Protein AF-A0A660W5G9-F1 (afdb_monomer_lite)

Structure (mmCIF, N/CA/C/O backbone):
data_AF-A0A660W5G9-F1
#
_entry.id   AF-A0A660W5G9-F1
#
loop_
_atom_site.group_PDB
_atom_site.id
_atom_site.type_symbol
_atom_site.label_atom_id
_atom_site.label_alt_id
_atom_site.label_comp_id
_atom_site.label_asym_id
_atom_site.label_entity_id
_atom_site.label_seq_id
_atom_site.pdbx_PDB_ins_code
_atom_site.Cartn_x
_atom_site.Cartn_y
_atom_site.Cartn_z
_atom_site.occupancy
_atom_site.B_iso_or_equiv
_atom_site.auth_seq_id
_atom_site.auth_comp_id
_atom_site.auth_asym_id
_atom_site.auth_atom_id
_atom_site.pdbx_PDB_model_num
ATOM 1 N N . MET A 1 1 ? -31.209 -40.428 5.672 1.00 37.53 1 MET A N 1
ATOM 2 C CA . MET A 1 1 ? -31.332 -41.463 4.620 1.00 37.53 1 MET A CA 1
ATOM 3 C C . MET A 1 1 ? -29.932 -41.821 4.151 1.00 37.53 1 MET A C 1
ATOM 5 O O . MET A 1 1 ? -29.143 -40.931 3.890 1.00 37.53 1 MET A O 1
ATOM 9 N N . SER A 1 2 ? -29.611 -43.111 4.179 1.00 29.41 2 SER A N 1
ATOM 10 C CA . SER A 1 2 ? -28.271 -43.709 4.124 1.00 29.41 2 SER A CA 1
ATOM 11 C C . SER A 1 2 ? -27.991 -44.434 2.802 1.00 29.41 2 SER A C 1
ATOM 13 O O . SER A 1 2 ? -28.905 -45.099 2.314 1.00 29.41 2 SER A O 1
ATOM 15 N N . ARG A 1 3 ? -26.730 -44.416 2.332 1.00 29.91 3 ARG A N 1
ATOM 16 C CA . ARG A 1 3 ? -25.960 -45.470 1.599 1.00 29.91 3 ARG A CA 1
ATOM 17 C C . ARG A 1 3 ? -24.636 -44.810 1.143 1.00 29.91 3 ARG A C 1
ATOM 19 O O . ARG A 1 3 ? -24.733 -43.819 0.441 1.00 29.91 3 ARG A O 1
ATOM 26 N N . TRP A 1 4 ? -23.403 -45.103 1.584 1.00 32.12 4 TRP A N 1
ATOM 27 C CA . TRP A 1 4 ? -22.592 -46.319 1.848 1.00 32.12 4 TRP A CA 1
ATOM 28 C C . TRP A 1 4 ? -22.312 -47.228 0.637 1.00 32.12 4 TRP A C 1
ATOM 30 O O . TRP A 1 4 ? -23.231 -47.914 0.211 1.00 32.12 4 TRP A O 1
ATOM 40 N N . TYR A 1 5 ? -21.037 -47.279 0.193 1.00 31.41 5 TYR A N 1
ATOM 41 C CA . TYR A 1 5 ? -20.180 -48.448 -0.166 1.00 31.41 5 TYR A CA 1
ATOM 42 C C . TYR A 1 5 ? -18.735 -47.916 -0.411 1.00 31.41 5 TYR A C 1
ATOM 44 O O . TYR A 1 5 ? -18.576 -47.036 -1.244 1.00 31.41 5 TYR A O 1
ATOM 52 N N . ARG A 1 6 ? -17.713 -48.131 0.442 1.00 28.05 6 ARG A N 1
ATOM 53 C CA . ARG A 1 6 ? -16.848 -49.297 0.798 1.00 28.05 6 ARG A CA 1
ATOM 54 C C . ARG A 1 6 ? -15.621 -49.554 -0.115 1.00 28.05 6 ARG A C 1
ATOM 56 O O . ARG A 1 6 ? -15.766 -49.929 -1.270 1.00 28.05 6 ARG A O 1
ATOM 63 N N . LEU A 1 7 ? -14.441 -49.433 0.518 1.00 28.72 7 LEU A N 1
ATOM 64 C CA . LEU A 1 7 ? -13.089 -49.922 0.171 1.00 28.72 7 LEU A CA 1
ATOM 65 C C . LEU A 1 7 ? -12.987 -51.456 -0.007 1.00 28.72 7 LEU A C 1
ATOM 67 O O . LEU A 1 7 ? -13.728 -52.157 0.676 1.00 28.72 7 LEU A O 1
ATOM 71 N N . THR A 1 8 ? -11.945 -51.931 -0.732 1.00 27.97 8 THR A N 1
ATOM 72 C CA . THR A 1 8 ? -10.888 -52.875 -0.237 1.00 27.97 8 THR A CA 1
ATOM 73 C C . THR A 1 8 ? -9.715 -53.122 -1.234 1.00 27.97 8 THR A C 1
ATOM 75 O O . THR A 1 8 ? -9.930 -53.713 -2.283 1.00 27.97 8 THR A O 1
ATOM 78 N N . TRP A 1 9 ? -8.497 -52.669 -0.871 1.00 24.50 9 TRP A N 1
ATOM 79 C CA . TRP A 1 9 ? -7.182 -53.357 -0.670 1.00 24.50 9 TRP A CA 1
ATOM 80 C C . TRP A 1 9 ? -6.542 -54.422 -1.638 1.00 24.50 9 TRP A C 1
ATOM 82 O O . TRP A 1 9 ? -7.056 -55.531 -1.713 1.00 24.50 9 TRP A O 1
ATOM 92 N N . VAL A 1 10 ? -5.364 -54.059 -2.237 1.00 26.41 10 VAL A N 1
ATOM 93 C CA . VAL A 1 10 ? -3.943 -54.627 -2.339 1.00 26.41 10 VAL A CA 1
ATOM 94 C C . VAL A 1 10 ? -3.654 -56.174 -2.408 1.00 26.41 10 VAL A C 1
ATOM 96 O O . VAL A 1 10 ? -4.575 -56.916 -2.084 1.00 26.41 10 VAL A O 1
ATOM 99 N N . PRO A 1 11 ? -2.416 -56.750 -2.655 1.00 48.12 11 PRO A N 1
ATOM 100 C CA . PRO A 1 11 ? -1.074 -56.271 -3.138 1.00 48.12 11 PRO A CA 1
ATOM 101 C C . PRO A 1 11 ? -0.172 -57.266 -4.000 1.00 48.12 11 PRO A C 1
ATOM 103 O O . PRO A 1 11 ? -0.551 -58.397 -4.276 1.00 48.12 11 PRO A O 1
ATOM 106 N N . VAL A 1 12 ? 1.086 -56.841 -4.294 1.00 28.66 12 VAL A N 1
ATOM 107 C CA . VAL A 1 12 ? 2.385 -57.577 -4.531 1.00 28.66 12 VAL A CA 1
ATOM 108 C C . VAL A 1 12 ? 2.702 -58.280 -5.877 1.00 28.66 12 VAL A C 1
ATOM 110 O O . VAL A 1 12 ? 2.124 -59.312 -6.192 1.00 28.66 12 VAL A O 1
ATOM 113 N N . LEU A 1 13 ? 3.808 -57.868 -6.538 1.00 25.45 13 LEU A N 1
ATOM 114 C CA . LEU A 1 13 ? 4.913 -58.784 -6.911 1.00 25.45 13 LEU A CA 1
ATOM 115 C C . LEU A 1 13 ? 6.269 -58.054 -7.066 1.00 25.45 13 LEU A C 1
ATOM 117 O O . LEU A 1 13 ? 6.422 -57.161 -7.893 1.00 25.45 13 LEU A O 1
ATOM 121 N N . VAL A 1 14 ? 7.251 -58.484 -6.267 1.00 32.25 14 VAL A N 1
ATOM 122 C CA . VAL A 1 14 ? 8.689 -58.161 -6.315 1.00 32.25 14 VAL A CA 1
ATOM 123 C C . VAL A 1 14 ? 9.442 -59.470 -6.574 1.00 32.25 14 VAL A C 1
ATOM 125 O O . VAL A 1 14 ? 9.153 -60.450 -5.896 1.00 32.25 14 VAL A O 1
ATOM 128 N N . CYS A 1 15 ? 10.411 -59.472 -7.496 1.00 25.66 15 CYS A N 1
ATOM 129 C CA . CYS A 1 15 ? 11.565 -60.390 -7.618 1.00 25.66 15 CYS A CA 1
ATOM 130 C C . CYS A 1 15 ? 12.466 -59.835 -8.749 1.00 25.66 15 CYS A C 1
ATOM 132 O O . CYS A 1 15 ? 11.934 -59.462 -9.784 1.00 25.66 15 CYS A O 1
ATOM 134 N N . GLY A 1 16 ? 13.797 -59.747 -8.693 1.00 25.17 16 GLY A N 1
ATOM 135 C CA . GLY A 1 16 ? 14.786 -60.158 -7.704 1.00 25.17 16 GLY A CA 1
ATOM 136 C C . GLY A 1 16 ? 16.217 -59.801 -8.171 1.00 25.17 16 GLY A C 1
ATOM 137 O O . GLY A 1 16 ? 16.478 -59.617 -9.356 1.00 25.17 16 GLY A O 1
ATOM 138 N N . LEU A 1 17 ? 17.092 -59.695 -7.170 1.00 27.14 17 LEU A N 1
ATOM 139 C CA . LEU A 1 17 ? 18.540 -59.425 -7.106 1.00 27.14 17 LEU A CA 1
ATOM 140 C C . LEU A 1 17 ? 19.481 -60.332 -7.943 1.00 27.14 17 LEU A C 1
ATOM 142 O O . LEU A 1 17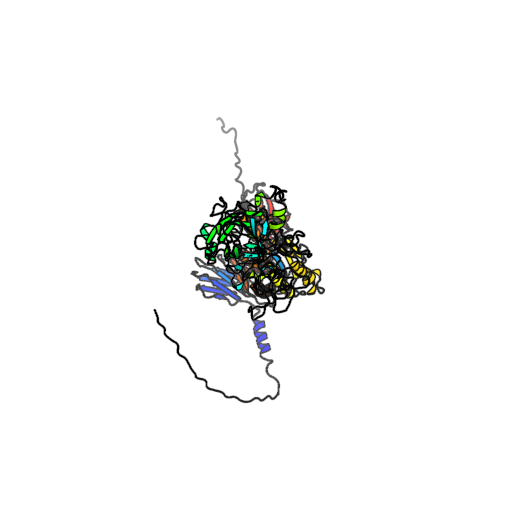 ? 19.213 -61.523 -8.055 1.00 27.14 17 LEU A O 1
ATOM 146 N N . MET A 1 18 ? 20.670 -59.811 -8.315 1.00 23.89 18 MET A N 1
ATOM 147 C CA . MET A 1 18 ? 22.042 -60.232 -7.879 1.00 23.89 18 MET A CA 1
ATOM 148 C C . MET A 1 18 ? 23.109 -59.637 -8.840 1.00 23.89 18 MET A C 1
ATOM 150 O O . MET A 1 18 ? 23.048 -59.898 -10.032 1.00 23.89 18 MET A O 1
ATOM 154 N N . LEU A 1 19 ? 23.974 -58.676 -8.475 1.00 28.77 19 LEU A N 1
ATOM 155 C CA . LEU A 1 19 ? 25.164 -58.659 -7.589 1.00 28.77 19 LEU A CA 1
ATOM 156 C C . LEU A 1 19 ? 26.421 -59.383 -8.160 1.00 28.77 19 LEU A C 1
ATOM 158 O O . LEU A 1 19 ? 26.407 -60.601 -8.298 1.00 28.77 19 LEU A O 1
ATOM 162 N N . ILE A 1 20 ? 27.523 -58.623 -8.353 1.00 28.98 20 ILE A N 1
ATOM 163 C CA . ILE A 1 20 ? 28.903 -58.830 -7.818 1.00 28.98 20 ILE A CA 1
ATOM 164 C C . ILE A 1 20 ? 30.085 -58.537 -8.805 1.00 28.98 20 ILE A C 1
ATOM 166 O O . ILE A 1 20 ? 30.214 -59.157 -9.854 1.00 28.98 20 ILE A O 1
ATOM 170 N N . LEU A 1 21 ? 31.024 -57.719 -8.283 1.00 26.44 21 LEU A N 1
ATOM 171 C CA . LEU A 1 21 ? 32.506 -57.657 -8.420 1.00 26.44 21 LEU A CA 1
ATOM 172 C C . LEU A 1 21 ? 33.208 -56.613 -9.319 1.00 26.44 21 LEU A C 1
ATOM 174 O O . LEU A 1 21 ? 33.219 -56.655 -10.542 1.00 26.44 21 LEU A O 1
ATOM 178 N N . SER A 1 22 ? 33.922 -55.755 -8.586 1.00 35.38 22 SER A N 1
ATOM 179 C CA . SER A 1 22 ? 35.030 -54.849 -8.887 1.00 35.38 22 SER A CA 1
ATOM 180 C C . SER A 1 22 ? 36.307 -55.518 -9.412 1.00 35.38 22 SER A C 1
ATOM 182 O O . SER A 1 22 ? 36.653 -56.593 -8.926 1.00 35.38 22 SER A O 1
ATOM 184 N N . LEU A 1 23 ? 37.096 -54.795 -10.221 1.00 25.86 23 LEU A N 1
ATOM 185 C CA . LEU A 1 23 ? 38.567 -54.730 -10.117 1.00 25.86 23 LEU A CA 1
ATOM 186 C C . LEU A 1 23 ? 39.150 -53.636 -11.029 1.00 25.86 23 LEU A C 1
ATOM 188 O O . LEU A 1 23 ? 38.828 -53.544 -12.208 1.00 25.86 23 LEU A O 1
ATOM 192 N N . SER A 1 24 ? 40.031 -52.827 -10.451 1.00 34.00 24 SER A N 1
ATOM 193 C CA . SER A 1 24 ? 40.870 -51.805 -11.073 1.00 34.00 24 SER A CA 1
ATOM 194 C C . SER A 1 24 ? 42.257 -52.372 -11.395 1.00 34.00 24 SER A C 1
ATOM 196 O O . SER A 1 24 ? 42.871 -52.949 -10.504 1.00 34.00 24 SER A O 1
ATOM 198 N N . VAL A 1 25 ? 42.784 -52.157 -12.612 1.00 26.98 25 VAL A N 1
ATOM 199 C CA . VAL A 1 25 ? 44.232 -52.154 -12.933 1.00 26.98 25 VAL A CA 1
ATOM 200 C C . VAL A 1 25 ? 44.510 -51.214 -14.121 1.00 26.98 25 VAL A C 1
ATOM 202 O O . VAL A 1 25 ? 43.757 -51.155 -15.086 1.00 26.98 25 VAL A O 1
ATOM 205 N N . VAL A 1 26 ? 45.616 -50.484 -13.976 1.00 32.16 26 VAL A N 1
ATOM 206 C CA . VAL A 1 26 ? 46.261 -49.466 -14.821 1.00 32.16 26 VAL A CA 1
ATOM 207 C C . VAL A 1 26 ? 47.039 -50.068 -16.009 1.00 32.16 26 VAL A C 1
ATOM 209 O O . VAL A 1 26 ? 47.625 -51.134 -15.840 1.00 32.16 26 VAL A O 1
ATOM 212 N N . ALA A 1 27 ? 47.126 -49.305 -17.118 1.00 27.03 27 ALA A N 1
ATOM 213 C CA . ALA A 1 27 ? 48.074 -49.327 -18.267 1.00 27.03 27 ALA A CA 1
ATOM 214 C C . ALA A 1 27 ? 47.311 -49.425 -19.607 1.00 27.03 27 ALA A C 1
ATOM 216 O O . ALA A 1 27 ? 46.370 -50.197 -19.702 1.00 27.03 27 ALA A O 1
ATOM 217 N N . SER A 1 28 ? 47.624 -48.743 -20.711 1.00 27.95 28 SER A N 1
ATOM 218 C CA . SER A 1 28 ? 48.655 -47.772 -21.097 1.00 27.95 28 SER A CA 1
ATOM 219 C C . SER A 1 28 ? 48.376 -47.364 -22.557 1.00 27.95 28 SER A C 1
ATOM 221 O O . SER A 1 28 ? 47.928 -48.212 -23.317 1.00 27.95 28 SER A O 1
ATOM 223 N N . HIS A 1 29 ? 48.748 -46.135 -22.930 1.00 28.41 29 HIS A N 1
ATOM 224 C CA . HIS A 1 29 ? 49.131 -45.668 -24.276 1.00 28.41 29 HIS A CA 1
ATOM 225 C C . HIS A 1 29 ? 48.188 -45.823 -25.494 1.00 28.41 29 HIS A C 1
ATOM 227 O O . HIS A 1 29 ? 47.836 -46.911 -25.927 1.00 28.41 29 HIS A O 1
ATOM 233 N N . GLU A 1 30 ? 47.987 -44.660 -26.129 1.00 33.81 30 GLU A N 1
ATOM 234 C CA . GLU A 1 30 ? 47.894 -44.436 -27.581 1.00 33.81 30 GLU A CA 1
ATOM 235 C C . GLU A 1 30 ? 46.726 -45.060 -28.343 1.00 33.81 30 GLU A C 1
ATOM 237 O O . GLU A 1 30 ? 46.832 -46.159 -28.874 1.00 33.81 30 GLU A O 1
ATOM 242 N N . SER A 1 31 ? 45.639 -44.289 -28.495 1.00 31.86 31 SER A N 1
ATOM 243 C CA . SER A 1 31 ? 44.824 -44.222 -29.731 1.00 31.86 31 SER A CA 1
ATOM 244 C C . SER A 1 31 ? 43.536 -43.407 -29.534 1.00 31.86 31 SER A C 1
ATOM 246 O O . SER A 1 31 ? 42.447 -43.944 -29.635 1.00 31.86 31 SER A O 1
ATOM 248 N N . PHE A 1 32 ? 43.625 -42.100 -29.255 1.00 29.38 32 PHE A N 1
ATOM 249 C CA . PHE A 1 32 ? 42.432 -41.224 -29.326 1.00 29.38 32 PHE A CA 1
ATOM 250 C C . PHE A 1 32 ? 42.708 -39.807 -29.870 1.00 29.38 32 PHE A C 1
ATOM 252 O O . PHE A 1 32 ? 41.883 -38.912 -29.733 1.00 29.38 32 PHE A O 1
ATOM 259 N N . CYS A 1 33 ? 43.843 -39.602 -30.554 1.00 31.55 33 CYS A N 1
ATOM 260 C CA . CYS A 1 33 ? 44.212 -38.315 -31.171 1.00 31.55 33 CYS A CA 1
ATOM 261 C C . CYS A 1 33 ? 44.088 -38.277 -32.709 1.00 31.55 33 CYS A C 1
ATOM 263 O O . CYS A 1 33 ? 44.735 -37.451 -33.345 1.00 31.55 33 CYS A O 1
ATOM 265 N N . SER A 1 34 ? 43.263 -39.127 -33.332 1.00 30.94 34 SER A N 1
ATOM 266 C CA . SER A 1 34 ? 43.032 -39.066 -34.791 1.00 30.94 34 SER A CA 1
ATOM 267 C C . SER A 1 34 ? 41.590 -38.776 -35.219 1.00 30.94 34 SER A C 1
ATOM 269 O O . SER A 1 34 ? 41.370 -38.548 -36.402 1.00 30.94 34 SER A O 1
ATOM 271 N N . GLU A 1 35 ? 40.623 -38.699 -34.297 1.00 33.00 35 GLU A N 1
ATOM 272 C CA . GLU A 1 35 ? 39.233 -38.316 -34.627 1.00 33.00 35 GLU A CA 1
ATOM 273 C C . GLU A 1 35 ? 38.907 -36.847 -34.295 1.00 33.00 35 GLU A C 1
ATOM 275 O O . GLU A 1 35 ? 38.008 -36.259 -34.895 1.00 33.00 35 GLU A O 1
ATOM 280 N N . ALA A 1 36 ? 39.703 -36.191 -33.442 1.00 35.22 36 ALA A N 1
ATOM 281 C CA . ALA A 1 36 ? 39.530 -34.767 -33.134 1.00 35.22 36 ALA A CA 1
ATOM 282 C C . ALA A 1 36 ? 40.034 -33.832 -34.255 1.00 35.22 36 ALA A C 1
ATOM 284 O O . ALA A 1 36 ? 39.463 -32.768 -34.469 1.00 35.22 36 ALA A O 1
ATOM 285 N N . LEU A 1 37 ? 41.054 -34.240 -35.022 1.00 33.47 37 LEU A N 1
ATOM 286 C CA . LEU A 1 37 ? 41.591 -33.445 -36.140 1.00 33.47 37 LEU A CA 1
ATOM 287 C C . LEU A 1 37 ? 40.809 -33.642 -37.452 1.00 33.47 37 LEU A C 1
ATOM 289 O O . LEU A 1 37 ? 40.685 -32.700 -38.226 1.00 33.47 37 LEU A O 1
ATOM 293 N N . ALA A 1 38 ? 40.192 -34.810 -37.669 1.00 31.44 38 ALA A N 1
ATOM 294 C CA . ALA A 1 38 ? 39.333 -35.044 -38.837 1.00 31.44 38 ALA A CA 1
ATOM 295 C C . ALA A 1 38 ? 37.961 -34.350 -38.720 1.00 31.44 38 ALA A C 1
ATOM 297 O O . ALA A 1 38 ? 37.363 -33.982 -39.729 1.00 31.44 38 ALA A O 1
ATOM 298 N N . THR A 1 39 ? 37.487 -34.109 -37.493 1.00 34.31 39 THR A N 1
ATOM 299 C CA . THR A 1 39 ? 36.255 -33.342 -37.244 1.00 34.31 39 THR A CA 1
ATOM 300 C C . THR A 1 39 ? 36.495 -31.829 -37.375 1.00 34.31 39 THR A C 1
ATOM 302 O O . THR A 1 39 ? 35.591 -31.094 -37.762 1.00 34.31 39 THR A O 1
ATOM 305 N N . PHE A 1 40 ? 37.732 -31.361 -37.160 1.00 32.19 40 PHE A N 1
ATOM 306 C CA . PHE A 1 40 ? 38.105 -29.949 -37.320 1.00 32.19 40 PHE A CA 1
ATOM 307 C C . PHE A 1 40 ? 38.270 -29.535 -38.798 1.00 32.19 40 PHE A C 1
ATOM 309 O O . PHE A 1 40 ? 37.799 -28.467 -39.192 1.00 32.19 40 PHE A O 1
ATOM 316 N N . ASP A 1 41 ? 38.814 -30.411 -39.654 1.00 31.73 41 ASP A N 1
ATOM 317 C CA . ASP A 1 41 ? 38.897 -30.164 -41.108 1.00 31.73 41 ASP A CA 1
ATOM 318 C C . ASP A 1 41 ? 37.537 -30.314 -41.830 1.00 31.73 41 ASP A C 1
ATOM 320 O O . ASP A 1 41 ? 37.304 -29.704 -42.881 1.00 31.73 41 ASP A O 1
ATOM 324 N N . PHE A 1 42 ? 36.588 -31.061 -41.250 1.00 33.25 42 PHE A N 1
ATOM 325 C CA . PHE A 1 42 ? 35.217 -31.171 -41.771 1.00 33.25 42 PHE A CA 1
ATOM 326 C C . PHE A 1 42 ? 34.357 -29.927 -41.472 1.00 33.25 42 PHE A C 1
ATOM 328 O O . PHE A 1 42 ? 33.440 -29.619 -42.232 1.00 33.25 42 PHE A O 1
ATOM 335 N N . ILE A 1 43 ? 34.676 -29.176 -40.411 1.00 32.34 43 ILE A N 1
ATOM 336 C CA . ILE A 1 43 ? 33.964 -27.940 -40.041 1.00 32.34 43 ILE A CA 1
ATOM 337 C C . ILE A 1 43 ? 34.617 -26.708 -40.691 1.00 32.34 43 ILE A C 1
ATOM 339 O O . ILE A 1 43 ? 33.908 -25.830 -41.180 1.00 32.34 43 ILE A O 1
ATOM 343 N N . SER A 1 44 ? 35.949 -26.670 -40.828 1.00 30.00 44 SER A N 1
ATOM 344 C CA . SER A 1 44 ? 36.644 -25.559 -41.504 1.00 30.00 44 SER A CA 1
ATOM 345 C C . SER A 1 44 ? 36.339 -25.473 -43.012 1.00 30.00 44 SER A C 1
ATOM 347 O O . SER A 1 44 ? 36.329 -24.381 -43.578 1.00 30.00 44 SER A O 1
ATOM 349 N N . SER A 1 45 ? 36.002 -26.592 -43.667 1.00 29.30 45 SER A N 1
ATOM 350 C CA . SER A 1 45 ? 35.712 -26.630 -45.111 1.00 29.30 45 SER A CA 1
ATOM 351 C C . SER A 1 45 ? 34.266 -26.281 -45.508 1.00 29.30 45 SER A C 1
ATOM 353 O O . SER A 1 45 ? 33.981 -26.188 -46.703 1.00 29.30 45 SER A O 1
ATOM 355 N N . ARG A 1 46 ? 33.357 -26.012 -44.552 1.00 29.95 46 ARG A N 1
ATOM 356 C CA . ARG A 1 46 ? 31.996 -25.495 -44.832 1.00 29.95 46 ARG A CA 1
ATOM 357 C C . ARG A 1 46 ? 31.841 -23.975 -44.700 1.00 29.95 46 ARG A C 1
ATOM 359 O O . ARG A 1 46 ? 30.759 -23.459 -44.955 1.00 29.95 46 ARG A O 1
ATOM 366 N N . LEU A 1 47 ? 32.915 -23.239 -44.412 1.00 34.41 47 LEU A N 1
ATOM 367 C CA . LEU A 1 47 ? 32.924 -21.766 -44.373 1.00 34.41 47 LEU A CA 1
ATOM 368 C C . LEU A 1 47 ? 33.150 -21.100 -45.745 1.00 34.41 47 LEU A C 1
ATOM 370 O O . LEU A 1 47 ? 33.715 -20.014 -45.846 1.00 34.41 47 LEU A O 1
ATOM 374 N N . SER A 1 48 ? 32.671 -21.714 -46.827 1.00 38.88 48 SER A N 1
ATOM 375 C CA . SER A 1 48 ? 32.579 -21.023 -48.115 1.00 38.88 48 SER A CA 1
ATOM 376 C C . SER A 1 48 ? 31.298 -21.423 -48.843 1.00 38.88 48 SER A C 1
ATOM 378 O O . SER A 1 48 ? 31.175 -22.553 -49.306 1.00 38.88 48 SER A O 1
ATOM 380 N N . ALA A 1 49 ? 30.385 -20.448 -48.923 1.00 35.72 49 ALA A N 1
ATOM 381 C CA . ALA A 1 49 ? 29.041 -20.460 -49.507 1.00 35.72 49 ALA A CA 1
ATOM 382 C C . ALA A 1 49 ? 27.946 -21.172 -48.683 1.00 35.72 49 ALA A C 1
ATOM 384 O O . ALA A 1 49 ? 27.702 -22.369 -48.832 1.00 35.72 49 ALA A O 1
ATOM 385 N N . ILE A 1 50 ? 27.210 -20.391 -47.881 1.00 38.59 50 ILE A N 1
ATOM 386 C CA . ILE A 1 50 ? 25.839 -20.740 -47.480 1.00 38.59 50 ILE A CA 1
ATOM 387 C C . ILE A 1 50 ? 24.998 -20.713 -48.770 1.00 38.59 50 ILE A C 1
ATOM 389 O O . ILE A 1 50 ? 25.022 -19.701 -49.477 1.00 38.59 50 ILE A O 1
ATOM 393 N N . PRO A 1 51 ? 24.304 -21.797 -49.155 1.00 37.09 51 PRO A N 1
ATOM 394 C CA . PRO A 1 51 ? 23.509 -21.784 -50.372 1.00 37.09 51 PRO A CA 1
ATOM 395 C C . PRO A 1 51 ? 22.321 -20.833 -50.197 1.00 37.09 51 PRO A C 1
ATOM 397 O O . PRO A 1 51 ? 21.560 -20.930 -49.236 1.00 37.09 51 PRO A O 1
ATOM 400 N N . THR A 1 52 ? 22.144 -19.932 -51.161 1.00 44.91 52 THR A N 1
ATOM 401 C CA . THR A 1 52 ? 20.874 -19.242 -51.389 1.00 44.91 52 THR A CA 1
ATOM 402 C C . THR A 1 52 ? 19.800 -20.305 -51.616 1.00 44.91 52 THR A C 1
ATOM 404 O O . THR A 1 52 ? 19.856 -21.065 -52.582 1.00 44.91 52 THR A O 1
ATOM 407 N N . GLY A 1 53 ? 18.861 -20.417 -50.679 1.00 49.03 53 GLY A N 1
ATOM 408 C CA . GLY A 1 53 ? 17.826 -21.445 -50.677 1.00 49.03 53 GLY A CA 1
ATOM 409 C C . GLY A 1 53 ? 16.445 -20.811 -50.732 1.00 49.03 53 GLY A C 1
ATOM 410 O O . GLY A 1 53 ? 16.096 -20.000 -49.876 1.00 49.03 53 GLY A O 1
ATOM 411 N N . THR A 1 54 ? 15.648 -21.189 -51.728 1.00 50.56 54 THR A N 1
ATOM 412 C CA . THR A 1 54 ? 14.205 -20.929 -51.739 1.00 50.56 54 THR A CA 1
ATOM 413 C C . THR A 1 54 ? 13.505 -22.198 -51.278 1.00 50.56 54 THR A C 1
ATOM 415 O O . THR A 1 54 ? 13.650 -23.246 -51.908 1.00 50.56 54 THR A O 1
ATOM 418 N N . ALA A 1 55 ? 12.747 -22.111 -50.189 1.00 54.31 55 ALA A N 1
ATOM 419 C CA . ALA A 1 55 ? 11.937 -23.211 -49.687 1.00 54.31 55 ALA A CA 1
ATOM 420 C C . ALA A 1 55 ? 10.460 -22.804 -49.719 1.00 54.31 55 ALA A C 1
ATOM 422 O O . ALA A 1 55 ? 10.054 -21.816 -49.108 1.00 54.31 55 ALA A O 1
ATOM 423 N N . THR A 1 56 ? 9.661 -23.574 -50.458 1.00 51.41 56 THR A N 1
ATOM 424 C CA . THR A 1 56 ? 8.206 -23.411 -50.551 1.00 51.41 56 THR A CA 1
ATOM 425 C C . THR A 1 56 ? 7.540 -24.583 -49.841 1.00 51.41 56 THR A C 1
ATOM 427 O O . THR A 1 56 ? 7.819 -25.739 -50.166 1.00 51.41 56 THR A O 1
ATOM 430 N N . ARG A 1 57 ? 6.659 -24.301 -48.878 1.00 61.09 57 ARG A N 1
ATOM 431 C CA . ARG A 1 57 ? 5.860 -25.312 -48.168 1.00 61.09 57 ARG A CA 1
ATOM 432 C C . ARG A 1 57 ? 4.406 -24.860 -48.027 1.00 61.09 57 ARG A C 1
ATOM 434 O O . ARG A 1 57 ? 4.109 -23.666 -47.986 1.00 61.09 57 ARG A O 1
ATOM 441 N N . GLU A 1 58 ? 3.508 -25.838 -47.980 1.00 60.94 58 GLU A N 1
ATOM 442 C CA . GLU A 1 58 ? 2.088 -25.632 -47.685 1.00 60.94 58 GLU A CA 1
ATOM 443 C C . GLU A 1 58 ? 1.916 -25.335 -46.189 1.00 60.94 58 GLU A C 1
ATOM 445 O O . GLU A 1 58 ? 2.528 -26.007 -45.352 1.00 60.94 58 GLU A O 1
ATOM 450 N N . ILE A 1 59 ? 1.122 -24.316 -45.844 1.00 61.91 59 ILE A N 1
ATOM 451 C CA . ILE A 1 59 ? 0.855 -23.958 -44.446 1.00 61.91 59 ILE A CA 1
ATOM 452 C C . ILE A 1 59 ? 0.085 -25.105 -43.788 1.00 61.91 59 ILE A C 1
ATOM 454 O O . ILE A 1 59 ? -1.026 -25.429 -44.193 1.00 61.91 59 ILE A O 1
ATOM 458 N N . THR A 1 60 ? 0.669 -25.704 -42.750 1.00 61.72 60 THR A N 1
ATOM 459 C CA . THR A 1 60 ? -0.028 -26.647 -41.867 1.00 61.72 60 THR A CA 1
ATOM 460 C C . THR A 1 60 ? -0.103 -26.020 -40.482 1.00 61.72 60 THR A C 1
ATOM 462 O O . THR A 1 60 ? 0.909 -25.900 -39.794 1.00 61.72 60 THR A O 1
ATOM 465 N N . THR A 1 61 ? -1.293 -25.580 -40.075 1.00 54.66 61 THR A N 1
ATOM 466 C CA . THR A 1 61 ? -1.515 -24.960 -38.760 1.00 54.66 61 THR A CA 1
ATOM 467 C C . THR A 1 61 ? -1.049 -25.889 -37.636 1.00 54.66 61 THR A C 1
ATOM 469 O O . THR A 1 61 ? -1.457 -27.050 -37.595 1.00 54.66 61 THR A O 1
ATOM 472 N N . GLY A 1 62 ? -0.217 -25.379 -36.723 1.00 52.34 62 GLY A N 1
ATOM 473 C CA . GLY A 1 62 ? 0.310 -26.136 -35.580 1.00 52.34 62 GLY A CA 1
ATOM 474 C C . GLY A 1 62 ? 1.576 -26.963 -35.848 1.00 52.34 62 GLY A C 1
ATOM 475 O O . GLY A 1 62 ? 2.010 -27.682 -34.952 1.00 52.34 62 GLY A O 1
ATOM 476 N N . VAL A 1 63 ? 2.179 -26.872 -37.041 1.00 59.94 63 VAL A N 1
ATOM 477 C CA . VAL A 1 63 ? 3.478 -27.497 -37.349 1.00 59.94 63 VAL A CA 1
ATOM 478 C C . VAL A 1 63 ? 4.502 -26.405 -37.695 1.00 59.94 63 VAL A C 1
ATOM 480 O O . VAL A 1 63 ? 4.296 -25.707 -38.691 1.00 59.94 63 VAL A O 1
ATOM 483 N N . PRO A 1 64 ? 5.593 -26.250 -36.919 1.00 61.41 64 PRO A N 1
ATOM 484 C CA . PRO A 1 64 ? 6.655 -25.294 -37.228 1.00 61.41 64 PRO A CA 1
ATOM 485 C C . PRO A 1 64 ? 7.319 -25.596 -38.576 1.00 61.41 64 PRO A C 1
ATOM 487 O O . PRO A 1 64 ? 7.512 -26.760 -38.946 1.00 61.41 64 PRO A O 1
ATOM 490 N N . MET A 1 65 ? 7.674 -24.551 -39.325 1.00 65.00 65 MET A N 1
ATOM 491 C CA . MET A 1 65 ? 8.543 -24.676 -40.496 1.00 65.00 65 MET A CA 1
ATOM 492 C 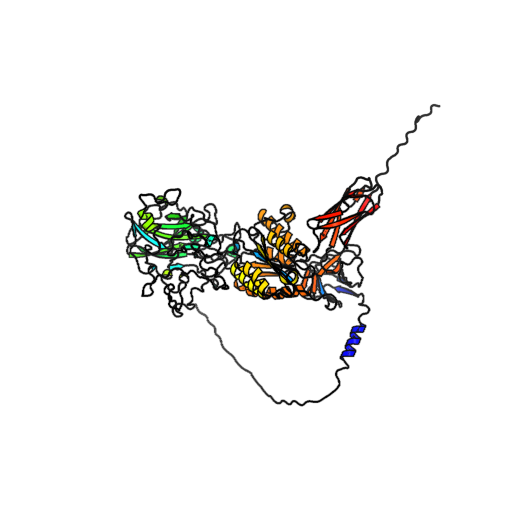C . MET A 1 65 ? 9.972 -24.285 -40.126 1.00 65.00 65 MET A C 1
ATOM 494 O O . MET A 1 65 ? 10.269 -23.094 -40.029 1.00 65.00 65 MET A O 1
ATOM 498 N N . ASP A 1 66 ? 10.836 -25.288 -39.982 1.00 61.66 66 ASP A N 1
ATOM 499 C CA . ASP A 1 66 ? 12.264 -25.097 -39.713 1.00 61.66 66 ASP A CA 1
ATOM 500 C C . ASP A 1 66 ? 13.054 -24.944 -41.019 1.00 61.66 66 ASP A C 1
ATOM 502 O O . ASP A 1 66 ? 12.858 -25.697 -41.984 1.00 61.66 66 ASP A O 1
ATOM 506 N N . PHE A 1 67 ? 13.981 -23.989 -41.039 1.00 64.88 67 PHE A N 1
ATOM 507 C CA . PHE A 1 67 ? 14.925 -23.775 -42.135 1.00 64.88 67 PHE A CA 1
ATOM 508 C C . PHE A 1 67 ? 16.357 -24.055 -41.658 1.00 64.88 67 PHE A C 1
ATOM 510 O O . PHE A 1 67 ? 16.716 -23.704 -40.537 1.00 64.88 67 PHE A O 1
ATOM 517 N N . ASP A 1 68 ? 17.206 -24.610 -42.535 1.00 53.19 68 ASP A N 1
ATOM 518 C CA . ASP A 1 68 ? 18.596 -25.033 -42.237 1.00 53.19 68 ASP A CA 1
ATOM 519 C C . ASP A 1 68 ? 19.526 -23.914 -41.698 1.00 53.19 68 ASP A C 1
ATOM 521 O O . ASP A 1 68 ? 20.665 -24.181 -41.320 1.00 53.19 68 ASP A O 1
ATOM 525 N N . ASN A 1 69 ? 19.048 -22.667 -41.643 1.00 57.66 69 ASN A N 1
ATOM 526 C CA . ASN A 1 69 ? 19.784 -21.480 -41.209 1.00 57.66 69 ASN A CA 1
ATOM 527 C C . ASN A 1 69 ? 19.281 -20.909 -39.865 1.00 57.66 69 ASN A C 1
ATOM 529 O O . ASN A 1 69 ? 19.522 -19.734 -39.594 1.00 57.66 69 ASN A O 1
ATOM 533 N N . GLY A 1 70 ? 18.564 -21.700 -39.057 1.00 61.03 70 GLY A N 1
ATOM 534 C CA . GLY A 1 70 ? 18.118 -21.284 -37.720 1.00 61.03 70 GLY A CA 1
ATOM 535 C C . GLY A 1 70 ? 16.918 -20.336 -37.728 1.00 61.03 70 GLY A C 1
ATOM 536 O O . GLY A 1 70 ? 16.790 -19.498 -36.851 1.00 61.03 70 GLY A O 1
ATOM 537 N N . VAL A 1 71 ? 16.051 -20.408 -38.741 1.00 61.62 71 VAL A N 1
ATOM 538 C CA . VAL A 1 71 ? 14.780 -19.668 -38.736 1.00 61.62 71 VAL A CA 1
ATOM 539 C C . VAL A 1 71 ? 13.648 -20.662 -38.568 1.00 61.62 71 VAL A C 1
ATOM 541 O O . VAL A 1 71 ? 13.624 -21.673 -39.270 1.00 61.62 71 VAL A O 1
ATOM 544 N N . THR A 1 72 ? 12.704 -20.351 -37.685 1.00 67.81 72 THR A N 1
ATOM 545 C CA . THR A 1 72 ? 11.481 -21.131 -37.483 1.00 67.81 72 THR A CA 1
ATOM 546 C C . THR A 1 72 ? 10.266 -20.241 -37.709 1.00 67.81 72 THR A C 1
ATOM 548 O O . THR A 1 72 ? 10.179 -19.156 -37.137 1.00 67.81 72 THR A O 1
ATOM 551 N N . LEU A 1 73 ? 9.320 -20.679 -38.544 1.00 66.06 73 LEU A N 1
ATOM 552 C CA . LEU A 1 73 ? 8.060 -19.963 -38.769 1.00 66.06 73 LEU A CA 1
ATOM 553 C C . LEU A 1 73 ? 6.871 -20.727 -38.193 1.00 66.06 73 LEU A C 1
ATOM 555 O O . LEU A 1 73 ? 6.673 -21.903 -38.504 1.00 66.06 73 LEU A O 1
ATOM 559 N N . ASN A 1 74 ? 6.039 -20.019 -37.432 1.00 66.06 74 ASN A N 1
ATOM 560 C CA . ASN A 1 74 ? 4.777 -20.511 -36.889 1.00 66.06 74 ASN A CA 1
ATOM 561 C C . ASN A 1 74 ? 3.603 -19.687 -37.436 1.00 66.06 74 ASN A C 1
ATOM 563 O O . ASN A 1 74 ? 3.705 -18.470 -37.593 1.00 66.06 74 ASN A O 1
ATOM 567 N N . PHE A 1 75 ? 2.480 -20.351 -37.718 1.00 63.47 75 PHE A N 1
ATOM 568 C CA . PHE A 1 75 ? 1.288 -19.735 -38.310 1.00 63.47 75 PHE A CA 1
ATOM 569 C C . PHE A 1 75 ? 0.099 -19.807 -37.357 1.00 63.47 75 PHE A C 1
ATOM 571 O O . PHE A 1 75 ? -0.134 -20.846 -36.732 1.00 63.47 75 PHE A O 1
ATOM 578 N N . ALA A 1 76 ? -0.678 -18.723 -37.293 1.00 63.56 76 ALA A N 1
ATOM 579 C CA . ALA A 1 76 ? -1.898 -18.670 -36.495 1.00 63.56 76 ALA A CA 1
ATOM 580 C C . ALA A 1 76 ? -2.938 -19.735 -36.928 1.00 63.56 76 ALA A C 1
ATOM 582 O O . ALA A 1 76 ? -3.002 -20.100 -38.111 1.00 63.56 76 ALA A O 1
ATOM 583 N N . PRO A 1 77 ? -3.784 -20.230 -36.002 1.00 60.97 77 PRO A N 1
ATOM 584 C CA . PRO A 1 77 ? -4.884 -21.135 -36.333 1.00 60.97 77 PRO A CA 1
ATOM 585 C C . PRO A 1 77 ? -5.802 -20.551 -37.422 1.00 60.97 77 PRO A C 1
ATOM 587 O O . PRO A 1 77 ? -6.252 -19.415 -37.314 1.00 60.97 77 PRO A O 1
ATOM 590 N N . GLY A 1 78 ? -6.091 -21.335 -38.468 1.00 56.66 78 GLY A N 1
ATOM 591 C CA . GLY A 1 78 ? -6.927 -20.918 -39.606 1.00 56.66 78 GLY A CA 1
ATOM 592 C C . GLY A 1 78 ? -6.179 -20.299 -40.796 1.00 56.66 78 GLY A C 1
ATOM 593 O O . GLY A 1 78 ? -6.821 -19.904 -41.766 1.00 56.66 78 GLY A O 1
ATOM 594 N N . ALA A 1 79 ? -4.844 -20.221 -40.763 1.00 55.25 79 ALA A N 1
ATOM 595 C CA . ALA A 1 79 ? -4.054 -19.819 -41.926 1.00 55.25 79 ALA A CA 1
ATOM 596 C C . ALA A 1 79 ? -4.073 -20.905 -43.025 1.00 55.25 79 ALA A C 1
ATOM 598 O O . ALA A 1 79 ? -3.718 -22.055 -42.771 1.00 55.25 79 ALA A O 1
ATOM 599 N N . GLU A 1 80 ? -4.436 -20.531 -44.257 1.00 54.16 80 GLU A N 1
ATOM 600 C CA . GLU A 1 80 ? -4.463 -21.419 -45.431 1.00 54.16 80 GLU A CA 1
ATOM 601 C C . GLU A 1 80 ? -3.675 -20.793 -46.598 1.00 54.16 80 GLU A C 1
ATOM 603 O O . GLU A 1 80 ? -3.833 -19.609 -46.910 1.00 54.16 80 GLU A O 1
ATOM 608 N N . GLY A 1 81 ? -2.816 -21.577 -47.262 1.00 63.59 81 GLY A N 1
ATOM 609 C CA . GLY A 1 81 ? -2.063 -21.133 -48.440 1.00 63.59 81 GLY A CA 1
ATOM 610 C C . GLY A 1 81 ? -0.636 -21.679 -48.535 1.00 63.59 81 GLY A C 1
ATOM 611 O O . GLY A 1 81 ? -0.262 -22.630 -47.850 1.00 63.59 81 GLY A O 1
ATOM 612 N N . TRP A 1 82 ? 0.169 -21.061 -49.405 1.00 54.38 82 TRP A N 1
ATOM 613 C CA . TRP A 1 82 ? 1.581 -21.402 -49.613 1.00 54.38 82 TRP A CA 1
ATOM 614 C C . TRP A 1 82 ? 2.489 -20.263 -49.158 1.00 54.38 82 TRP A C 1
ATOM 616 O O . TRP A 1 82 ? 2.293 -19.108 -49.559 1.00 54.38 82 TRP A O 1
ATOM 626 N N . VAL A 1 83 ? 3.522 -20.606 -48.388 1.00 56.94 83 VAL A N 1
ATOM 627 C CA . VAL A 1 83 ? 4.584 -19.679 -47.975 1.00 56.94 83 VAL A CA 1
ATOM 628 C C . VAL A 1 83 ? 5.872 -20.064 -48.686 1.00 56.94 83 VAL A C 1
ATOM 630 O O . VAL A 1 83 ? 6.228 -21.240 -48.782 1.00 56.94 83 VAL A O 1
ATOM 633 N N . THR A 1 84 ? 6.558 -19.059 -49.223 1.00 56.66 84 THR A N 1
ATOM 634 C CA . THR A 1 84 ? 7.871 -19.198 -49.847 1.00 56.66 84 THR A CA 1
ATOM 635 C C . THR A 1 84 ? 8.862 -18.324 -49.095 1.00 56.66 84 THR A C 1
ATOM 637 O O . THR A 1 84 ? 8.837 -17.098 -49.189 1.00 56.66 84 THR A O 1
ATOM 640 N N . VAL A 1 85 ? 9.769 -18.945 -48.354 1.00 53.50 85 VAL A N 1
ATOM 641 C CA . VAL A 1 85 ? 10.867 -18.218 -47.713 1.00 53.50 85 VAL A CA 1
ATOM 642 C C . VAL A 1 85 ? 12.045 -18.233 -48.666 1.00 53.50 85 VAL A C 1
ATOM 644 O O . VAL A 1 85 ? 12.477 -19.299 -49.115 1.00 53.50 85 VAL A O 1
ATOM 647 N N . THR A 1 86 ? 12.544 -17.047 -49.006 1.00 55.28 86 THR A N 1
ATOM 648 C CA . THR A 1 86 ? 13.767 -16.919 -49.799 1.00 55.28 86 THR A CA 1
ATOM 649 C C . THR A 1 86 ? 14.874 -16.418 -48.890 1.00 55.28 86 THR A C 1
ATOM 651 O O . THR A 1 86 ? 14.826 -15.302 -48.375 1.00 55.28 86 THR A O 1
ATOM 654 N N . LEU A 1 87 ? 15.871 -17.271 -48.677 1.00 48.56 87 LEU A N 1
ATOM 655 C CA . LEU A 1 87 ? 17.064 -16.940 -47.915 1.00 48.56 87 LEU A CA 1
ATOM 656 C C . LEU A 1 87 ? 18.095 -16.381 -48.889 1.00 48.56 87 LEU A C 1
ATOM 658 O O . LEU A 1 87 ? 18.715 -17.126 -49.653 1.00 48.56 87 LEU A O 1
ATOM 662 N N . THR A 1 88 ? 18.245 -15.060 -48.888 1.00 50.94 88 THR A N 1
ATOM 663 C CA . THR A 1 88 ? 19.231 -14.362 -49.709 1.00 50.94 88 THR A CA 1
ATOM 664 C C . THR A 1 88 ? 20.368 -13.857 -48.830 1.00 50.94 88 THR A C 1
ATOM 666 O O . THR A 1 88 ? 20.187 -12.920 -48.056 1.00 50.94 88 THR A O 1
ATOM 669 N N . ASP A 1 89 ? 21.558 -14.448 -48.986 1.00 43.12 89 ASP A N 1
ATOM 670 C CA . ASP A 1 89 ? 22.816 -13.853 -48.517 1.00 43.12 89 ASP A CA 1
ATOM 671 C C . ASP A 1 89 ? 23.134 -12.648 -49.410 1.00 43.12 89 ASP A C 1
ATOM 673 O O . ASP A 1 89 ? 23.892 -12.705 -50.378 1.00 43.12 89 ASP A O 1
ATOM 677 N N . THR A 1 90 ? 22.402 -11.566 -49.188 1.00 46.72 90 THR A N 1
ATOM 678 C CA . THR A 1 90 ? 22.708 -10.270 -49.772 1.00 46.72 90 THR A CA 1
ATOM 679 C C . THR A 1 90 ? 23.342 -9.460 -48.673 1.00 46.72 90 THR A C 1
ATOM 681 O O . THR A 1 90 ? 22.673 -9.269 -47.666 1.00 46.72 90 THR A O 1
ATOM 684 N N . GLN A 1 91 ? 24.550 -8.928 -48.884 1.00 49.03 91 GLN A N 1
ATOM 685 C CA . GLN A 1 91 ? 24.991 -7.741 -48.153 1.00 49.03 91 GLN A CA 1
ATOM 686 C C . GLN A 1 91 ? 23.948 -6.647 -48.409 1.00 49.03 91 GLN A C 1
ATOM 688 O O . GLN A 1 91 ? 23.889 -6.127 -49.530 1.00 49.03 91 GLN A O 1
ATOM 693 N N . PRO A 1 92 ? 23.054 -6.340 -47.455 1.00 51.47 92 PRO A N 1
ATOM 694 C CA . PRO A 1 92 ? 21.981 -5.402 -47.713 1.00 51.47 92 PRO A CA 1
ATOM 695 C C . PRO A 1 92 ? 22.593 -4.013 -47.879 1.00 51.47 92 PRO A C 1
ATOM 697 O O . PRO A 1 92 ? 23.398 -3.571 -47.060 1.00 51.47 92 PRO A O 1
ATOM 700 N N . LEU A 1 93 ? 22.219 -3.309 -48.947 1.00 49.56 93 LEU A N 1
ATOM 701 C CA . LEU A 1 93 ? 22.545 -1.892 -49.074 1.00 49.56 93 LEU A CA 1
ATOM 702 C C . LEU A 1 93 ? 21.882 -1.141 -47.908 1.00 49.56 93 LEU A C 1
ATOM 704 O O . LEU A 1 93 ? 20.665 -1.239 -47.734 1.00 49.56 93 LEU A O 1
ATOM 708 N N . GLY A 1 94 ? 22.694 -0.427 -47.121 1.00 51.62 94 GLY A N 1
ATOM 709 C CA . GLY A 1 94 ? 22.230 0.414 -46.015 1.00 51.62 94 GLY A CA 1
ATOM 710 C C . GLY A 1 94 ? 21.828 -0.335 -44.741 1.00 51.62 94 GLY A C 1
ATOM 711 O O . GLY A 1 94 ? 20.836 0.042 -44.130 1.00 51.62 94 GLY A O 1
ATOM 712 N N . LEU A 1 95 ? 22.544 -1.398 -44.351 1.00 54.66 95 LEU A N 1
ATOM 713 C CA . LEU A 1 95 ? 22.365 -2.019 -43.029 1.00 54.66 95 LEU A CA 1
ATOM 714 C C . LEU A 1 95 ? 22.439 -0.975 -41.896 1.00 54.66 95 LEU A C 1
ATOM 716 O O . LEU A 1 95 ? 23.288 -0.079 -41.972 1.00 54.66 95 LEU A O 1
ATOM 720 N N . PRO A 1 96 ? 21.636 -1.124 -40.824 1.00 51.12 96 PRO A N 1
ATOM 721 C CA . PRO A 1 96 ? 21.902 -0.426 -39.574 1.00 51.12 96 PRO A CA 1
ATOM 722 C C . PRO A 1 96 ? 23.343 -0.699 -39.125 1.00 51.12 96 PRO A C 1
ATOM 724 O O . PRO A 1 96 ? 23.857 -1.811 -39.285 1.00 51.12 96 PRO A O 1
ATOM 727 N N . THR A 1 97 ? 24.021 0.313 -38.590 1.00 49.88 97 THR A N 1
ATOM 728 C CA . THR A 1 97 ? 25.409 0.177 -38.135 1.00 49.88 97 THR A CA 1
ATOM 729 C C . THR A 1 97 ? 25.500 -0.927 -37.078 1.00 49.88 97 THR A C 1
ATOM 731 O O . THR A 1 97 ? 24.883 -0.826 -36.027 1.00 49.88 97 THR A O 1
ATOM 734 N N . GLY A 1 98 ? 26.266 -1.987 -37.360 1.00 52.31 98 GLY A N 1
ATOM 735 C CA . GLY A 1 98 ? 26.414 -3.149 -36.473 1.00 52.31 98 GLY A CA 1
ATOM 736 C C . GLY A 1 98 ? 25.411 -4.286 -36.704 1.00 52.31 98 GLY A C 1
ATOM 737 O O . GLY A 1 98 ? 25.497 -5.297 -36.012 1.00 52.31 98 GLY A O 1
ATOM 738 N N . ALA A 1 99 ? 24.487 -4.164 -37.664 1.00 55.06 99 ALA A N 1
ATOM 739 C CA . ALA A 1 99 ? 23.567 -5.245 -38.016 1.00 55.06 99 ALA A CA 1
ATOM 740 C C . ALA A 1 99 ? 24.275 -6.448 -38.653 1.00 55.06 99 ALA A C 1
ATOM 742 O O . ALA A 1 99 ? 25.332 -6.315 -39.278 1.00 55.06 99 ALA A O 1
ATOM 743 N N . LEU A 1 100 ? 23.679 -7.633 -38.502 1.00 57.66 100 LEU A N 1
ATOM 744 C CA . LEU A 1 100 ? 24.187 -8.852 -39.117 1.00 57.66 100 LEU A CA 1
ATOM 745 C C . LEU A 1 100 ? 24.172 -8.708 -40.643 1.00 57.66 100 LEU A C 1
ATOM 747 O O . LEU A 1 100 ? 23.213 -8.226 -41.240 1.00 57.66 100 LEU A O 1
ATOM 751 N N . SER A 1 101 ? 25.213 -9.225 -41.298 1.00 56.28 101 SER A N 1
ATOM 752 C CA . SER A 1 101 ? 25.307 -9.315 -42.766 1.00 56.28 101 SER A CA 1
ATOM 753 C C . SER A 1 101 ? 24.227 -10.202 -43.403 1.00 56.28 101 SER A C 1
ATOM 755 O O . SER A 1 101 ? 24.223 -10.378 -44.617 1.00 56.28 101 SER A O 1
ATOM 757 N N . VAL A 1 102 ? 23.352 -10.796 -42.587 1.00 57.41 102 VAL A N 1
ATOM 758 C CA . VAL A 1 102 ? 22.324 -11.755 -42.976 1.00 57.41 102 VAL A CA 1
ATOM 759 C C . VAL A 1 102 ? 20.962 -11.071 -42.925 1.00 57.41 102 VAL A C 1
ATOM 761 O O . VAL A 1 102 ? 20.630 -10.358 -41.977 1.00 57.41 102 VAL A O 1
ATOM 764 N N . SER A 1 103 ? 20.156 -11.297 -43.960 1.00 57.34 103 SER A N 1
ATOM 765 C CA . SER A 1 103 ? 18.778 -10.819 -44.018 1.00 57.34 103 SER A CA 1
ATOM 766 C C . SER A 1 103 ? 17.863 -11.896 -44.588 1.00 57.34 103 SER A C 1
ATOM 768 O O . SER A 1 103 ? 18.297 -12.728 -45.385 1.00 57.34 103 SER A O 1
ATOM 770 N N . TRP A 1 104 ? 16.594 -11.869 -44.201 1.00 67.44 104 TRP A N 1
ATOM 771 C CA . TRP A 1 104 ? 15.607 -12.885 -44.557 1.00 67.44 104 TRP A CA 1
ATOM 772 C C . TRP A 1 104 ? 14.464 -12.250 -45.344 1.00 67.44 104 TRP A C 1
ATOM 774 O O . TRP A 1 104 ? 13.918 -11.237 -44.916 1.00 67.44 104 TRP A O 1
ATOM 784 N N . TRP A 1 105 ? 14.085 -12.825 -46.489 1.00 63.38 105 TRP A N 1
ATOM 785 C CA . TRP A 1 105 ? 12.896 -12.400 -47.230 1.00 63.38 105 TRP A CA 1
ATOM 786 C C . TRP A 1 105 ? 11.739 -13.350 -46.954 1.00 63.38 105 TRP A C 1
ATOM 788 O O . TRP A 1 105 ? 11.770 -14.525 -47.342 1.00 63.38 105 TRP A O 1
ATOM 798 N N . LEU A 1 106 ? 10.692 -12.821 -46.322 1.00 61.38 106 LEU A N 1
ATOM 799 C CA . LEU A 1 106 ? 9.456 -13.556 -46.112 1.00 61.38 106 LEU A CA 1
ATOM 800 C C . LEU A 1 106 ? 8.492 -13.248 -47.261 1.00 61.38 106 LEU A C 1
ATOM 802 O O . LEU A 1 106 ? 7.993 -12.128 -47.367 1.00 61.38 106 LEU A O 1
ATOM 806 N N . THR A 1 107 ? 8.221 -14.239 -48.121 1.00 59.47 107 THR A N 1
ATOM 807 C CA . THR A 1 107 ? 7.167 -14.121 -49.137 1.00 59.47 107 THR A CA 1
ATOM 808 C C . THR A 1 107 ? 6.045 -15.138 -48.927 1.00 59.47 107 THR A C 1
ATOM 810 O O . THR A 1 107 ? 6.281 -16.308 -48.649 1.00 59.47 107 THR A O 1
ATOM 813 N N . THR A 1 108 ? 4.789 -14.724 -49.046 1.00 53.53 108 THR A N 1
ATOM 814 C CA . THR A 1 108 ? 3.625 -15.603 -48.889 1.00 53.53 108 THR A CA 1
ATOM 815 C C . THR A 1 108 ? 2.543 -15.242 -49.897 1.00 53.53 108 THR A C 1
ATOM 817 O O . THR A 1 108 ? 2.434 -14.100 -50.337 1.00 53.53 108 THR A O 1
ATOM 820 N N . SER A 1 109 ? 1.779 -16.254 -50.302 1.00 52.56 109 SER A N 1
ATOM 821 C CA . SER A 1 109 ? 0.639 -16.143 -51.219 1.00 52.56 109 SER A CA 1
ATOM 822 C C . SER A 1 109 ? -0.706 -16.387 -50.521 1.00 52.56 109 SER A C 1
ATOM 824 O O . SER A 1 109 ? -1.730 -16.529 -51.187 1.00 52.56 109 SER A O 1
ATOM 826 N N . ALA A 1 110 ? -0.708 -16.471 -49.186 1.00 50.28 110 ALA A N 1
ATOM 827 C CA . ALA A 1 110 ? -1.897 -16.750 -48.387 1.00 50.28 110 ALA A CA 1
ATOM 828 C C . ALA A 1 110 ? -2.870 -15.555 -48.348 1.00 50.28 110 ALA A C 1
ATOM 830 O O . ALA A 1 110 ? -2.453 -14.400 -48.280 1.00 50.28 110 ALA A O 1
ATOM 831 N N . LEU A 1 111 ? -4.177 -15.846 -48.374 1.00 47.66 111 LEU A N 1
ATOM 832 C CA . LEU A 1 111 ? -5.255 -14.842 -48.386 1.00 47.66 111 LEU A CA 1
ATOM 833 C C . LEU A 1 111 ? -5.469 -14.172 -47.015 1.00 47.66 111 LEU A C 1
ATOM 835 O O . LEU A 1 111 ? -5.944 -13.041 -46.958 1.00 47.66 111 LEU A O 1
ATOM 839 N N . THR A 1 112 ? -5.090 -14.854 -45.930 1.00 53.72 112 THR A N 1
ATOM 840 C CA . THR A 1 112 ? -5.106 -14.375 -44.539 1.00 53.72 112 THR A CA 1
ATOM 841 C C . THR A 1 112 ? -3.981 -15.064 -43.772 1.00 53.72 112 THR A C 1
ATOM 843 O O . THR A 1 112 ? -3.940 -16.295 -43.730 1.00 53.72 112 THR A O 1
ATOM 846 N N . TYR A 1 113 ? -3.063 -14.302 -43.177 1.00 56.34 113 TYR A N 1
ATOM 847 C CA . TYR A 1 113 ? -1.974 -14.865 -42.382 1.00 56.34 113 TYR A CA 1
ATOM 848 C C . TYR A 1 113 ? -1.510 -13.903 -41.286 1.00 56.34 113 TYR A C 1
ATOM 850 O O . TYR A 1 113 ? -1.472 -12.689 -41.473 1.00 56.34 113 TYR A O 1
ATOM 858 N N . GLU A 1 114 ? -1.120 -14.485 -40.158 1.00 58.12 114 GLU A N 1
ATOM 859 C CA . GLU A 1 114 ? -0.311 -13.857 -39.123 1.00 58.12 114 GLU A CA 1
ATOM 860 C C . GLU A 1 114 ? 0.833 -14.826 -38.822 1.00 58.12 114 GLU A C 1
ATOM 862 O O . GLU A 1 114 ? 0.588 -16.012 -38.562 1.00 58.12 114 GLU A O 1
ATOM 867 N N . VAL A 1 115 ? 2.069 -14.350 -38.976 1.00 61.31 115 VAL A N 1
ATOM 868 C CA . VAL A 1 115 ? 3.277 -15.174 -38.857 1.00 61.31 115 VAL A CA 1
ATOM 869 C C . VAL A 1 115 ? 4.065 -14.758 -37.627 1.00 61.31 115 VAL A C 1
ATOM 871 O O . VAL A 1 115 ? 4.267 -13.568 -37.383 1.00 61.31 115 VAL A O 1
ATOM 874 N N . THR A 1 116 ? 4.542 -15.763 -36.902 1.00 61.28 116 THR A N 1
ATOM 875 C CA . THR A 1 116 ? 5.580 -15.625 -35.887 1.00 61.28 116 THR A CA 1
ATOM 876 C C . THR A 1 116 ? 6.882 -16.177 -36.456 1.00 61.28 116 THR A C 1
ATOM 878 O O . THR A 1 116 ? 6.925 -17.340 -36.864 1.00 61.28 116 THR A O 1
ATOM 881 N N . ALA A 1 117 ? 7.925 -15.353 -36.521 1.00 64.12 117 ALA A N 1
ATOM 882 C CA . ALA A 1 117 ? 9.237 -15.709 -37.042 1.00 64.12 117 ALA A CA 1
ATOM 883 C C . ALA A 1 117 ? 10.284 -15.686 -35.931 1.00 64.12 117 ALA A C 1
ATOM 885 O O . ALA A 1 117 ? 10.544 -14.631 -35.366 1.00 64.12 117 ALA A O 1
ATOM 886 N N . THR A 1 118 ? 10.897 -16.832 -35.655 1.00 61.47 118 THR A N 1
ATOM 887 C CA . THR A 1 118 ? 11.959 -16.995 -34.658 1.00 61.47 118 THR A CA 1
ATOM 888 C C . THR A 1 118 ? 13.310 -17.138 -35.354 1.00 61.47 118 THR A C 1
ATOM 890 O O . THR A 1 118 ? 13.443 -17.954 -36.265 1.00 61.47 118 THR A O 1
ATOM 893 N N . PHE A 1 119 ? 14.297 -16.347 -34.936 1.00 66.19 119 PHE A N 1
ATOM 894 C CA . PHE A 1 119 ? 15.656 -16.295 -35.470 1.00 66.19 119 PHE A CA 1
ATOM 895 C C . PHE A 1 119 ? 16.657 -16.787 -34.417 1.00 66.19 119 PHE A C 1
ATOM 897 O O . PHE A 1 119 ? 16.845 -16.123 -33.400 1.00 66.19 119 PHE A O 1
ATOM 904 N N . ASP A 1 120 ? 17.321 -17.909 -34.684 1.00 59.75 120 ASP A N 1
ATOM 905 C CA . ASP A 1 120 ? 18.426 -18.458 -33.898 1.00 59.75 120 ASP A CA 1
ATOM 906 C C . ASP A 1 120 ? 19.761 -17.856 -34.362 1.00 59.75 120 ASP A C 1
ATOM 908 O O . ASP A 1 120 ? 20.069 -17.857 -35.559 1.00 59.75 120 ASP A O 1
ATOM 912 N N . TYR A 1 121 ? 20.606 -17.393 -33.437 1.00 60.62 121 TYR A N 1
ATOM 913 C CA . TYR A 1 121 ? 21.957 -16.916 -33.765 1.00 60.62 121 TYR A CA 1
ATOM 914 C C . TYR A 1 121 ? 23.056 -17.591 -32.926 1.00 60.62 121 TYR A C 1
ATOM 916 O O . TYR A 1 121 ? 22.927 -17.786 -31.721 1.00 60.62 121 TYR A O 1
ATOM 924 N N . ASN A 1 122 ? 24.176 -17.946 -33.574 1.00 50.62 122 ASN A N 1
ATOM 925 C CA . ASN A 1 122 ? 25.331 -18.585 -32.928 1.00 50.62 122 ASN A CA 1
ATOM 926 C C . ASN A 1 122 ? 26.346 -17.557 -32.386 1.00 50.62 122 ASN A C 1
ATOM 928 O O . ASN A 1 122 ? 26.691 -16.576 -33.043 1.00 50.62 122 ASN A O 1
ATOM 932 N N . HIS A 1 123 ? 26.857 -17.836 -31.184 1.00 43.31 123 HIS A N 1
ATOM 933 C CA . HIS A 1 123 ? 27.490 -16.898 -30.244 1.00 43.31 123 HIS A CA 1
ATOM 934 C C . HIS A 1 123 ? 28.910 -16.392 -30.596 1.00 43.31 123 HIS A C 1
ATOM 936 O O . HIS A 1 123 ? 29.334 -15.371 -30.062 1.00 43.31 123 HIS A O 1
ATOM 942 N N . GLU A 1 124 ? 29.671 -17.049 -31.478 1.00 44.44 124 GLU A N 1
ATOM 943 C CA . GLU A 1 124 ? 31.139 -16.861 -31.513 1.00 44.44 124 GLU A CA 1
ATOM 944 C C . GLU A 1 124 ? 31.652 -15.523 -32.088 1.00 44.44 124 GLU A C 1
ATOM 946 O O . GLU A 1 124 ? 32.848 -15.250 -32.006 1.00 44.44 124 GLU A O 1
ATOM 951 N N . GLY A 1 125 ? 30.786 -14.665 -32.640 1.00 42.34 125 GLY A N 1
ATOM 952 C CA . GLY A 1 125 ? 31.214 -13.419 -33.295 1.00 42.34 125 GLY A CA 1
ATOM 953 C C . GLY A 1 125 ? 30.619 -12.111 -32.769 1.00 42.34 125 GLY A C 1
ATOM 954 O O . GLY A 1 125 ? 31.156 -11.058 -33.101 1.00 42.34 125 GLY A O 1
ATOM 955 N N . PHE A 1 126 ? 29.526 -12.146 -31.995 1.00 42.72 126 PHE A N 1
ATOM 956 C CA . PHE A 1 126 ? 28.709 -10.946 -31.741 1.00 42.72 126 PHE A CA 1
ATOM 957 C C . PHE A 1 126 ? 28.820 -10.389 -30.315 1.00 42.72 126 PHE A C 1
ATOM 959 O O . PHE A 1 126 ? 28.616 -9.198 -30.104 1.00 42.72 126 PHE A O 1
ATOM 966 N N . ILE A 1 127 ? 29.182 -11.214 -29.330 1.00 43.16 127 ILE A N 1
ATOM 967 C CA . ILE A 1 127 ? 29.144 -10.795 -27.924 1.00 43.16 127 ILE A CA 1
ATOM 968 C C . ILE A 1 127 ? 30.556 -10.433 -27.473 1.00 43.16 127 ILE A C 1
ATOM 970 O O . ILE A 1 127 ? 31.335 -11.280 -27.032 1.00 43.16 127 ILE A O 1
ATOM 974 N N . GLY A 1 128 ? 30.893 -9.145 -27.566 1.00 40.88 128 GLY A N 1
ATOM 975 C CA . GLY A 1 128 ? 31.863 -8.583 -26.631 1.00 40.88 128 GLY A CA 1
ATOM 976 C C . GLY A 1 128 ? 31.380 -8.936 -25.226 1.00 40.88 128 GLY A C 1
ATOM 977 O O . GLY A 1 128 ? 30.213 -8.712 -24.930 1.00 40.88 128 GLY A O 1
ATOM 978 N N . ARG A 1 129 ? 32.229 -9.594 -24.424 1.00 44.38 129 ARG A N 1
ATOM 979 C CA . ARG A 1 129 ? 31.945 -10.026 -23.041 1.00 44.38 129 ARG A CA 1
ATOM 980 C C . ARG A 1 129 ? 30.965 -9.055 -22.371 1.00 44.38 129 ARG A C 1
ATOM 982 O O . ARG A 1 129 ? 31.361 -7.928 -22.110 1.00 44.38 129 ARG A O 1
ATOM 989 N N . SER A 1 130 ? 29.719 -9.460 -22.122 1.00 47.75 130 SER A N 1
ATOM 990 C CA . SER A 1 130 ? 28.731 -8.556 -21.528 1.00 47.75 130 SER A CA 1
ATOM 991 C C . SER A 1 130 ? 29.260 -8.031 -20.189 1.00 47.75 130 SER A C 1
ATOM 993 O O . SER A 1 130 ? 29.517 -8.823 -19.275 1.00 47.75 130 SER A O 1
ATOM 995 N N . GLU A 1 131 ? 29.438 -6.717 -20.083 1.00 60.66 131 GLU A N 1
ATOM 996 C CA . GLU A 1 131 ? 30.096 -6.044 -18.955 1.00 60.66 131 GLU A CA 1
ATOM 997 C C . GLU A 1 131 ? 29.204 -5.915 -17.697 1.00 60.66 131 GLU A C 1
ATOM 999 O O . GLU A 1 131 ? 29.608 -5.296 -16.719 1.00 60.66 131 GLU A O 1
ATOM 1004 N N . GLY A 1 132 ? 28.030 -6.557 -17.682 1.00 76.88 132 GLY A N 1
ATOM 1005 C CA . GLY A 1 132 ? 27.024 -6.519 -16.610 1.00 76.88 132 GLY A CA 1
ATOM 1006 C C . GLY A 1 132 ? 25.779 -5.723 -17.011 1.00 76.88 132 GLY A C 1
ATOM 1007 O O . GLY A 1 132 ? 25.606 -5.431 -18.195 1.00 76.88 132 GLY A O 1
ATOM 1008 N N . VAL A 1 133 ? 24.886 -5.434 -16.061 1.00 86.94 133 VAL A N 1
ATOM 1009 C CA . VAL A 1 133 ? 23.612 -4.721 -16.314 1.00 86.94 133 VAL A CA 1
ATOM 1010 C C . VAL A 1 133 ? 23.545 -3.438 -15.492 1.00 86.94 133 VAL A C 1
ATOM 1012 O O . VAL A 1 133 ? 24.011 -3.409 -14.353 1.00 86.94 133 VAL A O 1
ATOM 1015 N N . ASP A 1 134 ? 22.966 -2.386 -16.065 1.00 92.94 134 ASP A N 1
ATOM 1016 C CA . ASP A 1 134 ? 22.552 -1.198 -15.319 1.00 92.94 134 ASP A CA 1
ATOM 1017 C C . ASP A 1 134 ? 21.070 -1.322 -14.977 1.00 92.94 134 ASP A C 1
ATOM 1019 O O . ASP A 1 134 ? 20.231 -1.460 -15.871 1.00 92.94 134 ASP A O 1
ATOM 1023 N N . ILE A 1 135 ? 20.764 -1.324 -13.682 1.00 95.19 135 ILE A N 1
ATOM 1024 C CA . ILE A 1 135 ? 19.428 -1.587 -13.153 1.00 95.19 135 ILE A CA 1
ATOM 1025 C C . ILE A 1 135 ? 18.962 -0.367 -12.367 1.00 95.19 135 ILE A C 1
ATOM 1027 O O . ILE A 1 135 ? 19.699 0.161 -11.533 1.00 95.19 135 ILE A O 1
ATOM 1031 N N . VAL A 1 136 ? 17.722 0.052 -12.592 1.00 97.81 136 VAL A N 1
ATOM 1032 C CA . VAL A 1 136 ? 17.031 1.017 -11.733 1.00 97.81 136 VAL A CA 1
ATOM 1033 C C . VAL A 1 136 ? 15.807 0.361 -11.125 1.00 97.81 136 VAL A C 1
ATOM 1035 O O . VAL A 1 136 ? 14.963 -0.160 -11.849 1.00 97.81 136 VAL A O 1
ATOM 1038 N N . LEU A 1 137 ? 15.708 0.411 -9.800 1.00 97.75 137 LEU A N 1
ATOM 1039 C CA . LEU A 1 137 ? 14.470 0.106 -9.092 1.00 97.75 137 LEU A CA 1
ATOM 1040 C C . LEU A 1 137 ? 13.611 1.370 -9.076 1.00 97.75 137 LEU A C 1
ATOM 1042 O O . LEU A 1 137 ? 14.079 2.411 -8.620 1.00 97.75 137 LEU A O 1
ATOM 1046 N N . ALA A 1 138 ? 12.390 1.292 -9.590 1.00 97.94 138 ALA A N 1
ATOM 1047 C CA . ALA A 1 138 ? 11.368 2.320 -9.461 1.00 97.94 138 ALA A CA 1
ATOM 1048 C C . ALA A 1 138 ? 10.310 1.806 -8.478 1.00 97.94 138 ALA A C 1
ATOM 1050 O O . ALA A 1 138 ? 9.473 0.981 -8.844 1.00 97.94 138 ALA A O 1
ATOM 1051 N N . LEU A 1 139 ? 10.395 2.260 -7.228 1.00 96.50 139 LEU A N 1
ATOM 1052 C CA . LEU A 1 139 ? 9.545 1.807 -6.132 1.00 96.50 139 LEU A CA 1
ATOM 1053 C C . LEU A 1 139 ? 8.413 2.807 -5.893 1.00 96.50 139 LEU A C 1
ATOM 1055 O O . LEU A 1 139 ? 8.668 3.973 -5.574 1.00 96.50 139 LEU A O 1
ATOM 1059 N N . ASP A 1 140 ? 7.183 2.338 -6.057 1.00 94.62 140 ASP A N 1
ATOM 1060 C CA . ASP A 1 140 ? 5.988 3.060 -5.641 1.00 94.62 140 ASP A CA 1
ATOM 1061 C C . ASP A 1 140 ? 5.982 3.181 -4.126 1.00 94.62 140 ASP A C 1
ATOM 1063 O O . ASP A 1 140 ? 6.149 2.182 -3.437 1.00 94.62 140 ASP A O 1
ATOM 1067 N N . ASN A 1 141 ? 5.813 4.398 -3.622 1.00 92.56 141 ASN A N 1
ATOM 1068 C CA . ASN A 1 141 ? 5.580 4.691 -2.219 1.00 92.56 141 ASN A CA 1
ATOM 1069 C C . ASN A 1 141 ? 4.388 5.631 -2.019 1.00 92.56 141 ASN A C 1
ATOM 1071 O O . ASN A 1 141 ? 4.379 6.460 -1.112 1.00 92.56 141 ASN A O 1
ATOM 1075 N N . SER A 1 142 ? 3.393 5.534 -2.895 1.00 89.44 142 SER A N 1
ATOM 1076 C CA . SER A 1 142 ? 2.100 6.200 -2.756 1.00 89.44 142 SER A CA 1
ATOM 1077 C C . SER A 1 142 ? 1.288 5.643 -1.585 1.00 89.44 142 SER A C 1
ATOM 1079 O O . SER A 1 142 ? 1.582 4.573 -1.065 1.00 89.44 142 SER A O 1
ATOM 1081 N N . GLY A 1 143 ? 0.278 6.386 -1.127 1.00 79.88 143 GLY A N 1
ATOM 1082 C CA . GLY A 1 143 ? -0.547 5.999 0.023 1.00 79.88 143 GLY A CA 1
ATOM 1083 C C . GLY A 1 143 ? -1.361 4.727 -0.209 1.00 79.88 143 GLY A C 1
ATOM 1084 O O . GLY A 1 143 ? -1.680 4.031 0.748 1.00 79.88 143 GLY A O 1
ATOM 1085 N N . SER A 1 144 ? -1.631 4.368 -1.466 1.00 79.31 144 SER A N 1
ATOM 1086 C CA . SER A 1 144 ? -2.292 3.103 -1.786 1.00 79.31 144 SER A CA 1
ATOM 1087 C C . SER A 1 144 ? -1.432 1.881 -1.459 1.00 79.31 144 SER A C 1
ATOM 1089 O O . SER A 1 144 ? -1.958 0.804 -1.206 1.00 79.31 144 SER A O 1
ATOM 1091 N N . MET A 1 145 ? -0.115 2.054 -1.335 1.00 82.50 145 MET A N 1
ATOM 1092 C CA . MET A 1 145 ? 0.806 1.001 -0.901 1.00 82.50 145 MET A CA 1
ATOM 1093 C C . MET A 1 145 ? 0.719 0.696 0.607 1.00 82.50 145 MET A C 1
ATOM 1095 O O . MET A 1 145 ? 1.325 -0.272 1.067 1.00 82.50 145 MET A O 1
ATOM 1099 N N . GLU A 1 146 ? -0.012 1.509 1.379 1.00 75.19 146 GLU A N 1
ATOM 1100 C CA . GLU A 1 146 ? -0.367 1.216 2.778 1.00 75.19 146 GLU A CA 1
ATOM 1101 C C . GLU A 1 146 ? -1.674 0.440 2.907 1.00 75.19 146 GLU A C 1
ATOM 1103 O O . GLU A 1 146 ? -2.037 0.006 4.005 1.00 75.19 146 GLU A O 1
ATOM 1108 N N . GLU A 1 147 ? -2.431 0.310 1.823 1.00 72.19 147 GLU A N 1
ATOM 1109 C CA . GLU A 1 147 ? -3.694 -0.405 1.861 1.00 72.19 147 GLU A CA 1
ATOM 1110 C C . GLU A 1 147 ? -3.414 -1.884 2.169 1.00 72.19 147 GLU A C 1
ATOM 1112 O O . GLU A 1 147 ? -2.357 -2.416 1.843 1.00 72.19 147 GLU A O 1
ATOM 1117 N N . ASP A 1 148 ? -4.320 -2.524 2.908 1.00 71.56 148 ASP A N 1
ATOM 1118 C CA . ASP A 1 148 ? -4.115 -3.819 3.584 1.00 71.56 148 ASP A CA 1
ATOM 1119 C C . ASP A 1 148 ? -3.201 -3.802 4.832 1.00 71.56 148 ASP A C 1
ATOM 1121 O O . ASP A 1 148 ? -3.025 -4.845 5.469 1.00 71.56 148 ASP A O 1
ATOM 1125 N N . THR A 1 149 ? -2.680 -2.649 5.277 1.00 78.62 149 THR A N 1
ATOM 1126 C CA . THR A 1 149 ? -2.078 -2.554 6.624 1.00 78.62 149 THR A CA 1
ATOM 1127 C C . THR A 1 149 ? -3.114 -2.927 7.679 1.00 78.62 149 THR A C 1
ATOM 1129 O O . THR A 1 149 ? -4.161 -2.290 7.791 1.00 78.62 149 THR A O 1
ATOM 1132 N N . LEU A 1 150 ? -2.817 -3.960 8.473 1.00 85.00 150 LEU A N 1
ATOM 1133 C CA . LEU A 1 150 ? -3.725 -4.418 9.521 1.00 85.00 150 LEU A CA 1
ATOM 1134 C C . LEU A 1 150 ? -3.763 -3.441 10.685 1.00 85.00 150 LEU A C 1
ATOM 1136 O O . LEU A 1 150 ? -4.838 -2.964 11.036 1.00 85.00 150 LEU A O 1
ATOM 1140 N N . CYS A 1 151 ? -2.607 -3.137 11.273 1.00 87.31 151 CYS A N 1
ATOM 1141 C CA . CYS A 1 151 ? -2.518 -2.233 12.411 1.00 87.31 151 CYS A CA 1
ATOM 1142 C C . CYS A 1 151 ? -1.375 -1.234 12.269 1.00 87.31 151 CYS A C 1
ATOM 1144 O O . CYS A 1 151 ? -0.193 -1.574 12.339 1.00 87.31 151 CYS A O 1
ATOM 1146 N N . ARG A 1 152 ? -1.740 0.039 12.197 1.00 82.94 152 ARG A N 1
ATOM 1147 C CA . ARG A 1 152 ? -0.814 1.164 12.174 1.00 82.94 152 ARG A CA 1
ATOM 1148 C C . ARG A 1 152 ? -0.232 1.402 13.549 1.00 82.94 152 ARG A C 1
ATOM 1150 O O . ARG A 1 152 ? -0.961 1.547 14.529 1.00 82.94 152 ARG A O 1
ATOM 1157 N N . GLY A 1 153 ? 1.095 1.452 13.613 1.00 82.12 153 GLY A N 1
ATOM 1158 C CA . GLY A 1 153 ? 1.840 1.647 14.855 1.00 82.12 153 GLY A CA 1
ATOM 1159 C C . GLY A 1 153 ? 1.915 0.408 15.756 1.00 82.12 153 GLY A C 1
ATOM 1160 O O . GLY A 1 153 ? 2.553 0.477 16.810 1.00 82.12 153 GLY A O 1
ATOM 1161 N N . CYS A 1 154 ? 1.320 -0.734 15.376 1.00 87.38 154 CYS A N 1
ATOM 1162 C CA . CYS A 1 154 ? 1.522 -1.997 16.099 1.00 87.38 154 CYS A CA 1
ATOM 1163 C C . CYS A 1 154 ? 2.953 -2.521 15.954 1.00 87.38 154 CYS A C 1
ATOM 1165 O O . CYS A 1 154 ? 3.457 -3.169 16.870 1.00 87.38 154 CYS A O 1
ATOM 1167 N N . TRP A 1 155 ? 3.620 -2.212 14.849 1.00 88.12 155 TRP A N 1
ATOM 1168 C CA . TRP A 1 155 ? 5.034 -2.476 14.628 1.00 88.12 155 TRP A CA 1
ATOM 1169 C C . TRP A 1 155 ? 5.722 -1.190 14.187 1.00 88.12 155 TRP A C 1
ATOM 1171 O O . TRP A 1 155 ? 5.107 -0.334 13.557 1.00 88.12 155 TRP A O 1
ATOM 1181 N N . ILE A 1 156 ? 6.988 -1.039 14.562 1.00 82.81 156 ILE A N 1
ATOM 1182 C CA . ILE A 1 156 ? 7.854 0.018 14.058 1.00 82.81 156 ILE A CA 1
ATOM 1183 C C . ILE A 1 156 ? 9.264 -0.512 13.776 1.00 82.81 156 ILE A C 1
ATOM 1185 O O . ILE A 1 156 ? 9.773 -1.365 14.523 1.00 82.81 156 ILE A O 1
ATOM 1189 N N . PRO A 1 157 ? 9.940 0.031 12.748 1.00 79.62 157 PRO A N 1
ATOM 1190 C CA . PRO A 1 157 ? 11.302 -0.356 12.431 1.00 79.62 157 PRO A CA 1
ATOM 1191 C C . PRO A 1 157 ? 12.253 0.050 13.559 1.00 79.62 157 PRO A C 1
ATOM 1193 O O . PRO A 1 157 ? 12.146 1.126 14.153 1.00 79.62 157 PRO A O 1
ATOM 1196 N N . VAL A 1 158 ? 13.229 -0.814 13.836 1.00 81.75 158 VAL A N 1
ATOM 1197 C CA . VAL A 1 158 ? 14.315 -0.541 14.783 1.00 81.75 158 VAL A CA 1
ATOM 1198 C C . VAL A 1 158 ? 15.628 -0.492 14.006 1.00 81.75 158 VAL A C 1
ATOM 1200 O O . VAL A 1 158 ? 15.958 -1.465 13.325 1.00 81.75 158 VAL A O 1
ATOM 1203 N N . PRO A 1 159 ? 16.415 0.595 14.115 1.00 77.94 159 PRO A N 1
ATOM 1204 C CA . PRO A 1 159 ? 17.675 0.712 13.393 1.00 77.94 159 PRO A CA 1
ATOM 1205 C C . PRO A 1 159 ? 18.596 -0.497 13.605 1.00 77.94 159 PRO A C 1
ATOM 1207 O O . PRO A 1 159 ? 18.945 -0.841 14.736 1.00 77.94 159 PRO A O 1
ATOM 1210 N N . GLY A 1 160 ? 19.024 -1.113 12.501 1.00 77.88 160 GLY A N 1
ATOM 1211 C CA . GLY A 1 160 ? 19.929 -2.265 12.499 1.00 77.88 160 GLY A CA 1
ATOM 1212 C C . GLY A 1 160 ? 19.253 -3.633 12.642 1.00 77.88 160 GLY A C 1
ATOM 1213 O O . GLY A 1 160 ? 19.966 -4.636 12.637 1.00 77.88 160 GLY A O 1
ATOM 1214 N N . LEU A 1 161 ? 17.924 -3.689 12.750 1.00 83.25 161 LEU A N 1
ATOM 1215 C CA . LEU A 1 161 ? 17.149 -4.924 12.651 1.00 83.25 161 LEU A CA 1
ATOM 1216 C C . LEU A 1 161 ? 16.472 -5.003 11.278 1.00 83.25 161 LEU A C 1
ATOM 1218 O O . LEU A 1 161 ? 15.946 -4.009 10.783 1.00 83.25 161 LEU A O 1
ATOM 1222 N N . SER A 1 162 ? 16.516 -6.183 10.660 1.00 79.50 162 SER A N 1
ATOM 1223 C CA . SER A 1 162 ? 15.759 -6.471 9.439 1.00 79.50 162 SER A CA 1
ATOM 1224 C C . SER A 1 162 ? 14.342 -6.879 9.803 1.00 79.50 162 SER A C 1
ATOM 1226 O O . SER A 1 162 ? 14.150 -7.640 10.750 1.00 79.50 162 SER A O 1
ATOM 1228 N N . TYR A 1 163 ? 13.362 -6.448 9.021 1.00 80.19 163 TYR A N 1
ATOM 1229 C CA . TYR A 1 163 ? 11.998 -6.944 9.159 1.00 80.19 163 TYR A CA 1
ATOM 1230 C C . TYR A 1 163 ? 11.962 -8.496 9.060 1.00 80.19 163 TYR A C 1
ATOM 1232 O O . TYR A 1 163 ? 12.769 -9.075 8.326 1.00 80.19 163 TYR A O 1
ATOM 1240 N N . PRO A 1 164 ? 11.077 -9.197 9.804 1.00 80.88 164 PRO A N 1
ATOM 1241 C CA . PRO A 1 164 ? 10.012 -8.681 10.676 1.00 80.88 164 PRO A CA 1
ATOM 1242 C C . PRO A 1 164 ? 10.476 -8.292 12.086 1.00 80.88 164 PRO A C 1
ATOM 1244 O O . PRO A 1 164 ? 9.650 -8.006 12.963 1.00 80.88 164 PRO A O 1
ATOM 1247 N N . GLU A 1 165 ? 11.784 -8.290 12.343 1.00 85.50 165 GLU A N 1
ATOM 1248 C CA . GLU A 1 165 ? 12.327 -7.811 13.609 1.00 85.50 165 GLU A CA 1
ATOM 1249 C C . GLU A 1 165 ? 12.151 -6.290 13.703 1.00 85.50 165 GLU A C 1
ATOM 1251 O O . GLU A 1 165 ? 12.443 -5.539 12.776 1.00 85.50 165 GLU A O 1
ATOM 1256 N N . GLY A 1 166 ? 11.643 -5.833 14.839 1.00 85.88 166 GLY A N 1
ATOM 1257 C CA . GLY A 1 166 ? 11.274 -4.444 15.078 1.00 85.88 166 GLY A CA 1
ATOM 1258 C C . GLY A 1 166 ? 10.660 -4.303 16.462 1.00 85.88 166 GLY A C 1
ATOM 1259 O O . GLY A 1 166 ? 10.542 -5.282 17.205 1.00 85.88 166 GLY A O 1
ATOM 1260 N N . GLN A 1 167 ? 10.283 -3.085 16.835 1.00 87.38 167 GLN A N 1
ATOM 1261 C CA . GLN A 1 167 ? 9.573 -2.870 18.086 1.00 87.38 167 GLN A CA 1
ATOM 1262 C C . GLN A 1 167 ? 8.086 -3.080 17.823 1.00 87.38 167 GLN A C 1
ATOM 1264 O O . GLN A 1 167 ? 7.486 -2.408 16.990 1.00 87.38 167 GLN A O 1
ATOM 1269 N N . ARG A 1 168 ? 7.500 -4.014 18.565 1.00 87.88 168 ARG A N 1
ATOM 1270 C CA . ARG A 1 168 ? 6.069 -4.310 18.537 1.00 87.88 168 ARG A CA 1
ATOM 1271 C C . ARG A 1 168 ? 5.418 -3.663 19.746 1.00 87.88 168 ARG A C 1
ATOM 1273 O O . ARG A 1 168 ? 6.008 -3.642 20.825 1.00 87.88 168 ARG A O 1
ATOM 1280 N N . ASN A 1 169 ? 4.227 -3.118 19.561 1.00 87.19 169 ASN A N 1
ATOM 1281 C CA . ASN A 1 169 ? 3.511 -2.351 20.572 1.00 87.19 169 ASN A CA 1
ATOM 1282 C C . ASN A 1 169 ? 2.200 -3.075 20.931 1.00 87.19 169 ASN A C 1
ATOM 1284 O O . ASN A 1 169 ? 1.131 -2.610 20.532 1.00 87.19 169 ASN A O 1
ATOM 1288 N N . PRO A 1 170 ? 2.235 -4.199 21.672 1.00 89.31 170 PRO A N 1
ATOM 1289 C CA . PRO A 1 170 ? 1.028 -4.846 22.187 1.00 89.31 170 PRO A CA 1
ATOM 1290 C C . PRO A 1 170 ? 0.314 -3.969 23.213 1.00 89.31 170 PRO A C 1
ATOM 1292 O O . PRO A 1 170 ? 0.968 -3.182 23.901 1.00 89.31 170 PRO A O 1
ATOM 1295 N N . PHE A 1 171 ? -1.011 -4.093 23.317 1.00 87.25 171 PHE A N 1
ATOM 1296 C CA . PHE A 1 171 ? -1.785 -3.415 24.357 1.00 87.25 171 PHE A CA 1
ATOM 1297 C C . PHE A 1 171 ? -1.298 -3.815 25.750 1.00 87.25 171 PHE A C 1
ATOM 1299 O O . PHE A 1 171 ? -0.878 -4.961 25.943 1.00 87.25 171 PHE A O 1
ATOM 1306 N N . PRO A 1 172 ? -1.368 -2.893 26.725 1.00 84.81 172 PRO A N 1
ATOM 1307 C CA . PRO A 1 172 ? -0.986 -3.198 28.091 1.00 84.81 172 PRO A CA 1
ATOM 1308 C C . PRO A 1 172 ? -1.864 -4.324 28.642 1.00 84.81 172 PRO A C 1
ATOM 1310 O O . PRO A 1 172 ? -3.085 -4.303 28.495 1.00 84.81 172 PRO A O 1
ATOM 1313 N N . TRP A 1 173 ? -1.225 -5.313 29.268 1.00 83.75 173 TRP A N 1
ATOM 1314 C CA . TRP A 1 173 ? -1.932 -6.372 29.987 1.00 83.75 173 TRP A CA 1
ATOM 1315 C C . TRP A 1 173 ? -2.236 -5.972 31.433 1.00 83.75 173 TRP A C 1
ATOM 1317 O O . TRP A 1 173 ? -3.257 -6.396 31.936 1.00 83.75 173 TRP A O 1
ATOM 1327 N N . ASP A 1 174 ? -1.407 -5.140 32.081 1.00 75.69 174 ASP A N 1
ATOM 1328 C CA . ASP A 1 174 ? -1.598 -4.646 33.460 1.00 75.69 174 ASP A CA 1
ATOM 1329 C C . ASP A 1 174 ? -2.200 -5.698 34.414 1.00 75.69 174 ASP A C 1
ATOM 1331 O O . ASP A 1 174 ? -3.320 -5.544 34.896 1.00 75.69 174 ASP A O 1
ATOM 1335 N N . ALA A 1 175 ? -1.484 -6.807 34.628 1.00 71.88 175 ALA A N 1
ATOM 1336 C CA . ALA A 1 175 ? -1.961 -7.883 35.493 1.00 71.88 175 ALA A CA 1
ATOM 1337 C C . ALA A 1 175 ? -1.479 -7.794 36.933 1.00 71.88 175 ALA A C 1
ATOM 1339 O O . ALA A 1 175 ? -0.322 -7.461 37.212 1.00 71.88 175 ALA A O 1
ATOM 1340 N N . ASP A 1 176 ? -2.373 -8.224 37.814 1.00 68.31 176 ASP A N 1
ATOM 1341 C CA . ASP A 1 176 ? -2.114 -8.478 39.217 1.00 68.31 176 ASP A CA 1
ATOM 1342 C C . ASP A 1 176 ? -1.216 -9.714 39.422 1.00 68.31 176 ASP A C 1
ATOM 1344 O O . ASP A 1 176 ? -0.859 -10.449 38.493 1.00 68.31 176 ASP A O 1
ATOM 1348 N N . GLU A 1 177 ? -0.821 -9.970 40.677 1.00 59.41 177 GLU A N 1
ATOM 1349 C CA . GLU A 1 177 ? 0.037 -11.113 41.039 1.00 59.41 177 GLU A CA 1
ATOM 1350 C C . GLU A 1 177 ? -0.550 -12.484 40.633 1.00 59.41 177 GLU A C 1
ATOM 1352 O O . GLU A 1 177 ? 0.186 -13.475 40.578 1.00 59.41 177 GLU A O 1
ATOM 1357 N N . ASP A 1 178 ? -1.857 -12.567 40.364 1.00 62.44 178 ASP A N 1
ATOM 1358 C CA . ASP A 1 178 ? -2.559 -13.783 39.945 1.00 62.44 178 ASP A CA 1
ATOM 1359 C C . ASP A 1 178 ? -2.584 -13.997 38.414 1.00 62.44 178 ASP A C 1
ATOM 1361 O O . ASP A 1 178 ? -2.942 -15.088 37.955 1.00 62.44 178 ASP A O 1
ATOM 1365 N N . GLY A 1 179 ? -2.132 -13.005 37.637 1.00 67.94 179 GLY A N 1
ATOM 1366 C CA . GLY A 1 179 ? -2.066 -13.024 36.177 1.00 67.94 179 GLY A CA 1
ATOM 1367 C C . GLY A 1 179 ? -3.348 -12.580 35.464 1.00 67.94 179 GLY A C 1
ATOM 1368 O O . GLY A 1 179 ? -3.352 -12.569 34.227 1.00 67.94 179 GLY A O 1
ATOM 1369 N N . THR A 1 180 ? -4.402 -12.223 36.202 1.00 75.88 180 THR A N 1
ATOM 1370 C CA . THR A 1 180 ? -5.621 -11.614 35.657 1.00 75.88 180 THR A CA 1
ATOM 1371 C C . THR A 1 180 ? -5.357 -10.128 35.419 1.00 75.88 180 THR A C 1
ATOM 1373 O O . THR A 1 180 ? -4.762 -9.480 36.279 1.00 75.88 180 THR A O 1
ATOM 1376 N N . PRO A 1 181 ? -5.723 -9.574 34.254 1.00 78.88 181 PRO A N 1
ATOM 1377 C CA . PRO A 1 181 ? -5.493 -8.168 33.994 1.00 78.88 181 PRO A CA 1
ATOM 1378 C C . PRO A 1 181 ? -6.563 -7.315 34.681 1.00 78.88 181 PRO A C 1
ATOM 1380 O O . PRO A 1 181 ? -7.726 -7.728 34.740 1.00 78.88 181 PRO A O 1
ATOM 1383 N N . ASP A 1 182 ? -6.193 -6.117 35.141 1.00 78.12 182 ASP A N 1
ATOM 1384 C CA . ASP A 1 182 ? -7.081 -5.232 35.908 1.00 78.12 182 ASP A CA 1
ATOM 1385 C C . ASP A 1 182 ? -8.424 -5.013 35.206 1.00 78.12 182 ASP A C 1
ATOM 1387 O O . ASP A 1 182 ? -9.449 -4.996 35.872 1.00 78.12 182 ASP A O 1
ATOM 1391 N N . HIS A 1 183 ? -8.451 -4.916 33.867 1.00 80.12 183 HIS A N 1
ATOM 1392 C CA . HIS A 1 183 ? -9.671 -4.704 33.066 1.00 80.12 183 HIS A CA 1
ATOM 1393 C C . HIS A 1 183 ? -10.644 -5.883 33.023 1.00 80.12 183 HIS A C 1
ATOM 1395 O O . HIS A 1 183 ? -11.740 -5.757 32.474 1.00 80.12 183 HIS A O 1
ATOM 1401 N N . CYS A 1 184 ? -10.258 -7.028 33.569 1.00 84.38 184 CYS A N 1
ATOM 1402 C CA . CYS A 1 184 ? -11.115 -8.199 33.730 1.00 84.38 184 CYS A CA 1
ATOM 1403 C C . CYS A 1 184 ? -11.636 -8.350 35.161 1.00 84.38 184 CYS A C 1
ATOM 1405 O O . CYS A 1 184 ? -12.498 -9.196 35.420 1.00 84.38 184 CYS A O 1
ATOM 1407 N N . GLU A 1 185 ? -11.124 -7.548 36.093 1.00 76.94 185 GLU A N 1
ATOM 1408 C CA . GLU A 1 185 ? -11.585 -7.512 37.470 1.00 76.94 185 GLU A CA 1
ATOM 1409 C C . GLU A 1 185 ? -12.749 -6.530 37.614 1.00 76.94 185 GLU A C 1
ATOM 1411 O O . GLU A 1 185 ? -12.555 -5.324 37.740 1.00 76.94 185 GLU A O 1
ATOM 1416 N N . GLY A 1 186 ? -13.982 -7.052 37.574 1.00 67.56 186 GLY A N 1
ATOM 1417 C CA . GLY A 1 186 ? -15.206 -6.244 37.523 1.00 67.56 186 GLY A CA 1
ATOM 1418 C C . GLY A 1 186 ? -15.190 -5.007 38.431 1.00 67.56 186 GLY A C 1
ATOM 1419 O O . GLY A 1 186 ? -14.935 -5.107 39.634 1.00 67.56 186 GLY A O 1
ATOM 1420 N N . SER A 1 187 ? -15.511 -3.841 37.863 1.00 67.94 187 SER A N 1
ATOM 1421 C CA . SER A 1 187 ? -15.567 -2.580 38.604 1.00 67.94 187 SER A CA 1
ATOM 1422 C C . SER A 1 187 ? -17.004 -2.128 38.888 1.00 67.94 187 SER A C 1
ATOM 1424 O O . SER A 1 187 ? -17.980 -2.759 38.484 1.00 67.94 187 SER A O 1
ATOM 1426 N N . ILE A 1 188 ? -17.143 -1.047 39.658 1.00 77.31 188 ILE A N 1
ATOM 1427 C CA . ILE A 1 188 ? -18.442 -0.427 39.928 1.00 77.31 188 ILE A CA 1
ATOM 1428 C C . ILE A 1 188 ? -18.685 0.632 38.843 1.00 77.31 188 ILE A C 1
ATOM 1430 O O . ILE A 1 188 ? -17.840 1.520 38.709 1.00 77.31 188 ILE A O 1
ATOM 1434 N N . PRO A 1 189 ? -19.840 0.612 38.146 1.00 84.81 189 PRO A N 1
ATOM 1435 C CA . PRO A 1 189 ? -20.194 1.643 37.177 1.00 84.81 189 PRO A CA 1
ATOM 1436 C C . PRO A 1 189 ? -20.066 3.055 37.754 1.00 84.81 189 PRO A C 1
ATOM 1438 O O . PRO A 1 189 ? -20.413 3.310 38.915 1.00 84.81 189 PRO A O 1
ATOM 1441 N N . LEU A 1 190 ? -19.604 3.994 36.931 1.00 87.69 190 LEU A N 1
ATOM 1442 C CA . LEU A 1 190 ? -19.375 5.371 37.350 1.00 87.69 190 LEU A CA 1
ATOM 1443 C C . LEU A 1 190 ? -20.693 6.091 37.605 1.00 87.69 190 LEU A C 1
ATOM 1445 O O . LEU A 1 190 ? -21.710 5.829 36.966 1.00 87.69 190 LEU A O 1
ATOM 1449 N N . GLN A 1 191 ? -20.654 7.040 38.534 1.00 89.62 191 GLN A N 1
ATOM 1450 C CA . GLN A 1 191 ? -21.801 7.854 38.914 1.00 89.62 191 GLN A CA 1
ATOM 1451 C C . GLN A 1 191 ? -21.450 9.325 38.732 1.00 89.62 191 GLN A C 1
ATOM 1453 O O . GLN A 1 191 ? -20.595 9.853 39.442 1.00 89.62 191 GLN A O 1
ATOM 1458 N N . ALA A 1 192 ? -22.131 10.004 37.811 1.00 89.75 192 ALA A N 1
ATOM 1459 C CA . ALA A 1 192 ? -21.920 11.425 37.556 1.00 89.75 192 ALA A CA 1
ATOM 1460 C C . ALA A 1 192 ? -23.240 12.123 37.214 1.00 89.75 192 ALA A C 1
ATOM 1462 O O . ALA A 1 192 ? -24.056 11.632 36.439 1.00 89.75 192 ALA A O 1
ATOM 1463 N N . GLN A 1 193 ? -23.476 13.289 37.818 1.00 88.12 193 GLN A N 1
ATOM 1464 C CA . GLN A 1 193 ? -24.702 14.078 37.615 1.00 88.12 193 GLN A CA 1
ATOM 1465 C C . GLN A 1 193 ? -26.024 13.306 37.834 1.00 88.12 193 GLN A C 1
ATOM 1467 O O . GLN A 1 193 ? -27.054 13.657 37.265 1.00 88.12 193 GLN A O 1
ATOM 1472 N N . GLY A 1 194 ? -26.014 12.286 38.699 1.00 90.56 194 GLY A N 1
ATOM 1473 C CA . GLY A 1 194 ? -27.198 11.474 39.002 1.00 90.56 194 GLY A CA 1
ATOM 1474 C C . GLY A 1 194 ? -27.541 10.425 37.943 1.00 90.56 194 GLY A C 1
ATOM 1475 O O . GLY A 1 194 ? -28.664 9.932 37.955 1.00 90.56 194 GLY A O 1
ATOM 1476 N N . ALA A 1 195 ? -26.595 10.118 37.057 1.00 94.38 195 ALA A N 1
ATOM 1477 C CA . ALA A 1 195 ? -26.672 9.056 36.068 1.00 94.38 195 ALA A CA 1
ATOM 1478 C C . ALA A 1 195 ? -25.522 8.058 36.256 1.00 94.38 195 ALA A C 1
ATOM 1480 O O . ALA A 1 195 ? -24.463 8.398 36.801 1.00 94.38 195 ALA A O 1
ATOM 1481 N N . THR A 1 196 ? -25.748 6.846 35.767 1.00 93.88 196 THR A N 1
ATOM 1482 C CA . THR A 1 196 ? -24.813 5.726 35.776 1.00 93.88 196 THR A CA 1
ATOM 1483 C C . THR A 1 196 ? -24.129 5.596 34.418 1.00 93.88 196 THR A C 1
ATOM 1485 O O . THR A 1 196 ? -24.782 5.734 33.382 1.00 93.88 196 THR A O 1
ATOM 1488 N N . TYR A 1 197 ? -22.829 5.301 34.402 1.00 92.38 197 TYR A N 1
ATOM 1489 C CA . TYR A 1 197 ? -22.042 5.137 33.178 1.00 92.38 197 TYR A CA 1
ATOM 1490 C C . TYR A 1 197 ? -21.176 3.883 33.261 1.00 92.38 197 TYR A C 1
ATOM 1492 O O . TYR A 1 197 ? -20.373 3.728 34.179 1.00 92.38 197 TYR A O 1
ATOM 1500 N N . ILE A 1 198 ? -21.327 3.014 32.269 1.00 91.44 198 ILE A N 1
ATOM 1501 C CA . ILE A 1 198 ? -20.433 1.888 31.997 1.00 91.44 198 ILE A CA 1
ATOM 1502 C C . ILE A 1 198 ? -19.523 2.344 30.860 1.00 91.44 198 ILE A C 1
ATOM 1504 O O . ILE A 1 198 ? -20.019 2.631 29.770 1.00 91.44 198 ILE A O 1
ATOM 1508 N N . VAL A 1 199 ? -18.220 2.457 31.120 1.00 89.62 199 VAL A N 1
ATOM 1509 C CA . VAL A 1 199 ? -17.230 2.944 30.147 1.00 89.62 199 VAL A CA 1
ATOM 1510 C C . VAL A 1 199 ? -16.431 1.763 29.608 1.00 89.62 199 VAL A C 1
ATOM 1512 O O . VAL A 1 199 ? -15.854 0.995 30.378 1.00 89.62 199 VAL A O 1
ATOM 1515 N N . ILE A 1 200 ? -16.407 1.619 28.287 1.00 89.38 200 ILE A N 1
ATOM 1516 C CA . ILE A 1 200 ? -15.780 0.504 27.581 1.00 89.38 200 ILE A CA 1
ATOM 1517 C C . ILE A 1 200 ? -14.787 1.061 26.561 1.00 89.38 200 ILE A C 1
ATOM 1519 O O . ILE A 1 200 ? -15.175 1.852 25.701 1.00 89.38 200 ILE A O 1
ATOM 1523 N N . GLU A 1 201 ? -13.529 0.631 26.636 1.00 89.50 201 GLU A N 1
ATOM 1524 C CA . GLU A 1 201 ? -12.539 0.920 25.591 1.00 89.50 201 GLU A CA 1
ATOM 1525 C C . GLU A 1 201 ? -12.802 0.006 24.388 1.00 89.50 201 GLU A C 1
ATOM 1527 O O . GLU A 1 201 ? -13.029 -1.203 24.530 1.00 89.50 201 GLU A O 1
ATOM 1532 N N . ALA A 1 202 ? -12.833 0.577 23.190 1.00 92.62 202 ALA A N 1
ATOM 1533 C CA . ALA A 1 202 ? -13.288 -0.130 22.001 1.00 92.62 202 ALA A CA 1
ATOM 1534 C C . ALA A 1 202 ? -12.320 -1.244 21.571 1.00 92.62 202 ALA A C 1
ATOM 1536 O O . ALA A 1 202 ? -12.756 -2.272 21.046 1.00 92.62 202 ALA A O 1
ATOM 1537 N N . GLU A 1 203 ? -11.024 -1.089 21.835 1.00 91.25 203 GLU A N 1
ATOM 1538 C CA . GLU A 1 203 ? -10.000 -2.108 21.610 1.00 91.25 203 GLU A CA 1
ATOM 1539 C C . GLU A 1 203 ? -10.151 -3.345 22.503 1.00 91.25 203 GLU A C 1
ATOM 1541 O O . GLU A 1 203 ? -9.591 -4.388 22.170 1.00 91.25 203 GLU A O 1
ATOM 1546 N N . GLU A 1 204 ? -10.939 -3.286 23.584 1.00 89.88 204 GLU A N 1
ATOM 1547 C CA . GLU A 1 204 ? -11.147 -4.374 24.553 1.00 89.88 204 GLU A CA 1
ATOM 1548 C C . GLU A 1 204 ? -12.395 -5.226 24.242 1.00 89.88 204 GLU A C 1
ATOM 1550 O O . GLU A 1 204 ? -13.091 -5.709 25.136 1.00 89.88 204 GLU A O 1
ATOM 1555 N N . TYR A 1 205 ? -12.697 -5.451 22.961 1.00 94.00 205 TYR A N 1
ATOM 1556 C CA . TYR A 1 205 ? -13.788 -6.345 22.557 1.00 94.00 205 TYR A CA 1
ATOM 1557 C C . TYR A 1 205 ? -13.577 -7.793 23.043 1.00 94.00 205 TYR A C 1
ATOM 1559 O O . TYR A 1 205 ? -12.455 -8.319 23.069 1.00 94.00 205 TYR A O 1
ATOM 1567 N N . GLY A 1 206 ? -14.678 -8.466 23.380 1.00 94.56 206 GLY A N 1
ATOM 1568 C CA . GLY A 1 206 ? -14.707 -9.861 23.823 1.00 94.56 206 GLY A CA 1
ATOM 1569 C C . GLY A 1 206 ? -14.710 -10.877 22.677 1.00 94.56 206 GLY A C 1
ATOM 1570 O O . GLY A 1 206 ? -14.304 -12.021 22.886 1.00 94.56 206 GLY A O 1
ATOM 1571 N N . ALA A 1 207 ? -15.137 -10.476 21.475 1.00 95.38 207 ALA A N 1
ATOM 1572 C CA . ALA A 1 207 ? -15.053 -11.281 20.256 1.00 95.38 207 ALA A CA 1
ATOM 1573 C C . ALA A 1 207 ? -15.176 -10.425 18.982 1.00 95.38 207 ALA A C 1
ATOM 1575 O O . ALA A 1 207 ? -15.794 -9.360 19.002 1.00 95.38 207 ALA A O 1
ATOM 1576 N N . LEU A 1 208 ? -14.661 -10.947 17.863 1.00 94.12 208 LEU A N 1
ATOM 1577 C CA . LEU A 1 208 ? -14.948 -10.468 16.508 1.00 94.12 208 LEU A CA 1
ATOM 1578 C C . LEU A 1 208 ? -15.673 -11.544 15.696 1.00 94.12 208 LEU A C 1
ATOM 1580 O O . LEU A 1 208 ? -15.364 -12.732 15.809 1.00 94.12 208 LEU A O 1
ATOM 1584 N N . SER A 1 209 ? -16.606 -11.143 14.829 1.00 92.69 209 SER A N 1
ATOM 1585 C CA . SER A 1 209 ? -17.217 -12.069 13.861 1.00 92.69 209 SER A CA 1
ATOM 1586 C C . SER A 1 209 ? -16.286 -12.432 12.707 1.00 92.69 209 SER A C 1
ATOM 1588 O O . SER A 1 209 ? -16.412 -13.516 12.139 1.00 92.69 209 SER A O 1
ATOM 1590 N N . ASN A 1 210 ? -15.372 -11.523 12.363 1.00 89.88 210 ASN A N 1
ATOM 1591 C CA . ASN A 1 210 ? -14.453 -11.650 11.244 1.00 89.88 210 ASN A CA 1
ATOM 1592 C C . ASN A 1 210 ? -13.030 -11.518 11.789 1.00 89.88 210 ASN A C 1
ATOM 1594 O O . ASN A 1 210 ? -12.717 -10.533 12.454 1.00 89.88 210 ASN A O 1
ATOM 1598 N N . LEU A 1 211 ? -12.193 -12.519 11.525 1.00 87.81 211 LEU A N 1
ATOM 1599 C CA . LEU A 1 211 ? -10.784 -12.513 11.909 1.00 87.81 211 LEU A CA 1
ATOM 1600 C C . LEU A 1 211 ? -9.945 -11.891 10.790 1.00 87.81 211 LEU A C 1
ATOM 1602 O O . LEU A 1 211 ? -10.255 -12.085 9.617 1.00 87.81 211 LEU A O 1
ATOM 1606 N N . TYR A 1 212 ? -8.884 -11.190 11.173 1.00 85.69 212 TYR A N 1
ATOM 1607 C CA . TYR A 1 212 ? -7.917 -10.547 10.278 1.00 85.69 212 TYR A CA 1
ATOM 1608 C C . TYR A 1 212 ? -6.707 -11.439 9.935 1.00 85.69 212 TYR A C 1
ATOM 1610 O O . TYR A 1 212 ? -5.707 -10.953 9.420 1.00 85.69 212 TYR A O 1
ATOM 1618 N N . ASP A 1 213 ? -6.779 -12.738 10.243 1.00 83.50 213 ASP A N 1
ATOM 1619 C CA . ASP A 1 213 ? -5.720 -13.712 9.949 1.00 83.50 213 ASP A CA 1
ATOM 1620 C C . ASP A 1 213 ? -5.471 -13.788 8.434 1.00 83.50 213 ASP A C 1
ATOM 1622 O O . ASP A 1 213 ? -6.399 -14.030 7.650 1.00 83.50 213 ASP A O 1
ATOM 1626 N N . ARG A 1 214 ? -4.214 -13.613 8.020 1.00 76.94 214 ARG A N 1
ATOM 1627 C CA . ARG A 1 214 ? -3.786 -13.611 6.619 1.00 76.94 214 ARG A CA 1
ATOM 1628 C C . ARG A 1 214 ? -4.074 -14.939 5.928 1.00 76.94 214 ARG A C 1
ATOM 1630 O O . ARG A 1 214 ? -4.394 -14.948 4.742 1.00 76.94 214 ARG A O 1
ATOM 1637 N N . ALA A 1 215 ? -4.048 -16.064 6.642 1.00 78.81 215 ALA A N 1
ATOM 1638 C CA . ALA A 1 215 ? -4.406 -17.369 6.081 1.00 78.81 215 ALA A CA 1
ATOM 1639 C C . ALA A 1 215 ? -5.900 -17.480 5.724 1.00 78.81 215 ALA A C 1
ATOM 1641 O O . ALA A 1 215 ? -6.296 -18.381 4.981 1.00 78.81 215 ALA A O 1
ATOM 1642 N N . LEU A 1 216 ? -6.730 -16.585 6.266 1.00 77.75 216 LEU A N 1
ATOM 1643 C CA . LEU A 1 216 ? -8.155 -16.460 5.964 1.00 77.75 216 LEU A CA 1
ATOM 1644 C C . LEU A 1 216 ? -8.456 -15.267 5.049 1.00 77.75 216 LEU A C 1
ATOM 1646 O O . LEU A 1 216 ? -9.630 -15.025 4.760 1.00 77.75 216 LEU A O 1
ATOM 1650 N N . TYR A 1 217 ? -7.431 -14.537 4.598 1.00 75.81 217 TYR A N 1
ATOM 1651 C CA . TYR A 1 217 ? -7.605 -13.381 3.732 1.00 75.81 217 TYR A CA 1
ATOM 1652 C C . TYR A 1 217 ? -8.278 -13.794 2.422 1.00 75.81 217 TYR A C 1
ATOM 1654 O O . TYR A 1 217 ? -7.829 -14.689 1.703 1.00 75.81 217 TYR A O 1
ATOM 1662 N N . VAL A 1 218 ? -9.373 -13.108 2.112 1.00 77.81 218 VAL A N 1
ATOM 1663 C CA . VAL A 1 218 ? -10.075 -13.190 0.835 1.00 77.81 218 VAL A CA 1
ATOM 1664 C C . VAL A 1 218 ? -10.377 -11.756 0.411 1.00 77.81 218 VAL A C 1
ATOM 1666 O O . VAL A 1 218 ? -10.889 -10.996 1.238 1.00 77.81 218 VAL A O 1
ATOM 1669 N N . PRO A 1 219 ? -10.110 -11.366 -0.847 1.00 74.50 219 PRO A N 1
ATOM 1670 C CA . PRO A 1 219 ? -10.435 -10.030 -1.329 1.00 74.50 219 PRO A CA 1
ATOM 1671 C C . PRO A 1 219 ? -11.895 -9.661 -1.047 1.00 74.50 219 PRO A C 1
ATOM 1673 O O . PRO A 1 219 ? -12.818 -10.418 -1.344 1.00 74.50 219 PRO A O 1
ATOM 1676 N N . GLY A 1 220 ? -12.104 -8.490 -0.447 1.00 73.56 220 GLY A N 1
ATOM 1677 C CA . GLY A 1 220 ? -13.419 -8.004 -0.024 1.00 73.56 220 GLY A CA 1
ATOM 1678 C C . GLY A 1 220 ? -13.917 -8.523 1.329 1.00 73.56 220 GLY A C 1
ATOM 1679 O O . GLY A 1 220 ? -14.957 -8.053 1.789 1.00 73.56 220 GLY A O 1
ATOM 1680 N N . TYR A 1 221 ? -13.207 -9.446 1.985 1.00 80.81 221 TYR A N 1
ATOM 1681 C CA . TYR A 1 221 ? -13.466 -9.796 3.379 1.00 80.81 221 TYR A CA 1
ATOM 1682 C C . TYR A 1 221 ? -12.878 -8.721 4.288 1.00 80.81 221 TYR A C 1
ATOM 1684 O O . TYR A 1 221 ? -11.705 -8.379 4.196 1.00 80.81 221 TYR A O 1
ATOM 1692 N N . THR A 1 222 ? -13.713 -8.168 5.155 1.00 81.25 222 THR A N 1
ATOM 1693 C CA . THR A 1 222 ? -13.377 -6.990 5.957 1.00 81.25 222 THR A CA 1
ATOM 1694 C C . THR A 1 222 ? -13.458 -7.320 7.440 1.00 81.25 222 THR A C 1
ATOM 1696 O O . THR A 1 222 ? -14.214 -8.216 7.829 1.00 81.25 222 THR A O 1
ATOM 1699 N N . TYR A 1 223 ? -12.763 -6.571 8.284 1.00 87.94 223 TYR A N 1
ATOM 1700 C CA . TYR A 1 223 ? -12.650 -6.853 9.715 1.00 87.94 223 TYR A CA 1
ATOM 1701 C C . TYR A 1 223 ? -12.539 -5.559 10.531 1.00 87.94 223 TYR A C 1
ATOM 1703 O O . TYR A 1 223 ? -12.263 -4.489 9.991 1.00 87.94 223 TYR A O 1
ATOM 1711 N N . TRP A 1 224 ? -12.764 -5.672 11.839 1.00 91.50 224 TRP A N 1
ATOM 1712 C CA . TRP A 1 224 ? -12.294 -4.680 12.802 1.00 91.50 224 TRP A CA 1
ATOM 1713 C C . TRP A 1 224 ? -10.865 -5.043 13.192 1.00 91.50 224 TRP A C 1
ATOM 1715 O O . TRP A 1 224 ? -10.613 -6.198 13.541 1.00 91.50 224 TRP A O 1
ATOM 1725 N N . VAL A 1 225 ? -9.949 -4.079 13.165 1.00 91.12 225 VAL A N 1
ATOM 1726 C CA . VAL A 1 225 ? -8.569 -4.283 13.630 1.00 91.12 225 VAL A CA 1
ATOM 1727 C C . VAL A 1 225 ? -8.210 -3.201 14.626 1.00 91.12 225 VAL A C 1
ATOM 1729 O O . VAL A 1 225 ? -8.514 -2.032 14.381 1.00 91.12 225 VAL A O 1
ATOM 1732 N N . PRO A 1 226 ? -7.564 -3.550 15.742 1.00 92.25 226 PRO A N 1
ATOM 1733 C CA . PRO A 1 226 ? -7.021 -2.542 16.628 1.00 92.25 226 PRO A CA 1
ATOM 1734 C C . PRO A 1 226 ? -5.902 -1.734 15.959 1.00 92.25 226 PRO A C 1
ATOM 1736 O O . PRO A 1 226 ? -5.206 -2.243 15.087 1.00 92.25 226 PRO A O 1
ATOM 1739 N N . GLN A 1 227 ? -5.724 -0.493 16.401 1.00 89.69 227 GLN A N 1
ATOM 1740 C CA . GLN A 1 227 ? -4.769 0.483 15.870 1.00 89.69 227 GLN A CA 1
ATOM 1741 C C . GLN A 1 227 ? -4.009 1.205 16.997 1.00 89.69 227 GLN A C 1
ATOM 1743 O O . GLN A 1 227 ? -4.438 1.184 18.156 1.00 89.69 227 GLN A O 1
ATOM 1748 N N . ARG A 1 228 ? -2.862 1.822 16.659 1.00 84.12 228 ARG A N 1
ATOM 1749 C CA . ARG A 1 228 ? -1.889 2.417 17.604 1.00 84.12 228 ARG A CA 1
ATOM 1750 C C . ARG A 1 228 ? -1.180 3.673 17.048 1.00 84.12 228 ARG A C 1
ATOM 1752 O O . ARG A 1 228 ? 0.025 3.848 17.248 1.00 84.12 228 ARG A O 1
ATOM 1759 N N . ASN A 1 229 ? -1.857 4.531 16.283 1.00 74.62 229 ASN A N 1
ATOM 1760 C CA . ASN A 1 229 ? -1.186 5.606 15.534 1.00 74.62 229 ASN A CA 1
ATOM 1761 C C . ASN A 1 229 ? -0.926 6.897 16.356 1.00 74.62 229 ASN A C 1
ATOM 1763 O O . ASN A 1 229 ? -1.528 7.943 16.133 1.00 74.62 229 ASN A O 1
ATOM 1767 N N . GLY A 1 230 ? 0.026 6.872 17.296 1.00 64.31 230 GLY A N 1
ATOM 1768 C CA . GLY A 1 230 ? 0.512 8.106 17.929 1.00 64.31 230 GLY A CA 1
ATOM 1769 C C . GLY A 1 230 ? 1.473 7.926 19.106 1.00 64.31 230 GLY A C 1
ATOM 1770 O O . GLY A 1 230 ? 1.638 6.833 19.636 1.00 64.31 230 GLY A O 1
ATOM 1771 N N . GLY A 1 231 ? 2.144 9.010 19.523 1.00 61.12 231 GLY A N 1
ATOM 1772 C CA . GLY A 1 231 ? 2.975 9.042 20.737 1.00 61.12 231 GLY A CA 1
ATOM 1773 C C . GLY A 1 231 ? 4.360 8.394 20.595 1.00 61.12 231 GLY A C 1
ATOM 1774 O O . GLY A 1 231 ? 5.059 8.181 21.593 1.00 61.12 231 GLY A O 1
ATOM 1775 N N . LEU A 1 232 ? 4.777 8.069 19.366 1.00 64.25 232 LEU A N 1
ATOM 1776 C CA . LEU A 1 232 ? 6.067 7.452 19.070 1.00 64.25 232 LEU A CA 1
ATOM 1777 C C . LEU A 1 232 ? 7.096 8.530 18.703 1.00 64.25 232 LEU A C 1
ATOM 1779 O O . LEU A 1 232 ? 7.134 9.029 17.583 1.00 64.25 232 LEU A O 1
ATOM 1783 N N . SER A 1 233 ? 7.989 8.866 19.638 1.00 56.34 233 SER A N 1
ATOM 1784 C CA . SER A 1 233 ? 9.037 9.884 19.430 1.00 56.34 233 SER A CA 1
ATOM 1785 C C . SER A 1 233 ? 10.281 9.358 18.687 1.00 56.34 233 SER A C 1
ATOM 1787 O O . SER A 1 233 ? 11.393 9.851 18.912 1.00 56.34 233 SER A O 1
ATOM 1789 N N . VAL A 1 234 ? 10.158 8.293 17.889 1.00 58.53 234 VAL A N 1
ATOM 1790 C CA . VAL A 1 234 ? 11.317 7.671 17.229 1.00 58.53 234 VAL A CA 1
ATOM 1791 C C . VAL A 1 234 ? 11.652 8.454 15.959 1.00 58.53 234 VAL A C 1
ATOM 1793 O O . VAL A 1 234 ? 10.786 8.730 15.128 1.00 58.53 234 VAL A O 1
ATOM 1796 N N . TYR A 1 235 ? 12.921 8.845 15.829 1.00 52.28 235 TYR A N 1
ATOM 1797 C CA . TYR A 1 235 ? 13.444 9.478 14.621 1.00 52.28 235 TYR A CA 1
ATOM 1798 C C . TYR A 1 235 ? 13.253 8.503 13.443 1.00 52.28 235 TYR A C 1
ATOM 1800 O O . TYR A 1 235 ? 13.626 7.343 13.564 1.00 52.28 235 TYR A O 1
ATOM 1808 N N . ASP A 1 236 ? 12.655 8.980 12.347 1.00 60.88 236 ASP A N 1
ATOM 1809 C CA . ASP A 1 236 ? 12.444 8.269 11.066 1.00 60.88 236 ASP A CA 1
ATOM 1810 C C . ASP A 1 236 ? 11.108 7.523 10.825 1.00 60.88 236 ASP A C 1
ATOM 1812 O O . ASP A 1 236 ? 10.967 6.875 9.794 1.00 60.88 236 ASP A O 1
ATOM 1816 N N . LEU A 1 237 ? 10.065 7.715 11.648 1.00 68.69 237 LEU A N 1
ATOM 1817 C CA . LEU A 1 237 ? 8.702 7.202 11.343 1.00 68.69 237 LEU A CA 1
ATOM 1818 C C . LEU A 1 237 ? 7.890 8.106 10.382 1.00 68.69 237 LEU A C 1
ATOM 1820 O O . LEU A 1 237 ? 8.230 9.275 10.242 1.00 68.69 237 LEU A O 1
ATOM 1824 N N . PRO A 1 238 ? 6.808 7.667 9.730 1.00 63.66 238 PRO A N 1
ATOM 1825 C CA . PRO A 1 238 ? 5.883 8.566 9.030 1.00 63.66 238 PRO A CA 1
ATOM 1826 C C . PRO A 1 238 ? 5.287 9.648 9.945 1.00 63.66 238 PRO A C 1
ATOM 1828 O O . PRO A 1 238 ? 5.157 9.454 11.155 1.00 63.66 238 PRO A O 1
ATOM 1831 N N . SER A 1 239 ? 4.896 10.804 9.393 1.00 63.81 239 SER A N 1
ATOM 1832 C CA . SER A 1 239 ? 4.365 11.923 10.196 1.00 63.81 239 SER A CA 1
ATOM 1833 C C . SER A 1 239 ? 3.114 11.563 10.996 1.00 63.81 239 SER A C 1
ATOM 1835 O O . SER A 1 239 ? 2.935 12.100 12.086 1.00 63.81 239 SER A O 1
ATOM 1837 N N . TYR A 1 240 ? 2.291 10.640 10.494 1.00 62.03 240 TYR A N 1
ATOM 1838 C CA . TYR A 1 240 ? 1.090 10.171 11.184 1.00 62.03 240 TYR A CA 1
ATOM 1839 C C . TYR A 1 240 ? 1.403 9.298 12.417 1.00 62.03 240 TYR A C 1
ATOM 1841 O O . TYR A 1 240 ? 0.609 9.264 13.348 1.00 62.03 240 TYR A O 1
ATOM 1849 N N . LEU A 1 241 ? 2.589 8.673 12.499 1.00 66.38 241 LEU A N 1
ATOM 1850 C CA . LEU A 1 241 ? 3.053 7.958 13.702 1.00 66.38 241 LEU A CA 1
ATOM 1851 C C . LEU A 1 241 ? 3.839 8.855 14.677 1.00 66.38 241 LEU A C 1
ATOM 1853 O O . LEU A 1 241 ? 3.950 8.535 15.860 1.00 66.38 241 LEU A O 1
ATOM 1857 N N . ARG A 1 242 ? 4.387 9.982 14.197 1.00 58.78 242 ARG A N 1
ATOM 1858 C CA . ARG A 1 242 ? 5.262 10.896 14.963 1.00 58.78 242 ARG A CA 1
ATOM 1859 C C . ARG A 1 242 ? 4.535 11.881 15.875 1.00 58.78 242 ARG A C 1
ATOM 1861 O O . ARG A 1 242 ? 5.201 12.704 16.496 1.00 58.78 242 ARG A O 1
ATOM 1868 N N . ASN A 1 243 ? 3.205 11.884 15.911 1.00 56.16 243 ASN A N 1
ATOM 1869 C CA . ASN A 1 243 ? 2.480 12.937 16.614 1.00 56.16 243 ASN A CA 1
ATOM 1870 C C . ASN A 1 243 ? 2.800 12.882 18.121 1.00 56.16 243 ASN A C 1
ATOM 1872 O O . ASN A 1 243 ? 2.412 11.926 18.797 1.00 56.16 243 ASN A O 1
ATOM 1876 N N . ASP A 1 244 ? 3.517 13.892 18.633 1.00 55.09 244 ASP A N 1
ATOM 1877 C CA . ASP A 1 244 ? 3.903 14.003 20.052 1.00 55.09 244 ASP A CA 1
ATOM 1878 C C . ASP A 1 244 ? 2.664 14.028 20.975 1.00 55.09 244 ASP A C 1
ATOM 1880 O O . ASP A 1 244 ? 2.751 13.650 22.143 1.00 55.09 244 ASP A O 1
ATOM 1884 N N . ASP A 1 245 ? 1.507 14.419 20.426 1.00 55.19 245 ASP A N 1
ATOM 1885 C CA . ASP A 1 245 ? 0.202 14.481 21.097 1.00 55.19 245 ASP A CA 1
ATOM 1886 C C . ASP A 1 245 ? -0.629 13.179 20.970 1.00 55.19 245 ASP A C 1
ATOM 1888 O O . ASP A 1 245 ? -1.744 13.103 21.489 1.00 55.19 245 ASP A O 1
ATOM 1892 N N . GLY A 1 246 ? -0.112 12.146 20.292 1.00 65.44 246 GLY A N 1
ATOM 1893 C CA . GLY A 1 246 ? -0.816 10.878 20.067 1.00 65.44 246 GLY A CA 1
ATOM 1894 C C . GLY A 1 246 ? -1.879 10.916 18.959 1.00 65.44 246 GLY A C 1
ATOM 1895 O O . GLY A 1 246 ? -2.075 11.933 18.293 1.00 65.44 246 GLY A O 1
ATOM 1896 N N . ALA A 1 247 ? -2.600 9.800 18.793 1.00 72.19 247 ALA A N 1
ATOM 1897 C CA . ALA A 1 247 ? -3.778 9.685 17.923 1.00 72.19 247 ALA A CA 1
ATOM 1898 C C . ALA A 1 247 ? -4.970 10.520 18.426 1.00 72.19 247 ALA A C 1
ATOM 1900 O O . ALA A 1 247 ? -6.014 10.557 17.787 1.00 72.19 247 ALA A O 1
ATOM 1901 N N . GLY A 1 248 ? -4.882 11.100 19.631 1.00 80.06 248 GLY A N 1
ATOM 1902 C CA . GLY A 1 248 ? -6.010 11.690 20.363 1.00 80.06 248 GLY A CA 1
ATOM 1903 C C . GLY A 1 248 ? -7.051 10.680 20.871 1.00 80.06 248 GLY A C 1
ATOM 1904 O O . GLY A 1 248 ? -8.065 11.101 21.443 1.00 80.06 248 GLY A O 1
ATOM 1905 N N . SER A 1 249 ? -6.812 9.375 20.681 1.00 86.19 249 SER A N 1
ATOM 1906 C CA . SER A 1 249 ? -7.590 8.303 21.310 1.00 86.19 249 SER A CA 1
ATOM 1907 C C . SER A 1 249 ? -7.398 8.332 22.832 1.00 86.19 249 SER A C 1
ATOM 1909 O O . SER A 1 249 ? -6.331 8.697 23.333 1.00 86.19 249 SER A O 1
ATOM 1911 N N . LEU A 1 250 ? -8.448 7.957 23.564 1.00 84.25 250 LEU A N 1
ATOM 1912 C CA . LEU A 1 250 ? -8.448 7.885 25.028 1.00 84.25 250 LEU A CA 1
ATOM 1913 C C . LEU A 1 250 ? -8.033 6.514 25.587 1.00 84.25 250 LEU A C 1
ATOM 1915 O O . LEU A 1 250 ? -8.204 6.287 26.788 1.00 84.25 250 LEU A O 1
ATOM 1919 N N . GLY A 1 251 ? -7.484 5.631 24.745 1.00 78.06 251 GLY A N 1
ATOM 1920 C CA . GLY A 1 251 ? -7.065 4.291 25.149 1.00 78.06 251 GLY A CA 1
ATOM 1921 C C . GLY A 1 251 ? -6.033 4.281 26.287 1.00 78.06 251 GLY A C 1
ATOM 1922 O O . GLY A 1 251 ? -5.490 5.303 26.711 1.00 78.06 251 GLY A O 1
ATOM 1923 N N . ARG A 1 252 ? -5.770 3.089 26.822 1.00 75.19 252 ARG A N 1
ATOM 1924 C CA . ARG A 1 252 ? -5.111 2.920 28.134 1.00 75.19 252 ARG A CA 1
ATOM 1925 C C . ARG A 1 252 ? -3.644 3.332 28.199 1.00 75.19 252 ARG A C 1
ATOM 1927 O O . ARG A 1 252 ? -3.148 3.717 29.256 1.00 75.19 252 ARG A O 1
ATOM 1934 N N . ASP A 1 253 ? -2.928 3.277 27.088 1.00 76.50 253 ASP A N 1
ATOM 1935 C CA . ASP A 1 253 ? -1.525 3.664 27.054 1.00 76.50 253 ASP A CA 1
ATOM 1936 C C . ASP A 1 253 ? -1.290 4.974 26.300 1.00 76.50 253 ASP A C 1
ATOM 1938 O O . ASP A 1 253 ? -2.172 5.570 25.688 1.00 76.50 253 ASP A O 1
ATOM 1942 N N . ARG A 1 254 ? -0.041 5.436 26.353 1.00 73.69 254 ARG A N 1
ATOM 1943 C CA . ARG A 1 254 ? 0.392 6.653 25.660 1.00 73.69 254 ARG A CA 1
ATOM 1944 C C . ARG A 1 254 ? 0.319 6.562 24.131 1.00 73.69 254 ARG A C 1
ATOM 1946 O O . ARG A 1 254 ? 0.521 7.584 23.484 1.00 73.69 254 ARG A O 1
ATOM 1953 N N . PHE A 1 255 ? 0.157 5.362 23.571 1.00 74.56 255 PHE A N 1
ATOM 1954 C CA . PHE A 1 255 ? 0.089 5.167 22.125 1.00 74.56 255 PHE A CA 1
ATOM 1955 C C . PHE A 1 255 ? -1.335 5.385 21.601 1.00 74.56 255 PHE A C 1
ATOM 1957 O O . PHE A 1 255 ? -1.501 5.718 20.431 1.00 74.56 255 PHE A O 1
ATOM 1964 N N . GLY A 1 256 ? -2.339 5.293 22.483 1.00 80.38 256 GLY A N 1
ATOM 1965 C CA . GLY A 1 256 ? -3.746 5.494 22.153 1.00 80.38 256 GLY A CA 1
ATOM 1966 C C . GLY A 1 256 ? -4.312 4.278 21.424 1.00 80.38 256 GLY A C 1
ATOM 1967 O O . GLY A 1 256 ? -3.949 3.990 20.286 1.00 80.38 256 GLY A O 1
ATOM 1968 N N . GLY A 1 257 ? -5.196 3.549 22.100 1.00 87.19 257 GLY A N 1
ATOM 1969 C CA . GLY A 1 257 ? -5.883 2.376 21.572 1.00 87.19 257 GLY A CA 1
ATOM 1970 C C . GLY A 1 257 ? -7.219 2.698 20.922 1.00 87.19 257 GLY A C 1
ATOM 1971 O O . GLY A 1 257 ? -7.976 3.516 21.430 1.00 87.19 257 GLY A O 1
ATOM 1972 N N . TYR A 1 258 ? -7.504 2.087 19.781 1.00 91.50 258 TYR A N 1
ATOM 1973 C CA . TYR A 1 258 ? -8.825 2.128 19.155 1.00 91.50 258 TYR A CA 1
ATOM 1974 C C . TYR A 1 258 ? -8.963 0.958 18.183 1.00 91.50 258 TYR A C 1
ATOM 1976 O O . TYR A 1 258 ? -7.988 0.250 17.920 1.00 91.50 258 TYR A O 1
ATOM 1984 N N . ILE A 1 259 ? -10.160 0.744 17.643 1.00 93.12 259 ILE A N 1
ATOM 1985 C CA . ILE A 1 259 ? -10.389 -0.174 16.523 1.00 93.12 259 ILE A CA 1
ATOM 1986 C C . ILE A 1 259 ? -10.784 0.600 15.276 1.00 93.12 259 ILE A C 1
ATOM 1988 O O . ILE A 1 259 ? -11.497 1.596 15.360 1.00 93.12 259 ILE A O 1
ATOM 1992 N N . SER A 1 260 ? -10.349 0.103 14.126 1.00 90.12 260 SER A N 1
ATOM 1993 C CA . SER A 1 260 ? -10.668 0.661 12.820 1.00 90.12 260 SER A CA 1
ATOM 1994 C C . SER A 1 260 ? -11.291 -0.390 11.916 1.00 90.12 260 SER A C 1
ATOM 1996 O O . SER A 1 260 ? -10.938 -1.576 11.971 1.00 90.12 260 SER A O 1
ATOM 1998 N N . TYR A 1 261 ? -12.233 0.046 11.088 1.00 87.56 261 TYR A N 1
ATOM 1999 C CA . TYR A 1 261 ? -12.772 -0.748 9.998 1.00 87.56 261 TYR A CA 1
ATOM 2000 C C . TYR A 1 261 ? -11.974 -0.490 8.717 1.00 87.56 261 TYR A C 1
ATOM 2002 O O . TYR A 1 261 ? -12.226 0.477 7.994 1.00 87.56 261 TYR A O 1
ATOM 2010 N N . LEU A 1 262 ? -11.039 -1.397 8.428 1.00 78.31 262 LEU A N 1
ATOM 2011 C CA . LEU A 1 262 ? -10.120 -1.318 7.291 1.00 78.31 262 LEU A CA 1
ATOM 2012 C C . LEU A 1 262 ? -10.437 -2.421 6.267 1.00 78.31 262 LEU A C 1
ATOM 2014 O O . LEU A 1 262 ? -9.884 -3.519 6.341 1.00 78.31 262 LEU A O 1
ATOM 2018 N N . PRO A 1 263 ? -11.378 -2.192 5.337 1.00 73.31 263 PRO A N 1
ATOM 2019 C CA . PRO A 1 263 ? -11.616 -3.109 4.234 1.00 73.31 263 PRO A CA 1
ATOM 2020 C C . PRO A 1 263 ? -10.463 -3.056 3.212 1.00 73.31 263 PRO A C 1
ATOM 2022 O O . PRO A 1 263 ? -9.843 -2.002 3.056 1.00 73.31 263 PRO A O 1
ATOM 2025 N N . PRO A 1 264 ? -10.225 -4.141 2.451 1.00 66.06 264 PRO A N 1
ATOM 2026 C CA . PRO A 1 264 ? -9.254 -4.122 1.366 1.00 66.06 264 PRO A CA 1
ATOM 2027 C C . PRO A 1 264 ? -9.723 -3.149 0.289 1.00 66.06 264 PRO A C 1
ATOM 2029 O O . PRO A 1 264 ? -10.925 -3.045 0.018 1.00 66.06 264 PRO A O 1
ATOM 2032 N N . CYS A 1 265 ? -8.794 -2.429 -0.324 1.00 67.44 265 CYS A N 1
ATOM 2033 C CA . CYS A 1 265 ? -9.131 -1.436 -1.330 1.00 67.44 265 CYS A CA 1
ATOM 2034 C C . CYS A 1 265 ? -9.677 -2.076 -2.615 1.00 67.44 265 CYS A C 1
ATOM 2036 O O . CYS A 1 265 ? -9.270 -3.162 -3.021 1.00 67.44 265 CYS A O 1
ATOM 2038 N N . THR A 1 266 ? -10.642 -1.410 -3.259 1.00 59.06 266 THR A N 1
ATOM 2039 C CA . THR A 1 266 ? -11.249 -1.872 -4.520 1.00 59.06 266 THR A CA 1
ATOM 2040 C C . THR A 1 266 ? -10.861 -1.019 -5.731 1.00 59.06 266 THR A C 1
ATOM 2042 O O . THR A 1 266 ? -11.258 -1.374 -6.836 1.00 59.06 266 THR A O 1
ATOM 2045 N N . TYR A 1 267 ? -10.143 0.100 -5.536 1.00 58.78 267 TYR A N 1
ATOM 2046 C CA . TYR A 1 267 ? -9.746 1.140 -6.516 1.00 58.78 267 TYR A CA 1
ATOM 2047 C C . TYR A 1 267 ? -10.811 1.633 -7.521 1.00 58.78 267 TYR A C 1
ATOM 2049 O O . TYR A 1 267 ? -10.522 2.475 -8.369 1.00 58.78 267 TYR A O 1
ATOM 2057 N N . MET A 1 268 ? -12.066 1.198 -7.405 1.00 51.22 268 MET A N 1
ATOM 2058 C CA . MET A 1 268 ? -13.198 1.725 -8.167 1.00 51.22 268 MET A CA 1
ATOM 2059 C C . MET A 1 268 ? -13.741 2.986 -7.479 1.00 51.22 268 MET A C 1
ATOM 2061 O O . MET A 1 268 ? -13.862 3.017 -6.256 1.00 51.22 268 MET A O 1
ATOM 2065 N N . ASP A 1 269 ? -14.052 4.031 -8.253 1.00 50.75 269 ASP A N 1
ATOM 2066 C CA . ASP A 1 269 ? -14.696 5.275 -7.786 1.00 50.75 269 ASP A CA 1
ATOM 2067 C C . ASP A 1 269 ? -14.060 5.919 -6.532 1.00 50.75 269 ASP A C 1
ATOM 2069 O O . ASP A 1 269 ? -14.750 6.384 -5.624 1.00 50.75 269 ASP A O 1
ATOM 2073 N N . GLY A 1 270 ? -12.725 5.965 -6.475 1.00 50.97 270 GLY A N 1
ATOM 2074 C CA . G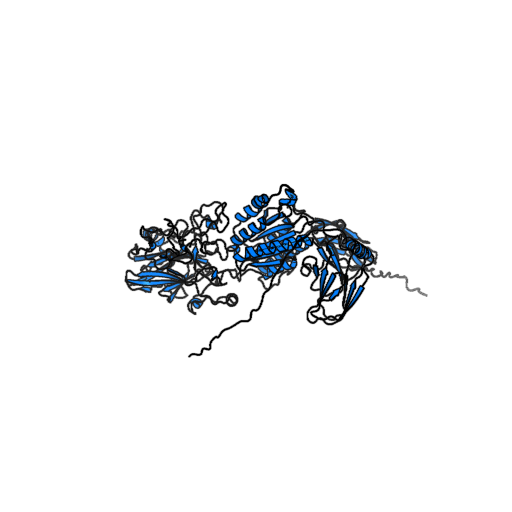LY A 1 270 ? -11.986 6.589 -5.368 1.00 50.97 270 GLY A CA 1
ATOM 2075 C C . GLY A 1 270 ? -11.534 5.630 -4.263 1.00 50.97 270 GLY A C 1
ATOM 2076 O O . GLY A 1 270 ? -11.036 6.099 -3.249 1.00 50.97 270 GLY A O 1
ATOM 2077 N N . GLY A 1 271 ? -11.662 4.314 -4.475 1.00 49.97 271 GLY A N 1
ATOM 2078 C CA . GLY A 1 271 ? -10.751 3.313 -3.908 1.00 49.97 271 GLY A CA 1
ATOM 2079 C C . GLY A 1 271 ? -10.821 3.095 -2.404 1.00 49.97 271 GLY A C 1
ATOM 2080 O O . GLY A 1 271 ? -9.805 3.136 -1.736 1.00 49.97 271 GLY A O 1
ATOM 2081 N N . LEU A 1 272 ? -12.002 2.838 -1.842 1.00 56.22 272 LEU A N 1
ATOM 2082 C CA . LEU A 1 272 ? -12.117 2.569 -0.405 1.00 56.22 272 LEU A CA 1
ATOM 2083 C C . LEU A 1 272 ? -13.107 1.450 -0.155 1.00 56.22 272 LEU A C 1
ATOM 2085 O O . LEU A 1 272 ? -14.303 1.690 -0.015 1.00 56.22 272 LEU A O 1
ATOM 2089 N N . GLY A 1 273 ? -12.560 0.234 -0.145 1.00 62.16 273 GLY A N 1
ATOM 2090 C CA . GLY A 1 273 ? -13.207 -1.046 0.125 1.00 62.16 273 GLY A CA 1
ATOM 2091 C C . GLY A 1 273 ? -14.690 -1.182 -0.188 1.00 62.16 273 GLY A C 1
ATOM 2092 O O . GLY A 1 273 ? -15.198 -0.634 -1.162 1.00 62.16 273 GLY A O 1
ATOM 2093 N N . VAL A 1 274 ? -15.385 -2.018 0.581 1.00 67.12 274 VAL A N 1
ATOM 2094 C CA . VAL A 1 274 ? -16.829 -2.215 0.424 1.00 67.12 274 VAL A CA 1
ATOM 2095 C C . VAL A 1 274 ? -17.520 -1.777 1.712 1.00 67.12 274 VAL A C 1
ATOM 2097 O O . VAL A 1 274 ? -17.396 -2.460 2.727 1.00 67.12 274 VAL A O 1
ATOM 2100 N N . PRO A 1 275 ? -18.266 -0.661 1.708 1.00 75.94 275 PRO A N 1
ATOM 2101 C CA . PRO A 1 275 ? -19.086 -0.283 2.851 1.00 75.94 275 PRO A CA 1
ATOM 2102 C C . PRO A 1 275 ? -20.276 -1.233 2.997 1.00 75.94 275 PRO A C 1
ATOM 2104 O O . PRO A 1 275 ? -20.746 -1.836 2.027 1.00 75.94 275 PRO A O 1
ATOM 2107 N N . CYS A 1 276 ? -20.829 -1.297 4.198 1.00 80.12 276 CYS A N 1
ATOM 2108 C CA . CYS A 1 276 ? -22.050 -2.036 4.489 1.00 80.12 276 CYS A CA 1
ATOM 2109 C C . CYS A 1 276 ? -23.178 -1.039 4.749 1.00 80.12 276 CYS A C 1
ATOM 2111 O O . CYS A 1 276 ? -22.964 -0.039 5.420 1.00 80.12 276 CYS A O 1
ATOM 2113 N N . SER A 1 277 ? -24.383 -1.289 4.241 1.00 83.19 277 SER A N 1
ATOM 2114 C CA . SER A 1 277 ? -25.555 -0.454 4.529 1.00 83.19 277 SER A CA 1
ATOM 2115 C C . SER A 1 277 ? -26.454 -0.998 5.617 1.00 83.19 277 SER A C 1
ATOM 2117 O O . SER A 1 277 ? -26.373 -2.166 5.991 1.00 83.19 277 SER A O 1
ATOM 2119 N N . TRP A 1 278 ? -27.376 -0.156 6.079 1.00 87.06 278 TRP A N 1
ATOM 2120 C CA . TRP A 1 278 ? -28.442 -0.600 6.964 1.00 87.06 278 TRP A CA 1
ATOM 2121 C C . TRP A 1 278 ? -29.280 -1.726 6.338 1.00 87.06 278 TRP A C 1
ATOM 2123 O O . TRP A 1 278 ? -29.607 -2.707 7.009 1.00 87.06 278 TRP A O 1
ATOM 2133 N N . ASP A 1 279 ? -29.584 -1.628 5.042 1.00 86.94 279 ASP A N 1
ATOM 2134 C CA . ASP A 1 279 ? -30.314 -2.668 4.314 1.00 86.94 279 ASP A CA 1
ATOM 2135 C C . ASP A 1 279 ? -29.496 -3.959 4.199 1.00 86.94 279 ASP A C 1
ATOM 2137 O O . ASP A 1 279 ? -30.029 -5.037 4.453 1.00 86.94 279 ASP A O 1
ATOM 2141 N N . ASP A 1 280 ? -28.198 -3.857 3.907 1.00 85.94 280 ASP A N 1
ATOM 2142 C CA . ASP A 1 280 ? -27.250 -4.982 3.858 1.00 85.94 280 ASP A CA 1
ATOM 2143 C C . ASP A 1 280 ? -27.182 -5.713 5.212 1.00 85.94 280 ASP A C 1
ATOM 2145 O O . ASP A 1 280 ? -27.258 -6.947 5.294 1.00 85.94 280 ASP A O 1
ATOM 2149 N N . LEU A 1 281 ? -27.115 -4.946 6.308 1.00 87.94 281 LEU A N 1
ATOM 2150 C CA . LEU A 1 281 ? -27.086 -5.490 7.661 1.00 87.94 281 LEU A CA 1
ATOM 2151 C C . LEU A 1 281 ? -28.376 -6.258 7.987 1.00 87.94 281 LEU A C 1
ATOM 2153 O O . LEU A 1 281 ? -28.335 -7.359 8.545 1.00 87.94 281 LEU A O 1
ATOM 2157 N N . ASN A 1 282 ? -29.530 -5.706 7.610 1.00 87.38 282 ASN A N 1
ATOM 2158 C CA . ASN A 1 282 ? -30.828 -6.343 7.835 1.00 87.38 282 ASN A CA 1
ATOM 2159 C C . ASN A 1 282 ? -31.102 -7.506 6.869 1.00 87.38 282 ASN A C 1
ATOM 2161 O O . ASN A 1 282 ? -31.811 -8.451 7.226 1.00 87.38 282 ASN A O 1
ATOM 2165 N N . ALA A 1 283 ? -30.497 -7.499 5.682 1.00 84.50 283 ALA A N 1
ATOM 2166 C CA . ALA A 1 283 ? -30.603 -8.536 4.659 1.00 84.50 283 ALA A CA 1
ATOM 2167 C C . ALA A 1 283 ? -29.640 -9.716 4.896 1.00 84.50 283 ALA A C 1
ATOM 2169 O O . ALA A 1 283 ? -29.070 -10.281 3.965 1.00 84.50 283 ALA A O 1
ATOM 2170 N N . GLY A 1 284 ? -29.489 -10.136 6.153 1.00 80.94 284 GLY A N 1
ATOM 2171 C CA . GLY A 1 284 ? -28.661 -11.286 6.524 1.00 80.94 284 GLY A CA 1
ATOM 2172 C C . GLY A 1 284 ? -27.257 -10.939 7.013 1.00 80.94 284 GLY A C 1
ATOM 2173 O O . GLY A 1 284 ? -26.508 -11.868 7.297 1.00 80.94 284 GLY A O 1
ATOM 2174 N N . ARG A 1 285 ? -26.943 -9.649 7.207 1.00 84.56 285 ARG A N 1
ATOM 2175 C CA . ARG A 1 285 ? -25.663 -9.142 7.741 1.00 84.56 285 ARG A CA 1
ATOM 2176 C C . ARG A 1 285 ? -24.500 -9.288 6.768 1.00 84.56 285 ARG A C 1
ATOM 2178 O O . ARG A 1 285 ? -23.381 -9.553 7.195 1.00 84.56 285 ARG A O 1
ATOM 2185 N N . PHE A 1 286 ? -24.772 -9.117 5.479 1.00 83.44 286 PHE A N 1
ATOM 2186 C CA . PHE A 1 286 ? -23.793 -9.270 4.407 1.00 83.44 286 PHE A CA 1
ATOM 2187 C C . PHE A 1 286 ? -23.701 -8.006 3.563 1.00 83.44 286 PHE A C 1
ATOM 2189 O O . PHE A 1 286 ? -24.729 -7.465 3.178 1.00 83.44 286 PHE A O 1
ATOM 2196 N N . CYS A 1 287 ? -22.489 -7.589 3.215 1.00 79.19 287 CYS A N 1
ATOM 2197 C CA . CYS A 1 287 ? -22.227 -6.389 2.426 1.00 79.19 287 CYS A CA 1
ATOM 2198 C C . CYS A 1 287 ? -22.173 -6.764 0.933 1.00 79.19 287 CYS A C 1
ATOM 2200 O O . CYS A 1 287 ? -21.447 -7.686 0.555 1.00 79.19 287 CYS A O 1
ATOM 2202 N N . LEU A 1 288 ? -22.983 -6.103 0.090 1.00 62.06 288 LEU A N 1
ATOM 2203 C CA . LEU A 1 288 ? -23.183 -6.437 -1.335 1.00 62.06 288 LEU A CA 1
ATOM 2204 C C . LEU A 1 288 ? -23.246 -5.205 -2.241 1.00 62.06 288 LEU A C 1
ATOM 2206 O O . LEU A 1 288 ? -24.202 -5.009 -2.992 1.00 62.06 288 LEU A O 1
ATOM 2210 N N . ARG A 1 289 ? -22.231 -4.344 -2.181 1.00 68.62 289 ARG A N 1
ATOM 2211 C CA . ARG A 1 289 ? -22.313 -3.035 -2.844 1.00 68.62 289 ARG A CA 1
ATOM 2212 C C . ARG A 1 289 ? -21.567 -2.886 -4.165 1.00 68.62 289 ARG A C 1
ATOM 2214 O O . ARG A 1 289 ? -21.693 -1.834 -4.783 1.00 68.62 289 ARG A O 1
ATOM 2221 N N . SER A 1 290 ? -20.863 -3.910 -4.648 1.00 68.25 290 SER A N 1
ATOM 2222 C CA . SER A 1 290 ? -20.241 -3.855 -5.976 1.00 68.25 290 SER A CA 1
ATOM 2223 C C . SER A 1 290 ? -20.288 -5.192 -6.715 1.00 68.25 290 SER A C 1
ATOM 2225 O O . SER A 1 290 ? -20.239 -6.264 -6.111 1.00 68.25 290 SER A O 1
ATOM 2227 N N . GLU A 1 291 ? -20.377 -5.125 -8.046 1.00 72.31 291 GLU A N 1
ATOM 2228 C CA . GLU A 1 291 ? -20.243 -6.300 -8.916 1.00 72.31 291 GLU A CA 1
ATOM 2229 C C . GLU A 1 291 ? -18.869 -6.956 -8.721 1.00 72.31 291 GLU A C 1
ATOM 2231 O O . GLU A 1 291 ? -18.782 -8.178 -8.623 1.00 72.31 291 GLU A O 1
ATOM 2236 N N . GLN A 1 292 ? -17.819 -6.155 -8.519 1.00 73.00 292 GLN A N 1
ATOM 2237 C CA . GLN A 1 292 ? -16.476 -6.642 -8.207 1.00 73.00 292 GLN A CA 1
ATOM 2238 C C . GLN A 1 292 ? -16.449 -7.534 -6.962 1.00 73.00 292 GLN A C 1
ATOM 2240 O O . GLN A 1 292 ? -15.861 -8.613 -6.996 1.00 73.00 292 GLN A O 1
ATOM 2245 N N . LEU A 1 293 ? -17.160 -7.161 -5.893 1.00 74.00 293 LEU A N 1
ATOM 2246 C CA . LEU A 1 293 ? -17.243 -7.989 -4.690 1.00 74.00 293 LEU A CA 1
ATOM 2247 C C . LEU A 1 293 ? -17.827 -9.375 -4.982 1.00 74.00 293 LEU A C 1
ATOM 2249 O O . LEU A 1 293 ? -17.409 -10.369 -4.391 1.00 74.00 293 LEU A O 1
ATOM 2253 N N . SER A 1 294 ? -18.774 -9.454 -5.919 1.00 77.88 294 SER A N 1
ATOM 2254 C CA . SER A 1 294 ? -19.321 -10.737 -6.360 1.00 77.88 294 SER A CA 1
ATOM 2255 C C . SER A 1 294 ? -18.294 -11.566 -7.137 1.00 77.88 294 SER A C 1
ATOM 2257 O O . SER A 1 294 ? -18.247 -12.784 -6.966 1.00 77.88 294 SER A O 1
ATOM 2259 N N . THR A 1 295 ? -17.416 -10.927 -7.922 1.00 78.75 295 THR A N 1
ATOM 2260 C CA . THR A 1 295 ? -16.318 -11.623 -8.619 1.00 78.75 295 THR A CA 1
ATOM 2261 C C . THR A 1 295 ? -15.275 -12.186 -7.653 1.00 78.75 295 THR A C 1
ATOM 2263 O O . THR A 1 295 ? -14.692 -13.231 -7.928 1.00 78.75 295 THR A O 1
ATOM 2266 N N . TRP A 1 296 ? -15.108 -11.556 -6.487 1.00 77.50 296 TRP A N 1
ATOM 2267 C CA . TRP A 1 296 ? -14.236 -12.023 -5.405 1.00 77.50 296 TRP A CA 1
ATOM 2268 C C . TRP A 1 296 ? -14.875 -13.086 -4.501 1.00 77.50 296 TRP A C 1
ATOM 2270 O O . TRP A 1 296 ? -14.255 -13.553 -3.550 1.00 77.50 296 TRP A O 1
ATOM 2280 N N . GLY A 1 297 ? -16.103 -13.515 -4.803 1.00 82.19 297 GLY A N 1
ATOM 2281 C CA . GLY A 1 297 ? -16.795 -14.561 -4.050 1.00 82.19 297 GLY A CA 1
ATOM 2282 C C . GLY A 1 297 ? -17.644 -14.056 -2.882 1.00 82.19 297 GLY A C 1
ATOM 2283 O O . GLY A 1 297 ? -18.118 -14.879 -2.097 1.00 82.19 297 GLY A O 1
ATOM 2284 N N . GLY A 1 298 ? -17.880 -12.742 -2.784 1.00 81.38 298 GLY A N 1
ATOM 2285 C CA . GLY A 1 298 ? -18.876 -12.171 -1.877 1.00 81.38 298 GLY A CA 1
ATOM 2286 C C . GLY A 1 298 ? -20.310 -12.608 -2.231 1.00 81.38 298 GLY A C 1
ATOM 2287 O O . GLY A 1 298 ? -20.535 -13.226 -3.279 1.00 81.38 298 GLY A O 1
ATOM 2288 N N . PRO A 1 299 ? -21.328 -12.308 -1.400 1.00 85.00 299 PRO A N 1
ATOM 2289 C CA . PRO A 1 299 ? -21.336 -11.428 -0.220 1.00 85.00 299 PRO A CA 1
ATOM 2290 C C . PRO A 1 299 ? -20.386 -11.817 0.910 1.00 85.00 299 PRO A C 1
ATOM 2292 O O . PRO A 1 299 ? -20.249 -13.003 1.202 1.00 85.00 299 PRO A O 1
ATOM 2295 N N . PHE A 1 300 ? -19.874 -10.828 1.647 1.00 85.75 300 PHE A N 1
ATOM 2296 C CA . PHE A 1 300 ? -19.123 -11.057 2.889 1.00 85.75 300 PHE A CA 1
ATOM 2297 C C . PHE A 1 300 ? -19.859 -10.510 4.114 1.00 85.75 300 PHE A C 1
ATOM 2299 O O . PHE A 1 300 ? -20.582 -9.519 3.992 1.00 85.75 300 PHE A O 1
ATOM 2306 N N . PRO A 1 301 ? -19.750 -11.168 5.283 1.00 88.62 301 PRO A N 1
ATOM 2307 C CA . PRO A 1 301 ? -20.412 -10.707 6.493 1.00 88.62 301 PRO A CA 1
ATOM 2308 C C . PRO A 1 301 ? -19.839 -9.360 6.949 1.00 88.62 301 PRO A C 1
ATOM 2310 O O . PRO A 1 301 ? -18.621 -9.186 6.968 1.00 88.62 301 PRO A O 1
ATOM 2313 N N . SER A 1 302 ? -20.713 -8.438 7.362 1.00 89.31 302 SER A N 1
ATOM 2314 C CA . SER A 1 302 ? -20.293 -7.182 7.998 1.00 89.31 302 SER A CA 1
ATOM 2315 C C . SER A 1 302 ? -19.554 -7.504 9.301 1.00 89.31 302 SER A C 1
ATOM 2317 O O . SER A 1 302 ? -20.104 -8.240 10.134 1.00 89.31 302 SER A O 1
ATOM 2319 N N . PRO A 1 303 ? -18.324 -7.000 9.496 1.00 91.19 303 PRO A N 1
ATOM 2320 C CA . PRO A 1 303 ? -17.546 -7.339 10.667 1.00 91.19 303 PRO A CA 1
ATOM 2321 C C . PRO A 1 303 ? -18.149 -6.703 11.906 1.00 91.19 303 PRO A C 1
ATOM 2323 O O . PRO A 1 303 ? -18.589 -5.553 11.903 1.00 91.19 303 PRO A O 1
ATOM 2326 N N . ARG A 1 304 ? -18.163 -7.487 12.977 1.00 94.56 304 ARG A N 1
ATOM 2327 C CA . ARG A 1 304 ? -18.826 -7.165 14.230 1.00 94.56 304 ARG A CA 1
ATOM 2328 C C . ARG A 1 304 ? -17.862 -7.323 15.392 1.00 94.56 304 ARG A C 1
ATOM 2330 O O . ARG A 1 304 ? -17.253 -8.386 15.503 1.00 94.56 304 ARG A O 1
ATOM 2337 N N . ALA A 1 305 ? -17.787 -6.315 16.251 1.00 96.88 305 ALA A N 1
ATOM 2338 C CA . ALA A 1 305 ? -17.151 -6.383 17.560 1.00 96.88 305 ALA A CA 1
ATOM 2339 C C . ALA A 1 305 ? -18.214 -6.556 18.656 1.00 96.88 305 ALA A C 1
ATOM 2341 O O . ALA A 1 305 ? -19.252 -5.889 18.629 1.00 96.88 305 ALA A O 1
ATOM 2342 N N . ASP A 1 306 ? -17.960 -7.471 19.591 1.00 97.25 306 ASP A N 1
ATOM 2343 C CA . ASP A 1 306 ? -18.879 -7.832 20.673 1.00 97.25 306 ASP A CA 1
ATOM 2344 C C . ASP A 1 306 ? -18.309 -7.419 22.038 1.00 97.25 306 ASP A C 1
ATOM 2346 O O . ASP A 1 306 ? -17.149 -7.707 22.339 1.00 97.25 306 ASP A O 1
ATOM 2350 N N . TYR A 1 307 ? -19.141 -6.795 22.876 1.00 95.56 307 TYR A N 1
ATOM 2351 C CA . TYR A 1 307 ? -18.789 -6.330 24.220 1.00 95.56 307 TYR A CA 1
ATOM 2352 C C . TYR A 1 307 ? -19.856 -6.778 25.217 1.00 95.56 307 TYR A C 1
ATOM 2354 O O . TYR A 1 307 ? -21.014 -6.376 25.107 1.00 95.56 307 TYR A O 1
ATOM 2362 N N . ASP A 1 308 ? -19.481 -7.592 26.199 1.00 93.25 308 ASP A N 1
ATOM 2363 C CA . ASP A 1 308 ? -20.396 -7.967 27.276 1.00 93.25 308 ASP A CA 1
ATOM 2364 C C . ASP A 1 308 ? -20.409 -6.888 28.363 1.00 93.25 308 ASP A C 1
ATOM 2366 O O . ASP A 1 308 ? -19.370 -6.334 28.721 1.00 93.25 308 ASP A O 1
ATOM 2370 N N . PHE A 1 309 ? -21.590 -6.605 28.910 1.00 92.00 309 PHE A N 1
ATOM 2371 C CA . PHE A 1 309 ? -21.748 -5.699 30.045 1.00 92.00 309 PHE A CA 1
ATOM 2372 C C . PHE A 1 309 ? -22.928 -6.122 30.922 1.00 92.00 309 PHE A C 1
ATOM 2374 O O . PHE A 1 309 ? -23.932 -6.646 30.435 1.00 92.00 309 PHE A O 1
ATOM 2381 N N . GLU A 1 310 ? -22.819 -5.886 32.228 1.00 91.38 310 GLU A N 1
ATOM 2382 C CA . GLU A 1 310 ? -23.900 -6.132 33.183 1.00 91.38 310 GLU A CA 1
ATOM 2383 C C . GLU A 1 310 ? -24.596 -4.822 33.546 1.00 91.38 310 GLU A C 1
ATOM 2385 O O . GLU A 1 310 ? -23.961 -3.816 33.852 1.00 91.38 310 GLU A O 1
ATOM 2390 N N . VAL A 1 311 ? -25.925 -4.837 33.526 1.00 92.12 311 VAL A N 1
ATOM 2391 C CA . VAL A 1 311 ? -26.724 -3.653 33.838 1.00 92.12 311 VAL A CA 1
ATOM 2392 C C . VAL A 1 311 ? -26.939 -3.557 35.351 1.00 92.12 311 VAL A C 1
ATOM 2394 O O . VAL A 1 311 ? -27.547 -4.462 35.928 1.00 92.12 311 VAL A O 1
ATOM 2397 N N . PRO A 1 312 ? -26.520 -2.467 36.018 1.00 91.94 312 PRO A N 1
ATOM 2398 C CA . PRO A 1 312 ? -26.649 -2.346 37.469 1.00 91.94 312 PRO A CA 1
ATOM 2399 C C . PRO A 1 312 ? -28.099 -2.104 37.899 1.00 91.94 312 PRO A C 1
ATOM 2401 O O . PRO A 1 312 ? -28.564 -2.674 38.886 1.00 91.94 312 PRO A O 1
ATOM 2404 N N . GLU A 1 313 ? -28.854 -1.312 37.135 1.00 93.56 313 GLU A N 1
ATOM 2405 C CA . GLU A 1 313 ? -30.217 -0.899 37.473 1.00 93.56 313 GLU A CA 1
ATOM 2406 C C . GLU A 1 313 ? -31.165 -1.028 36.276 1.00 93.56 313 GLU A C 1
ATOM 2408 O O . GLU A 1 313 ? -30.818 -0.729 35.134 1.00 93.56 313 GLU A O 1
ATOM 2413 N N . SER A 1 314 ? -32.393 -1.487 36.533 1.00 96.44 314 SER A N 1
ATOM 2414 C CA . SER A 1 314 ? -33.405 -1.625 35.486 1.00 96.44 314 SER A CA 1
ATOM 2415 C C . SER A 1 314 ? -33.890 -0.246 35.052 1.00 96.44 314 SER A C 1
ATOM 2417 O O . SER A 1 314 ? -34.317 0.540 35.897 1.00 96.44 314 SER A O 1
ATOM 2419 N N . GLY A 1 315 ? -33.912 0.030 33.752 1.00 96.75 315 GLY A N 1
ATOM 2420 C CA . GLY A 1 315 ? -34.261 1.361 33.264 1.00 96.75 315 GLY A CA 1
ATOM 2421 C C . GLY A 1 315 ? -34.108 1.522 31.761 1.00 96.75 315 GLY A C 1
ATOM 2422 O O . GLY A 1 315 ? -33.914 0.547 31.036 1.00 96.75 315 GLY A O 1
ATOM 2423 N N . GLU A 1 316 ? -34.233 2.766 31.310 1.00 96.75 316 GLU A N 1
ATOM 2424 C CA . GLU A 1 316 ? -33.892 3.171 29.949 1.00 96.75 316 GLU A CA 1
ATOM 2425 C C . GLU A 1 316 ? -32.398 3.477 29.876 1.00 96.75 316 GLU A C 1
ATOM 2427 O O . GLU A 1 316 ? -31.900 4.304 30.633 1.00 96.75 316 GLU A O 1
ATOM 2432 N N . TRP A 1 317 ? -31.707 2.803 28.963 1.00 96.75 317 TRP A N 1
ATOM 2433 C CA . TRP A 1 317 ? -30.276 2.951 28.735 1.00 96.75 317 TRP A CA 1
ATOM 2434 C C . TRP A 1 317 ? -30.004 3.381 27.295 1.00 96.75 317 TRP A C 1
ATOM 2436 O O . TRP A 1 317 ? -30.731 3.016 26.368 1.00 96.75 317 TRP A O 1
ATOM 2446 N N . TYR A 1 318 ? -28.938 4.144 27.115 1.00 95.88 318 TYR A N 1
ATOM 2447 C CA . TYR A 1 318 ? -28.482 4.735 25.868 1.00 95.88 318 TYR A CA 1
ATOM 2448 C C . TYR A 1 318 ? -27.046 4.299 25.599 1.00 95.88 318 TYR A C 1
ATOM 2450 O O . TYR A 1 318 ? -26.256 4.139 26.529 1.00 95.88 318 TYR A O 1
ATOM 2458 N N . LEU A 1 319 ? -26.708 4.159 24.320 1.00 95.81 319 LEU A N 1
ATOM 2459 C CA . LEU A 1 319 ? -25.335 3.983 23.868 1.00 95.81 319 LEU A CA 1
ATOM 2460 C C . LEU A 1 319 ? -24.783 5.331 23.411 1.00 95.81 319 LEU A C 1
ATOM 2462 O O . LEU A 1 319 ? -25.371 5.978 22.542 1.00 95.81 319 LEU A O 1
ATOM 2466 N N . TRP A 1 320 ? -23.651 5.738 23.965 1.00 94.88 320 TRP A N 1
ATOM 2467 C CA . TRP A 1 320 ? -22.794 6.776 23.410 1.00 94.88 320 TRP A CA 1
ATOM 2468 C C . TRP A 1 320 ? -21.506 6.139 22.904 1.00 94.88 320 TRP A C 1
ATOM 2470 O O . TRP A 1 320 ? -21.057 5.119 23.419 1.00 94.88 320 TRP A O 1
ATOM 2480 N N . PHE A 1 321 ? -20.908 6.742 21.892 1.00 93.88 321 PHE A N 1
ATOM 2481 C CA . PHE A 1 321 ? -19.646 6.301 21.330 1.00 93.88 321 PHE A CA 1
ATOM 2482 C C . PHE A 1 321 ? -18.797 7.509 20.962 1.00 93.88 321 PHE A C 1
ATOM 2484 O O . PHE A 1 321 ? -19.329 8.584 20.668 1.00 93.88 321 PHE A O 1
ATOM 2491 N N . ARG A 1 322 ? -17.483 7.324 20.980 1.00 92.38 322 ARG A N 1
ATOM 2492 C CA . ARG A 1 322 ? -16.517 8.286 20.472 1.00 92.38 322 ARG A CA 1
ATOM 2493 C C . ARG A 1 322 ? -15.822 7.673 19.273 1.00 92.38 322 ARG A C 1
ATOM 2495 O O . ARG A 1 322 ? -15.314 6.558 19.338 1.00 92.38 322 ARG A O 1
ATOM 2502 N N . GLY A 1 323 ? -15.872 8.388 18.161 1.00 91.38 323 GLY A N 1
ATOM 2503 C CA . GLY A 1 323 ? -15.331 7.897 16.908 1.00 91.38 323 GLY A CA 1
ATOM 2504 C C . GLY A 1 323 ? -14.906 9.016 15.981 1.00 91.38 323 GLY A C 1
ATOM 2505 O O . GLY A 1 323 ? -15.038 10.202 16.300 1.00 91.38 323 GLY A O 1
ATOM 2506 N N . GLN A 1 324 ? -14.432 8.609 14.819 1.00 88.81 324 GLN A N 1
ATOM 2507 C CA . GLN A 1 324 ? -14.209 9.446 13.651 1.00 88.81 324 GLN A CA 1
ATOM 2508 C C . GLN A 1 324 ? -14.265 8.565 12.405 1.00 88.81 324 GLN A C 1
ATOM 2510 O O . GLN A 1 324 ? -14.315 7.340 12.504 1.00 88.81 324 GLN A O 1
ATOM 2515 N N . GLY A 1 325 ? -14.247 9.184 11.234 1.00 82.25 325 GLY A N 1
ATOM 2516 C CA . GLY A 1 325 ? -14.054 8.453 9.990 1.00 82.25 325 GLY A CA 1
ATOM 2517 C C . GLY A 1 325 ? -15.130 8.731 8.959 1.00 82.25 325 GLY A C 1
ATOM 2518 O O . GLY A 1 325 ? -16.194 9.274 9.262 1.00 82.25 325 GLY A O 1
ATOM 2519 N N . GLY A 1 326 ? -14.824 8.359 7.722 1.00 71.44 326 GLY A N 1
ATOM 2520 C CA . GLY A 1 326 ? -15.711 8.519 6.580 1.00 71.44 326 GLY A CA 1
ATOM 2521 C C . GLY A 1 326 ? -15.832 9.951 6.039 1.00 71.44 326 GLY A C 1
ATOM 2522 O O . GLY A 1 326 ? -15.137 10.874 6.450 1.00 71.44 326 GLY A O 1
ATOM 2523 N N . ASP A 1 327 ? -16.735 10.132 5.084 1.00 69.75 327 ASP A N 1
ATOM 2524 C CA . ASP A 1 327 ? -17.211 11.375 4.496 1.00 69.75 327 ASP A CA 1
ATOM 2525 C C . ASP A 1 327 ? -18.742 11.326 4.489 1.00 69.75 327 ASP A C 1
ATOM 2527 O O . ASP A 1 327 ? -19.362 10.528 3.779 1.00 69.75 327 ASP A O 1
ATOM 2531 N N . SER A 1 328 ? -19.361 12.216 5.266 1.00 65.06 328 SER A N 1
ATOM 2532 C CA . SER A 1 328 ? -20.819 12.350 5.356 1.00 65.06 328 SER A CA 1
ATOM 2533 C C . SER A 1 328 ? -21.476 12.728 4.020 1.00 65.06 328 SER A C 1
ATOM 2535 O O . SER A 1 328 ? -22.682 12.541 3.847 1.00 65.06 328 SER A O 1
ATOM 2537 N N . ASN A 1 329 ? -20.702 13.223 3.047 1.00 61.78 329 ASN A N 1
ATOM 2538 C CA . ASN A 1 329 ? -21.182 13.557 1.707 1.00 61.78 329 ASN A CA 1
ATOM 2539 C C . ASN A 1 329 ? -21.051 12.403 0.706 1.00 61.78 329 ASN A C 1
ATOM 2541 O O . ASN A 1 329 ? -21.585 12.513 -0.402 1.00 61.78 329 ASN A O 1
ATOM 2545 N N . HIS A 1 330 ? -20.375 11.308 1.064 1.00 63.25 330 HIS A N 1
ATOM 2546 C CA . HIS A 1 330 ? -20.118 10.208 0.147 1.00 63.25 330 HIS A CA 1
ATOM 2547 C C . HIS A 1 330 ? -20.953 8.971 0.483 1.00 63.25 330 HIS A C 1
ATOM 2549 O O . HIS A 1 330 ? -20.924 8.429 1.585 1.00 63.25 330 HIS A O 1
ATOM 2555 N N . THR A 1 331 ? -21.683 8.458 -0.508 1.00 56.47 331 THR A N 1
ATOM 2556 C CA . THR A 1 331 ? -22.601 7.316 -0.330 1.00 56.47 331 THR A CA 1
ATOM 2557 C C . THR A 1 331 ? -21.871 6.011 0.013 1.00 56.47 331 THR A C 1
ATOM 2559 O O . THR A 1 331 ? -22.479 5.080 0.557 1.00 56.47 331 THR A O 1
ATOM 2562 N N . PHE A 1 332 ? -20.569 5.949 -0.290 1.00 57.72 332 PHE A N 1
ATOM 2563 C CA . PHE A 1 332 ? -19.719 4.786 -0.050 1.00 57.72 332 PHE A CA 1
ATOM 2564 C C . PHE A 1 332 ? -18.744 4.951 1.118 1.00 57.72 332 PHE A C 1
ATOM 2566 O O . PHE A 1 332 ? -18.212 3.958 1.597 1.00 57.72 332 PHE A O 1
ATOM 2573 N N . TRP A 1 333 ? -18.518 6.171 1.601 1.00 66.81 333 TRP A N 1
ATOM 2574 C CA . TRP A 1 333 ? -17.535 6.426 2.659 1.00 66.81 333 TRP A CA 1
ATOM 2575 C C . TRP A 1 333 ? -18.229 6.868 3.935 1.00 66.81 333 TRP A C 1
ATOM 2577 O O . TRP A 1 333 ? -17.684 7.671 4.659 1.00 66.81 333 TRP A O 1
ATOM 2587 N N . GLY A 1 334 ? -19.462 6.437 4.187 1.00 69.94 334 GLY A N 1
ATOM 2588 C CA . GLY A 1 334 ? -20.255 7.085 5.224 1.00 69.94 334 GLY A CA 1
ATOM 2589 C C . GLY A 1 334 ? -19.606 7.047 6.609 1.00 69.94 334 GLY A C 1
ATOM 2590 O O . GLY A 1 334 ? -18.950 6.096 7.008 1.00 69.94 334 GLY A O 1
ATOM 2591 N N . ASP A 1 335 ? -19.822 8.102 7.364 1.00 83.06 335 ASP A N 1
ATOM 2592 C CA . ASP A 1 335 ? -19.275 8.342 8.694 1.00 83.06 335 ASP A CA 1
ATOM 2593 C C . ASP A 1 335 ? -20.069 7.614 9.793 1.00 83.06 335 ASP A C 1
ATOM 2595 O O . ASP A 1 335 ? -20.360 8.183 10.847 1.00 83.06 335 ASP A O 1
ATOM 2599 N N . TYR A 1 336 ? -20.490 6.372 9.526 1.00 86.69 336 TYR A N 1
ATOM 2600 C CA . TYR A 1 336 ? -21.452 5.650 10.354 1.00 86.69 336 TYR A CA 1
ATOM 2601 C C . TYR A 1 336 ? -21.020 4.249 10.780 1.00 86.69 336 TYR A C 1
ATOM 2603 O O . TYR A 1 336 ? -20.328 3.524 10.065 1.00 86.69 336 TYR A O 1
ATOM 2611 N N . ILE A 1 337 ? -21.570 3.843 11.923 1.00 91.75 337 ILE A N 1
ATOM 2612 C CA . ILE A 1 337 ? -21.561 2.476 12.449 1.00 91.75 337 ILE A CA 1
ATOM 2613 C C . ILE A 1 337 ? -22.985 1.967 12.628 1.00 91.75 337 ILE A C 1
ATOM 2615 O O . ILE A 1 337 ? -23.946 2.744 12.694 1.00 91.75 337 ILE A O 1
ATOM 2619 N N . PHE A 1 338 ? -23.113 0.654 12.786 1.00 93.44 338 PHE A N 1
ATOM 2620 C CA . PHE A 1 338 ? -24.345 0.049 13.268 1.00 93.44 338 PHE A CA 1
ATOM 2621 C C . PHE A 1 338 ? -24.139 -0.556 14.640 1.00 93.44 338 PHE A C 1
ATOM 2623 O O . PHE A 1 338 ? -23.074 -1.082 14.953 1.00 93.44 338 PHE A O 1
ATOM 2630 N N . TRP A 1 339 ? -25.196 -0.546 15.436 1.00 95.69 339 TRP A N 1
ATOM 2631 C CA . TRP A 1 339 ? -25.154 -1.108 16.772 1.00 95.69 339 TRP A CA 1
ATOM 2632 C C . TRP A 1 339 ? -26.412 -1.914 17.083 1.00 95.69 339 TRP A C 1
ATOM 2634 O O . TRP A 1 339 ? -27.454 -1.793 16.424 1.00 95.69 339 TRP A O 1
ATOM 2644 N N . GLY A 1 340 ? -26.309 -2.764 18.096 1.00 96.00 340 GLY A N 1
ATOM 2645 C CA . GLY A 1 340 ? -27.391 -3.630 18.531 1.00 96.00 340 GLY A CA 1
ATOM 2646 C C . GLY A 1 340 ? -27.085 -4.350 19.834 1.00 96.00 340 GLY A C 1
ATOM 2647 O O . GLY A 1 340 ? -26.019 -4.165 20.417 1.00 96.00 340 GLY A O 1
ATOM 2648 N N . LEU A 1 341 ? -28.030 -5.172 20.280 1.00 97.12 341 LEU A N 1
ATOM 2649 C CA . LEU A 1 341 ? -27.915 -5.962 21.506 1.00 97.12 341 LEU A CA 1
ATOM 2650 C C . LEU A 1 341 ? -28.251 -7.425 21.229 1.00 97.12 341 LEU A C 1
ATOM 2652 O O . LEU A 1 341 ? -29.186 -7.721 20.481 1.00 97.12 341 LEU A O 1
ATOM 2656 N N . ASP A 1 342 ? -27.496 -8.337 21.836 1.00 96.75 342 ASP A N 1
ATOM 2657 C CA . ASP A 1 342 ? -27.703 -9.791 21.796 1.00 96.75 342 ASP A CA 1
ATOM 2658 C C . ASP A 1 342 ? -27.837 -10.352 20.368 1.00 96.75 342 ASP A C 1
ATOM 2660 O O . ASP A 1 342 ? -28.625 -11.248 20.053 1.00 96.75 342 ASP A O 1
ATOM 2664 N N . GLY A 1 343 ? -27.050 -9.783 19.461 1.00 93.62 343 GLY A N 1
ATOM 2665 C CA . GLY A 1 343 ? -27.012 -10.103 18.046 1.00 93.62 343 GLY A CA 1
ATOM 2666 C C . GLY A 1 343 ? -28.154 -9.501 17.233 1.00 93.62 343 GLY A C 1
ATOM 2667 O O . GLY A 1 343 ? -28.290 -9.882 16.072 1.00 93.62 343 GLY A O 1
ATOM 2668 N N . ILE A 1 344 ? -28.977 -8.608 17.782 1.00 94.50 344 ILE A N 1
ATOM 2669 C CA . ILE A 1 344 ? -30.099 -7.964 17.089 1.00 94.50 344 ILE A CA 1
ATOM 2670 C C . ILE A 1 344 ? -29.716 -6.514 16.750 1.00 94.50 344 ILE A C 1
ATOM 2672 O O . ILE A 1 344 ? -29.548 -5.719 17.673 1.00 94.50 344 ILE A O 1
ATOM 2676 N N . PRO A 1 345 ? -29.601 -6.143 15.458 1.00 93.75 345 PRO A N 1
ATOM 2677 C CA . PRO A 1 345 ? -29.385 -4.754 15.053 1.00 93.75 345 PRO A CA 1
ATOM 2678 C C . PRO A 1 345 ? -30.511 -3.832 15.532 1.00 93.75 345 PRO A C 1
ATOM 2680 O O . PRO A 1 345 ? -31.690 -4.170 15.410 1.00 93.75 345 PRO A O 1
ATOM 2683 N N . ILE A 1 346 ? -30.147 -2.659 16.046 1.00 94.75 346 ILE A N 1
ATOM 2684 C CA . ILE A 1 346 ? -31.077 -1.665 16.601 1.00 94.75 346 ILE A CA 1
ATOM 2685 C C . ILE A 1 346 ? -31.063 -0.375 15.778 1.00 94.75 346 ILE A C 1
ATOM 2687 O O . ILE A 1 346 ? -32.129 0.165 15.461 1.00 94.75 346 ILE A O 1
ATOM 2691 N N . GLY A 1 347 ? -29.885 0.120 15.394 1.00 92.19 347 GLY A N 1
ATOM 2692 C CA . GLY A 1 347 ? -29.806 1.336 14.590 1.00 92.19 347 GLY A CA 1
ATOM 2693 C C . GLY A 1 347 ? -28.440 1.652 14.002 1.00 92.19 347 GLY A C 1
ATOM 2694 O O . GLY A 1 347 ? -27.444 0.981 14.275 1.00 92.19 347 GLY A O 1
ATOM 2695 N N . GLN A 1 348 ? -28.437 2.697 13.182 1.00 90.12 348 GLN A N 1
ATOM 2696 C CA . GLN A 1 348 ? -27.275 3.326 12.570 1.00 90.12 348 GLN A CA 1
ATOM 2697 C C . GLN A 1 348 ? -27.002 4.668 13.250 1.00 90.12 348 GLN A C 1
ATOM 2699 O O . GLN A 1 348 ? -27.937 5.371 13.641 1.00 90.12 348 GLN A O 1
ATOM 2704 N N . SER A 1 349 ? -25.727 5.028 13.391 1.00 88.88 349 SER A N 1
ATOM 2705 C CA . SER A 1 349 ? -25.320 6.303 13.992 1.00 88.88 349 SER A CA 1
ATOM 2706 C C . SER A 1 349 ? -24.146 6.917 13.246 1.00 88.88 349 SER A C 1
ATOM 2708 O O . SER A 1 349 ? -23.239 6.186 12.864 1.00 88.88 349 SER A O 1
ATOM 2710 N N . HIS A 1 350 ? -24.178 8.239 13.070 1.00 87.88 350 HIS A N 1
ATOM 2711 C CA . HIS A 1 350 ? -23.166 9.023 12.353 1.00 87.88 350 HIS A CA 1
ATOM 2712 C C . HIS A 1 350 ? -22.313 9.838 13.318 1.00 87.88 350 HIS A C 1
ATOM 2714 O O . HIS A 1 350 ? -22.851 10.343 14.306 1.00 87.88 350 HIS A O 1
ATOM 2720 N N . VAL A 1 351 ? -21.018 9.986 13.027 1.00 85.69 351 VAL A N 1
ATOM 2721 C CA . VAL A 1 351 ? -20.083 10.764 13.854 1.00 85.69 351 VAL A CA 1
ATOM 2722 C C . VAL A 1 351 ? -19.975 12.243 13.463 1.00 85.69 351 VAL A C 1
ATOM 2724 O O . VAL A 1 351 ? -19.566 13.069 14.284 1.00 85.69 351 VAL A O 1
ATOM 2727 N N . ASP A 1 352 ? -20.444 12.604 12.262 1.00 79.62 352 ASP A N 1
ATOM 2728 C CA . ASP A 1 352 ? -20.513 13.962 11.699 1.00 79.62 352 ASP A CA 1
ATOM 2729 C C . ASP A 1 352 ? -19.151 14.685 11.616 1.00 79.62 352 ASP A C 1
ATOM 2731 O O . ASP A 1 352 ? -19.090 15.909 11.462 1.00 79.62 352 ASP A O 1
ATOM 2735 N N . LYS A 1 353 ? -18.045 13.940 11.711 1.00 74.25 353 LYS A N 1
ATOM 2736 C CA . LYS A 1 353 ? -16.677 14.426 11.510 1.00 74.25 353 LYS A CA 1
ATOM 2737 C C . LYS A 1 353 ? -15.923 13.475 10.593 1.00 74.25 353 LYS A C 1
ATOM 2739 O O . LYS A 1 353 ? -15.579 12.359 10.974 1.00 74.25 353 LYS A O 1
ATOM 2744 N N . SER A 1 354 ? -15.655 13.960 9.387 1.00 67.56 354 SER A N 1
ATOM 2745 C CA . SER A 1 354 ? -14.917 13.223 8.374 1.00 67.56 354 SER A CA 1
ATOM 2746 C C . SER A 1 354 ? -13.424 13.219 8.690 1.00 67.56 354 SER A C 1
ATOM 2748 O O . SER A 1 354 ? -12.779 14.264 8.579 1.00 67.56 354 SER A O 1
ATOM 2750 N N . GLY A 1 355 ? -12.891 12.059 9.064 1.00 61.84 355 GLY A N 1
ATOM 2751 C CA . GLY A 1 355 ? -11.461 11.762 9.047 1.00 61.84 355 GLY A CA 1
ATOM 2752 C C . GLY A 1 355 ? -11.214 10.774 7.929 1.00 61.84 355 GLY A C 1
ATOM 2753 O O . GLY A 1 355 ? -11.627 9.626 8.023 1.00 61.84 355 GLY A O 1
ATOM 2754 N N . PHE A 1 356 ? -10.639 11.239 6.824 1.00 61.53 356 PHE A N 1
ATOM 2755 C CA . PHE A 1 356 ? -10.352 10.369 5.696 1.00 61.53 356 PHE A CA 1
ATOM 2756 C C . PHE A 1 356 ? -8.851 10.217 5.540 1.00 61.53 356 PHE A C 1
ATOM 2758 O O . PHE A 1 356 ? -8.253 10.958 4.768 1.00 61.53 356 PHE A O 1
ATOM 2765 N N . TYR A 1 357 ? -8.265 9.262 6.257 1.00 61.03 357 TYR A N 1
ATOM 2766 C CA . TYR A 1 357 ? -6.922 8.789 5.965 1.00 61.03 357 TYR A CA 1
ATOM 2767 C C . TYR A 1 357 ? -6.863 7.305 6.285 1.00 61.03 357 TYR A C 1
ATOM 2769 O O . TYR A 1 357 ? -7.146 6.895 7.408 1.00 61.03 357 TYR A O 1
ATOM 2777 N N . MET A 1 358 ? -6.484 6.500 5.289 1.00 64.44 358 MET A N 1
ATOM 2778 C CA . MET A 1 358 ? -6.068 5.134 5.569 1.00 64.44 358 MET A CA 1
ATOM 2779 C C . MET A 1 358 ? -4.990 5.154 6.655 1.00 64.44 358 MET A C 1
ATOM 2781 O O . MET A 1 358 ? -5.012 4.223 7.437 1.00 64.44 358 MET A O 1
ATOM 2785 N N . ASP A 1 359 ? -4.175 6.220 6.765 1.00 70.19 359 ASP A N 1
ATOM 2786 C CA . ASP A 1 359 ? -3.101 6.575 7.723 1.00 70.19 359 ASP A CA 1
ATOM 2787 C C . ASP A 1 359 ? -3.488 6.577 9.228 1.00 70.19 359 ASP A C 1
ATOM 2789 O O . ASP A 1 359 ? -2.675 6.903 10.102 1.00 70.19 359 ASP A O 1
ATOM 2793 N N . GLY A 1 360 ? -4.715 6.159 9.543 1.00 77.75 360 GLY A N 1
ATOM 2794 C CA . GLY A 1 360 ? -5.278 6.034 10.886 1.00 77.75 360 GLY A CA 1
ATOM 2795 C C . GLY A 1 360 ? -5.945 7.316 11.399 1.00 77.75 360 GLY A C 1
ATOM 2796 O O . GLY A 1 360 ? -6.053 8.321 10.699 1.00 77.75 360 GLY A O 1
ATOM 2797 N N . ALA A 1 361 ? -6.376 7.273 12.659 1.00 82.38 361 ALA A N 1
ATOM 2798 C CA . ALA A 1 361 ? -7.085 8.340 13.357 1.00 82.38 361 ALA A CA 1
ATOM 2799 C C . ALA A 1 361 ? -6.316 9.674 13.465 1.00 82.38 361 ALA A C 1
ATOM 2801 O O . ALA A 1 361 ? -5.122 9.704 13.773 1.00 82.38 361 ALA A O 1
ATOM 2802 N N . ASP A 1 362 ? -7.035 10.791 13.329 1.00 81.06 362 ASP A N 1
ATOM 2803 C CA . ASP A 1 362 ? -6.547 12.147 13.604 1.00 81.06 362 ASP A CA 1
ATOM 2804 C C . ASP A 1 362 ? -7.016 12.617 14.992 1.00 81.06 362 ASP A C 1
ATOM 2806 O O . ASP A 1 362 ? -8.195 12.511 15.353 1.00 81.06 362 ASP A O 1
ATOM 2810 N N . LYS A 1 363 ? -6.098 13.192 15.775 1.00 81.06 363 LYS A N 1
ATOM 2811 C CA . LYS A 1 363 ? -6.379 13.691 17.126 1.00 81.06 363 LYS A CA 1
ATOM 2812 C C . LYS A 1 363 ? -7.467 14.766 17.180 1.00 81.06 363 LYS A C 1
ATOM 2814 O O . LYS A 1 363 ? -8.162 14.868 18.191 1.00 81.06 363 LYS A O 1
ATOM 2819 N N . ASP A 1 364 ? -7.640 15.547 16.116 1.00 81.94 364 ASP A N 1
ATOM 2820 C CA . ASP A 1 364 ? -8.557 16.692 16.086 1.00 81.94 364 ASP A CA 1
ATOM 2821 C C . ASP A 1 364 ? -9.976 16.306 15.602 1.00 81.94 364 ASP A C 1
ATOM 2823 O O . ASP A 1 364 ? -10.930 17.100 15.677 1.00 81.94 364 ASP A O 1
ATOM 2827 N N . LEU A 1 365 ? -10.150 15.063 15.140 1.00 85.56 365 LEU A N 1
ATOM 2828 C CA . LEU A 1 365 ? -11.372 14.597 14.480 1.00 85.56 365 LEU A CA 1
ATOM 2829 C C . LEU A 1 365 ? -12.248 13.678 15.329 1.00 85.56 365 LEU A C 1
ATOM 2831 O O . LEU A 1 365 ? -13.394 13.440 14.954 1.00 85.56 365 LEU A O 1
ATOM 2835 N N . TRP A 1 366 ? -11.791 13.258 16.508 1.00 87.44 366 TRP A N 1
ATOM 2836 C CA . TRP A 1 366 ? -12.640 12.526 17.444 1.00 87.44 366 TRP A CA 1
ATOM 2837 C C . TRP A 1 366 ? -13.878 13.335 17.838 1.00 87.44 366 TRP A C 1
ATOM 2839 O O . TRP A 1 366 ? -13.797 14.534 18.150 1.00 87.44 366 TRP A O 1
ATOM 2849 N N . ASN A 1 367 ? -15.028 12.665 17.864 1.00 88.94 367 ASN A N 1
ATOM 2850 C CA . ASN A 1 367 ? -16.268 13.251 18.341 1.00 88.94 367 ASN A CA 1
ATOM 2851 C C . ASN A 1 367 ? -17.125 12.256 19.118 1.00 88.94 367 ASN A C 1
ATOM 2853 O O . ASN A 1 367 ? -17.157 11.067 18.805 1.00 88.94 367 ASN A O 1
ATOM 2857 N N . TRP A 1 368 ? -17.841 12.767 20.117 1.00 90.81 368 TRP A N 1
ATOM 2858 C CA . TRP A 1 368 ? -18.804 11.988 20.882 1.00 90.81 368 TRP A CA 1
ATOM 2859 C C . TRP A 1 368 ? -20.174 12.037 20.228 1.00 90.81 368 TRP A C 1
ATOM 2861 O O . TRP A 1 368 ? -20.649 13.096 19.842 1.00 90.81 368 TRP A O 1
ATOM 2871 N N . LYS A 1 369 ? -20.861 10.903 20.176 1.00 90.81 369 LYS A N 1
ATOM 2872 C CA . LYS A 1 369 ? -22.237 10.828 19.696 1.00 90.81 369 LYS A CA 1
ATOM 2873 C C . LYS A 1 369 ? -23.055 9.874 20.520 1.00 90.81 369 LYS A C 1
ATOM 2875 O O . LYS A 1 369 ? -22.559 8.887 21.053 1.00 90.81 369 LYS A O 1
ATOM 2880 N N . ARG A 1 370 ? -24.351 10.150 20.570 1.00 92.19 370 ARG A N 1
ATOM 2881 C CA . ARG A 1 370 ? -25.338 9.184 21.033 1.00 92.19 370 ARG A CA 1
ATOM 2882 C C . ARG A 1 370 ? -25.881 8.392 19.854 1.00 92.19 370 ARG A C 1
ATOM 2884 O O . ARG A 1 370 ? -26.201 8.962 18.815 1.00 92.19 370 ARG A O 1
ATOM 2891 N N . ALA A 1 371 ? -26.055 7.095 20.058 1.00 92.12 371 ALA A N 1
ATOM 2892 C CA . ALA A 1 371 ? -26.551 6.200 19.039 1.00 92.12 371 ALA A CA 1
ATOM 2893 C C . ALA A 1 371 ? -28.061 6.364 18.768 1.00 92.12 371 ALA A C 1
ATOM 2895 O O . ALA A 1 371 ? -28.876 6.517 19.690 1.00 92.12 371 ALA A O 1
ATOM 2896 N N . GLY A 1 372 ? -28.438 6.320 17.490 1.00 89.69 372 GLY A N 1
ATOM 2897 C CA . GLY A 1 372 ? -29.817 6.435 17.014 1.00 89.69 372 GLY A CA 1
ATOM 2898 C C . GLY A 1 372 ? -30.506 5.090 16.773 1.00 89.69 372 GLY A C 1
ATOM 2899 O O . GLY A 1 372 ? -29.870 4.036 16.763 1.00 89.69 372 GLY A O 1
ATOM 2900 N N . CYS A 1 373 ? -31.833 5.120 16.591 1.00 87.94 373 CYS A N 1
ATOM 2901 C CA . CYS A 1 373 ? -32.630 3.950 16.197 1.00 87.94 373 CYS A CA 1
ATOM 2902 C C . CYS A 1 373 ? -32.855 3.920 14.677 1.00 87.94 373 CYS A C 1
ATOM 2904 O O . CYS A 1 373 ? -33.193 4.946 14.076 1.00 87.94 373 CYS A O 1
ATOM 2906 N N . GLY A 1 374 ? -32.810 2.722 14.087 1.00 86.19 374 GLY A N 1
ATOM 2907 C CA . GLY A 1 374 ? -33.045 2.512 12.657 1.00 86.19 374 GLY A CA 1
ATOM 2908 C C . GLY A 1 374 ? -32.055 3.261 11.757 1.00 86.19 374 GLY A C 1
ATOM 2909 O O . GLY A 1 374 ? -30.998 3.691 12.203 1.00 86.19 374 GLY A O 1
ATOM 2910 N N . GLU A 1 375 ? -32.419 3.421 10.485 1.00 80.19 375 GLU A N 1
ATOM 2911 C CA . GLU A 1 375 ? -31.563 4.023 9.448 1.00 80.19 375 GLU A CA 1
ATOM 2912 C C . GLU A 1 375 ? -31.356 5.539 9.620 1.00 80.19 375 GLU A C 1
ATOM 2914 O O . GLU A 1 375 ? -30.321 6.080 9.256 1.00 80.19 375 GLU A O 1
ATOM 2919 N N . GLY A 1 376 ? -32.345 6.256 10.167 1.00 68.31 376 GLY A N 1
ATOM 2920 C CA . GLY A 1 376 ? -32.365 7.720 10.092 1.00 68.31 376 GLY A CA 1
ATOM 2921 C C . GLY A 1 376 ? -31.508 8.456 11.123 1.00 68.31 376 GLY A C 1
ATOM 2922 O O . GLY A 1 376 ? -31.367 9.668 11.007 1.00 68.31 376 GLY A O 1
ATOM 2923 N N . ASN A 1 377 ? -31.019 7.794 12.177 1.00 68.50 377 ASN A N 1
ATOM 2924 C CA . ASN A 1 377 ? -30.371 8.451 13.327 1.00 68.50 377 ASN A CA 1
ATOM 2925 C C . ASN A 1 377 ? -31.205 9.608 13.961 1.00 68.50 377 ASN A C 1
ATOM 2927 O O . ASN A 1 377 ? -30.697 10.423 14.723 1.00 68.50 377 ASN A O 1
ATOM 2931 N N . LEU A 1 378 ? -32.508 9.722 13.646 1.00 60.38 378 LEU A N 1
ATOM 2932 C CA . LEU A 1 378 ? -33.320 10.915 13.954 1.00 60.38 378 LEU A CA 1
ATOM 2933 C C . LEU A 1 378 ? -33.961 10.899 15.349 1.00 60.38 378 LEU A C 1
ATOM 2935 O O . LEU A 1 378 ? -34.559 11.900 15.749 1.00 60.38 378 LEU A O 1
ATOM 2939 N N . GLN A 1 379 ? -33.904 9.780 16.079 1.00 65.19 379 GLN A N 1
ATOM 2940 C CA . GLN A 1 379 ? -34.468 9.680 17.427 1.00 65.19 379 GLN A CA 1
ATOM 2941 C C . GLN A 1 379 ? -33.475 9.055 18.411 1.00 65.19 379 GLN A C 1
ATOM 2943 O O . GLN A 1 379 ? -32.866 8.037 18.070 1.00 65.19 379 GLN A O 1
ATOM 2948 N N . PRO A 1 380 ? -33.350 9.618 19.634 1.00 73.00 380 PRO A N 1
ATOM 2949 C CA . PRO A 1 380 ? -32.602 8.995 20.719 1.00 73.00 380 PRO A CA 1
ATOM 2950 C C . PRO A 1 380 ? -33.087 7.567 20.939 1.00 73.00 380 PRO A C 1
ATOM 2952 O O . PRO A 1 380 ? -34.287 7.345 21.119 1.00 73.00 380 PRO A O 1
ATOM 2955 N N . CYS A 1 381 ? -32.164 6.612 20.931 1.00 85.62 381 CYS A N 1
ATOM 2956 C CA . CYS A 1 381 ? -32.522 5.208 21.013 1.00 85.62 381 CYS A CA 1
ATOM 2957 C C . CYS A 1 381 ? -32.314 4.662 22.423 1.00 85.62 381 CYS A C 1
ATOM 2959 O O . CYS A 1 381 ? -31.226 4.215 22.775 1.00 85.62 381 CYS A O 1
ATOM 2961 N N . ALA A 1 382 ? -33.372 4.723 23.232 1.00 92.06 382 ALA A N 1
ATOM 2962 C CA . ALA A 1 382 ? -33.386 4.113 24.555 1.00 92.06 382 ALA A CA 1
ATOM 2963 C C . ALA A 1 382 ? -33.713 2.617 24.456 1.00 92.06 382 ALA A C 1
ATOM 2965 O O . ALA A 1 382 ? -34.661 2.235 23.766 1.00 92.06 382 ALA A O 1
ATOM 2966 N N . GLN A 1 383 ? -32.979 1.781 25.186 1.00 95.69 383 GLN A N 1
ATOM 2967 C CA . GLN A 1 383 ? -33.289 0.365 25.378 1.00 95.69 383 GLN A CA 1
ATOM 2968 C C . GLN A 1 383 ? -33.689 0.119 26.827 1.00 95.69 383 GLN A C 1
ATOM 2970 O O . GLN A 1 383 ? -33.017 0.564 27.754 1.00 95.69 383 GLN A O 1
ATOM 2975 N N . THR A 1 384 ? -34.801 -0.585 27.037 1.00 96.56 384 THR A N 1
ATOM 2976 C CA . THR A 1 384 ? -35.214 -0.976 28.386 1.00 96.56 384 THR A CA 1
ATOM 2977 C C . THR A 1 384 ? -34.440 -2.215 28.810 1.00 96.56 384 THR A C 1
ATOM 2979 O O . THR A 1 384 ? -34.727 -3.313 28.334 1.00 96.56 384 THR A O 1
ATOM 2982 N N . LEU A 1 385 ? -33.485 -2.041 29.720 1.00 96.75 385 LEU A N 1
ATOM 2983 C CA . LEU A 1 385 ? -32.632 -3.119 30.212 1.00 96.75 385 LEU A CA 1
ATOM 2984 C C . LEU A 1 385 ? -32.996 -3.506 31.648 1.00 96.75 385 LEU A C 1
ATOM 2986 O O . LEU A 1 385 ? -33.574 -2.723 32.405 1.00 96.75 385 LEU A O 1
ATOM 2990 N N . THR A 1 386 ? -32.677 -4.746 32.014 1.00 97.19 386 THR A N 1
ATOM 2991 C CA . THR A 1 386 ? -32.987 -5.328 33.330 1.00 97.19 386 THR A CA 1
ATOM 2992 C C . THR A 1 386 ? -31.728 -5.444 34.183 1.00 97.19 386 THR A C 1
ATOM 2994 O O . THR A 1 386 ? -30.735 -6.002 33.727 1.00 97.19 386 THR A O 1
ATOM 2997 N N . SER A 1 387 ? -31.802 -4.972 35.430 1.00 95.00 387 SER A N 1
ATOM 2998 C CA . SER A 1 387 ? -30.742 -5.093 36.439 1.00 95.00 387 SER A CA 1
ATOM 2999 C C . SER A 1 387 ? -30.272 -6.541 36.625 1.00 95.00 387 SER A C 1
ATOM 3001 O O . SER A 1 387 ? -31.087 -7.471 36.617 1.00 95.00 387 SER A O 1
ATOM 3003 N N . GLY A 1 388 ? -28.964 -6.725 36.805 1.00 90.88 388 GLY A N 1
ATOM 3004 C CA . GLY A 1 388 ? -28.312 -8.017 37.022 1.00 90.88 388 GLY A CA 1
ATOM 3005 C C . GLY A 1 388 ? -28.311 -8.935 35.798 1.00 90.88 388 GLY A C 1
ATOM 3006 O O . GLY A 1 388 ? -28.071 -10.134 35.923 1.00 90.88 388 GLY A O 1
ATOM 3007 N N . THR A 1 389 ? -28.668 -8.408 34.624 1.00 93.88 389 THR A N 1
ATOM 3008 C CA . THR A 1 389 ? -28.622 -9.144 33.357 1.00 93.88 389 THR A CA 1
ATOM 3009 C C . THR A 1 389 ? -27.405 -8.689 32.567 1.00 93.88 389 THR A C 1
ATOM 3011 O O . THR A 1 389 ? -27.202 -7.487 32.385 1.00 93.88 389 THR A O 1
ATOM 3014 N N . THR A 1 390 ? -26.621 -9.653 32.091 1.00 92.88 390 THR A N 1
ATOM 3015 C CA . THR A 1 390 ? -25.551 -9.418 31.121 1.00 92.88 390 THR A CA 1
ATOM 3016 C C . THR A 1 390 ? -26.144 -9.363 29.719 1.00 92.88 390 THR A C 1
ATOM 3018 O O . THR A 1 390 ? -26.877 -10.275 29.331 1.00 92.88 390 THR A O 1
ATOM 3021 N N . TYR A 1 391 ? -25.818 -8.311 28.980 1.00 95.56 391 TYR A N 1
ATOM 3022 C CA . TYR A 1 391 ? -26.144 -8.145 27.566 1.00 95.56 391 TYR A CA 1
ATOM 3023 C C . TYR A 1 391 ? -24.852 -8.106 26.757 1.00 95.56 391 TYR A C 1
ATOM 3025 O O . TYR A 1 391 ? -23.808 -7.702 27.275 1.00 95.56 391 TYR A O 1
ATOM 3033 N N . THR A 1 392 ? -24.935 -8.463 25.479 1.00 96.62 392 THR A N 1
ATOM 3034 C CA . THR A 1 392 ? -23.831 -8.269 24.536 1.00 96.62 392 THR A CA 1
ATOM 3035 C C . THR A 1 392 ? -24.154 -7.091 23.624 1.00 96.62 392 THR A C 1
ATOM 3037 O O . THR A 1 392 ? -25.061 -7.170 22.795 1.00 96.62 392 THR A O 1
ATOM 3040 N N . LEU A 1 393 ? -23.398 -6.004 23.745 1.00 97.50 393 LEU A N 1
ATOM 3041 C CA . LEU A 1 393 ? -23.370 -4.923 22.767 1.00 97.50 393 LEU A CA 1
ATOM 3042 C C . LEU A 1 393 ? -22.647 -5.404 21.509 1.00 97.50 393 LEU A C 1
ATOM 3044 O O . LEU A 1 393 ? -21.540 -5.929 21.576 1.00 97.50 393 LEU A O 1
ATOM 3048 N N . ASN A 1 394 ? -23.274 -5.208 20.355 1.00 97.25 394 ASN A N 1
ATOM 3049 C CA . ASN A 1 394 ? -22.693 -5.526 19.059 1.00 97.25 394 ASN A CA 1
ATOM 3050 C C . ASN A 1 394 ? -22.473 -4.242 18.270 1.00 97.25 394 ASN A C 1
ATOM 3052 O O . ASN A 1 394 ? -23.425 -3.484 18.081 1.00 97.25 394 ASN A O 1
ATOM 3056 N N . ILE A 1 395 ? -21.264 -4.048 17.752 1.00 96.94 395 ILE A N 1
ATOM 3057 C CA . ILE A 1 395 ? -20.916 -2.954 16.845 1.00 96.94 395 ILE A CA 1
ATOM 3058 C C . ILE A 1 395 ? -20.544 -3.550 15.493 1.00 96.94 395 ILE A C 1
ATOM 3060 O O . ILE A 1 395 ? -19.529 -4.233 15.375 1.00 96.94 395 ILE A O 1
ATOM 3064 N N . TRP A 1 396 ? -21.364 -3.316 14.471 1.00 94.44 396 TRP A N 1
ATOM 3065 C CA . TRP A 1 396 ? -21.040 -3.693 13.097 1.00 94.44 396 TRP A CA 1
ATOM 3066 C C . TRP A 1 396 ? -20.427 -2.516 12.355 1.00 94.44 396 TRP A C 1
ATOM 3068 O O . TRP A 1 396 ? -20.866 -1.372 12.507 1.00 94.44 396 TRP A O 1
ATOM 3078 N N . ALA A 1 397 ? -19.451 -2.816 11.506 1.00 88.75 397 ALA A N 1
ATOM 3079 C CA . ALA A 1 397 ? -18.876 -1.821 10.625 1.00 88.75 397 ALA A CA 1
ATOM 3080 C C . ALA A 1 397 ? -19.899 -1.329 9.601 1.00 88.75 397 ALA A C 1
ATOM 3082 O O . ALA A 1 397 ? -20.612 -2.119 8.970 1.00 88.75 397 ALA A O 1
ATOM 3083 N N . GLY A 1 398 ? -19.947 -0.008 9.454 1.00 84.50 398 GLY A N 1
ATOM 3084 C CA . GLY A 1 398 ? -20.745 0.678 8.454 1.00 84.50 398 GLY A CA 1
ATOM 3085 C C . GLY A 1 398 ? -19.878 1.160 7.303 1.00 84.50 398 GLY A C 1
ATOM 3086 O O . GLY A 1 398 ? -19.634 0.415 6.347 1.00 84.50 398 GLY A O 1
ATOM 3087 N N . GLY A 1 399 ? -19.444 2.415 7.378 1.00 81.06 399 GLY A N 1
ATOM 3088 C CA . GLY A 1 399 ? -18.588 2.998 6.353 1.00 81.06 399 GLY A CA 1
ATOM 3089 C C . GLY A 1 399 ? -17.099 2.844 6.636 1.00 81.06 399 GLY A C 1
ATOM 3090 O O . GLY A 1 399 ? -16.677 2.625 7.765 1.00 81.06 399 GLY A O 1
ATOM 3091 N N . VAL A 1 400 ? -16.336 2.895 5.547 1.00 78.94 400 VAL A N 1
ATOM 3092 C CA . VAL A 1 400 ? -14.909 2.563 5.454 1.00 78.94 400 VAL A CA 1
ATOM 3093 C C . VAL A 1 400 ? -14.033 3.546 6.230 1.00 78.94 400 VAL A C 1
ATOM 3095 O O . VAL A 1 400 ? -14.271 4.749 6.165 1.00 78.94 400 VAL A O 1
ATOM 3098 N N . GLY A 1 401 ? -13.013 3.034 6.929 1.00 80.31 401 GLY A N 1
ATOM 3099 C CA . GLY A 1 401 ? -12.084 3.852 7.713 1.00 80.31 401 GLY A CA 1
ATOM 3100 C C . GLY A 1 401 ? -12.728 4.464 8.956 1.00 80.31 401 GLY A C 1
ATOM 3101 O O . GLY A 1 401 ? -12.296 5.515 9.412 1.00 80.31 401 GLY A O 1
ATOM 3102 N N . PHE A 1 402 ? -13.812 3.865 9.462 1.00 87.81 402 PHE A N 1
ATOM 3103 C CA . PHE A 1 402 ? -14.408 4.301 10.719 1.00 87.81 402 PHE A CA 1
ATOM 3104 C C . PHE A 1 402 ? -13.550 3.826 11.889 1.00 87.81 402 PHE A C 1
ATOM 3106 O O . PHE A 1 402 ? -13.329 2.622 12.044 1.00 87.81 402 PHE A O 1
ATOM 3113 N N . ASP A 1 403 ? -13.150 4.767 12.734 1.00 90.31 403 ASP A N 1
ATOM 3114 C CA . ASP A 1 403 ? -12.369 4.541 13.940 1.00 90.31 403 ASP A CA 1
ATOM 3115 C C . ASP A 1 403 ? -13.240 4.741 15.179 1.00 90.31 403 ASP A C 1
ATOM 3117 O O . ASP A 1 403 ? -14.016 5.695 15.285 1.00 90.31 403 ASP A O 1
ATOM 3121 N N . LEU A 1 404 ? -13.090 3.845 16.147 1.00 93.00 404 LEU A N 1
ATOM 3122 C CA . LEU A 1 404 ? -13.840 3.833 17.395 1.00 93.00 404 LEU A CA 1
ATOM 3123 C C . LEU A 1 404 ? -12.869 3.590 18.548 1.00 93.00 404 LEU A C 1
ATOM 3125 O O . LEU A 1 404 ? -12.212 2.551 18.564 1.00 93.00 404 LEU A O 1
ATOM 3129 N N . ASP A 1 405 ? -12.801 4.506 19.514 1.00 92.31 405 ASP A N 1
ATOM 3130 C CA . ASP A 1 405 ? -11.936 4.357 20.694 1.00 92.31 405 ASP A CA 1
ATOM 3131 C C . ASP A 1 405 ? -12.723 4.093 21.979 1.00 92.31 405 ASP A C 1
ATOM 3133 O O . ASP A 1 405 ? -12.250 3.356 22.837 1.00 92.31 405 ASP A O 1
ATOM 3137 N N . ARG A 1 406 ? -13.948 4.619 22.113 1.00 91.62 406 ARG A N 1
ATOM 3138 C CA . ARG A 1 406 ? -14.707 4.476 23.359 1.00 91.62 406 ARG A CA 1
ATOM 3139 C C . ARG A 1 406 ? -16.201 4.287 23.160 1.00 91.62 406 ARG A C 1
ATOM 3141 O O . ARG A 1 406 ? -16.833 4.896 22.297 1.00 91.62 406 ARG A O 1
ATOM 3148 N N . LEU A 1 407 ? -16.780 3.477 24.036 1.00 94.19 407 LEU A N 1
ATOM 3149 C CA . LEU A 1 407 ? -18.204 3.196 24.149 1.00 94.19 407 LEU A CA 1
ATOM 3150 C C . LEU A 1 407 ? -18.662 3.508 25.578 1.00 94.19 407 LEU A C 1
ATOM 3152 O O . LEU A 1 407 ? -17.976 3.202 26.551 1.00 94.19 407 LEU A O 1
ATOM 3156 N N . ILE A 1 408 ? -19.833 4.121 25.719 1.00 93.88 408 ILE A N 1
ATOM 3157 C CA . ILE A 1 408 ? -20.456 4.406 27.012 1.00 93.88 408 ILE A CA 1
ATOM 3158 C C . ILE A 1 408 ? -21.896 3.923 26.984 1.00 93.88 408 ILE A C 1
ATOM 3160 O O . ILE A 1 408 ? -22.668 4.284 26.099 1.00 93.88 408 ILE A O 1
ATOM 3164 N N . ILE A 1 409 ? -22.279 3.154 27.994 1.00 94.81 409 ILE A N 1
ATOM 3165 C CA . ILE A 1 409 ? -23.658 2.719 28.200 1.00 94.81 409 ILE A CA 1
ATOM 3166 C C . ILE A 1 409 ? -24.169 3.437 29.443 1.00 94.81 409 ILE A C 1
ATOM 3168 O O . ILE A 1 409 ? -23.588 3.313 30.521 1.00 94.81 409 ILE A O 1
ATOM 3172 N N . THR A 1 410 ? -25.215 4.247 29.292 1.00 95.69 410 THR A N 1
ATOM 3173 C CA . THR A 1 410 ? -25.673 5.153 30.356 1.00 95.69 410 THR A CA 1
ATOM 3174 C C . THR A 1 410 ? -27.185 5.304 30.404 1.00 95.69 410 THR A C 1
ATOM 3176 O O . THR A 1 410 ? -27.852 5.216 29.380 1.00 95.69 410 THR A O 1
ATOM 3179 N N . ASP A 1 411 ? -27.736 5.568 31.584 1.00 95.94 411 ASP A N 1
ATOM 3180 C CA . ASP A 1 411 ? -29.130 5.985 31.774 1.00 95.94 411 ASP A CA 1
ATOM 3181 C C . ASP A 1 411 ? -29.332 7.504 31.569 1.00 95.94 411 ASP A C 1
ATOM 3183 O O . ASP A 1 411 ? -30.453 8.010 31.669 1.00 95.94 411 ASP A O 1
ATOM 3187 N N . ASN A 1 412 ? -28.271 8.249 31.230 1.00 94.75 412 ASN A N 1
ATOM 3188 C CA . ASN A 1 412 ? -28.356 9.666 30.904 1.00 94.75 412 ASN A CA 1
ATOM 3189 C C . ASN A 1 412 ? -28.965 9.880 29.500 1.00 94.75 412 ASN A C 1
ATOM 3191 O O . ASN A 1 412 ? -28.349 9.524 28.492 1.00 94.75 412 ASN A O 1
ATOM 3195 N N . PRO A 1 413 ? -30.126 10.553 29.385 1.00 92.62 413 PRO A N 1
ATOM 3196 C CA . PRO A 1 413 ? -30.789 10.802 28.107 1.00 92.62 413 PRO A CA 1
ATOM 3197 C C . PRO A 1 413 ? -30.226 12.019 27.361 1.00 92.62 413 PRO A C 1
ATOM 3199 O O . PRO A 1 413 ? -30.850 12.501 26.413 1.00 92.62 413 PRO A O 1
ATOM 3202 N N . SER A 1 414 ? -29.112 12.593 27.800 1.00 91.25 414 SER A N 1
ATOM 3203 C CA . SER A 1 414 ? -28.500 13.747 27.141 1.00 91.25 414 SER A CA 1
ATOM 3204 C C . SER A 1 414 ? -27.759 13.330 25.872 1.00 91.25 414 SER A C 1
ATOM 3206 O O . SER A 1 414 ? -27.453 12.159 25.654 1.00 91.25 414 SER A O 1
ATOM 3208 N N . ASP A 1 415 ? -27.512 14.303 25.004 1.00 89.44 415 ASP A N 1
ATOM 3209 C CA . ASP A 1 415 ? -26.601 14.137 23.876 1.00 89.44 415 ASP A CA 1
ATOM 3210 C C . ASP A 1 415 ? -25.190 14.529 24.333 1.00 89.44 415 ASP A C 1
ATOM 3212 O O . ASP A 1 415 ? -25.050 15.647 24.844 1.00 89.44 415 ASP A O 1
ATOM 3216 N N . PRO A 1 416 ? -24.159 13.675 24.212 1.00 90.50 416 PRO A N 1
ATOM 3217 C CA . PRO A 1 416 ? -22.832 14.015 24.710 1.00 90.50 416 PRO A CA 1
ATOM 3218 C C . PRO A 1 416 ? -22.221 15.239 24.013 1.00 90.50 416 PRO A C 1
ATOM 3220 O O . PRO A 1 416 ? -21.516 16.005 24.671 1.00 90.50 416 PRO A O 1
ATOM 3223 N N . ASP A 1 417 ? -22.581 15.517 22.752 1.00 86.12 417 ASP A N 1
ATOM 3224 C CA . ASP A 1 417 ? -22.186 16.752 22.050 1.00 86.12 417 ASP A CA 1
ATOM 3225 C C . ASP A 1 417 ? -22.624 18.012 22.818 1.00 86.12 417 ASP A C 1
ATOM 3227 O O . ASP A 1 417 ? -21.971 19.055 22.783 1.00 86.12 417 ASP A O 1
ATOM 3231 N N . SER A 1 418 ? -23.732 17.931 23.563 1.00 89.19 418 SER A N 1
ATOM 3232 C CA . SER A 1 418 ? -24.273 19.073 24.302 1.00 89.19 418 SER A CA 1
ATOM 3233 C C . SER A 1 418 ? -23.422 19.497 25.504 1.00 89.19 418 SER A C 1
ATOM 3235 O O . SER A 1 418 ? -23.616 20.612 26.004 1.00 89.19 418 SER A O 1
ATOM 3237 N N . PHE A 1 419 ? -22.469 18.672 25.946 1.00 90.94 419 PHE A N 1
ATOM 3238 C CA . PHE A 1 419 ? -21.583 18.976 27.075 1.00 90.94 419 PHE A CA 1
ATOM 3239 C C . PHE A 1 419 ? -20.386 19.847 26.695 1.00 90.94 419 PHE A C 1
ATOM 3241 O O . PHE A 1 419 ? -19.747 20.432 27.574 1.00 90.94 419 PHE A O 1
ATOM 3248 N N . PHE A 1 420 ? -20.115 19.976 25.400 1.00 87.69 420 PHE A N 1
ATOM 3249 C CA . PHE A 1 420 ? -18.988 20.727 24.871 1.00 87.69 420 PHE A CA 1
ATOM 3250 C C . PHE A 1 420 ? -19.430 22.083 24.313 1.00 87.69 420 PHE A C 1
ATOM 3252 O O . PHE A 1 420 ? -20.583 22.286 23.914 1.00 87.69 420 PHE A O 1
ATOM 3259 N N . ASP A 1 421 ? -18.508 23.042 24.300 1.00 81.44 421 ASP A N 1
ATOM 3260 C CA . ASP A 1 421 ? -18.673 24.295 23.573 1.00 81.44 421 ASP A CA 1
ATOM 3261 C C . ASP A 1 421 ? -18.402 24.080 22.077 1.00 81.44 421 ASP A C 1
ATOM 3263 O O . ASP A 1 421 ? -17.409 23.460 21.695 1.00 81.44 421 ASP A O 1
ATOM 3267 N N . ASN A 1 422 ? -19.271 24.645 21.229 1.00 68.62 422 ASN A N 1
ATOM 3268 C CA . ASN A 1 422 ? -19.397 24.359 19.788 1.00 68.62 422 ASN A CA 1
ATOM 3269 C C . ASN A 1 422 ? -18.123 24.527 18.920 1.00 68.62 422 ASN A C 1
ATOM 3271 O O . ASN A 1 422 ? -18.198 24.266 17.724 1.00 68.62 422 ASN A O 1
ATOM 3275 N N . ASN A 1 423 ? -16.993 24.996 19.462 1.00 59.09 423 ASN A N 1
ATOM 3276 C CA . ASN A 1 423 ? -15.827 25.408 18.674 1.00 59.09 423 ASN A CA 1
ATOM 3277 C C . ASN A 1 423 ? -14.485 24.748 19.050 1.00 59.09 423 ASN A C 1
ATOM 3279 O O . ASN A 1 423 ? -13.545 24.943 18.288 1.00 59.09 423 ASN A O 1
ATOM 3283 N N . ASP A 1 424 ? -14.349 24.032 20.178 1.00 65.75 424 ASP A N 1
ATOM 3284 C CA . ASP A 1 424 ? -13.012 23.562 20.623 1.00 65.75 424 ASP A CA 1
ATOM 3285 C C . ASP A 1 424 ? -13.022 22.307 21.520 1.00 65.75 424 ASP A C 1
ATOM 3287 O O . ASP A 1 424 ? -12.117 22.119 22.327 1.00 65.75 424 ASP A O 1
ATOM 3291 N N . LEU A 1 425 ? -14.096 21.497 21.494 1.00 71.00 425 LEU A N 1
ATOM 3292 C CA . LEU A 1 425 ? -14.276 20.325 22.385 1.00 71.00 425 LEU A CA 1
ATOM 3293 C C . LEU A 1 425 ? -14.001 20.623 23.878 1.00 71.00 425 LEU A C 1
ATOM 3295 O O . LEU A 1 425 ? -13.735 19.732 24.685 1.00 71.00 425 LEU A O 1
ATOM 3299 N N . SER A 1 426 ? -14.079 21.898 24.261 1.00 82.69 426 SER A N 1
ATOM 3300 C CA . SER A 1 426 ? -13.869 22.348 25.625 1.00 82.69 426 SER A CA 1
ATOM 3301 C C . SER A 1 426 ? -15.144 22.070 26.416 1.00 82.69 426 SER A C 1
ATOM 3303 O O . SER A 1 426 ? -16.230 22.429 25.948 1.00 82.69 426 SER A O 1
ATOM 3305 N N . PRO A 1 427 ? -15.057 21.430 27.592 1.00 87.50 427 PRO A N 1
ATOM 3306 C CA . PRO A 1 427 ? -16.233 21.168 28.404 1.00 87.50 427 PRO A CA 1
ATOM 3307 C C . PRO A 1 427 ? -16.862 22.475 28.884 1.00 87.50 427 PRO A C 1
ATOM 3309 O O . PRO A 1 427 ? -16.171 23.353 29.411 1.00 87.50 427 PRO A O 1
ATOM 3312 N N . LYS A 1 428 ? -18.189 22.580 28.784 1.00 89.81 428 LYS A N 1
ATOM 3313 C CA . LYS A 1 428 ? -18.942 23.632 29.478 1.00 89.81 428 LYS A CA 1
ATOM 3314 C C . LYS A 1 428 ? -18.727 23.495 30.979 1.00 89.81 428 LYS A C 1
ATOM 3316 O O . LYS A 1 428 ? -18.664 22.386 31.508 1.00 89.81 428 LYS A O 1
ATOM 3321 N N . THR A 1 429 ? -18.671 24.622 31.684 1.00 89.94 429 THR A N 1
ATOM 3322 C CA . THR A 1 429 ? -18.347 24.647 33.119 1.00 89.94 429 THR A CA 1
ATOM 3323 C C . THR A 1 429 ? -19.265 23.751 33.957 1.00 89.94 429 THR A C 1
ATOM 3325 O O . THR A 1 429 ? -18.781 23.088 34.868 1.00 89.94 429 THR A O 1
ATOM 3328 N N . GLU A 1 430 ? -20.566 23.670 33.654 1.00 90.56 430 GLU A N 1
ATOM 3329 C CA . GLU A 1 430 ? -21.489 22.782 34.381 1.00 90.56 430 GLU A CA 1
ATOM 3330 C C . GLU A 1 430 ? -21.272 21.275 34.145 1.00 90.56 430 GLU A C 1
ATOM 3332 O O . GLU A 1 430 ? -21.764 20.469 34.932 1.00 90.56 430 GLU A O 1
ATOM 3337 N N . TYR A 1 431 ? -20.539 20.888 33.098 1.00 90.50 431 TYR A N 1
ATOM 3338 C CA . TYR A 1 431 ? -20.245 19.495 32.742 1.00 90.50 431 TYR A CA 1
ATOM 3339 C C . TYR A 1 431 ? -18.765 19.145 32.897 1.00 90.50 431 TYR A C 1
ATOM 3341 O O . TYR A 1 431 ? -18.366 18.052 32.511 1.00 90.50 431 TYR A O 1
ATOM 3349 N N . GLN A 1 432 ? -17.956 20.039 33.472 1.00 88.81 432 GLN A N 1
ATOM 3350 C CA . GLN A 1 432 ? -16.512 19.849 33.577 1.00 88.81 432 GLN A CA 1
ATOM 3351 C C . GLN A 1 432 ? -16.149 18.532 34.273 1.00 88.81 432 GLN A C 1
ATOM 3353 O O . GLN A 1 432 ? -15.348 17.784 33.724 1.00 88.81 432 GLN A O 1
ATOM 3358 N N . ASP A 1 433 ? -16.803 18.221 35.396 1.00 87.31 433 ASP A N 1
ATOM 3359 C CA . ASP A 1 433 ? -16.574 16.980 36.147 1.00 87.31 433 ASP A CA 1
ATOM 3360 C C . ASP A 1 433 ? -17.044 15.740 35.362 1.00 87.31 433 ASP A C 1
ATOM 3362 O O . ASP A 1 433 ? -16.355 14.732 35.311 1.00 87.31 433 ASP A O 1
ATOM 3366 N N . LEU A 1 434 ? -18.196 15.810 34.677 1.00 89.62 434 LEU A N 1
ATOM 3367 C CA . LEU A 1 434 ? -18.679 14.704 33.835 1.00 89.62 434 LEU A CA 1
ATOM 3368 C C . LEU A 1 434 ? -17.700 14.420 32.689 1.00 89.62 434 LEU A C 1
ATOM 3370 O O . LEU A 1 434 ? -17.414 13.268 32.366 1.00 89.62 434 LEU A O 1
ATOM 3374 N N . VAL A 1 435 ? -17.192 15.478 32.061 1.00 87.94 435 VAL A N 1
ATOM 3375 C CA . VAL A 1 435 ? -16.254 15.344 30.954 1.00 87.94 435 VAL A CA 1
ATOM 3376 C C . VAL A 1 435 ? -14.907 14.832 31.447 1.00 87.94 435 VAL A C 1
ATOM 3378 O O . VAL A 1 435 ? -14.367 13.938 30.811 1.00 87.94 435 VAL A O 1
ATOM 3381 N N . SER A 1 436 ? -14.364 15.331 32.560 1.00 85.88 436 SER A N 1
ATOM 3382 C CA . SER A 1 436 ? -13.079 14.844 33.078 1.00 85.88 436 SER A CA 1
ATOM 3383 C C . SER A 1 436 ? -13.156 13.423 33.622 1.00 85.88 436 SER A C 1
ATOM 3385 O O . SER A 1 436 ? -12.239 12.640 33.389 1.00 85.88 436 SER A O 1
ATOM 3387 N N . ASP A 1 437 ? -14.238 13.091 34.323 1.00 85.06 437 ASP A N 1
ATOM 3388 C CA . ASP A 1 437 ? -14.312 11.874 35.132 1.00 85.06 437 ASP A CA 1
ATOM 3389 C C . ASP A 1 437 ? -14.963 10.708 34.382 1.00 85.06 437 ASP A C 1
ATOM 3391 O O . ASP A 1 437 ? -14.798 9.565 34.795 1.00 85.06 437 ASP A O 1
ATOM 3395 N N . VAL A 1 438 ? -15.689 10.973 33.286 1.00 87.44 438 VAL A N 1
ATOM 3396 C CA . VAL A 1 438 ? -16.346 9.936 32.470 1.00 87.44 438 VAL A CA 1
ATOM 3397 C C . VAL A 1 438 ? -15.880 9.983 31.017 1.00 87.44 438 VAL A C 1
ATOM 3399 O O . VAL A 1 438 ? -15.308 9.015 30.526 1.00 87.44 438 VAL A O 1
ATOM 3402 N N . LEU A 1 439 ? -16.100 11.096 30.307 1.00 87.88 439 LEU A N 1
ATOM 3403 C CA . LEU A 1 439 ? -15.875 11.133 28.852 1.00 87.88 439 LEU A CA 1
ATOM 3404 C C . LEU A 1 439 ? -14.387 11.084 28.495 1.00 87.88 439 LEU A C 1
ATOM 3406 O O . LEU A 1 439 ? -13.991 10.272 27.671 1.00 87.88 439 LEU A O 1
ATOM 3410 N N . ASN A 1 440 ? -13.564 11.894 29.155 1.00 83.69 440 ASN A N 1
ATOM 3411 C CA . ASN A 1 440 ? -12.116 11.998 28.950 1.00 83.69 440 ASN A CA 1
ATOM 3412 C C . ASN A 1 440 ? -11.324 11.313 30.071 1.00 83.69 440 ASN A C 1
ATOM 3414 O O . ASN A 1 440 ? -10.139 11.593 30.259 1.00 83.69 440 ASN A O 1
ATOM 3418 N N . ALA A 1 441 ? -11.981 10.439 30.833 1.00 77.75 441 ALA A N 1
ATOM 3419 C CA . ALA A 1 441 ? -11.344 9.698 31.903 1.00 77.75 441 ALA A CA 1
ATOM 3420 C C . ALA A 1 441 ? -10.174 8.876 31.342 1.00 77.75 441 ALA A C 1
ATOM 3422 O O . ALA A 1 441 ? -10.316 8.250 30.288 1.00 77.75 441 ALA A O 1
ATOM 3423 N N . SER A 1 442 ? -9.017 8.883 32.006 1.00 68.88 442 SER A N 1
ATOM 3424 C CA . SER A 1 442 ? -7.871 8.094 31.540 1.00 68.88 442 SER A CA 1
ATOM 3425 C C . SER A 1 442 ? -8.162 6.601 31.669 1.00 68.88 442 SER A C 1
ATOM 3427 O O . SER A 1 442 ? -8.594 6.164 32.741 1.00 68.88 442 SER A O 1
ATOM 3429 N N . GLY A 1 443 ? -7.851 5.820 30.630 1.00 62.16 443 GLY A N 1
ATOM 3430 C CA . GLY A 1 443 ? -8.119 4.378 30.608 1.00 62.16 443 GLY A CA 1
ATOM 3431 C C . GLY A 1 443 ? -7.513 3.595 31.786 1.00 62.16 443 GLY A C 1
ATOM 3432 O O . GLY A 1 443 ? -8.101 2.621 32.233 1.00 62.16 443 GLY A O 1
ATOM 3433 N N . ASN A 1 444 ? -6.410 4.069 32.383 1.00 59.19 444 ASN A N 1
ATOM 3434 C CA . ASN A 1 444 ? -5.715 3.387 33.493 1.00 59.19 444 ASN A CA 1
ATOM 3435 C C . ASN A 1 444 ? -6.373 3.493 34.878 1.00 59.19 444 ASN A C 1
ATOM 3437 O O . ASN A 1 444 ? -5.835 2.947 35.838 1.00 59.19 444 ASN A O 1
ATOM 3441 N N . SER A 1 445 ? -7.469 4.237 35.046 1.00 54.97 445 SER A N 1
ATOM 3442 C CA . SER A 1 445 ? -8.058 4.411 36.385 1.00 54.97 445 SER A CA 1
ATOM 3443 C C . SER A 1 445 ? -9.581 4.442 36.438 1.00 54.97 445 SER A C 1
ATOM 3445 O O . SER A 1 445 ? -10.121 4.615 37.531 1.00 54.97 445 SER A O 1
ATOM 3447 N N . VAL A 1 446 ? -10.275 4.365 35.294 1.00 57.78 446 VAL A N 1
ATOM 3448 C CA . VAL A 1 446 ? -11.708 4.717 35.236 1.00 57.78 446 VAL A CA 1
ATOM 3449 C C . VAL A 1 446 ? -12.542 3.923 34.215 1.00 57.78 446 VAL A C 1
ATOM 3451 O O . VAL A 1 446 ? -13.768 4.015 34.258 1.00 57.78 446 VAL A O 1
ATOM 3454 N N . ALA A 1 447 ? -11.939 3.148 33.305 1.00 61.19 447 ALA A N 1
ATOM 3455 C CA . ALA A 1 447 ? -12.718 2.250 32.447 1.00 61.19 447 ALA A CA 1
ATOM 3456 C C . ALA A 1 447 ? -13.387 1.159 33.306 1.00 61.19 447 ALA A C 1
ATOM 3458 O O . ALA A 1 447 ? -12.814 0.724 34.304 1.00 61.19 447 ALA A O 1
ATOM 3459 N N . ASP A 1 448 ? -14.612 0.738 32.965 1.00 63.31 448 ASP A N 1
ATOM 3460 C CA . ASP A 1 448 ? -15.278 -0.314 33.734 1.00 63.31 448 ASP A CA 1
ATOM 3461 C C . ASP A 1 448 ? -14.606 -1.662 33.449 1.00 63.31 448 ASP A C 1
ATOM 3463 O O . ASP A 1 448 ? -14.680 -2.165 32.326 1.00 63.31 448 ASP A O 1
ATOM 3467 N N . ASN A 1 449 ? -13.966 -2.238 34.464 1.00 64.62 449 ASN A N 1
ATOM 3468 C CA . ASN A 1 449 ? -13.100 -3.411 34.374 1.00 64.62 449 ASN A CA 1
ATOM 3469 C C . ASN A 1 449 ? -13.838 -4.772 34.353 1.00 64.62 449 ASN A C 1
ATOM 3471 O O . ASN A 1 449 ? -13.360 -5.764 34.885 1.00 64.62 449 ASN A O 1
ATOM 3475 N N . ASN A 1 450 ? -15.016 -4.872 33.737 1.00 73.75 450 ASN A N 1
ATOM 3476 C CA . ASN A 1 450 ? -15.762 -6.139 33.641 1.00 73.75 450 ASN A CA 1
ATOM 3477 C C . ASN A 1 450 ? -15.680 -6.778 32.245 1.00 73.75 450 ASN A C 1
ATOM 3479 O O . ASN A 1 450 ? -16.688 -7.233 31.698 1.00 73.75 450 ASN A O 1
ATOM 3483 N N . ARG A 1 451 ? -14.497 -6.753 31.617 1.00 86.12 451 ARG A N 1
ATOM 3484 C CA . ARG A 1 451 ? -14.303 -7.381 30.304 1.00 86.12 451 ARG A CA 1
ATOM 3485 C C . ARG A 1 451 ? -14.418 -8.899 30.408 1.00 86.12 451 ARG A C 1
ATOM 3487 O O . ARG A 1 451 ? -14.260 -9.497 31.470 1.00 86.12 451 ARG A O 1
ATOM 3494 N N . THR A 1 452 ? -14.705 -9.539 29.280 1.00 88.38 452 THR A N 1
ATOM 3495 C CA . THR A 1 452 ? -14.891 -10.991 29.198 1.00 88.38 452 THR A CA 1
ATOM 3496 C C . THR A 1 452 ? -14.177 -11.570 27.977 1.00 88.38 452 THR A C 1
ATOM 3498 O O . THR A 1 452 ? -13.661 -10.854 27.114 1.00 88.38 452 THR A O 1
ATOM 3501 N N . ALA A 1 453 ? -14.163 -12.903 27.895 1.00 92.50 453 ALA A N 1
ATOM 3502 C CA . ALA A 1 453 ? -13.743 -13.654 26.715 1.00 92.50 453 ALA A CA 1
ATOM 3503 C C . ALA A 1 453 ? -12.350 -13.247 26.197 1.00 92.50 453 ALA A C 1
ATOM 3505 O O . ALA A 1 453 ? -11.370 -13.410 26.921 1.00 92.50 453 ALA A O 1
ATOM 3506 N N . TRP A 1 454 ? -12.237 -12.785 24.947 1.00 93.00 454 TRP A N 1
ATOM 3507 C CA . TRP A 1 454 ? -10.951 -12.499 24.310 1.00 93.00 454 TRP A CA 1
ATOM 3508 C C . TRP A 1 454 ? -10.184 -11.353 24.964 1.00 93.00 454 TRP A C 1
ATOM 3510 O O . TRP A 1 454 ? -8.968 -11.447 25.086 1.00 93.00 454 TRP A O 1
ATOM 3520 N N . ALA A 1 455 ? -10.872 -10.323 25.459 1.00 90.81 455 ALA A N 1
ATOM 3521 C CA . ALA A 1 455 ? -10.224 -9.245 26.204 1.00 90.81 455 ALA A CA 1
ATOM 3522 C C . ALA A 1 455 ? -9.547 -9.753 27.492 1.00 90.81 455 ALA A C 1
ATOM 3524 O O . ALA A 1 455 ? -8.566 -9.172 27.936 1.00 90.81 455 ALA A O 1
ATOM 3525 N N . CYS A 1 456 ? -10.016 -10.876 28.044 1.00 89.88 456 CYS A N 1
ATOM 3526 C CA . CYS A 1 456 ? -9.439 -11.539 29.217 1.00 89.88 456 CYS A CA 1
ATOM 3527 C C . CYS A 1 456 ? -8.615 -12.779 28.878 1.00 89.88 456 CYS A C 1
ATOM 3529 O O . CYS A 1 456 ? -8.256 -13.555 29.767 1.00 89.88 456 CYS A O 1
ATOM 3531 N N . ASN A 1 457 ? -8.335 -13.011 27.596 1.00 90.81 457 ASN A N 1
ATOM 3532 C CA . ASN A 1 457 ? -7.531 -14.138 27.169 1.00 90.81 457 ASN A CA 1
ATOM 3533 C C . ASN A 1 457 ? -6.058 -13.707 27.072 1.00 90.81 457 ASN A C 1
ATOM 3535 O O . ASN A 1 457 ? -5.721 -12.935 26.177 1.00 90.81 457 ASN A O 1
ATOM 3539 N N . PRO A 1 458 ? -5.151 -14.259 27.899 1.00 88.69 458 PRO A N 1
ATOM 3540 C CA . PRO A 1 458 ? -3.718 -13.946 27.826 1.00 88.69 458 PRO A CA 1
ATOM 3541 C C . PRO A 1 458 ? -3.066 -14.385 26.504 1.00 88.69 458 PRO A C 1
ATOM 3543 O O . PRO A 1 458 ? -1.937 -14.013 26.207 1.00 88.69 458 PRO A O 1
ATOM 3546 N N . CYS A 1 459 ? -3.755 -15.201 25.705 1.00 90.88 459 CYS A N 1
ATOM 3547 C CA . CYS A 1 459 ? -3.333 -15.589 24.365 1.00 90.88 459 CYS A CA 1
ATOM 3548 C C . CYS A 1 459 ? -4.069 -14.829 23.247 1.00 90.88 459 CYS A C 1
ATOM 3550 O O . CYS A 1 459 ? -4.018 -15.262 22.096 1.00 90.88 459 CYS A O 1
ATOM 3552 N N . ASP A 1 460 ? -4.794 -13.750 23.534 1.00 92.19 460 ASP A N 1
ATOM 3553 C CA . ASP A 1 460 ? -5.292 -12.875 22.471 1.00 92.19 460 ASP A CA 1
ATOM 3554 C C . ASP A 1 460 ? -4.129 -12.112 21.821 1.00 92.19 460 ASP A C 1
ATOM 3556 O O . ASP A 1 460 ? -3.163 -11.734 22.488 1.00 92.19 460 ASP A O 1
ATOM 3560 N N . ASP A 1 461 ? -4.207 -11.927 20.502 1.00 91.62 461 ASP A N 1
ATOM 3561 C CA . ASP A 1 461 ? -3.131 -11.307 19.731 1.00 91.62 461 ASP A CA 1
ATOM 3562 C C . ASP A 1 461 ? -2.861 -9.872 20.148 1.00 91.62 461 ASP A C 1
ATOM 3564 O O . ASP A 1 461 ? -1.703 -9.492 20.189 1.00 91.62 461 ASP A O 1
ATOM 3568 N N . ARG A 1 462 ? -3.883 -9.115 20.557 1.00 92.00 462 ARG A N 1
ATOM 3569 C CA . ARG A 1 462 ? -3.774 -7.707 20.974 1.00 92.00 462 ARG A CA 1
ATOM 3570 C C . ARG A 1 462 ? -2.744 -7.457 22.064 1.00 92.00 462 ARG A C 1
ATOM 3572 O O . ARG A 1 462 ? -2.126 -6.393 22.082 1.00 92.00 462 ARG A O 1
ATOM 3579 N N . PHE A 1 463 ? -2.576 -8.413 22.969 1.00 90.50 463 PHE A N 1
ATOM 3580 C CA . PHE A 1 463 ? -1.729 -8.265 24.149 1.00 90.50 463 PHE A CA 1
ATOM 3581 C C . PHE A 1 463 ? -0.337 -8.877 23.966 1.00 90.50 463 PHE A C 1
ATOM 3583 O O . PHE A 1 463 ? 0.462 -8.854 24.896 1.00 90.50 463 PHE A O 1
ATOM 3590 N N . GLY A 1 464 ? -0.025 -9.438 22.791 1.00 88.50 464 GLY A N 1
ATOM 3591 C CA . GLY A 1 464 ? 1.319 -9.927 22.475 1.00 88.50 464 GLY A CA 1
ATOM 3592 C C . GLY A 1 464 ? 1.834 -11.039 23.395 1.00 88.50 464 GLY A C 1
ATOM 3593 O O . GLY A 1 464 ? 3.044 -11.165 23.558 1.00 88.50 464 GLY A O 1
ATOM 3594 N N . GLY A 1 465 ? 0.941 -11.838 23.993 1.00 86.69 465 GLY A N 1
ATOM 3595 C CA . GLY A 1 465 ? 1.299 -12.876 24.962 1.00 86.69 465 GLY A CA 1
ATOM 3596 C C . GLY A 1 465 ? 2.436 -13.803 24.513 1.00 86.69 465 GLY A C 1
ATOM 3597 O O . GLY A 1 465 ? 2.589 -14.109 23.327 1.00 86.69 465 GLY A O 1
ATOM 3598 N N . SER A 1 466 ? 3.229 -14.263 25.482 1.00 84.69 466 SER A N 1
ATOM 3599 C CA . SER A 1 466 ? 4.463 -15.030 25.275 1.00 84.69 466 SER A CA 1
ATOM 3600 C C . SER A 1 466 ? 4.549 -16.215 26.247 1.00 84.69 466 SER A C 1
ATOM 3602 O O . SER A 1 466 ? 4.039 -16.131 27.366 1.00 84.69 466 SER A O 1
ATOM 3604 N N . PRO A 1 467 ? 5.204 -17.337 25.887 1.00 84.50 467 PRO A N 1
ATOM 3605 C CA . PRO A 1 467 ? 5.430 -18.441 26.823 1.00 84.50 467 PRO A CA 1
ATOM 3606 C C . PRO A 1 467 ? 6.444 -18.102 27.923 1.00 84.50 467 PRO A C 1
ATOM 3608 O O . PRO A 1 467 ? 6.593 -18.876 28.873 1.00 84.50 467 PRO A O 1
ATOM 3611 N N . GLU A 1 468 ? 7.159 -16.984 27.795 1.00 82.94 468 GLU A N 1
ATOM 3612 C CA . GLU A 1 468 ? 8.127 -16.512 28.777 1.00 82.94 468 GLU A CA 1
ATOM 3613 C C . GLU A 1 468 ? 7.476 -15.500 29.734 1.00 82.94 468 GLU A C 1
ATOM 3615 O O . GLU A 1 468 ? 6.773 -14.602 29.277 1.00 82.94 468 GLU A O 1
ATOM 3620 N N . PRO A 1 469 ? 7.692 -15.606 31.060 1.00 73.19 469 PRO A N 1
ATOM 3621 C CA . PRO A 1 469 ? 7.141 -14.642 32.006 1.00 73.19 469 PRO A CA 1
ATOM 3622 C C . PRO A 1 469 ? 7.715 -13.240 31.768 1.00 73.19 469 PRO A C 1
ATOM 3624 O O . PRO A 1 469 ? 8.926 -13.039 31.888 1.00 73.19 469 PRO A O 1
ATOM 3627 N N . ASN A 1 470 ? 6.844 -12.269 31.509 1.00 72.25 470 ASN A N 1
ATOM 3628 C CA . ASN A 1 470 ? 7.187 -10.864 31.324 1.00 72.25 470 ASN A CA 1
ATOM 3629 C C . ASN A 1 470 ? 6.185 -10.004 32.122 1.00 72.25 470 ASN A C 1
ATOM 3631 O O . ASN A 1 470 ? 4.989 -10.244 32.023 1.00 72.25 470 ASN A O 1
ATOM 3635 N N . PRO A 1 471 ? 6.618 -9.016 32.927 1.00 67.75 471 PRO A N 1
ATOM 3636 C CA . PRO A 1 471 ? 5.692 -8.135 33.644 1.00 67.75 471 PRO A CA 1
ATOM 3637 C C . PRO A 1 471 ? 4.773 -7.307 32.736 1.00 67.75 471 PRO A C 1
ATOM 3639 O O . PRO A 1 471 ? 3.753 -6.815 33.200 1.00 67.75 471 PRO A O 1
ATOM 3642 N N . SER A 1 472 ? 5.156 -7.105 31.474 1.00 70.38 472 SER A N 1
ATOM 3643 C CA . SER A 1 472 ? 4.427 -6.261 30.521 1.00 70.38 47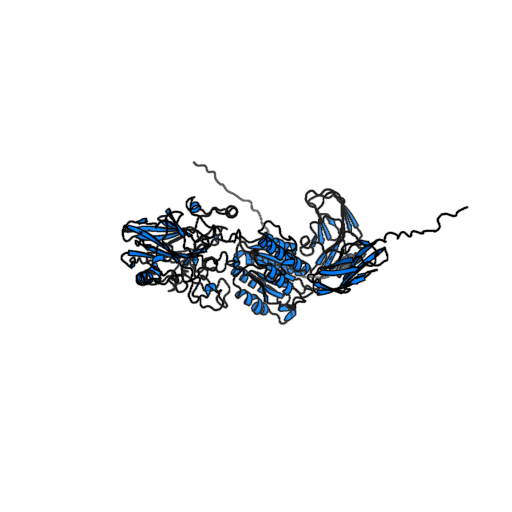2 SER A CA 1
ATOM 3644 C C . SER A 1 472 ? 3.634 -7.051 29.478 1.00 70.38 472 SER A C 1
ATOM 3646 O O . SER A 1 472 ? 2.914 -6.435 28.700 1.00 70.38 472 SER A O 1
ATOM 3648 N N . GLU A 1 473 ? 3.745 -8.383 29.455 1.00 79.94 473 GLU A N 1
ATOM 3649 C CA . GLU A 1 473 ? 3.054 -9.248 28.490 1.00 79.94 473 GLU A CA 1
ATOM 3650 C C . GLU A 1 473 ? 2.414 -10.446 29.209 1.00 79.94 473 GLU A C 1
ATOM 3652 O O . GLU A 1 473 ? 3.003 -10.998 30.144 1.00 79.94 473 GLU A O 1
ATOM 3657 N N . PRO A 1 474 ? 1.236 -10.909 28.769 1.00 86.06 474 PRO A N 1
ATOM 3658 C CA . PRO A 1 474 ? 0.600 -12.071 29.364 1.00 86.06 474 PRO A CA 1
ATOM 3659 C C . PRO A 1 474 ? 1.385 -13.364 29.118 1.00 86.06 474 PRO A C 1
ATOM 3661 O O . PRO A 1 474 ? 1.930 -13.596 28.036 1.00 86.06 474 PRO A O 1
ATOM 3664 N N . LEU A 1 475 ? 1.340 -14.280 30.091 1.00 88.19 475 LEU A N 1
ATOM 3665 C CA . LEU A 1 475 ? 1.848 -15.639 29.909 1.00 88.19 475 LEU A CA 1
ATOM 3666 C C . LEU A 1 475 ? 0.901 -16.446 29.003 1.00 88.19 475 LEU A C 1
ATOM 3668 O O . LEU A 1 475 ? -0.140 -16.932 29.449 1.00 88.19 475 LEU A O 1
ATOM 3672 N N . CYS A 1 476 ? 1.302 -16.663 27.752 1.00 89.38 476 CYS A N 1
ATOM 3673 C CA . CYS A 1 476 ? 0.611 -17.525 26.799 1.00 89.38 476 CYS A CA 1
ATOM 3674 C C . CYS A 1 476 ? 1.416 -18.804 26.541 1.00 89.38 476 CYS A C 1
ATOM 3676 O O . CYS A 1 476 ? 2.456 -18.798 25.890 1.00 89.38 476 CYS A O 1
ATOM 3678 N N . THR A 1 477 ? 0.945 -19.944 27.046 1.00 89.06 477 THR A N 1
ATOM 3679 C CA . THR A 1 477 ? 1.660 -21.223 26.884 1.00 89.06 477 THR A CA 1
ATOM 3680 C C . THR A 1 477 ? 1.147 -22.031 25.693 1.00 89.06 477 THR A C 1
ATOM 3682 O O . THR A 1 477 ? -0.002 -21.894 25.280 1.00 89.06 477 THR A O 1
ATOM 3685 N N . ALA A 1 478 ? 1.953 -22.981 25.205 1.00 87.31 478 ALA A N 1
ATOM 3686 C CA . ALA A 1 478 ? 1.540 -23.914 24.148 1.00 87.31 478 ALA A CA 1
ATOM 3687 C C . ALA A 1 478 ? 0.317 -24.785 24.524 1.00 87.31 478 ALA A C 1
ATOM 3689 O O . ALA A 1 478 ? -0.326 -25.380 23.662 1.00 87.31 478 ALA A O 1
ATOM 3690 N N . ALA A 1 479 ? 0.006 -24.896 25.823 1.00 87.94 479 ALA A N 1
ATOM 3691 C CA . ALA A 1 479 ? -1.198 -25.571 26.304 1.00 87.94 479 ALA A CA 1
ATOM 3692 C C . ALA A 1 479 ? -2.463 -24.705 26.159 1.00 87.94 479 ALA A C 1
ATOM 3694 O O . ALA A 1 479 ? -3.566 -25.246 26.165 1.00 87.94 479 ALA A O 1
ATOM 3695 N N . MET A 1 480 ? -2.298 -23.385 26.050 1.00 88.06 480 MET A N 1
ATOM 3696 C CA . MET A 1 480 ? -3.372 -22.398 25.930 1.00 88.06 480 MET A CA 1
ATOM 3697 C C . MET A 1 480 ? -3.628 -22.041 24.463 1.00 88.06 480 MET A C 1
ATOM 3699 O O . MET A 1 480 ? -4.782 -22.015 24.044 1.00 88.06 480 MET A O 1
ATOM 3703 N N . ALA A 1 481 ? -2.566 -21.850 23.672 1.00 86.62 481 ALA A N 1
ATOM 3704 C CA . ALA A 1 481 ? -2.647 -21.609 22.233 1.00 86.62 481 ALA A CA 1
ATOM 3705 C C . ALA A 1 481 ? -1.573 -22.407 21.468 1.00 86.62 481 ALA A C 1
ATOM 3707 O O . ALA A 1 481 ? -0.439 -22.497 21.938 1.00 86.62 481 ALA A O 1
ATOM 3708 N N . PRO A 1 482 ? -1.876 -22.956 20.272 1.00 85.94 482 PRO A N 1
ATOM 3709 C CA . PRO A 1 482 ? -0.889 -23.677 19.461 1.00 85.94 482 PRO A CA 1
ATOM 3710 C C . PRO A 1 482 ? 0.330 -22.832 19.064 1.00 85.94 482 PRO A C 1
ATOM 3712 O O . PRO A 1 482 ? 1.431 -23.370 18.974 1.00 85.94 482 PRO A O 1
ATOM 3715 N N . GLN A 1 483 ? 0.128 -21.529 18.842 1.00 85.88 483 GLN A N 1
ATOM 3716 C CA . GLN A 1 483 ? 1.180 -20.541 18.605 1.00 85.88 483 GLN A CA 1
ATOM 3717 C C . GLN A 1 483 ? 1.271 -19.623 19.830 1.00 85.88 483 GLN A C 1
ATOM 3719 O O . GLN A 1 483 ? 0.495 -18.676 19.922 1.00 85.88 483 GLN A O 1
ATOM 3724 N N . PRO A 1 484 ? 2.150 -19.919 20.806 1.00 85.94 484 PRO A N 1
ATOM 3725 C CA . PRO A 1 484 ? 2.198 -19.185 22.070 1.00 85.94 484 PRO A CA 1
ATOM 3726 C C . PRO A 1 484 ? 2.861 -17.807 21.964 1.00 85.94 484 PRO A C 1
ATOM 3728 O O . PRO A 1 484 ? 2.677 -16.987 22.851 1.00 85.94 484 PRO A O 1
ATOM 3731 N N . TYR A 1 485 ? 3.631 -17.552 20.904 1.00 87.69 485 TYR A N 1
ATOM 3732 C CA . TYR A 1 485 ? 4.266 -16.262 20.634 1.00 87.69 485 TYR A CA 1
ATOM 3733 C C . TYR A 1 485 ? 3.291 -15.355 19.875 1.00 87.69 485 TYR A C 1
ATOM 3735 O O . TYR A 1 485 ? 3.375 -15.222 18.655 1.00 87.69 485 TYR A O 1
ATOM 3743 N N . ARG A 1 486 ? 2.323 -14.769 20.583 1.00 89.88 486 ARG A N 1
ATOM 3744 C CA . ARG A 1 486 ? 1.238 -13.981 19.971 1.00 89.88 486 ARG A CA 1
ATOM 3745 C C . ARG A 1 486 ? 1.722 -12.656 19.398 1.00 89.88 486 ARG A C 1
ATOM 3747 O O . ARG A 1 486 ? 1.141 -12.161 18.443 1.00 89.88 486 ARG A O 1
ATOM 3754 N N . TYR A 1 487 ? 2.859 -12.147 19.870 1.00 85.25 487 TYR A N 1
ATOM 3755 C CA . TYR A 1 487 ? 3.500 -10.997 19.236 1.00 85.25 487 TYR A CA 1
ATOM 3756 C C . TYR A 1 487 ? 3.932 -11.268 17.781 1.00 85.25 487 TYR A C 1
ATOM 3758 O O . TYR A 1 487 ? 4.184 -10.309 17.067 1.00 85.25 487 TYR A O 1
ATOM 3766 N N . LEU A 1 488 ? 4.024 -12.528 17.314 1.00 86.44 488 LEU A N 1
ATOM 3767 C CA . LEU A 1 488 ? 4.265 -12.908 15.904 1.00 86.44 488 LEU A CA 1
ATOM 3768 C C . LEU A 1 488 ? 2.988 -12.988 15.050 1.00 86.44 488 LEU A C 1
ATOM 3770 O O . LEU A 1 488 ? 3.059 -13.453 13.918 1.00 86.44 488 LEU A O 1
ATOM 3774 N N . SER A 1 489 ? 1.838 -12.581 15.587 1.00 89.44 489 SER A N 1
ATOM 3775 C CA . SER A 1 489 ? 0.593 -12.482 14.824 1.00 89.44 489 SER A CA 1
ATOM 3776 C C . SER A 1 489 ? 0.695 -11.465 13.688 1.00 89.44 489 SER A C 1
ATOM 3778 O O . SER A 1 489 ? 1.416 -10.474 13.811 1.00 89.44 489 SER A O 1
ATOM 3780 N N . ASP A 1 490 ? -0.107 -11.671 12.639 1.00 87.88 490 ASP A N 1
ATOM 3781 C CA . ASP A 1 490 ? -0.272 -10.742 11.511 1.00 87.88 490 ASP A CA 1
ATOM 3782 C C . ASP A 1 490 ? -0.693 -9.338 11.969 1.00 87.88 490 ASP A C 1
ATOM 3784 O O . ASP A 1 490 ? -0.465 -8.358 11.266 1.00 87.88 490 ASP A O 1
ATOM 3788 N N . LEU A 1 491 ? -1.267 -9.217 13.174 1.00 89.31 491 LEU A N 1
ATOM 3789 C CA . LEU A 1 491 ? -1.579 -7.924 13.778 1.00 89.31 491 LEU A CA 1
ATOM 3790 C C . LEU A 1 491 ? -0.344 -7.019 13.926 1.00 89.31 491 LEU A C 1
ATOM 3792 O O . LEU A 1 491 ? -0.461 -5.800 13.856 1.00 89.31 491 LEU A O 1
ATOM 3796 N N . TYR A 1 492 ? 0.828 -7.609 14.155 1.00 88.31 492 TYR A N 1
ATOM 3797 C CA . TYR A 1 492 ? 2.095 -6.894 14.316 1.00 88.31 492 TYR A CA 1
ATOM 3798 C C . TYR A 1 492 ? 2.935 -6.904 13.043 1.00 88.31 492 TYR A C 1
ATOM 3800 O O . TYR A 1 492 ? 4.153 -6.727 13.108 1.00 88.31 492 TYR A O 1
ATOM 3808 N N . ASP A 1 493 ? 2.291 -7.156 11.909 1.00 84.56 493 ASP A N 1
ATOM 3809 C CA . ASP A 1 493 ? 2.890 -7.006 10.602 1.00 84.56 493 ASP A CA 1
ATOM 3810 C C . ASP A 1 493 ? 2.601 -5.598 10.056 1.00 84.56 493 ASP A C 1
ATOM 3812 O O . ASP A 1 493 ? 1.458 -5.136 10.075 1.00 84.56 493 ASP A O 1
ATOM 3816 N N . ASP A 1 494 ? 3.649 -4.914 9.610 1.00 76.38 494 ASP A N 1
ATOM 3817 C CA . ASP A 1 494 ? 3.610 -3.518 9.174 1.00 76.38 494 ASP A CA 1
ATOM 3818 C C . ASP A 1 494 ? 3.491 -3.396 7.659 1.00 76.38 494 ASP A C 1
ATOM 3820 O O . ASP A 1 494 ? 4.040 -4.236 6.945 1.00 76.38 494 ASP A O 1
ATOM 3824 N N . GLU A 1 495 ? 2.823 -2.330 7.195 1.00 69.38 495 GLU A N 1
ATOM 3825 C CA . GLU A 1 495 ? 2.762 -1.879 5.793 1.00 69.38 495 GLU A CA 1
ATOM 3826 C C . GLU A 1 495 ? 2.891 -3.030 4.777 1.00 69.38 495 GLU A C 1
ATOM 3828 O O . GLU A 1 495 ? 3.870 -3.105 4.029 1.00 69.38 495 GLU A O 1
ATOM 3833 N N . GLN A 1 496 ? 1.936 -3.973 4.816 1.00 72.25 496 GLN A N 1
ATOM 3834 C CA . GLN A 1 496 ? 2.108 -5.367 4.361 1.00 72.25 496 GLN A CA 1
ATOM 3835 C C . GLN A 1 496 ? 2.769 -5.517 2.983 1.00 72.25 496 GLN A C 1
ATOM 3837 O O . GLN A 1 496 ? 3.548 -6.450 2.759 1.00 72.25 496 GLN A O 1
ATOM 3842 N N . TRP A 1 497 ? 2.495 -4.581 2.075 1.00 79.62 497 TRP A N 1
ATOM 3843 C CA . TRP A 1 497 ? 3.092 -4.513 0.747 1.00 79.62 497 TRP A CA 1
ATOM 3844 C C . TRP A 1 497 ? 4.423 -3.785 0.707 1.00 79.62 497 TRP A C 1
ATOM 3846 O O . TRP A 1 497 ? 5.405 -4.334 0.203 1.00 79.62 497 TRP A O 1
ATOM 3856 N N . MET A 1 498 ? 4.465 -2.566 1.242 1.00 84.50 498 MET A N 1
ATOM 3857 C CA . MET A 1 498 ? 5.654 -1.722 1.226 1.00 84.50 498 MET A CA 1
ATOM 3858 C C . MET A 1 498 ? 6.840 -2.417 1.880 1.00 84.50 498 MET A C 1
ATOM 3860 O O . MET A 1 498 ? 7.913 -2.533 1.285 1.00 84.50 498 MET A O 1
ATOM 3864 N N . ARG A 1 499 ? 6.651 -2.917 3.103 1.00 85.12 499 ARG A N 1
ATOM 3865 C CA . ARG A 1 499 ? 7.751 -3.443 3.905 1.00 85.12 499 ARG A CA 1
ATOM 3866 C C . ARG A 1 499 ? 8.313 -4.725 3.316 1.00 85.12 499 ARG A C 1
ATOM 3868 O O . ARG A 1 499 ? 9.532 -4.866 3.198 1.00 85.12 499 ARG A O 1
ATOM 3875 N N . SER A 1 500 ? 7.427 -5.618 2.890 1.00 84.94 500 SER A N 1
ATOM 3876 C CA . SER A 1 500 ? 7.792 -6.871 2.229 1.00 84.94 500 SER A CA 1
ATOM 3877 C C . SER A 1 500 ? 8.473 -6.625 0.885 1.00 84.94 500 SER A C 1
ATOM 3879 O O . SER A 1 500 ? 9.480 -7.267 0.585 1.00 84.94 500 SER A O 1
ATOM 3881 N N . ALA A 1 501 ? 7.991 -5.653 0.100 1.00 89.12 501 ALA A N 1
ATOM 3882 C CA . ALA A 1 501 ? 8.656 -5.236 -1.131 1.00 89.12 501 ALA A CA 1
ATOM 3883 C C . ALA A 1 501 ? 10.060 -4.718 -0.829 1.00 89.12 501 ALA A C 1
ATOM 3885 O O . ALA A 1 501 ? 11.023 -5.186 -1.435 1.00 89.12 501 ALA A O 1
ATOM 3886 N N . ILE A 1 502 ? 10.208 -3.821 0.149 1.00 90.94 502 ILE A N 1
ATOM 3887 C CA . ILE A 1 502 ? 11.516 -3.302 0.538 1.00 90.94 502 ILE A CA 1
ATOM 3888 C C . ILE A 1 502 ? 12.480 -4.442 0.899 1.00 90.94 502 ILE A C 1
ATOM 3890 O O . ILE A 1 502 ? 13.589 -4.463 0.366 1.00 90.94 502 ILE A O 1
ATOM 3894 N N . GLU A 1 503 ? 12.095 -5.391 1.760 1.00 89.12 503 GLU A N 1
ATOM 3895 C CA . GLU A 1 503 ? 12.982 -6.509 2.124 1.00 89.12 503 GLU A CA 1
ATOM 3896 C C . GLU A 1 503 ? 13.346 -7.377 0.916 1.00 89.12 503 GLU A C 1
ATOM 3898 O O . GLU A 1 503 ? 14.529 -7.641 0.689 1.00 89.12 503 GLU A O 1
ATOM 3903 N N . ALA A 1 504 ? 12.372 -7.728 0.072 1.00 90.62 504 ALA A N 1
ATOM 3904 C CA . ALA A 1 504 ? 12.637 -8.482 -1.151 1.00 90.62 504 ALA A CA 1
ATOM 3905 C C . ALA A 1 504 ? 13.622 -7.744 -2.080 1.00 90.62 504 ALA A C 1
ATOM 3907 O O . ALA A 1 504 ? 14.469 -8.372 -2.723 1.00 90.62 504 ALA A O 1
ATOM 3908 N N . PHE A 1 505 ? 13.576 -6.406 -2.124 1.00 92.44 505 PHE A N 1
ATOM 3909 C CA . PHE A 1 505 ? 14.517 -5.602 -2.907 1.00 92.44 505 PHE A CA 1
ATOM 3910 C C . PHE A 1 505 ? 15.881 -5.412 -2.258 1.00 92.44 505 PHE A C 1
ATOM 3912 O O . PHE A 1 505 ? 16.872 -5.245 -2.978 1.00 92.44 505 PHE A O 1
ATOM 3919 N N . LYS A 1 506 ? 15.981 -5.480 -0.930 1.00 92.94 506 LYS A N 1
ATOM 3920 C CA . LYS A 1 506 ? 17.284 -5.577 -0.266 1.00 92.94 506 LYS A CA 1
ATOM 3921 C C . LYS A 1 506 ? 17.973 -6.878 -0.647 1.00 92.94 506 LYS A C 1
ATOM 3923 O O . LYS A 1 506 ? 19.141 -6.834 -1.029 1.00 92.94 506 LYS A O 1
ATOM 3928 N N . ASP A 1 507 ? 17.254 -7.995 -0.610 1.00 91.44 507 ASP A N 1
ATOM 3929 C CA . ASP A 1 507 ? 17.786 -9.300 -1.006 1.00 91.44 507 ASP A CA 1
ATOM 3930 C C . ASP A 1 507 ? 18.184 -9.306 -2.486 1.00 91.44 507 ASP A C 1
ATOM 3932 O O . ASP A 1 507 ? 19.299 -9.706 -2.837 1.00 91.44 507 ASP A O 1
ATOM 3936 N N . PHE A 1 508 ? 17.336 -8.738 -3.351 1.00 92.88 508 PHE A N 1
ATOM 3937 C CA . PHE A 1 508 ? 17.659 -8.512 -4.759 1.00 92.88 508 PHE A CA 1
ATOM 3938 C C . PHE A 1 508 ? 18.957 -7.708 -4.929 1.00 92.88 508 PHE A C 1
ATOM 3940 O O . PHE A 1 508 ? 19.852 -8.125 -5.665 1.00 92.88 508 PHE A O 1
ATOM 3947 N N . ALA A 1 509 ? 19.096 -6.573 -4.234 1.00 93.31 509 ALA A N 1
ATOM 3948 C CA . ALA A 1 509 ? 20.278 -5.717 -4.315 1.00 93.31 509 ALA A CA 1
ATOM 3949 C C . ALA A 1 509 ? 21.548 -6.430 -3.824 1.00 93.31 509 ALA A C 1
ATOM 3951 O O . ALA A 1 509 ? 22.621 -6.250 -4.402 1.00 93.31 509 ALA A O 1
ATOM 3952 N N . GLN A 1 510 ? 21.433 -7.253 -2.779 1.00 92.62 510 GLN A N 1
ATOM 3953 C CA . GLN A 1 510 ? 22.537 -8.047 -2.235 1.00 92.62 510 GLN A CA 1
ATOM 3954 C C . GLN A 1 510 ? 22.968 -9.187 -3.166 1.00 92.62 510 GLN A C 1
ATOM 3956 O O . GLN A 1 510 ? 24.136 -9.580 -3.143 1.00 92.62 510 GLN A O 1
ATOM 3961 N N . ALA A 1 511 ? 22.058 -9.706 -3.992 1.00 91.19 511 ALA A N 1
ATOM 3962 C CA . ALA A 1 511 ? 22.345 -10.775 -4.944 1.00 91.19 511 ALA A CA 1
ATOM 3963 C C . ALA A 1 511 ? 23.092 -10.304 -6.208 1.00 91.19 511 ALA A C 1
ATOM 3965 O O . ALA A 1 511 ? 23.653 -11.131 -6.935 1.00 91.19 511 ALA A O 1
ATOM 3966 N N . LEU A 1 512 ? 23.116 -8.996 -6.488 1.00 90.31 512 LEU A N 1
ATOM 3967 C CA . LEU A 1 512 ? 23.821 -8.433 -7.643 1.00 90.31 512 LEU A CA 1
ATOM 3968 C C . LEU A 1 512 ? 25.346 -8.515 -7.485 1.00 90.31 512 LEU A C 1
ATOM 3970 O O . LEU A 1 512 ? 25.882 -8.411 -6.383 1.00 90.31 512 LEU A O 1
ATOM 3974 N N . ASP A 1 513 ? 26.070 -8.650 -8.603 1.00 88.81 513 ASP A N 1
ATOM 3975 C CA . ASP A 1 513 ? 27.537 -8.630 -8.593 1.00 88.81 513 ASP A CA 1
ATOM 3976 C C . ASP A 1 513 ? 28.032 -7.177 -8.704 1.00 88.81 513 ASP A C 1
ATOM 3978 O O . ASP A 1 513 ? 28.034 -6.630 -9.808 1.00 88.81 513 ASP A O 1
ATOM 3982 N N . PRO A 1 514 ? 28.524 -6.541 -7.624 1.00 88.75 514 PRO A N 1
ATOM 3983 C CA . PRO A 1 514 ? 28.957 -5.140 -7.644 1.00 88.75 514 PRO A CA 1
ATOM 3984 C C . PRO A 1 514 ? 30.127 -4.859 -8.602 1.00 88.75 514 PRO A C 1
ATOM 3986 O O . PRO A 1 514 ? 30.417 -3.704 -8.910 1.00 88.75 514 PRO A O 1
ATOM 3989 N N . GLN A 1 515 ? 30.839 -5.890 -9.071 1.00 85.88 515 GLN A N 1
ATOM 3990 C CA . GLN A 1 515 ? 31.923 -5.735 -10.047 1.00 85.88 515 GLN A CA 1
ATOM 3991 C C . GLN A 1 515 ? 31.421 -5.661 -11.492 1.00 85.88 515 GLN A C 1
ATOM 3993 O O . GLN A 1 515 ? 32.194 -5.321 -12.389 1.00 85.88 515 GLN A O 1
ATOM 3998 N N . ARG A 1 516 ? 30.158 -6.016 -11.738 1.00 85.00 516 ARG A N 1
ATOM 3999 C CA . ARG A 1 516 ? 29.566 -6.100 -13.080 1.00 85.00 516 ARG A CA 1
ATOM 4000 C C . ARG A 1 516 ? 28.302 -5.265 -13.183 1.00 85.00 516 ARG A C 1
ATOM 4002 O O . ARG A 1 516 ? 28.110 -4.542 -14.157 1.00 85.00 516 ARG A O 1
ATOM 4009 N N . ASP A 1 517 ? 27.452 -5.356 -12.180 1.00 90.00 517 ASP A N 1
ATOM 4010 C CA . ASP A 1 517 ? 26.137 -4.749 -12.158 1.00 90.00 517 ASP A CA 1
ATOM 4011 C C . ASP A 1 517 ? 26.178 -3.377 -11.481 1.00 90.00 517 ASP A C 1
ATOM 4013 O O . ASP A 1 517 ? 27.007 -3.097 -10.609 1.00 90.00 517 ASP A O 1
ATOM 4017 N N . GLN A 1 518 ? 25.281 -2.497 -11.911 1.00 92.81 518 GLN A N 1
ATOM 4018 C CA . GLN A 1 518 ? 25.022 -1.221 -11.260 1.00 92.81 518 GLN A CA 1
ATOM 4019 C C . GLN A 1 518 ? 23.558 -1.158 -10.848 1.00 92.81 518 GLN A C 1
ATOM 4021 O O . GLN A 1 518 ? 22.690 -1.635 -11.575 1.00 92.81 518 GLN A O 1
ATOM 4026 N N . LEU A 1 519 ? 23.303 -0.547 -9.695 1.00 95.56 519 LEU A N 1
ATOM 4027 C CA . LEU A 1 519 ? 21.969 -0.397 -9.137 1.00 95.56 519 LEU A CA 1
ATOM 4028 C C . LEU A 1 519 ? 21.720 1.068 -8.779 1.00 95.56 519 LEU A C 1
ATOM 4030 O O . LEU A 1 519 ? 22.549 1.687 -8.108 1.00 95.56 519 LEU A O 1
ATOM 4034 N N . GLY A 1 520 ? 20.602 1.602 -9.256 1.00 97.12 520 GLY A N 1
ATOM 4035 C CA . GLY A 1 520 ? 20.047 2.901 -8.893 1.00 97.12 520 GLY A CA 1
ATOM 4036 C C . GLY A 1 520 ? 18.649 2.742 -8.299 1.00 97.12 520 GLY A C 1
ATOM 4037 O O . GLY A 1 520 ? 18.032 1.680 -8.410 1.00 97.12 520 GLY A O 1
ATOM 4038 N N . LEU A 1 521 ? 18.153 3.804 -7.669 1.00 98.12 521 LEU A N 1
ATOM 4039 C CA . LEU A 1 521 ? 16.850 3.829 -7.007 1.00 98.12 521 LEU A CA 1
ATOM 4040 C C . LEU A 1 521 ? 16.104 5.118 -7.349 1.00 98.12 521 LEU A C 1
ATOM 4042 O O . LEU A 1 521 ? 16.604 6.222 -7.122 1.00 98.12 521 LEU A O 1
ATOM 4046 N N . VAL A 1 522 ? 14.888 4.954 -7.850 1.00 98.38 522 VAL A N 1
ATOM 4047 C CA . VAL A 1 522 ? 13.858 5.977 -7.981 1.00 98.38 522 VAL A CA 1
ATOM 4048 C C . VAL A 1 522 ? 12.725 5.578 -7.046 1.00 98.38 522 VAL A C 1
ATOM 4050 O O . VAL A 1 522 ? 12.250 4.449 -7.098 1.00 98.38 522 VAL A O 1
ATOM 4053 N N . GLN A 1 523 ? 12.289 6.502 -6.202 1.00 96.62 523 GLN A N 1
ATOM 4054 C CA . GLN A 1 523 ? 11.045 6.351 -5.447 1.00 96.62 523 GLN A CA 1
ATOM 4055 C C . GLN A 1 523 ? 9.995 7.273 -6.056 1.00 96.62 523 GLN A C 1
ATOM 4057 O O . GLN A 1 523 ? 10.355 8.324 -6.610 1.00 96.62 523 GLN A O 1
ATOM 4062 N N . PHE A 1 524 ? 8.719 6.922 -5.950 1.00 97.06 524 PHE A N 1
ATOM 4063 C CA . PHE A 1 524 ? 7.659 7.794 -6.427 1.00 97.06 524 PHE A CA 1
ATOM 4064 C C . PHE A 1 524 ? 6.365 7.686 -5.638 1.00 97.06 524 PHE A C 1
ATOM 4066 O O . PHE A 1 524 ? 5.870 6.610 -5.340 1.00 97.06 524 PHE A O 1
ATOM 4073 N N . ASN A 1 525 ? 5.772 8.850 -5.414 1.00 94.50 525 ASN A N 1
ATOM 4074 C CA . ASN A 1 525 ? 4.406 9.002 -4.957 1.00 94.50 525 ASN A CA 1
ATOM 4075 C C . ASN A 1 525 ? 3.748 10.133 -5.755 1.00 94.50 525 ASN A C 1
ATOM 4077 O O . ASN A 1 525 ? 3.727 10.086 -6.979 1.00 94.50 525 ASN A O 1
ATOM 4081 N N . THR A 1 526 ? 3.260 11.192 -5.103 1.00 94.69 526 THR A N 1
ATOM 4082 C CA . THR A 1 526 ? 2.814 12.433 -5.747 1.00 94.69 526 THR A CA 1
ATOM 4083 C C . THR A 1 526 ? 3.867 12.982 -6.716 1.00 94.69 526 THR A C 1
ATOM 4085 O O . THR A 1 526 ? 3.534 13.566 -7.752 1.00 94.69 526 THR A O 1
ATOM 4088 N N . GLN A 1 527 ? 5.145 12.803 -6.390 1.00 95.88 527 GLN A N 1
ATOM 4089 C CA . GLN A 1 527 ? 6.266 13.098 -7.274 1.00 95.88 527 GLN A CA 1
ATOM 4090 C C . GLN A 1 527 ? 7.254 11.935 -7.253 1.00 95.88 527 GLN A C 1
ATOM 4092 O O . GLN A 1 527 ? 7.399 11.253 -6.242 1.00 95.88 527 GLN A O 1
ATOM 4097 N N . ALA A 1 528 ? 7.955 11.740 -8.362 1.00 97.31 528 ALA A N 1
ATOM 4098 C CA . ALA A 1 528 ? 9.101 10.849 -8.423 1.00 97.31 528 ALA A CA 1
ATOM 4099 C C . ALA A 1 528 ? 10.394 11.604 -8.086 1.00 97.31 528 ALA A C 1
ATOM 4101 O O . ALA A 1 528 ? 10.559 12.778 -8.435 1.00 97.31 528 ALA A O 1
ATOM 4102 N N . SER A 1 529 ? 11.339 10.913 -7.451 1.00 97.38 529 SER A N 1
ATOM 4103 C CA . SER A 1 529 ? 12.676 11.434 -7.164 1.00 97.38 529 SER A CA 1
ATOM 4104 C C . SER A 1 529 ? 13.742 10.359 -7.336 1.00 97.38 529 SER A C 1
ATOM 4106 O O . SER A 1 529 ? 13.549 9.216 -6.924 1.00 97.38 529 SER A O 1
ATOM 4108 N N . ILE A 1 530 ? 14.889 10.745 -7.900 1.00 97.69 530 ILE A N 1
ATOM 4109 C CA . ILE A 1 530 ? 16.085 9.898 -7.954 1.00 97.69 530 ILE A CA 1
ATOM 4110 C C . ILE A 1 530 ? 16.719 9.909 -6.563 1.00 97.69 530 ILE A C 1
ATOM 4112 O O . ILE A 1 530 ? 17.208 10.943 -6.108 1.00 97.69 530 ILE A O 1
ATOM 4116 N N . VAL A 1 531 ? 16.683 8.764 -5.890 1.00 96.69 531 VAL A N 1
ATOM 4117 C CA . VAL A 1 531 ? 17.202 8.589 -4.528 1.00 96.69 531 VAL A CA 1
ATOM 4118 C C . VAL A 1 531 ? 18.664 8.155 -4.561 1.00 96.69 531 VAL A C 1
ATOM 4120 O O . VAL A 1 531 ? 19.470 8.603 -3.747 1.00 96.69 531 VAL A O 1
ATOM 4123 N N . SER A 1 532 ? 19.025 7.320 -5.539 1.00 96.00 532 SER A N 1
ATOM 4124 C CA . SER A 1 532 ? 20.397 6.866 -5.754 1.00 96.00 532 SER A CA 1
ATOM 4125 C C . SER A 1 532 ? 20.711 6.740 -7.245 1.00 96.00 532 SER A C 1
ATOM 4127 O O . SER A 1 532 ? 20.026 6.018 -7.969 1.00 96.00 532 SER A O 1
ATOM 4129 N N . ASP A 1 533 ? 21.781 7.405 -7.688 1.00 95.94 533 ASP A N 1
ATOM 4130 C CA . ASP A 1 533 ? 22.384 7.193 -9.011 1.00 95.94 533 ASP A CA 1
ATOM 4131 C C . ASP A 1 533 ? 23.118 5.844 -9.086 1.00 95.94 533 ASP A C 1
ATOM 4133 O O . ASP A 1 533 ? 23.457 5.254 -8.059 1.00 95.94 533 ASP A O 1
ATOM 4137 N N . LEU A 1 534 ? 23.484 5.403 -10.294 1.00 95.19 534 LEU A N 1
ATOM 4138 C CA . LEU A 1 534 ? 24.348 4.235 -10.487 1.00 95.19 534 LEU A CA 1
ATOM 4139 C C . LEU A 1 534 ? 25.756 4.516 -9.922 1.00 95.19 534 LEU A C 1
ATOM 4141 O O . LEU A 1 534 ? 26.379 5.527 -10.237 1.00 95.19 534 LEU A O 1
ATOM 4145 N N . GLN A 1 535 ? 26.286 3.635 -9.066 1.00 87.25 535 GLN A N 1
ATOM 4146 C CA . GLN A 1 535 ? 27.541 3.913 -8.338 1.00 87.25 535 GLN A CA 1
ATOM 4147 C C . GLN A 1 535 ? 28.745 3.062 -8.761 1.00 87.25 535 GLN A C 1
ATOM 4149 O O . GLN A 1 535 ? 29.889 3.491 -8.617 1.00 87.25 535 GLN A O 1
ATOM 4154 N N . CYS A 1 536 ? 28.537 1.829 -9.213 1.00 86.19 536 CYS A N 1
ATOM 4155 C CA . CYS A 1 536 ? 29.596 0.824 -9.159 1.00 86.19 536 CYS A CA 1
ATOM 4156 C C . CYS A 1 536 ? 30.550 0.839 -10.349 1.00 86.19 536 CYS A C 1
ATOM 4158 O O . CYS A 1 536 ? 31.588 1.504 -10.288 1.00 86.19 536 CYS A O 1
ATOM 4160 N N . ALA A 1 537 ? 30.226 0.108 -11.413 1.00 81.38 537 ALA A N 1
ATOM 4161 C CA . ALA A 1 537 ? 31.128 -0.109 -12.538 1.00 81.38 537 ALA A CA 1
ATOM 4162 C C . ALA A 1 537 ? 31.654 1.201 -13.159 1.00 81.38 537 ALA A C 1
ATOM 4164 O O . ALA A 1 537 ? 32.850 1.307 -13.429 1.00 81.38 537 ALA A O 1
ATOM 4165 N N . SER A 1 538 ? 30.802 2.218 -13.322 1.00 82.81 538 SER A N 1
ATOM 4166 C CA . SER A 1 538 ? 31.173 3.477 -13.982 1.00 82.81 538 SER A CA 1
ATOM 4167 C C . SER A 1 538 ? 31.846 4.500 -13.071 1.00 82.81 538 SER A C 1
ATOM 4169 O O . SER A 1 538 ? 32.769 5.189 -13.504 1.00 82.81 538 SER A O 1
ATOM 4171 N N . ARG A 1 539 ? 31.383 4.650 -11.822 1.00 85.88 539 ARG A N 1
ATOM 4172 C CA . ARG A 1 539 ? 31.863 5.715 -10.921 1.00 85.88 539 ARG A CA 1
ATOM 4173 C C . ARG A 1 539 ? 33.005 5.250 -10.021 1.00 85.88 539 ARG A C 1
ATOM 4175 O O . ARG A 1 539 ? 33.974 5.989 -9.848 1.00 85.88 539 ARG A O 1
ATOM 4182 N N . LEU A 1 540 ? 32.907 4.054 -9.444 1.00 87.88 540 LEU A N 1
ATOM 4183 C CA . LEU A 1 540 ? 33.894 3.529 -8.491 1.00 87.88 540 LEU A CA 1
ATOM 4184 C C . LEU A 1 540 ? 34.839 2.486 -9.107 1.00 87.88 540 LEU A C 1
ATOM 4186 O O . LEU A 1 540 ? 35.935 2.265 -8.577 1.00 87.88 540 LEU A O 1
ATOM 4190 N N . GLY A 1 541 ? 34.442 1.855 -10.216 1.00 86.06 541 GLY A N 1
ATOM 4191 C CA . GLY A 1 541 ? 35.211 0.819 -10.900 1.00 86.06 541 GLY A CA 1
ATOM 4192 C C . GLY A 1 541 ? 35.581 -0.321 -9.950 1.00 86.06 541 GLY A C 1
ATOM 4193 O O . GLY A 1 541 ? 34.750 -0.815 -9.192 1.00 86.06 541 GLY A O 1
ATOM 4194 N N . SER A 1 542 ? 36.865 -0.690 -9.915 1.00 84.06 542 SER A N 1
ATOM 4195 C CA . SER A 1 542 ? 37.375 -1.764 -9.047 1.00 84.06 542 SER A CA 1
ATOM 4196 C C . SER A 1 542 ? 37.208 -1.511 -7.543 1.00 84.06 542 SER A C 1
ATOM 4198 O O . SER A 1 542 ? 37.409 -2.429 -6.753 1.00 84.06 542 SER A O 1
ATOM 4200 N N . SER A 1 543 ? 36.901 -0.276 -7.133 1.00 87.50 543 SER A N 1
ATOM 4201 C CA . SER A 1 543 ? 36.675 0.076 -5.726 1.00 87.50 543 SER A CA 1
ATOM 4202 C C . SER A 1 543 ? 35.237 -0.178 -5.268 1.00 87.50 543 SER A C 1
ATOM 4204 O O . SER A 1 543 ? 34.970 -0.047 -4.074 1.00 87.50 543 SER A O 1
ATOM 4206 N N . CYS A 1 544 ? 34.305 -0.517 -6.170 1.00 90.06 544 CYS A N 1
ATOM 4207 C CA . CYS A 1 544 ? 32.960 -0.886 -5.743 1.00 90.06 544 CYS A CA 1
ATOM 4208 C C . CYS A 1 544 ? 32.978 -2.236 -5.010 1.00 90.06 544 CYS A C 1
ATOM 4210 O O . CYS A 1 544 ? 33.598 -3.206 -5.439 1.00 90.06 544 CYS A O 1
ATOM 4212 N N . THR A 1 545 ? 32.281 -2.294 -3.882 1.00 91.69 545 THR A N 1
ATOM 4213 C CA . THR A 1 545 ? 32.043 -3.516 -3.110 1.00 91.69 545 THR A CA 1
ATOM 4214 C C . THR A 1 545 ? 30.551 -3.617 -2.814 1.00 91.69 545 THR A C 1
ATOM 4216 O O . THR A 1 545 ? 29.832 -2.636 -2.995 1.00 91.69 545 THR A O 1
ATOM 4219 N N . ALA A 1 546 ? 30.087 -4.762 -2.310 1.00 88.81 546 ALA A N 1
ATOM 4220 C CA . ALA A 1 546 ? 28.688 -4.923 -1.903 1.00 88.81 546 ALA A CA 1
ATOM 4221 C C . ALA A 1 546 ? 28.237 -3.845 -0.894 1.00 88.81 546 ALA A C 1
ATOM 4223 O O . ALA A 1 546 ? 27.093 -3.404 -0.935 1.00 88.81 546 ALA A O 1
ATOM 4224 N N . GLN A 1 547 ? 29.167 -3.333 -0.073 1.00 92.31 547 GLN A N 1
ATOM 4225 C CA . GLN A 1 547 ? 28.900 -2.252 0.878 1.00 92.31 547 GLN A CA 1
ATOM 4226 C C . GLN A 1 547 ? 28.390 -0.971 0.204 1.00 92.31 547 GLN A C 1
ATOM 4228 O O . GLN A 1 547 ? 27.637 -0.224 0.809 1.00 92.31 547 GLN A O 1
ATOM 4233 N N . VAL A 1 548 ? 28.751 -0.717 -1.058 1.00 93.19 548 VAL A N 1
ATOM 4234 C CA . VAL A 1 548 ? 28.253 0.456 -1.789 1.00 93.19 548 VAL A CA 1
ATOM 4235 C C . VAL A 1 548 ? 26.742 0.368 -1.986 1.00 93.19 548 VAL A C 1
ATOM 4237 O O . VAL A 1 548 ? 26.062 1.374 -1.808 1.00 93.19 548 VAL A O 1
ATOM 4240 N N . PHE A 1 549 ? 26.201 -0.811 -2.312 1.00 92.12 549 PHE A N 1
ATOM 4241 C CA . PHE A 1 549 ? 24.749 -1.003 -2.397 1.00 92.12 549 PHE A CA 1
ATOM 4242 C C . PHE A 1 549 ? 24.093 -0.879 -1.023 1.00 92.12 549 PHE A C 1
ATOM 4244 O O . PHE A 1 549 ? 23.029 -0.273 -0.920 1.00 92.12 549 PHE A O 1
ATOM 4251 N N . THR A 1 550 ? 24.755 -1.367 0.032 1.00 91.44 550 THR A N 1
ATOM 4252 C CA . THR A 1 550 ? 24.297 -1.191 1.416 1.00 91.44 550 THR A CA 1
ATOM 4253 C C . THR A 1 550 ? 24.170 0.287 1.798 1.00 91.44 550 THR A C 1
ATOM 4255 O O . THR A 1 550 ? 23.105 0.729 2.221 1.00 91.44 550 THR A O 1
ATOM 4258 N N . ASP A 1 551 ? 25.230 1.066 1.587 1.00 91.31 551 ASP A N 1
ATOM 4259 C CA . ASP A 1 551 ? 25.330 2.469 2.012 1.00 91.31 551 ASP A CA 1
ATOM 4260 C C . ASP A 1 551 ? 24.501 3.433 1.148 1.00 91.31 551 ASP A C 1
ATOM 4262 O O . ASP A 1 551 ? 24.330 4.595 1.513 1.00 91.31 551 ASP A O 1
ATOM 4266 N N . THR A 1 552 ? 24.026 2.979 -0.015 1.00 92.06 552 THR A N 1
ATOM 4267 C CA . THR A 1 552 ? 23.228 3.793 -0.939 1.00 92.06 552 THR A CA 1
ATOM 4268 C C . THR A 1 552 ? 21.810 3.252 -1.046 1.00 92.06 552 THR A C 1
ATOM 4270 O O . THR A 1 552 ? 20.931 3.703 -0.324 1.00 92.06 552 THR A O 1
ATOM 4273 N N . VAL A 1 553 ? 21.585 2.251 -1.895 1.00 93.56 553 VAL A N 1
ATOM 4274 C CA . VAL A 1 553 ? 20.246 1.746 -2.217 1.00 93.56 553 VAL A CA 1
ATOM 4275 C C . VAL A 1 553 ? 19.546 1.141 -0.999 1.00 93.56 553 VAL A C 1
ATOM 4277 O O . VAL A 1 553 ? 18.420 1.526 -0.718 1.00 93.56 553 VAL A O 1
ATOM 4280 N N . ILE A 1 554 ? 20.195 0.247 -0.247 1.00 92.12 554 ILE A N 1
ATOM 4281 C CA . ILE A 1 554 ? 19.558 -0.447 0.892 1.00 92.12 554 ILE A CA 1
ATOM 4282 C C . ILE A 1 554 ? 19.246 0.525 2.034 1.00 92.12 554 ILE A C 1
ATOM 4284 O O . ILE A 1 554 ? 18.140 0.509 2.561 1.00 92.12 554 ILE A O 1
ATOM 4288 N N . THR A 1 555 ? 20.189 1.406 2.381 1.00 89.94 555 THR A N 1
ATOM 4289 C CA . THR A 1 555 ? 19.953 2.439 3.404 1.00 89.94 555 THR A CA 1
ATOM 4290 C C . THR A 1 555 ? 18.804 3.366 3.003 1.00 89.94 555 THR A C 1
ATOM 4292 O O . THR A 1 555 ? 17.993 3.743 3.842 1.00 89.94 555 THR A O 1
ATOM 4295 N N . SER A 1 556 ? 18.703 3.726 1.720 1.00 91.88 556 SER A N 1
ATOM 4296 C CA . SER A 1 556 ? 17.592 4.533 1.219 1.00 91.88 556 SER A CA 1
ATOM 4297 C C . SER A 1 556 ? 16.261 3.792 1.258 1.00 91.88 556 SER A C 1
ATOM 4299 O O . SER A 1 556 ? 15.275 4.373 1.705 1.00 91.88 556 SER A O 1
ATOM 4301 N N . LEU A 1 557 ? 16.242 2.522 0.849 1.00 91.62 557 LEU A N 1
ATOM 4302 C CA . LEU A 1 557 ? 15.070 1.653 0.915 1.00 91.62 557 LEU A CA 1
ATOM 4303 C C . LEU A 1 557 ? 14.487 1.590 2.339 1.00 91.62 557 LEU A C 1
ATOM 4305 O O . LEU A 1 557 ? 13.276 1.632 2.497 1.00 91.62 557 LEU A O 1
ATOM 4309 N N . ASP A 1 558 ? 15.327 1.581 3.378 1.00 85.56 558 ASP A N 1
ATOM 4310 C CA . ASP A 1 558 ? 14.872 1.577 4.778 1.00 85.56 558 ASP A CA 1
ATOM 4311 C C . ASP A 1 558 ? 14.152 2.845 5.243 1.00 85.56 558 ASP A C 1
ATOM 4313 O O . ASP A 1 558 ? 13.435 2.807 6.240 1.00 85.56 558 ASP A O 1
ATOM 4317 N N . SER A 1 559 ? 14.332 3.956 4.532 1.00 83.75 559 SER A N 1
ATOM 4318 C CA . SER A 1 559 ? 13.688 5.235 4.847 1.00 83.75 559 SER A CA 1
ATOM 4319 C C . SER A 1 559 ? 12.400 5.488 4.063 1.00 83.75 559 SER A C 1
ATOM 4321 O O . SER A 1 559 ? 11.758 6.523 4.263 1.00 83.75 559 SER A O 1
ATOM 4323 N N . ILE A 1 560 ? 12.053 4.586 3.141 1.00 86.94 560 ILE A N 1
ATOM 4324 C CA . ILE A 1 560 ? 10.861 4.716 2.312 1.00 86.94 560 ILE A CA 1
ATOM 4325 C C . ILE A 1 560 ? 9.661 4.245 3.118 1.00 86.94 560 ILE A C 1
ATOM 4327 O O . ILE A 1 560 ? 9.636 3.125 3.615 1.00 86.94 560 ILE A O 1
ATOM 4331 N N . HIS A 1 561 ? 8.678 5.132 3.187 1.00 84.25 561 HIS A N 1
ATOM 4332 C CA . HIS A 1 561 ? 7.355 4.877 3.728 1.00 84.25 561 HIS A CA 1
ATOM 4333 C C . HIS A 1 561 ? 6.339 5.291 2.682 1.00 84.25 561 HIS A C 1
ATOM 4335 O O . HIS A 1 561 ? 6.617 6.167 1.842 1.00 84.25 561 HIS A O 1
ATOM 4341 N N . ALA A 1 562 ? 5.179 4.666 2.724 1.00 85.38 562 ALA A N 1
ATOM 4342 C CA . ALA A 1 562 ? 4.115 4.995 1.807 1.00 85.38 562 ALA A CA 1
ATOM 4343 C C . ALA A 1 562 ? 3.432 6.332 2.167 1.00 85.38 562 ALA A C 1
ATOM 4345 O O . ALA A 1 562 ? 3.584 6.887 3.257 1.00 85.38 562 ALA A O 1
ATOM 4346 N N . GLY A 1 563 ? 2.773 6.934 1.179 1.00 84.06 563 GLY A N 1
ATOM 4347 C CA . GLY A 1 563 ? 2.040 8.185 1.338 1.00 84.06 563 GLY A CA 1
ATOM 4348 C C . GLY A 1 563 ? 1.946 9.021 0.064 1.00 84.06 563 GLY A C 1
ATOM 4349 O O . GLY A 1 563 ? 2.850 9.056 -0.768 1.00 84.06 563 GLY A O 1
ATOM 4350 N N . GLY A 1 564 ? 0.857 9.778 -0.072 1.00 85.81 564 GLY A N 1
ATOM 4351 C CA . GLY A 1 564 ? 0.601 10.651 -1.222 1.00 85.81 564 GLY A CA 1
ATOM 4352 C C . GLY A 1 564 ? -0.047 9.944 -2.419 1.00 85.81 564 GLY A C 1
ATOM 4353 O O . GLY A 1 564 ? -0.525 8.824 -2.314 1.00 85.81 564 GLY A O 1
ATOM 4354 N N . ALA A 1 565 ? -0.102 10.636 -3.557 1.00 89.50 565 ALA A N 1
ATOM 4355 C CA . ALA A 1 565 ? -0.666 10.131 -4.813 1.00 89.50 565 ALA A CA 1
ATOM 4356 C C . ALA A 1 565 ? 0.301 9.169 -5.544 1.00 89.50 565 ALA A C 1
ATOM 4358 O O . ALA A 1 565 ? 1.404 8.941 -5.063 1.00 89.50 565 ALA A O 1
ATOM 4359 N N . THR A 1 566 ? -0.069 8.660 -6.720 1.00 92.88 566 THR A N 1
ATOM 4360 C CA . THR A 1 566 ? 0.681 7.658 -7.502 1.00 92.88 566 THR A CA 1
ATOM 4361 C C . THR A 1 566 ? 1.083 8.235 -8.868 1.00 92.88 566 THR A C 1
ATOM 4363 O O . THR A 1 566 ? 0.270 8.328 -9.793 1.00 92.88 566 THR A O 1
ATOM 4366 N N . ASN A 1 567 ? 2.340 8.671 -9.016 1.00 96.56 567 ASN A N 1
ATOM 4367 C CA . ASN A 1 567 ? 2.873 9.328 -10.224 1.00 96.56 567 ASN A CA 1
ATOM 4368 C C . ASN A 1 567 ? 3.819 8.420 -11.023 1.00 96.56 567 ASN A C 1
ATOM 4370 O O . ASN A 1 567 ? 5.023 8.662 -11.162 1.00 96.56 567 ASN A O 1
ATOM 4374 N N . LEU A 1 568 ? 3.239 7.364 -11.581 1.00 97.12 568 LEU A N 1
ATOM 4375 C CA . LEU A 1 568 ? 3.969 6.325 -12.301 1.00 97.12 568 LEU A CA 1
ATOM 4376 C C . LEU A 1 568 ? 4.634 6.852 -13.590 1.00 97.12 568 LEU A C 1
ATOM 4378 O O . LEU A 1 568 ? 5.746 6.454 -13.932 1.00 97.12 568 LEU A O 1
ATOM 4382 N N . ALA A 1 569 ? 4.015 7.822 -14.274 1.00 97.56 569 ALA A N 1
ATOM 4383 C CA . ALA A 1 569 ? 4.573 8.425 -15.489 1.00 97.56 569 ALA A CA 1
ATOM 4384 C C . ALA A 1 569 ? 5.910 9.141 -15.221 1.00 97.56 569 ALA A C 1
ATOM 4386 O O . ALA A 1 569 ? 6.872 8.981 -15.978 1.00 97.56 569 ALA A O 1
ATOM 4387 N N . GLN A 1 570 ? 5.999 9.903 -14.124 1.00 97.88 570 GLN A N 1
ATOM 4388 C CA . GLN A 1 570 ? 7.245 10.566 -13.746 1.00 97.88 570 GLN A CA 1
ATOM 4389 C C . GLN A 1 570 ? 8.306 9.557 -13.284 1.00 97.88 570 GLN A C 1
ATOM 4391 O O . GLN A 1 570 ? 9.490 9.758 -13.556 1.00 97.88 570 GLN A O 1
ATOM 4396 N N . ALA A 1 571 ? 7.903 8.461 -12.635 1.00 98.19 571 ALA A N 1
ATOM 4397 C CA . ALA A 1 571 ? 8.817 7.392 -12.237 1.00 98.19 571 ALA A CA 1
ATOM 4398 C C . ALA A 1 571 ? 9.510 6.755 -13.448 1.00 98.19 571 ALA A C 1
ATOM 4400 O O . ALA A 1 571 ? 10.735 6.628 -13.462 1.00 98.19 571 ALA A O 1
ATOM 4401 N N . LEU A 1 572 ? 8.744 6.444 -14.500 1.00 98.31 572 LEU A N 1
ATOM 4402 C CA . LEU A 1 572 ? 9.276 5.927 -15.763 1.00 98.31 572 LEU A CA 1
ATOM 4403 C C . LEU A 1 572 ? 10.232 6.919 -16.434 1.00 98.31 572 LEU A C 1
ATOM 4405 O O . LEU A 1 572 ? 11.308 6.530 -16.887 1.00 98.31 572 LEU A O 1
ATOM 4409 N N . LEU A 1 573 ? 9.875 8.207 -16.447 1.00 97.38 573 LEU A N 1
ATOM 4410 C CA . LEU A 1 573 ? 10.745 9.269 -16.952 1.00 97.38 573 LEU A CA 1
ATOM 4411 C C . LEU A 1 573 ? 12.079 9.325 -16.193 1.00 97.38 573 LEU A C 1
ATOM 4413 O O . LEU A 1 573 ? 13.135 9.306 -16.823 1.00 97.38 573 LEU A O 1
ATOM 4417 N N . LEU A 1 574 ? 12.057 9.405 -14.860 1.00 98.19 574 LEU A N 1
ATOM 4418 C CA . LEU A 1 574 ? 13.283 9.532 -14.065 1.00 98.19 574 LEU A CA 1
ATOM 4419 C C . LEU A 1 574 ? 14.120 8.253 -14.082 1.00 98.19 574 LEU A C 1
ATOM 4421 O O . LEU A 1 574 ? 15.343 8.332 -14.163 1.00 98.19 574 LEU A O 1
ATOM 4425 N N . GLY A 1 575 ? 13.490 7.079 -14.068 1.00 98.00 575 GLY A N 1
ATOM 4426 C CA . GLY A 1 575 ? 14.210 5.816 -14.192 1.00 98.00 575 GLY A CA 1
ATOM 4427 C C . GLY A 1 575 ? 14.926 5.697 -15.538 1.00 98.00 575 GLY A C 1
ATOM 4428 O O . GLY A 1 575 ? 16.094 5.308 -15.583 1.00 98.00 575 GLY A O 1
ATOM 4429 N N . ALA A 1 576 ? 14.283 6.139 -16.624 1.00 96.06 576 ALA A N 1
ATOM 4430 C CA . ALA A 1 576 ? 14.926 6.231 -17.930 1.00 96.06 576 ALA A CA 1
ATOM 4431 C C . ALA A 1 576 ? 16.088 7.238 -17.946 1.00 96.06 576 ALA A C 1
ATOM 4433 O O . ALA A 1 576 ? 17.130 6.956 -18.535 1.00 96.06 576 ALA A O 1
ATOM 4434 N N . GLN A 1 577 ? 15.959 8.375 -17.248 1.00 96.12 577 GLN A N 1
ATOM 4435 C CA . GLN A 1 577 ? 17.045 9.353 -17.126 1.00 96.12 577 GLN A CA 1
ATOM 4436 C C . GLN A 1 577 ? 18.265 8.791 -16.389 1.00 96.12 577 GLN A C 1
ATOM 4438 O O . GLN A 1 577 ? 19.393 9.007 -16.831 1.00 96.12 577 GLN A O 1
ATOM 4443 N N . VAL A 1 578 ? 18.060 8.038 -15.303 1.00 97.44 578 VAL A N 1
ATOM 4444 C CA . VAL A 1 578 ? 19.158 7.382 -14.570 1.00 97.44 578 VAL A CA 1
ATOM 4445 C C . VAL A 1 578 ? 19.894 6.375 -15.458 1.00 97.44 578 VAL A C 1
ATOM 4447 O O . VAL A 1 578 ? 21.116 6.257 -15.381 1.00 97.44 578 VAL A O 1
ATOM 4450 N N . LEU A 1 579 ? 19.170 5.689 -16.346 1.00 94.69 579 LEU A N 1
ATOM 4451 C CA . LEU A 1 579 ? 19.724 4.738 -17.312 1.00 94.69 579 LEU A CA 1
ATOM 4452 C C . LEU A 1 579 ? 20.291 5.406 -18.581 1.00 94.69 579 LEU A C 1
ATOM 4454 O O . LEU A 1 579 ? 20.811 4.710 -19.460 1.00 94.69 579 LEU A O 1
ATOM 4458 N N . ASP A 1 580 ? 20.241 6.733 -18.713 1.00 89.81 580 ASP A N 1
ATOM 4459 C CA . ASP A 1 580 ? 20.823 7.457 -19.845 1.00 89.81 580 ASP A CA 1
ATOM 4460 C C . ASP A 1 580 ? 22.301 7.826 -19.566 1.00 89.81 580 ASP A C 1
ATOM 4462 O O . ASP A 1 580 ? 22.588 8.649 -18.688 1.00 89.81 580 ASP A O 1
ATOM 4466 N N . PRO A 1 581 ? 23.277 7.286 -20.331 1.00 85.94 581 PRO A N 1
ATOM 4467 C CA . PRO A 1 581 ? 24.703 7.565 -20.138 1.00 85.94 581 PRO A CA 1
ATOM 4468 C C . PRO A 1 581 ? 25.072 9.045 -20.322 1.00 85.94 581 PRO A C 1
ATOM 4470 O O . PRO A 1 581 ? 26.160 9.465 -19.924 1.00 85.94 581 PRO A O 1
ATOM 4473 N N . LYS A 1 582 ? 24.199 9.859 -20.926 1.00 81.94 582 LYS A N 1
ATOM 4474 C CA . LYS A 1 582 ? 24.456 11.277 -21.214 1.00 81.94 582 LYS A CA 1
ATOM 4475 C C . LYS A 1 582 ? 24.042 12.214 -20.095 1.00 81.94 582 LYS A C 1
ATOM 4477 O O . LYS A 1 582 ? 24.512 13.350 -20.063 1.00 81.94 582 LYS A O 1
ATOM 4482 N N . LEU A 1 583 ? 23.172 11.763 -19.197 1.00 86.00 583 LEU A N 1
ATOM 4483 C CA . LEU A 1 583 ? 22.571 12.618 -18.175 1.00 86.00 583 LEU A CA 1
ATOM 4484 C C . LEU A 1 583 ? 23.376 12.656 -16.872 1.00 86.00 583 LEU A C 1
ATOM 4486 O O . LEU A 1 583 ? 22.991 13.325 -15.922 1.00 86.00 583 LEU A O 1
ATOM 4490 N N . GLY A 1 584 ? 24.549 12.016 -16.844 1.00 86.44 584 GLY A N 1
ATOM 4491 C CA . GLY A 1 584 ? 25.480 12.114 -15.719 1.00 86.44 584 GLY A CA 1
ATOM 4492 C C . GLY A 1 584 ? 25.150 11.195 -14.542 1.00 86.44 584 GLY A C 1
ATOM 4493 O O . GLY A 1 584 ? 25.812 11.294 -13.515 1.00 86.44 584 GLY A O 1
ATOM 4494 N N . HIS A 1 585 ? 24.212 10.263 -14.717 1.00 93.75 585 HIS A N 1
ATOM 4495 C CA . HIS A 1 585 ? 23.818 9.259 -13.721 1.00 93.75 585 HIS A CA 1
ATOM 4496 C C . HIS A 1 585 ? 24.635 7.959 -13.812 1.00 93.75 585 HIS A C 1
ATOM 4498 O O . HIS A 1 585 ? 24.231 6.921 -13.299 1.00 93.75 585 HIS A O 1
ATOM 4504 N N . TYR A 1 586 ? 25.802 8.021 -14.466 1.00 93.94 586 TYR A N 1
ATOM 4505 C CA . TYR A 1 586 ? 26.798 6.945 -14.564 1.00 93.94 586 TYR A CA 1
ATOM 4506 C C . TYR A 1 586 ? 26.334 5.650 -15.256 1.00 93.94 586 TYR A C 1
ATOM 4508 O O . TYR A 1 586 ?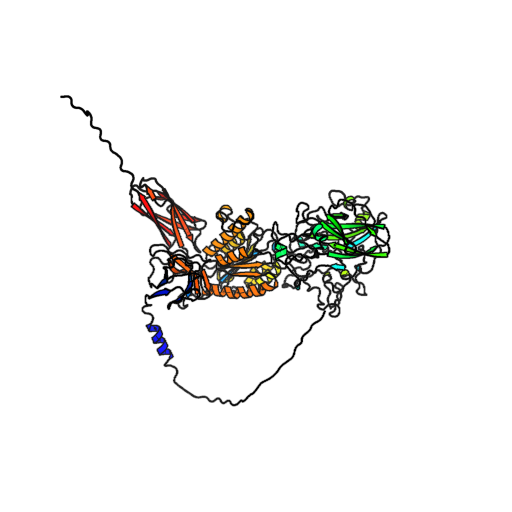 27.015 4.622 -15.165 1.00 93.94 586 TYR A O 1
ATOM 4516 N N . ALA A 1 587 ? 25.235 5.696 -16.008 1.00 90.62 587 ALA A N 1
ATOM 4517 C CA . ALA A 1 587 ? 24.879 4.611 -16.910 1.00 90.62 587 ALA A CA 1
ATOM 4518 C C . ALA A 1 587 ? 25.970 4.396 -17.967 1.00 90.62 587 ALA A C 1
ATOM 4520 O O . ALA A 1 587 ? 26.645 5.332 -18.410 1.00 90.62 587 ALA A O 1
ATOM 4521 N N . ARG A 1 588 ? 26.160 3.145 -18.366 1.00 86.88 588 ARG A N 1
ATOM 4522 C CA . ARG A 1 588 ? 27.109 2.724 -19.392 1.00 86.88 588 ARG A CA 1
ATOM 4523 C C . ARG A 1 588 ? 26.398 2.695 -20.740 1.00 86.88 588 ARG A C 1
ATOM 4525 O O . ARG A 1 588 ? 25.231 2.326 -20.850 1.00 86.88 588 ARG A O 1
ATOM 4532 N N . ALA A 1 589 ? 27.110 3.117 -21.781 1.00 80.69 589 ALA A N 1
ATOM 4533 C CA . ALA A 1 589 ? 26.544 3.192 -23.126 1.00 80.69 589 ALA A CA 1
ATOM 4534 C C . ALA A 1 589 ? 26.319 1.805 -23.750 1.00 80.69 589 ALA A C 1
ATOM 4536 O O . ALA A 1 589 ? 25.318 1.604 -24.429 1.00 80.69 589 ALA A O 1
ATOM 4537 N N . ASP A 1 590 ? 27.217 0.855 -23.470 1.00 74.19 590 ASP A N 1
ATOM 4538 C CA . ASP A 1 590 ? 27.282 -0.447 -24.145 1.00 74.19 590 ASP A CA 1
ATOM 4539 C C . ASP A 1 590 ? 26.769 -1.614 -23.275 1.00 74.19 590 ASP A C 1
ATOM 4541 O O . ASP A 1 590 ? 27.098 -2.776 -23.523 1.00 74.19 590 ASP A O 1
ATOM 4545 N N . THR A 1 591 ? 25.980 -1.333 -22.231 1.00 77.19 591 THR A N 1
ATOM 4546 C CA . THR A 1 591 ? 25.399 -2.372 -21.363 1.00 77.19 591 THR A CA 1
ATOM 4547 C C . THR A 1 591 ? 23.895 -2.472 -21.506 1.00 77.19 591 THR A C 1
ATOM 4549 O O . THR A 1 591 ? 23.218 -1.519 -21.889 1.00 77.19 591 THR A O 1
ATOM 4552 N N . ALA A 1 592 ? 23.362 -3.639 -21.147 1.00 82.00 592 ALA A N 1
ATOM 4553 C CA . ALA A 1 592 ? 21.926 -3.805 -21.010 1.00 82.00 592 ALA A CA 1
ATOM 4554 C C . ALA A 1 592 ? 21.390 -2.880 -19.906 1.00 82.00 592 ALA A C 1
ATOM 4556 O O . ALA A 1 592 ? 22.057 -2.667 -18.886 1.00 82.00 592 ALA A O 1
ATOM 4557 N N . LYS A 1 593 ? 20.183 -2.358 -20.127 1.00 87.75 593 LYS A N 1
ATOM 4558 C CA . LYS A 1 593 ? 19.499 -1.422 -19.237 1.00 87.75 593 LYS A CA 1
ATOM 4559 C C . LYS A 1 593 ? 18.161 -2.012 -18.833 1.00 87.75 593 LYS A C 1
ATOM 4561 O O . LYS A 1 593 ? 17.359 -2.357 -19.702 1.00 87.75 593 LYS A O 1
ATOM 4566 N N . ALA A 1 594 ? 17.939 -2.118 -17.533 1.00 92.88 594 ALA A N 1
ATOM 4567 C CA . ALA A 1 594 ? 16.711 -2.652 -16.974 1.00 92.88 594 ALA A CA 1
ATOM 4568 C C . ALA A 1 594 ? 16.117 -1.668 -15.968 1.00 92.88 594 ALA A C 1
ATOM 4570 O O . ALA A 1 594 ? 16.821 -1.143 -15.106 1.00 92.88 594 ALA A O 1
ATOM 4571 N N . LEU A 1 595 ? 14.814 -1.451 -16.058 1.00 96.75 595 LEU A N 1
ATOM 4572 C CA . LEU A 1 595 ? 14.030 -0.778 -15.034 1.00 96.75 595 LEU A CA 1
ATOM 4573 C C . LEU A 1 595 ? 13.108 -1.821 -14.403 1.00 96.75 595 LEU A C 1
ATOM 4575 O O . LEU A 1 595 ? 12.431 -2.553 -15.116 1.00 96.75 595 LEU A O 1
ATOM 4579 N N . VAL A 1 596 ? 13.101 -1.914 -13.079 1.00 97.56 596 VAL A N 1
ATOM 4580 C CA . VAL A 1 596 ? 12.178 -2.771 -12.328 1.00 97.56 596 VAL A CA 1
ATOM 4581 C C . VAL A 1 596 ? 11.176 -1.854 -11.647 1.00 97.56 596 VAL A C 1
ATOM 4583 O O . VAL A 1 596 ? 11.538 -1.126 -10.727 1.00 97.56 596 VAL A O 1
ATOM 4586 N N . LEU A 1 597 ? 9.945 -1.843 -12.146 1.00 97.81 597 LEU A N 1
ATOM 4587 C CA . LEU A 1 597 ? 8.848 -1.031 -11.638 1.00 97.81 597 LEU A CA 1
ATOM 4588 C C . LEU A 1 597 ? 7.985 -1.867 -10.695 1.00 97.81 597 LEU A C 1
ATOM 4590 O O . LEU A 1 597 ? 7.483 -2.916 -11.091 1.00 97.81 597 LEU A O 1
ATOM 4594 N N . ILE A 1 598 ? 7.772 -1.379 -9.480 1.00 95.81 598 ILE A N 1
ATOM 4595 C CA . ILE A 1 598 ? 6.919 -2.026 -8.479 1.00 95.81 598 ILE A CA 1
ATOM 4596 C C . ILE A 1 598 ? 5.831 -1.044 -8.093 1.00 95.81 598 ILE A C 1
ATOM 4598 O O . ILE A 1 598 ? 6.169 0.078 -7.726 1.00 95.81 598 ILE A O 1
ATOM 4602 N N . SER A 1 599 ? 4.566 -1.437 -8.223 1.00 94.38 599 SER A N 1
ATOM 4603 C CA . SER A 1 599 ? 3.410 -0.562 -7.998 1.00 94.38 599 SER A CA 1
ATOM 4604 C C . SER A 1 599 ? 2.124 -1.380 -7.900 1.00 94.38 599 SER A C 1
ATOM 4606 O O . SER A 1 599 ? 2.062 -2.505 -8.395 1.00 94.38 599 SER A O 1
ATOM 4608 N N . ASP A 1 600 ? 1.074 -0.799 -7.336 1.00 89.19 600 ASP A N 1
ATOM 4609 C CA . ASP A 1 600 ? -0.301 -1.273 -7.527 1.00 89.19 600 ASP A CA 1
ATOM 4610 C C . ASP A 1 600 ? -0.835 -0.961 -8.945 1.00 89.19 600 ASP A C 1
ATOM 4612 O O . ASP A 1 600 ? -1.875 -1.457 -9.359 1.00 89.19 600 ASP A O 1
ATOM 4616 N N . GLY A 1 601 ? -0.126 -0.158 -9.740 1.00 88.50 601 GLY A N 1
ATOM 4617 C CA . GLY A 1 601 ? -0.498 0.165 -11.113 1.00 88.50 601 GLY A CA 1
ATOM 4618 C C . GLY A 1 601 ? -1.637 1.175 -11.246 1.00 88.50 601 GLY A C 1
ATOM 4619 O O . GLY A 1 601 ? -2.162 1.313 -12.348 1.00 88.50 601 GLY A O 1
ATOM 4620 N N . VAL A 1 602 ? -2.016 1.914 -10.198 1.00 88.50 602 VAL A N 1
ATOM 4621 C CA . VAL A 1 602 ? -3.167 2.838 -10.236 1.00 88.50 602 VAL A CA 1
ATOM 4622 C C . VAL A 1 602 ? -2.706 4.303 -10.305 1.00 88.50 602 VAL A C 1
ATOM 4624 O O . VAL A 1 602 ? -2.794 5.051 -9.328 1.00 88.50 602 VAL A O 1
ATOM 4627 N N . PRO A 1 603 ? -2.203 4.788 -11.459 1.00 92.25 603 PRO A N 1
ATOM 4628 C CA . PRO A 1 603 ? -1.655 6.127 -11.534 1.00 92.25 603 PRO A CA 1
ATOM 4629 C C . PRO A 1 603 ? -2.773 7.175 -11.466 1.00 92.25 603 PRO A C 1
ATOM 4631 O O . PRO A 1 603 ? -3.778 7.113 -12.175 1.00 92.25 603 PRO A O 1
ATOM 4634 N N . ASN A 1 604 ? -2.567 8.201 -10.647 1.00 90.88 604 ASN A N 1
ATOM 4635 C CA . ASN A 1 604 ? -3.549 9.261 -10.412 1.00 90.88 604 ASN A CA 1
ATOM 4636 C C . ASN A 1 604 ? -2.904 10.659 -10.349 1.00 90.88 604 ASN A C 1
ATOM 4638 O O . ASN A 1 604 ? -3.532 11.610 -9.884 1.00 90.88 604 ASN A O 1
ATOM 4642 N N . GLN A 1 605 ? -1.662 10.798 -10.838 1.00 93.81 605 GLN A N 1
ATOM 4643 C CA . GLN A 1 605 ? -0.921 12.056 -10.829 1.00 93.81 605 GLN A CA 1
ATOM 4644 C C . GLN A 1 605 ? -0.056 12.274 -12.084 1.00 93.81 605 GLN A C 1
ATOM 4646 O O . GLN A 1 605 ? 0.483 11.335 -12.660 1.00 93.81 605 GLN A O 1
ATOM 4651 N N . LEU A 1 606 ? 0.094 13.544 -12.490 1.00 93.12 606 LEU A N 1
ATOM 4652 C CA . LEU A 1 606 ? 0.819 13.983 -13.700 1.00 93.12 606 LEU A CA 1
ATOM 4653 C C . LEU A 1 606 ? 1.825 15.123 -13.437 1.00 93.12 606 LEU A C 1
ATOM 4655 O O . LEU A 1 606 ? 2.139 15.922 -14.323 1.00 93.12 606 LEU A O 1
ATOM 4659 N N . ILE A 1 607 ? 2.323 15.262 -12.208 1.00 93.50 607 ILE A N 1
ATOM 4660 C CA . ILE A 1 607 ? 3.314 16.299 -11.888 1.00 93.50 607 ILE A CA 1
ATOM 4661 C C . ILE A 1 607 ? 4.673 15.923 -12.495 1.00 93.50 607 ILE A C 1
ATOM 4663 O O . ILE A 1 607 ? 5.079 14.768 -12.472 1.00 93.50 607 ILE A O 1
ATOM 4667 N N . GLY A 1 608 ? 5.403 16.910 -13.022 1.00 91.44 608 GLY A N 1
ATOM 4668 C CA . GLY A 1 608 ? 6.786 16.714 -13.475 1.00 91.44 608 GLY A CA 1
ATOM 4669 C C . GLY A 1 608 ? 6.941 16.035 -14.840 1.00 91.44 608 GLY A C 1
ATOM 4670 O O . GLY A 1 608 ? 8.065 15.719 -15.222 1.00 91.44 608 GLY A O 1
ATOM 4671 N N . VAL A 1 609 ? 5.847 15.851 -15.585 1.00 91.44 609 VAL A N 1
ATOM 4672 C CA . VAL A 1 609 ? 5.850 15.316 -16.954 1.00 91.44 609 VAL A CA 1
ATOM 4673 C C . VAL A 1 609 ? 5.358 16.341 -17.981 1.00 91.44 609 VAL A C 1
ATOM 4675 O O . VAL A 1 609 ? 4.723 17.339 -17.633 1.00 91.44 609 VAL A O 1
ATOM 4678 N N . ASP A 1 610 ? 5.655 16.111 -19.262 1.00 90.69 610 ASP A N 1
ATOM 4679 C CA . ASP A 1 610 ? 5.205 16.969 -20.368 1.00 90.69 610 ASP A CA 1
ATOM 4680 C C . ASP A 1 610 ? 3.761 16.633 -20.770 1.00 90.69 610 ASP A C 1
ATOM 4682 O O . ASP A 1 610 ? 3.491 15.934 -21.749 1.00 90.69 610 ASP A O 1
ATOM 4686 N N . VAL A 1 611 ? 2.839 17.128 -19.947 1.00 86.62 611 VAL A N 1
ATOM 4687 C CA . VAL A 1 611 ? 1.398 16.851 -19.970 1.00 86.62 611 VAL A CA 1
ATOM 4688 C C . VAL A 1 611 ? 0.772 16.997 -21.373 1.00 86.62 611 VAL A C 1
ATOM 4690 O O . VAL A 1 611 ? 0.132 16.047 -21.810 1.00 86.62 611 VAL A O 1
ATOM 4693 N N . PRO A 1 612 ? 0.941 18.103 -22.132 1.00 85.06 612 PRO A N 1
ATOM 4694 C CA . PRO A 1 612 ? 0.322 18.221 -23.457 1.00 85.06 612 PRO A CA 1
ATOM 4695 C C . PRO A 1 612 ? 0.819 17.194 -24.479 1.00 85.06 612 PRO A C 1
ATOM 4697 O O . PRO A 1 612 ? 0.098 16.897 -25.427 1.00 85.06 612 PRO A O 1
ATOM 4700 N N . THR A 1 613 ? 2.044 16.695 -24.315 1.00 86.38 613 THR A N 1
ATOM 4701 C CA . THR A 1 613 ? 2.663 15.759 -25.256 1.00 86.38 613 THR A CA 1
ATOM 4702 C C . THR A 1 613 ? 2.274 14.318 -24.938 1.00 86.38 613 THR A C 1
ATOM 4704 O O . THR A 1 613 ? 2.006 13.549 -25.856 1.00 86.38 613 THR A O 1
ATOM 4707 N N . CYS A 1 614 ? 2.218 13.944 -23.657 1.00 86.38 614 CYS A N 1
ATOM 4708 C CA . CYS A 1 614 ? 2.117 12.539 -23.261 1.00 86.38 614 CYS A CA 1
ATOM 4709 C C . CYS A 1 614 ? 0.715 11.913 -23.374 1.00 86.38 614 CYS A C 1
ATOM 4711 O O . CYS A 1 614 ? 0.632 10.694 -23.417 1.00 86.38 614 CYS A O 1
ATOM 4713 N N . TYR A 1 615 ? -0.356 12.707 -23.503 1.00 87.25 615 TYR A N 1
ATOM 4714 C CA . TYR A 1 615 ? -1.701 12.216 -23.871 1.00 87.25 615 TYR A CA 1
ATOM 4715 C C . TYR A 1 615 ? -2.220 12.818 -25.187 1.00 87.25 615 TYR A C 1
ATOM 4717 O O . TYR A 1 615 ? -3.422 12.894 -25.429 1.00 87.25 615 TYR A O 1
ATOM 4725 N N . ALA A 1 616 ? -1.330 13.307 -26.058 1.00 81.31 616 ALA A N 1
ATOM 4726 C CA . ALA A 1 616 ? -1.739 13.827 -27.368 1.00 81.31 616 ALA A CA 1
ATOM 4727 C C . ALA A 1 616 ? -2.380 12.748 -28.267 1.00 81.31 616 ALA A C 1
ATOM 4729 O O . ALA A 1 616 ? -3.105 13.078 -29.208 1.00 81.31 616 ALA A O 1
ATOM 4730 N N . GLU A 1 617 ? -2.094 11.482 -27.971 1.00 79.38 617 GLU A N 1
ATOM 4731 C CA . GLU A 1 617 ? -2.631 10.288 -28.609 1.00 79.38 617 GLU A CA 1
ATOM 4732 C C . GLU A 1 617 ? -3.332 9.443 -27.538 1.00 79.38 617 GLU A C 1
ATOM 4734 O O . GLU A 1 617 ? -2.855 9.387 -26.405 1.00 79.38 617 GLU A O 1
ATOM 4739 N N . ASP A 1 618 ? -4.433 8.785 -27.906 1.00 84.88 618 ASP A N 1
ATOM 4740 C CA . ASP A 1 618 ? -5.103 7.800 -27.050 1.00 84.88 618 ASP A CA 1
ATOM 4741 C C . ASP A 1 618 ? -4.259 6.509 -27.076 1.00 84.88 618 ASP A C 1
ATOM 4743 O O . ASP A 1 618 ? -4.424 5.651 -27.951 1.00 84.88 618 ASP A O 1
ATOM 4747 N N . LEU A 1 619 ? -3.272 6.423 -26.181 1.00 87.00 619 LEU A N 1
ATOM 4748 C CA . LEU A 1 619 ? -2.317 5.314 -26.089 1.00 87.00 619 LEU A CA 1
ATOM 4749 C C . LEU A 1 619 ? -2.839 4.176 -25.204 1.00 87.00 619 LEU A C 1
ATOM 4751 O O . LEU A 1 619 ? -2.371 3.041 -25.330 1.00 87.00 619 LEU A O 1
ATOM 4755 N N . TRP A 1 620 ? -3.804 4.474 -24.336 1.00 87.69 620 TRP A N 1
ATOM 4756 C CA . TRP A 1 620 ? -4.534 3.538 -23.493 1.00 87.69 620 TRP A CA 1
ATOM 4757 C C . TRP A 1 620 ? -6.041 3.554 -23.835 1.00 87.69 620 TRP A C 1
ATOM 4759 O O . TRP A 1 620 ? -6.583 4.605 -24.183 1.00 87.69 620 TRP A O 1
ATOM 4769 N N . PRO A 1 621 ? -6.758 2.414 -23.770 1.00 83.12 621 PRO A N 1
ATOM 4770 C CA . PRO A 1 621 ? -8.193 2.370 -24.066 1.00 83.12 621 PRO A CA 1
ATOM 4771 C C . PRO A 1 621 ? -9.035 3.316 -23.187 1.00 83.12 621 PRO A C 1
ATOM 4773 O O . PRO A 1 621 ? -8.824 3.427 -21.982 1.00 83.12 621 PRO A O 1
ATOM 4776 N N . VAL A 1 622 ? -10.035 3.969 -23.793 1.00 70.25 622 VAL A N 1
ATOM 4777 C CA . VAL A 1 622 ? -10.799 5.096 -23.207 1.00 70.25 622 VAL A CA 1
ATOM 4778 C C . VAL A 1 622 ? -11.996 4.656 -22.343 1.00 70.25 622 VAL A C 1
ATOM 4780 O O . VAL A 1 622 ? -13.011 5.349 -22.281 1.00 70.25 622 VAL A O 1
ATOM 4783 N N . ASP A 1 623 ? -11.917 3.503 -21.681 1.00 75.81 623 ASP A N 1
ATOM 4784 C CA . ASP A 1 623 ? -13.020 3.035 -20.822 1.00 75.81 623 ASP A CA 1
ATOM 4785 C C . ASP A 1 623 ? -13.029 3.734 -19.443 1.00 75.81 623 ASP A C 1
ATOM 4787 O O . ASP A 1 623 ? -14.015 3.660 -18.708 1.00 75.81 623 ASP A O 1
ATOM 4791 N N . ASP A 1 624 ? -11.968 4.485 -19.127 1.00 77.00 624 ASP A N 1
ATOM 4792 C CA . ASP A 1 624 ? -11.785 5.221 -17.875 1.00 77.00 624 ASP A CA 1
ATOM 4793 C C . ASP A 1 624 ? -12.298 6.680 -17.935 1.00 77.00 624 ASP A C 1
ATOM 4795 O O . ASP A 1 624 ? -12.378 7.298 -19.005 1.00 77.00 624 ASP A O 1
ATOM 4799 N N . PRO A 1 625 ? -12.582 7.315 -16.776 1.00 81.06 625 PRO A N 1
ATOM 4800 C CA . PRO A 1 625 ? -12.790 8.758 -16.705 1.00 81.06 625 PRO A CA 1
ATOM 4801 C C . PRO A 1 625 ? -11.634 9.526 -17.362 1.00 81.06 625 PRO A C 1
ATOM 4803 O O . PRO A 1 625 ? -10.469 9.211 -17.139 1.00 81.06 625 PRO A O 1
ATOM 4806 N N . LEU A 1 626 ? -11.944 10.595 -18.108 1.00 85.25 626 LEU A N 1
ATOM 4807 C CA . LEU A 1 626 ? -10.976 11.320 -18.953 1.00 85.25 626 LEU A CA 1
ATOM 4808 C C . LEU A 1 626 ? -9.659 11.690 -18.249 1.00 85.25 626 LEU A C 1
ATOM 4810 O O . LEU A 1 626 ? -8.610 11.702 -18.883 1.00 85.25 626 LEU A O 1
ATOM 4814 N N . TYR A 1 627 ? -9.705 12.047 -16.963 1.00 87.00 627 TYR A N 1
ATOM 4815 C CA . TYR A 1 627 ? -8.485 12.345 -16.215 1.00 87.00 627 TYR A CA 1
ATOM 4816 C C . TYR A 1 627 ? -7.608 11.101 -16.044 1.00 87.00 627 TYR A C 1
ATOM 4818 O O . TYR A 1 627 ? -6.436 11.155 -16.393 1.00 87.00 627 TYR A O 1
ATOM 4826 N N . ILE A 1 628 ? -8.186 9.992 -15.577 1.00 85.50 628 ILE A N 1
ATOM 4827 C CA . ILE A 1 628 ? -7.489 8.718 -15.374 1.00 85.50 628 ILE A CA 1
ATOM 4828 C C . ILE A 1 628 ? -6.965 8.170 -16.702 1.00 85.50 628 ILE A C 1
ATOM 4830 O O . ILE A 1 628 ? -5.791 7.817 -16.776 1.00 85.50 628 ILE A O 1
ATOM 4834 N N . ALA A 1 629 ? -7.775 8.215 -17.765 1.00 87.00 629 ALA A N 1
ATOM 4835 C CA . ALA A 1 629 ? -7.344 7.832 -19.110 1.00 87.00 629 ALA A CA 1
ATOM 4836 C C . ALA A 1 629 ? -6.071 8.590 -19.531 1.00 87.00 629 ALA A C 1
ATOM 4838 O O . ALA A 1 629 ? -5.070 7.972 -19.876 1.00 87.00 629 ALA A O 1
ATOM 4839 N N . ARG A 1 630 ? -6.046 9.921 -19.354 1.00 91.25 630 ARG A N 1
ATOM 4840 C CA . ARG A 1 630 ? -4.859 10.746 -19.645 1.00 91.25 630 ARG A CA 1
ATOM 4841 C C . ARG A 1 630 ? -3.652 10.408 -18.779 1.00 91.25 630 ARG A C 1
ATOM 4843 O O . ARG A 1 630 ? -2.520 10.545 -19.241 1.00 91.25 630 ARG A O 1
ATOM 4850 N N . VAL A 1 631 ? -3.862 10.033 -17.515 1.00 92.81 631 VAL A N 1
ATOM 4851 C CA . VAL A 1 631 ? -2.750 9.607 -16.658 1.00 92.81 631 VAL A CA 1
ATOM 4852 C C . VAL A 1 631 ? -2.140 8.311 -17.199 1.00 92.81 631 VAL A C 1
ATOM 4854 O O . VAL A 1 631 ? -0.918 8.233 -17.348 1.00 92.81 631 VAL A O 1
ATOM 4857 N N . LYS A 1 632 ? -2.978 7.337 -17.572 1.00 94.25 632 LYS A N 1
ATOM 4858 C CA . LYS A 1 632 ? -2.539 6.070 -18.175 1.00 94.25 632 LYS A CA 1
ATOM 4859 C C . LYS A 1 632 ? -1.887 6.270 -19.547 1.00 94.25 632 LYS A C 1
ATOM 4861 O O . LYS A 1 632 ? -0.845 5.672 -19.801 1.00 94.25 632 LYS A O 1
ATOM 4866 N N . ASP A 1 633 ? -2.395 7.180 -20.379 1.00 93.12 633 ASP A N 1
ATOM 4867 C CA . ASP A 1 633 ? -1.749 7.555 -21.646 1.00 93.12 633 ASP A CA 1
ATOM 4868 C C . ASP A 1 633 ? -0.313 8.034 -21.419 1.00 93.12 633 ASP A C 1
ATOM 4870 O O . ASP A 1 633 ? 0.620 7.568 -22.072 1.00 93.12 633 ASP A O 1
ATOM 4874 N N . CYS A 1 634 ? -0.104 8.913 -20.434 1.00 95.62 634 CYS A N 1
ATOM 4875 C CA . CYS A 1 634 ? 1.229 9.415 -20.121 1.00 95.62 634 CYS A CA 1
ATOM 4876 C C . CYS A 1 634 ? 2.165 8.329 -19.583 1.00 95.62 634 CYS A C 1
ATOM 4878 O O . CYS A 1 634 ? 3.357 8.342 -19.896 1.00 95.62 634 CYS A O 1
ATOM 4880 N N . VAL A 1 635 ? 1.649 7.378 -18.803 1.00 97.06 635 VAL A N 1
ATOM 4881 C CA . VAL A 1 635 ? 2.406 6.193 -18.378 1.00 97.06 635 VAL A CA 1
ATOM 4882 C C . VAL A 1 635 ? 2.888 5.403 -19.594 1.00 97.06 635 VAL A C 1
ATOM 4884 O O . VAL A 1 635 ? 4.090 5.160 -19.736 1.00 97.06 635 VAL A O 1
ATOM 4887 N N . VAL A 1 636 ? 1.975 5.068 -20.508 1.00 95.50 636 VAL A N 1
ATOM 4888 C CA . VAL A 1 636 ? 2.301 4.339 -21.738 1.00 95.50 636 VAL A CA 1
ATOM 4889 C C . VAL A 1 636 ? 3.298 5.122 -22.586 1.00 95.50 636 VAL A C 1
ATOM 4891 O O . VAL A 1 636 ? 4.276 4.555 -23.068 1.00 95.50 636 VAL A O 1
ATOM 4894 N N . TYR A 1 637 ? 3.112 6.433 -22.729 1.00 94.44 637 TYR A N 1
ATOM 4895 C CA . TYR A 1 637 ? 4.025 7.300 -23.466 1.00 94.44 637 TYR A CA 1
ATOM 4896 C C . TYR A 1 637 ? 5.469 7.187 -22.958 1.00 94.44 637 TYR A C 1
ATOM 4898 O O . TYR A 1 637 ? 6.390 6.989 -23.755 1.00 94.44 637 TYR A O 1
ATOM 4906 N N . TYR A 1 638 ? 5.698 7.267 -21.643 1.00 96.25 638 TYR A N 1
ATOM 4907 C CA . TYR A 1 638 ? 7.053 7.144 -21.097 1.00 96.25 638 TYR A CA 1
ATOM 4908 C C . TYR A 1 638 ? 7.598 5.714 -21.148 1.00 96.25 638 TYR A C 1
ATOM 4910 O O . TYR A 1 638 ? 8.801 5.555 -21.364 1.00 96.25 638 TYR A O 1
ATOM 4918 N N . ALA A 1 639 ? 6.751 4.684 -21.064 1.00 94.75 639 ALA A N 1
ATOM 4919 C CA . ALA A 1 639 ? 7.164 3.305 -21.331 1.00 94.75 639 ALA A CA 1
ATOM 4920 C C . ALA A 1 639 ? 7.655 3.134 -22.781 1.00 94.75 639 ALA A C 1
ATOM 4922 O O . ALA A 1 639 ? 8.723 2.568 -23.019 1.00 94.75 639 ALA A O 1
ATOM 4923 N N . LEU A 1 640 ? 6.937 3.699 -23.758 1.00 84.12 640 LEU A N 1
ATOM 4924 C CA . LEU A 1 640 ? 7.334 3.687 -25.170 1.00 84.12 640 LEU A CA 1
ATOM 4925 C C . LEU A 1 640 ? 8.632 4.470 -25.410 1.00 84.12 640 LEU A C 1
ATOM 4927 O O . LEU A 1 640 ? 9.471 4.033 -26.197 1.00 84.12 640 LEU A O 1
ATOM 4931 N N . ARG A 1 641 ? 8.853 5.588 -24.706 1.00 85.50 641 ARG A N 1
ATOM 4932 C CA . ARG A 1 641 ? 10.132 6.315 -24.778 1.00 85.50 641 ARG A CA 1
ATOM 4933 C C . ARG A 1 641 ? 11.291 5.522 -24.180 1.00 85.50 641 ARG A C 1
ATOM 4935 O O . ARG A 1 641 ? 12.364 5.503 -24.777 1.00 85.50 641 ARG A O 1
ATOM 4942 N N . ALA A 1 642 ? 11.089 4.863 -23.041 1.00 85.88 642 ALA A N 1
ATOM 4943 C CA . ALA A 1 642 ? 12.099 3.996 -22.435 1.00 85.88 642 ALA A CA 1
ATOM 4944 C C . ALA A 1 642 ? 12.456 2.828 -23.371 1.00 85.88 642 ALA A C 1
ATOM 4946 O O . ALA A 1 642 ? 13.633 2.571 -23.633 1.00 85.88 642 ALA A O 1
ATOM 4947 N N . ARG A 1 643 ? 11.443 2.202 -23.979 1.00 79.38 643 ARG A N 1
ATOM 4948 C CA . ARG A 1 643 ? 11.611 1.198 -25.036 1.00 79.38 643 ARG A CA 1
ATOM 4949 C C . ARG A 1 643 ? 12.449 1.732 -26.197 1.00 79.38 643 ARG A C 1
ATOM 4951 O O . ARG A 1 643 ? 13.387 1.068 -26.632 1.00 79.38 643 ARG A O 1
ATOM 4958 N N . ASP A 1 644 ? 12.146 2.930 -26.693 1.00 75.50 644 ASP A N 1
ATOM 4959 C CA . ASP A 1 644 ? 12.893 3.546 -27.796 1.00 75.50 644 ASP A CA 1
ATOM 4960 C C . ASP A 1 644 ? 14.353 3.857 -27.411 1.00 75.50 644 ASP A C 1
ATOM 4962 O O . ASP A 1 644 ? 15.205 3.969 -28.288 1.00 75.50 644 ASP A O 1
ATOM 4966 N N . GLN A 1 645 ? 14.668 3.933 -26.116 1.00 74.94 645 GLN A N 1
ATOM 4967 C CA . GLN A 1 645 ? 16.026 4.027 -25.568 1.00 74.94 645 GLN A CA 1
ATOM 4968 C C . GLN A 1 645 ? 16.658 2.656 -25.259 1.00 74.94 645 GLN A C 1
ATOM 4970 O O . GLN A 1 645 ? 17.715 2.595 -24.630 1.00 74.94 645 GLN A O 1
ATOM 4975 N N . GLY A 1 646 ? 16.039 1.551 -25.680 1.00 72.88 646 GLY A N 1
ATOM 4976 C CA . GLY A 1 646 ? 16.535 0.196 -25.429 1.00 72.88 646 GLY A CA 1
ATOM 4977 C C . GLY A 1 646 ? 16.515 -0.205 -23.951 1.00 72.88 646 GLY A C 1
ATOM 4978 O O . GLY A 1 646 ? 17.329 -1.033 -23.543 1.00 72.88 646 GLY A O 1
ATOM 4979 N N . ILE A 1 647 ? 15.640 0.406 -23.149 1.00 84.00 647 ILE A N 1
ATOM 4980 C CA . ILE A 1 647 ? 15.429 0.061 -21.742 1.00 84.00 647 ILE A CA 1
ATOM 4981 C C . ILE A 1 647 ? 14.312 -0.975 -21.664 1.00 84.00 647 ILE A C 1
ATOM 4983 O O . ILE A 1 647 ? 13.208 -0.744 -22.157 1.00 84.00 647 ILE A O 1
ATOM 4987 N N . VAL A 1 648 ? 14.604 -2.098 -21.012 1.00 87.19 648 VAL A N 1
ATOM 4988 C CA . VAL A 1 648 ? 13.620 -3.144 -20.719 1.00 87.19 648 VAL A CA 1
ATOM 4989 C C . VAL A 1 648 ? 12.976 -2.852 -19.370 1.00 87.19 648 VAL A C 1
ATOM 4991 O O . VAL A 1 648 ? 13.694 -2.642 -18.391 1.00 87.19 648 VAL A O 1
ATOM 4994 N N . ILE A 1 649 ? 11.643 -2.838 -19.300 1.00 93.94 649 ILE A N 1
ATOM 4995 C CA . ILE A 1 649 ? 10.912 -2.596 -18.054 1.00 93.94 649 ILE A CA 1
ATOM 4996 C C . ILE A 1 649 ? 10.291 -3.902 -17.568 1.00 93.94 649 ILE A C 1
ATOM 4998 O O . ILE A 1 649 ? 9.381 -4.435 -18.189 1.00 93.94 649 ILE A O 1
ATOM 5002 N N . HIS A 1 650 ? 10.762 -4.409 -16.435 1.00 95.44 650 HIS A N 1
ATOM 5003 C CA . HIS A 1 650 ? 10.070 -5.455 -15.689 1.00 95.44 650 HIS A CA 1
ATOM 5004 C C . HIS A 1 650 ? 9.090 -4.804 -14.721 1.00 95.44 650 HIS A C 1
ATOM 5006 O O . HIS A 1 650 ? 9.423 -3.790 -14.108 1.00 95.44 650 HIS A O 1
ATOM 5012 N N . THR A 1 651 ? 7.897 -5.369 -14.577 1.00 97.50 651 THR A N 1
ATOM 5013 C CA . THR A 1 651 ? 6.865 -4.824 -13.687 1.00 97.50 651 THR A CA 1
ATOM 5014 C C . THR A 1 651 ? 6.450 -5.862 -12.653 1.00 97.50 651 THR A C 1
ATOM 5016 O O . THR A 1 651 ? 6.381 -7.051 -12.956 1.00 97.50 651 THR A O 1
ATOM 5019 N N . ILE A 1 652 ? 6.189 -5.419 -11.425 1.00 97.00 652 ILE A N 1
ATOM 5020 C CA . ILE A 1 652 ? 5.653 -6.239 -10.337 1.00 97.00 652 ILE A CA 1
ATOM 5021 C C . ILE A 1 652 ? 4.406 -5.525 -9.814 1.00 97.00 652 ILE A C 1
ATOM 5023 O O . ILE A 1 652 ? 4.520 -4.440 -9.244 1.00 97.00 652 ILE A O 1
ATOM 5027 N N . SER A 1 653 ? 3.230 -6.109 -10.053 1.00 94.00 653 SER A N 1
ATOM 5028 C CA . SER A 1 653 ? 1.973 -5.627 -9.473 1.00 94.00 653 SER A CA 1
ATOM 5029 C C . SER A 1 653 ? 1.809 -6.138 -8.043 1.00 94.00 653 SER A C 1
ATOM 5031 O O . SER A 1 653 ? 2.051 -7.320 -7.785 1.00 94.00 653 SER A O 1
ATOM 5033 N N . LEU A 1 654 ? 1.390 -5.261 -7.129 1.00 89.31 654 LEU A N 1
ATOM 5034 C CA . LEU A 1 654 ? 1.186 -5.577 -5.713 1.00 89.31 654 LEU A CA 1
ATOM 5035 C C . LEU A 1 654 ? -0.287 -5.478 -5.324 1.00 89.31 654 LEU A C 1
ATOM 5037 O O . LEU A 1 654 ? -0.929 -4.466 -5.585 1.00 89.31 654 LEU A O 1
ATOM 5041 N N . GLY A 1 655 ? -0.803 -6.510 -4.661 1.00 81.75 655 GLY A N 1
ATOM 5042 C CA . GLY A 1 655 ? -2.171 -6.524 -4.154 1.00 81.75 655 GLY A CA 1
ATOM 5043 C C . GLY A 1 655 ? -3.217 -6.939 -5.185 1.00 81.75 655 GLY A C 1
ATOM 5044 O O . GLY A 1 655 ? -3.029 -6.874 -6.398 1.00 81.75 655 GLY A O 1
ATOM 5045 N N . HIS A 1 656 ? -4.365 -7.399 -4.687 1.00 78.06 656 HIS A N 1
ATOM 5046 C CA . HIS A 1 656 ? -5.426 -7.993 -5.512 1.00 78.06 656 HIS A CA 1
ATOM 5047 C C . HIS A 1 656 ? -6.171 -6.995 -6.395 1.00 78.06 656 HIS A C 1
ATOM 5049 O O . HIS A 1 656 ? -6.836 -7.396 -7.350 1.00 78.06 656 HIS A O 1
ATOM 5055 N N . ALA A 1 657 ? -6.110 -5.716 -6.045 1.00 74.31 657 ALA A N 1
ATOM 5056 C CA . ALA A 1 657 ? -6.809 -4.668 -6.765 1.00 74.31 657 ALA A CA 1
ATOM 5057 C C . ALA A 1 657 ? -5.875 -3.892 -7.717 1.00 74.31 657 ALA A C 1
ATOM 5059 O O . ALA A 1 657 ? -6.306 -2.930 -8.345 1.00 74.31 657 ALA A O 1
ATOM 5060 N N . ALA A 1 658 ? -4.632 -4.356 -7.889 1.00 85.88 658 ALA A N 1
ATOM 5061 C CA . ALA A 1 658 ? -3.689 -3.750 -8.814 1.00 85.88 658 ALA A CA 1
ATOM 5062 C C . ALA A 1 658 ? -4.209 -3.687 -10.264 1.00 85.88 658 ALA A C 1
ATOM 5064 O O . ALA A 1 658 ? -4.875 -4.612 -10.742 1.00 85.88 658 ALA A O 1
ATOM 5065 N N . ASP A 1 659 ? -3.828 -2.647 -11.011 1.00 88.56 659 ASP A N 1
ATOM 5066 C CA . ASP A 1 659 ? -4.042 -2.568 -12.463 1.00 88.56 659 ASP A CA 1
ATOM 5067 C C . ASP A 1 659 ? -3.011 -3.451 -13.193 1.00 88.56 659 ASP A C 1
ATOM 5069 O O . ASP A 1 659 ? -2.018 -2.995 -13.773 1.00 88.56 659 ASP A O 1
ATOM 5073 N N . ILE A 1 660 ? -3.251 -4.764 -13.127 1.00 91.44 660 ILE A N 1
ATOM 5074 C CA . ILE A 1 660 ? -2.423 -5.797 -13.763 1.00 91.44 660 ILE A CA 1
ATOM 5075 C C . ILE A 1 660 ? -2.302 -5.525 -15.263 1.00 91.44 660 ILE A C 1
ATOM 5077 O O . ILE A 1 660 ? -1.211 -5.627 -15.810 1.00 91.44 660 ILE A O 1
ATOM 5081 N N . ALA A 1 661 ? -3.396 -5.130 -15.920 1.00 91.31 661 ALA A N 1
ATOM 5082 C CA . ALA A 1 661 ? -3.416 -4.917 -17.362 1.00 91.31 661 ALA A CA 1
ATOM 5083 C C . ALA A 1 661 ? -2.464 -3.790 -17.787 1.00 91.31 661 ALA A C 1
ATOM 5085 O O . ALA A 1 661 ? -1.722 -3.946 -18.759 1.00 91.31 661 ALA A O 1
ATOM 5086 N N . LEU A 1 662 ? -2.454 -2.664 -17.064 1.00 94.38 662 LEU A N 1
ATOM 5087 C CA . LEU A 1 662 ? -1.538 -1.560 -17.350 1.00 94.38 662 LEU A CA 1
ATOM 5088 C C . LEU A 1 662 ? -0.078 -1.968 -17.138 1.00 94.38 662 LEU A C 1
ATOM 5090 O O . LEU A 1 662 ? 0.766 -1.706 -17.998 1.00 94.38 662 LEU A O 1
ATOM 5094 N N . LEU A 1 663 ? 0.233 -2.619 -16.015 1.00 96.75 663 LEU A N 1
ATOM 5095 C CA . LEU A 1 663 ? 1.601 -3.032 -15.693 1.00 96.75 663 LEU A CA 1
ATOM 5096 C C . LEU A 1 663 ? 2.111 -4.150 -16.612 1.00 96.75 663 LEU A C 1
ATOM 5098 O O . LEU A 1 663 ? 3.288 -4.135 -16.986 1.00 96.75 663 LEU A O 1
ATOM 5102 N N . GLU A 1 664 ? 1.249 -5.086 -17.004 1.00 94.12 664 GLU A N 1
ATOM 5103 C CA . GLU A 1 664 ? 1.550 -6.115 -17.998 1.00 94.12 664 GLU A CA 1
ATOM 5104 C C . GLU A 1 664 ? 1.850 -5.477 -19.350 1.00 94.12 664 GLU A C 1
ATOM 5106 O O . GLU A 1 664 ? 2.911 -5.726 -19.921 1.00 94.12 664 GLU A O 1
ATOM 5111 N N . TYR A 1 665 ? 1.009 -4.544 -19.797 1.00 92.62 665 TYR A N 1
ATOM 5112 C CA . TYR A 1 665 ? 1.236 -3.828 -21.045 1.00 92.62 665 TYR A CA 1
ATOM 5113 C C . TYR A 1 665 ? 2.564 -3.054 -21.054 1.00 92.62 665 TYR A C 1
ATOM 5115 O O . TYR A 1 665 ? 3.289 -3.114 -22.044 1.00 92.62 665 TYR A O 1
ATOM 5123 N N . ILE A 1 666 ? 2.941 -2.374 -19.962 1.00 95.00 666 ILE A N 1
ATOM 5124 C CA . ILE A 1 666 ? 4.247 -1.690 -19.844 1.00 95.00 666 ILE A CA 1
ATOM 5125 C C . ILE A 1 666 ? 5.413 -2.674 -20.019 1.00 95.00 666 ILE A C 1
ATOM 5127 O O . ILE A 1 666 ? 6.381 -2.373 -20.731 1.00 95.00 666 ILE A O 1
ATOM 5131 N N . ALA A 1 667 ? 5.334 -3.842 -19.377 1.00 90.69 667 ALA A N 1
ATOM 5132 C CA . ALA A 1 667 ? 6.364 -4.864 -19.508 1.00 90.69 667 ALA A CA 1
ATOM 5133 C C . ALA A 1 667 ? 6.424 -5.404 -20.939 1.00 90.69 667 ALA A C 1
ATOM 5135 O O . ALA A 1 667 ? 7.491 -5.397 -21.553 1.00 90.69 667 ALA A O 1
ATOM 5136 N N . GLU A 1 668 ? 5.284 -5.784 -21.513 1.00 81.88 668 GLU A N 1
ATOM 5137 C CA . GLU A 1 668 ? 5.197 -6.307 -22.877 1.00 81.88 668 GLU A CA 1
ATOM 5138 C C . GLU A 1 668 ? 5.752 -5.319 -23.905 1.00 81.88 668 GLU A C 1
ATOM 5140 O O . GLU A 1 668 ? 6.585 -5.689 -24.736 1.00 81.88 668 GLU A O 1
ATOM 5145 N N . VAL A 1 669 ? 5.364 -4.038 -23.839 1.00 78.19 669 VAL A N 1
ATOM 5146 C CA . VAL A 1 669 ? 5.798 -3.071 -24.857 1.00 78.19 669 VAL A CA 1
ATOM 5147 C C . VAL A 1 669 ? 7.289 -2.764 -24.810 1.00 78.19 669 VAL A C 1
ATOM 5149 O O . VAL A 1 669 ? 7.843 -2.315 -25.816 1.00 78.19 669 VAL A O 1
ATOM 5152 N N . THR A 1 670 ? 7.944 -3.019 -23.679 1.00 80.81 670 THR A N 1
ATOM 5153 C CA . THR A 1 670 ? 9.387 -2.815 -23.484 1.00 80.81 670 THR A CA 1
ATOM 5154 C C . THR A 1 670 ? 10.198 -4.112 -23.585 1.00 80.81 670 THR A C 1
ATOM 5156 O O . THR A 1 670 ? 11.425 -4.065 -23.502 1.00 80.81 670 THR A O 1
ATOM 5159 N N . GLY A 1 671 ? 9.546 -5.260 -23.810 1.00 72.00 671 GLY A N 1
ATOM 5160 C CA . GLY A 1 671 ? 10.186 -6.579 -23.875 1.00 72.00 671 GLY A CA 1
ATOM 5161 C C . GLY A 1 671 ? 10.584 -7.154 -22.510 1.00 72.00 671 GLY A C 1
ATOM 5162 O O . GLY A 1 671 ? 11.450 -8.029 -22.443 1.00 72.00 671 GLY A O 1
ATOM 5163 N N . GLY A 1 672 ? 10.008 -6.633 -21.426 1.00 84.25 672 GLY A N 1
ATOM 5164 C CA . GLY A 1 672 ? 10.188 -7.133 -20.070 1.00 84.25 672 GLY A CA 1
ATOM 5165 C C . GLY A 1 672 ? 9.212 -8.248 -19.709 1.00 84.25 672 GLY A C 1
ATOM 5166 O O . GLY A 1 672 ? 8.597 -8.881 -20.562 1.00 84.25 672 GLY A O 1
ATOM 5167 N N . VAL A 1 673 ? 9.103 -8.510 -18.408 1.00 85.88 673 VAL A N 1
ATOM 5168 C CA . VAL A 1 673 ? 8.213 -9.534 -17.842 1.00 85.88 673 VAL A CA 1
ATOM 5169 C C . VAL A 1 673 ? 7.407 -8.895 -16.728 1.00 85.88 673 VAL A C 1
ATOM 5171 O O . VAL A 1 673 ? 7.970 -8.151 -15.920 1.00 85.88 673 VAL A O 1
ATOM 5174 N N . HIS A 1 674 ? 6.113 -9.194 -16.714 1.00 93.44 674 HIS A N 1
ATOM 5175 C CA . HIS A 1 674 ? 5.218 -8.843 -15.630 1.00 93.44 674 HIS A CA 1
ATOM 5176 C C . HIS A 1 674 ? 5.145 -9.972 -14.606 1.00 93.44 674 HIS A C 1
ATOM 5178 O O . HIS A 1 674 ? 4.979 -11.137 -14.969 1.00 93.44 674 HIS A O 1
ATOM 5184 N N . PHE A 1 675 ? 5.213 -9.605 -13.334 1.00 95.38 675 PHE A N 1
ATOM 5185 C CA . PHE A 1 675 ? 4.920 -10.472 -12.206 1.00 95.38 675 PHE A CA 1
ATOM 5186 C C . PHE A 1 675 ? 3.752 -9.886 -11.423 1.00 95.38 675 PHE A C 1
ATOM 5188 O O . PHE A 1 675 ? 3.627 -8.669 -11.296 1.00 95.38 675 PHE A O 1
ATOM 5195 N N . HIS A 1 676 ? 2.924 -10.759 -10.864 1.00 93.62 676 HIS A N 1
ATOM 5196 C CA . HIS A 1 676 ? 1.824 -10.364 -9.999 1.00 93.62 676 HIS A CA 1
ATOM 5197 C C . HIS A 1 676 ? 1.995 -11.015 -8.633 1.00 93.62 676 HIS A C 1
ATOM 5199 O O . HIS A 1 676 ? 2.086 -12.240 -8.546 1.00 93.62 676 HIS A O 1
ATOM 5205 N N . ALA A 1 677 ? 2.043 -10.188 -7.590 1.00 91.38 677 ALA A N 1
ATOM 5206 C CA . ALA A 1 677 ? 2.084 -10.596 -6.195 1.00 91.38 677 ALA A CA 1
ATOM 5207 C C . ALA A 1 677 ? 0.729 -10.273 -5.538 1.00 91.38 677 ALA A C 1
ATOM 5209 O O . ALA A 1 677 ? 0.556 -9.174 -5.007 1.00 91.38 677 ALA A O 1
ATOM 5210 N N . PRO A 1 678 ? -0.260 -11.187 -5.587 1.00 82.25 678 PRO A N 1
ATOM 5211 C CA . PRO A 1 678 ? -1.507 -11.052 -4.836 1.00 82.25 678 PRO A CA 1
ATOM 5212 C C . PRO A 1 678 ? -1.312 -11.137 -3.322 1.00 82.25 678 PRO A C 1
ATOM 5214 O O . PRO A 1 678 ? -2.129 -10.578 -2.589 1.00 82.25 678 PRO A O 1
ATOM 5217 N N . THR A 1 679 ? -0.214 -11.740 -2.839 1.00 79.38 679 THR A N 1
ATOM 5218 C CA . THR A 1 679 ? 0.216 -11.656 -1.429 1.00 79.38 679 THR A CA 1
ATOM 5219 C C . THR A 1 679 ? 1.710 -11.326 -1.276 1.00 79.38 679 THR A C 1
ATOM 5221 O O . THR A 1 679 ? 2.530 -11.597 -2.154 1.00 79.38 679 THR A O 1
ATOM 5224 N N . ALA A 1 680 ? 2.074 -10.705 -0.150 1.00 81.88 680 ALA A N 1
ATOM 5225 C CA . ALA A 1 680 ? 3.422 -10.193 0.101 1.00 81.88 680 ALA A CA 1
ATOM 5226 C C . ALA A 1 680 ? 4.507 -11.286 0.200 1.00 81.88 680 ALA A C 1
ATOM 5228 O O . ALA A 1 680 ? 5.662 -11.060 -0.158 1.00 81.88 680 ALA A O 1
ATOM 5229 N N . ASP A 1 681 ? 4.136 -12.493 0.628 1.00 81.50 681 ASP A N 1
ATOM 5230 C CA . ASP A 1 681 ? 5.013 -13.667 0.732 1.00 81.50 681 ASP A CA 1
ATOM 5231 C C . ASP A 1 681 ? 5.545 -14.159 -0.624 1.00 81.50 681 ASP A C 1
ATOM 5233 O O . ASP A 1 681 ? 6.569 -14.836 -0.676 1.00 81.50 681 ASP A O 1
ATOM 5237 N N . GLN A 1 682 ? 4.904 -13.784 -1.731 1.00 88.75 682 GLN A N 1
ATOM 5238 C CA . GLN A 1 682 ? 5.344 -14.152 -3.080 1.00 88.75 682 GLN A CA 1
ATOM 5239 C C . GLN A 1 682 ? 6.480 -13.269 -3.605 1.00 88.75 682 GLN A C 1
ATOM 5241 O O . GLN A 1 682 ? 7.096 -13.599 -4.619 1.00 88.75 682 GLN A O 1
ATOM 5246 N N . LEU A 1 683 ? 6.772 -12.147 -2.940 1.00 90.31 683 LEU A N 1
ATOM 5247 C CA . LEU A 1 683 ? 7.758 -11.185 -3.428 1.00 90.31 683 LEU A CA 1
ATOM 5248 C C . LEU A 1 683 ? 9.173 -11.751 -3.442 1.00 90.31 683 LEU A C 1
ATOM 5250 O O . LEU A 1 683 ? 9.917 -11.460 -4.374 1.00 90.31 683 LEU A O 1
ATOM 5254 N N . THR A 1 684 ? 9.529 -12.597 -2.474 1.00 87.25 684 THR A N 1
ATOM 5255 C CA . THR A 1 684 ? 10.829 -13.281 -2.460 1.00 87.25 684 THR A CA 1
ATOM 5256 C C . THR A 1 684 ? 10.989 -14.203 -3.670 1.00 87.25 684 THR A C 1
ATOM 5258 O O . THR A 1 684 ? 11.988 -14.114 -4.380 1.00 87.25 684 THR A O 1
ATOM 5261 N N . ASP A 1 685 ? 9.988 -15.035 -3.968 1.00 89.12 685 ASP A N 1
ATOM 5262 C CA . ASP A 1 685 ? 10.031 -15.938 -5.125 1.00 89.12 685 ASP A CA 1
ATOM 5263 C C . ASP A 1 685 ? 10.111 -15.148 -6.446 1.00 89.12 685 ASP A C 1
ATOM 5265 O O . ASP A 1 685 ? 10.876 -15.493 -7.350 1.00 89.12 685 ASP A O 1
ATOM 5269 N N . ILE A 1 686 ? 9.362 -14.043 -6.544 1.00 92.75 686 ILE A N 1
ATOM 5270 C CA . ILE A 1 686 ? 9.362 -13.154 -7.713 1.00 92.75 686 ILE A CA 1
ATOM 5271 C C . ILE A 1 686 ? 10.723 -12.478 -7.905 1.00 92.75 686 ILE A C 1
ATOM 5273 O O . ILE A 1 686 ? 11.220 -12.423 -9.033 1.00 92.75 686 ILE A O 1
ATOM 5277 N N . THR A 1 687 ? 11.354 -11.958 -6.847 1.00 91.62 687 THR A N 1
ATOM 5278 C CA . THR A 1 687 ? 12.670 -11.314 -6.978 1.00 91.62 687 THR A CA 1
ATOM 5279 C C . THR A 1 687 ? 13.765 -12.327 -7.311 1.00 91.62 687 THR A C 1
ATOM 5281 O O . THR A 1 687 ? 14.646 -12.021 -8.121 1.00 91.62 687 THR A O 1
ATOM 5284 N N . GLU A 1 688 ? 13.684 -13.554 -6.789 1.00 88.69 688 GLU A N 1
ATOM 5285 C CA . GLU A 1 688 ? 14.554 -14.664 -7.190 1.00 88.69 688 GLU A CA 1
ATOM 5286 C C . GLU A 1 688 ? 14.374 -15.042 -8.667 1.00 88.69 688 GLU A C 1
ATOM 5288 O O . GLU A 1 688 ? 15.359 -15.268 -9.378 1.00 88.69 688 GLU A O 1
ATOM 5293 N N . GLU A 1 689 ? 13.137 -15.087 -9.161 1.00 88.69 689 GLU A N 1
ATOM 5294 C CA . GLU A 1 689 ? 12.850 -15.343 -10.571 1.00 88.69 689 GLU A CA 1
ATOM 5295 C C . GLU A 1 689 ? 13.366 -14.202 -11.460 1.00 88.69 689 GLU A C 1
ATOM 5297 O O . GLU A 1 689 ? 14.054 -14.446 -12.457 1.00 88.69 689 GLU A O 1
ATOM 5302 N N . LEU A 1 690 ? 13.138 -12.946 -11.071 1.00 88.56 690 LEU A N 1
ATOM 5303 C CA . LEU A 1 690 ? 13.632 -11.761 -11.775 1.00 88.56 690 LEU A CA 1
ATOM 5304 C C . LEU A 1 690 ? 15.164 -11.776 -11.928 1.00 88.56 690 LEU A C 1
ATOM 5306 O O . LEU A 1 690 ? 15.688 -11.476 -13.009 1.00 88.56 690 LEU A O 1
ATOM 5310 N N . LEU A 1 691 ? 15.896 -12.206 -10.895 1.00 85.62 691 LEU A N 1
ATOM 5311 C CA . LEU A 1 691 ? 17.352 -12.392 -10.947 1.00 85.62 691 LEU A CA 1
ATOM 5312 C C . LEU A 1 691 ? 17.798 -13.442 -11.975 1.00 85.62 691 LEU A C 1
ATOM 5314 O O . LEU A 1 691 ? 18.950 -13.412 -12.405 1.00 85.62 691 LEU A O 1
ATOM 5318 N N . GLN A 1 692 ? 16.921 -14.345 -12.420 1.00 80.00 692 GLN A N 1
ATOM 5319 C CA . GLN A 1 692 ? 17.205 -15.292 -13.506 1.00 80.00 692 GLN A CA 1
ATOM 5320 C C . GLN A 1 692 ? 16.946 -14.692 -14.895 1.00 80.00 692 GLN A C 1
ATOM 5322 O O . GLN A 1 692 ? 17.563 -15.126 -15.877 1.00 80.00 692 GLN A O 1
ATOM 5327 N N . TYR A 1 693 ? 16.079 -13.680 -14.997 1.00 75.62 693 TYR A N 1
ATOM 5328 C CA . TYR A 1 693 ? 15.799 -12.959 -16.243 1.00 75.62 693 TYR A CA 1
ATOM 5329 C C . TYR A 1 693 ? 16.866 -11.913 -16.572 1.00 75.62 693 TYR A C 1
ATOM 5331 O O . TYR A 1 693 ? 17.283 -11.806 -17.725 1.00 75.62 693 TYR A O 1
ATOM 5339 N N . ILE A 1 694 ? 17.391 -11.203 -15.574 1.00 74.31 694 ILE A N 1
ATOM 5340 C CA . ILE A 1 694 ? 18.411 -10.158 -15.773 1.00 74.31 694 ILE A CA 1
ATOM 5341 C C . ILE A 1 694 ? 19.684 -10.678 -16.482 1.00 74.31 694 ILE A C 1
ATOM 5343 O O . ILE A 1 694 ? 20.178 -10.019 -17.400 1.00 74.31 694 ILE A O 1
ATOM 5347 N N . PRO A 1 695 ? 20.223 -11.874 -16.171 1.00 63.22 695 PRO A N 1
ATOM 5348 C CA . PRO A 1 695 ? 21.312 -12.481 -16.932 1.00 63.22 695 PRO A CA 1
ATOM 5349 C C . PRO A 1 695 ? 20.982 -12.758 -18.402 1.00 63.22 695 PRO A C 1
ATOM 5351 O O . PRO A 1 695 ? 21.896 -12.792 -19.224 1.00 63.22 695 PRO A O 1
ATOM 5354 N N . ARG A 1 696 ? 19.707 -12.933 -18.772 1.00 62.47 696 ARG A N 1
ATOM 5355 C CA . ARG A 1 696 ? 19.306 -13.110 -20.178 1.00 62.47 696 ARG A CA 1
ATOM 5356 C C . ARG A 1 696 ? 19.450 -11.809 -20.966 1.00 62.47 696 ARG A C 1
ATOM 5358 O O . ARG A 1 696 ? 19.872 -11.861 -22.117 1.00 62.47 696 ARG A O 1
ATOM 5365 N N . LEU A 1 697 ? 19.247 -10.651 -20.329 1.00 60.25 697 LEU A N 1
ATOM 5366 C CA . LEU A 1 697 ? 19.568 -9.344 -20.923 1.00 60.25 697 LEU A CA 1
ATOM 5367 C C . LEU A 1 697 ? 21.067 -9.223 -21.247 1.00 60.25 697 LEU A C 1
ATOM 5369 O O . LEU A 1 697 ? 21.446 -8.668 -22.279 1.00 60.25 697 LEU A O 1
ATOM 5373 N N . ARG A 1 698 ? 21.934 -9.817 -20.411 1.00 56.97 698 ARG A N 1
ATOM 5374 C CA . ARG A 1 698 ? 23.394 -9.856 -20.632 1.00 56.97 698 ARG A CA 1
ATOM 5375 C C . ARG A 1 698 ? 23.773 -10.644 -21.887 1.00 56.97 698 ARG A C 1
ATOM 5377 O O . ARG A 1 698 ? 24.751 -10.306 -22.546 1.00 56.97 698 ARG A O 1
ATOM 5384 N N . ALA A 1 699 ? 23.019 -11.694 -22.213 1.00 45.66 699 ALA A N 1
ATOM 5385 C CA . ALA A 1 699 ? 23.316 -12.594 -23.325 1.00 45.66 699 ALA A CA 1
ATOM 5386 C C . ALA A 1 699 ? 22.872 -12.062 -24.696 1.00 45.66 699 ALA A C 1
ATOM 5388 O O . ALA A 1 699 ? 23.320 -12.591 -25.712 1.00 45.66 699 ALA A O 1
ATOM 5389 N N . ASN A 1 700 ? 22.022 -11.033 -24.737 1.00 47.91 700 ASN A N 1
ATOM 5390 C CA . ASN A 1 700 ? 21.392 -10.612 -25.987 1.00 47.91 700 ASN A CA 1
ATOM 5391 C C . ASN A 1 700 ? 21.912 -9.275 -26.507 1.00 47.91 700 ASN A C 1
ATOM 5393 O O . ASN A 1 700 ? 21.851 -9.037 -27.711 1.00 47.91 700 ASN A O 1
ATOM 5397 N N . GLY A 1 701 ? 22.476 -8.424 -25.641 1.00 51.41 701 GLY A N 1
ATOM 5398 C CA . GLY A 1 701 ? 22.705 -7.027 -26.006 1.00 51.41 701 GLY A CA 1
ATOM 5399 C C . GLY A 1 701 ? 21.402 -6.373 -26.485 1.00 51.41 701 GLY A C 1
ATOM 5400 O O . GLY A 1 701 ? 20.362 -7.015 -26.626 1.00 51.41 701 GLY A O 1
ATOM 5401 N N . SER A 1 702 ? 21.418 -5.076 -26.743 1.00 54.72 702 SER A N 1
ATOM 5402 C CA . SER A 1 702 ? 20.268 -4.410 -27.351 1.00 54.72 702 SER A CA 1
ATOM 5403 C C . SER A 1 702 ? 20.203 -4.802 -28.828 1.00 54.72 702 SER A C 1
ATOM 5405 O O . SER A 1 702 ? 20.557 -3.994 -29.670 1.00 54.72 702 SER A O 1
ATOM 5407 N N . LEU A 1 703 ? 19.867 -6.043 -29.178 1.00 57.38 703 LEU A N 1
ATOM 5408 C CA . LEU A 1 703 ? 19.523 -6.430 -30.546 1.00 57.38 703 LEU A CA 1
ATOM 5409 C C . LEU A 1 703 ? 18.056 -6.038 -30.800 1.00 57.38 703 LEU A C 1
ATOM 5411 O O . LEU A 1 703 ? 17.251 -5.956 -29.883 1.00 57.38 703 LEU A O 1
ATOM 5415 N N . GLY A 1 704 ? 17.706 -5.755 -32.044 1.00 63.72 704 GLY A N 1
ATOM 5416 C CA . GLY A 1 704 ? 16.367 -5.427 -32.506 1.00 63.72 704 GLY A CA 1
ATOM 5417 C C . GLY A 1 704 ? 16.098 -6.147 -33.818 1.00 63.72 704 GLY A C 1
ATOM 5418 O O . GLY A 1 704 ? 17.007 -6.349 -34.632 1.00 63.72 704 GLY A O 1
ATOM 5419 N N . ILE A 1 705 ? 14.847 -6.548 -34.026 1.00 72.88 705 ILE A N 1
ATOM 5420 C CA . ILE A 1 705 ? 14.399 -7.010 -35.335 1.00 72.88 705 ILE A CA 1
ATOM 5421 C C . ILE A 1 705 ? 14.172 -5.769 -36.192 1.00 72.88 705 ILE A C 1
ATOM 5423 O O . ILE A 1 705 ? 13.423 -4.887 -35.802 1.00 72.88 705 ILE A O 1
ATOM 5427 N N . TYR A 1 706 ? 14.771 -5.705 -37.372 1.00 72.19 706 TYR A N 1
ATOM 5428 C CA . TYR A 1 706 ? 14.496 -4.663 -38.356 1.00 72.19 706 TYR A CA 1
ATOM 5429 C C . TYR A 1 706 ? 13.757 -5.259 -39.545 1.00 72.19 706 TYR A C 1
ATOM 5431 O O . TYR A 1 706 ? 14.070 -6.373 -39.965 1.00 72.19 706 TYR A O 1
ATOM 5439 N N . HIS A 1 707 ? 12.823 -4.509 -40.125 1.00 78.00 707 HIS A N 1
ATOM 5440 C CA . HIS A 1 707 ? 12.117 -4.877 -41.343 1.00 78.00 707 HIS A CA 1
ATOM 5441 C C . HIS A 1 707 ? 12.052 -3.739 -42.370 1.00 78.00 707 HIS A C 1
ATOM 5443 O O . HIS A 1 707 ? 12.195 -2.568 -42.036 1.00 78.00 707 HIS A O 1
ATOM 5449 N N . ARG A 1 708 ? 11.817 -4.078 -43.638 1.00 70.31 708 ARG A N 1
ATOM 5450 C CA . ARG A 1 708 ? 11.451 -3.131 -44.710 1.00 70.31 708 ARG A CA 1
ATOM 5451 C C . ARG A 1 708 ? 10.594 -3.826 -45.759 1.00 70.31 708 ARG A C 1
ATOM 5453 O O . ARG A 1 708 ? 10.822 -5.008 -46.019 1.00 70.31 708 ARG A O 1
ATOM 5460 N N . ALA A 1 709 ? 9.622 -3.150 -46.367 1.00 70.94 709 ALA A N 1
ATOM 5461 C CA . ALA A 1 709 ? 8.739 -3.806 -47.334 1.00 70.94 709 ALA A CA 1
ATOM 5462 C C . ALA A 1 709 ? 9.428 -3.997 -48.698 1.00 70.94 709 ALA A C 1
ATOM 5464 O O . ALA A 1 709 ? 9.163 -4.975 -49.399 1.00 70.94 709 ALA A O 1
ATOM 5465 N N . GLN A 1 710 ? 10.357 -3.105 -49.063 1.00 72.94 710 GLN A N 1
ATOM 5466 C CA . GLN A 1 710 ? 11.118 -3.178 -50.316 1.00 72.94 710 GLN A CA 1
ATOM 5467 C C . GLN A 1 710 ? 12.621 -2.959 -50.110 1.00 72.94 710 GLN A C 1
ATOM 5469 O O . GLN A 1 710 ? 13.046 -2.263 -49.195 1.00 72.94 710 GLN A O 1
ATOM 5474 N N . ALA A 1 711 ? 13.453 -3.505 -51.006 1.00 68.38 711 ALA A N 1
ATOM 5475 C CA . ALA A 1 711 ? 14.915 -3.373 -50.929 1.00 68.38 711 ALA A CA 1
ATOM 5476 C C . ALA A 1 711 ? 15.422 -1.917 -51.010 1.00 68.38 711 ALA A C 1
ATOM 5478 O O . ALA A 1 711 ? 16.563 -1.644 -50.642 1.00 68.38 711 ALA A O 1
ATOM 5479 N N . THR A 1 712 ? 14.595 -1.008 -51.528 1.00 65.62 712 THR A N 1
ATOM 5480 C CA . THR A 1 712 ? 14.866 0.428 -51.669 1.00 65.62 712 THR A CA 1
ATOM 5481 C C . THR A 1 712 ? 14.382 1.259 -50.483 1.00 65.62 712 THR A C 1
ATOM 5483 O O . THR A 1 712 ? 14.705 2.440 -50.414 1.00 65.62 712 THR A O 1
ATOM 5486 N N . GLU A 1 713 ? 13.608 0.676 -49.566 1.00 61.16 713 GLU A N 1
ATOM 5487 C CA . GLU A 1 713 ? 13.105 1.365 -48.378 1.00 61.16 713 GLU A CA 1
ATOM 5488 C C . GLU A 1 713 ? 14.126 1.320 -47.226 1.00 61.16 713 GLU A C 1
ATOM 5490 O O . GLU A 1 713 ? 14.944 0.388 -47.148 1.00 61.16 713 GLU A O 1
ATOM 5495 N N . PRO A 1 714 ? 14.102 2.317 -46.322 1.00 59.44 714 PRO A N 1
ATOM 5496 C CA . PRO A 1 714 ? 14.913 2.290 -45.112 1.00 59.44 714 PRO A CA 1
ATOM 5497 C C . PRO A 1 714 ? 14.472 1.151 -44.184 1.00 59.44 714 PRO A C 1
ATOM 5499 O O . PRO A 1 714 ? 13.300 0.779 -44.145 1.00 59.44 714 PRO A O 1
ATOM 5502 N N . TRP A 1 715 ? 15.419 0.608 -43.418 1.00 62.41 715 TRP A N 1
ATOM 5503 C CA . TRP A 1 715 ? 15.112 -0.341 -42.351 1.00 62.41 715 TRP A CA 1
ATOM 5504 C C . TRP A 1 715 ? 14.325 0.351 -41.238 1.00 62.41 715 TRP A C 1
ATOM 5506 O O . TRP A 1 715 ? 14.735 1.397 -40.738 1.00 62.41 715 TRP A O 1
ATOM 5516 N N . GLN A 1 716 ? 13.217 -0.259 -40.841 1.00 62.53 716 GLN A N 1
ATOM 5517 C CA . GLN A 1 716 ? 12.391 0.138 -39.710 1.00 62.53 716 GLN A CA 1
ATOM 5518 C C . GLN A 1 716 ? 12.588 -0.877 -38.591 1.00 62.53 716 GLN A C 1
ATOM 5520 O O . GLN A 1 716 ? 12.613 -2.078 -38.852 1.00 62.53 716 GLN A O 1
ATOM 5525 N N . LEU A 1 717 ? 12.752 -0.417 -37.354 1.00 63.50 717 LEU A N 1
ATOM 5526 C CA . LEU A 1 717 ? 12.736 -1.317 -36.207 1.00 63.50 717 LEU A CA 1
ATOM 5527 C C . LEU A 1 717 ? 11.337 -1.943 -36.126 1.00 63.50 717 LEU A C 1
ATOM 5529 O O . LEU A 1 717 ? 10.337 -1.228 -36.079 1.00 63.50 717 LEU A O 1
ATOM 5533 N N . TYR A 1 718 ? 11.265 -3.270 -36.163 1.00 68.56 718 TYR A N 1
ATOM 5534 C CA . TYR A 1 718 ? 10.019 -3.986 -35.947 1.00 68.56 718 TYR A CA 1
ATOM 5535 C C . TYR A 1 718 ? 9.527 -3.704 -34.533 1.00 68.56 718 TYR A C 1
ATOM 5537 O O . TYR A 1 718 ? 10.366 -3.589 -33.635 1.00 68.56 718 TYR A O 1
ATOM 5545 N N . PRO A 1 719 ? 8.206 -3.584 -34.307 1.00 58.59 719 PRO A N 1
ATOM 5546 C CA . PRO A 1 719 ? 7.699 -3.292 -32.983 1.00 58.59 719 PRO A CA 1
ATOM 5547 C C . PRO A 1 719 ? 8.289 -4.267 -31.962 1.00 58.59 719 PRO A C 1
ATOM 5549 O O . PRO A 1 719 ? 8.082 -5.478 -32.039 1.00 58.59 719 PRO A O 1
ATOM 5552 N N . LEU A 1 720 ? 9.026 -3.720 -30.995 1.00 51.59 720 LEU A N 1
ATOM 5553 C CA . LEU A 1 720 ? 9.561 -4.483 -29.872 1.00 51.59 720 LEU A CA 1
ATOM 5554 C C . LEU A 1 720 ? 8.476 -5.209 -29.045 1.00 51.59 720 LEU A C 1
ATOM 5556 O O . LEU A 1 720 ? 8.765 -6.325 -28.636 1.00 51.59 720 LEU A O 1
ATOM 5560 N N . PRO A 1 721 ? 7.222 -4.711 -28.902 1.00 46.34 721 PRO A N 1
ATOM 5561 C CA . PRO A 1 721 ? 6.134 -5.486 -28.281 1.00 46.34 721 PRO A CA 1
ATOM 5562 C C . PRO A 1 721 ? 5.779 -6.771 -29.043 1.00 46.34 721 PRO A C 1
ATOM 5564 O O . PRO A 1 721 ? 5.185 -7.698 -28.510 1.00 46.34 721 PRO A O 1
ATOM 5567 N N . LEU A 1 722 ? 6.111 -6.812 -30.334 1.00 54.22 722 LEU A N 1
ATOM 5568 C CA . LEU A 1 722 ? 5.966 -7.989 -31.177 1.00 54.22 722 LEU A CA 1
ATOM 5569 C C . LEU A 1 722 ? 7.290 -8.751 -31.293 1.00 54.22 722 LEU A C 1
ATOM 5571 O O . LEU A 1 722 ? 7.404 -9.604 -32.162 1.00 54.22 722 LEU A O 1
ATOM 5575 N N . THR A 1 723 ? 8.300 -8.438 -30.480 1.00 58.12 723 THR A N 1
ATOM 5576 C CA . THR A 1 723 ? 9.632 -9.043 -30.528 1.00 58.12 723 THR A CA 1
ATOM 5577 C C . THR A 1 723 ? 9.965 -9.700 -29.188 1.00 58.12 723 THR A C 1
ATOM 5579 O O . THR A 1 723 ? 10.310 -9.009 -28.237 1.00 58.12 723 THR A O 1
ATOM 5582 N N . ASP A 1 724 ? 9.937 -11.032 -29.119 1.00 57.97 724 ASP A N 1
ATOM 5583 C CA . ASP A 1 724 ? 10.373 -11.762 -27.922 1.00 57.97 724 ASP A CA 1
ATOM 5584 C C . ASP A 1 724 ? 11.854 -12.127 -27.978 1.00 57.97 724 ASP A C 1
ATOM 5586 O O . ASP A 1 724 ? 12.401 -12.455 -29.036 1.00 57.97 724 ASP A O 1
ATOM 5590 N N . TRP A 1 725 ? 12.463 -12.203 -26.798 1.00 58.62 725 TRP A N 1
ATOM 5591 C CA . TRP A 1 725 ? 13.843 -12.629 -26.599 1.00 58.62 725 TRP A CA 1
ATOM 5592 C C . TRP A 1 725 ? 13.883 -13.887 -25.734 1.00 58.62 725 TRP A C 1
ATOM 5594 O O . TRP A 1 725 ? 13.556 -13.848 -24.549 1.00 58.62 725 TRP A O 1
ATOM 5604 N N . LEU A 1 726 ? 14.322 -15.013 -26.296 1.00 52.06 726 LEU A N 1
ATOM 5605 C CA . LEU A 1 726 ? 14.475 -16.271 -25.560 1.00 52.06 726 LEU A CA 1
ATOM 5606 C C . LEU A 1 726 ? 15.874 -16.843 -25.774 1.00 52.06 726 LEU A C 1
ATOM 5608 O O . LEU A 1 726 ? 16.113 -17.654 -26.664 1.00 52.06 726 LEU A O 1
ATOM 5612 N N . GLY A 1 727 ? 16.821 -16.413 -24.936 1.00 54.09 727 GLY A N 1
ATOM 5613 C CA . GLY A 1 727 ? 18.222 -16.816 -25.074 1.00 54.09 727 GLY A CA 1
ATOM 5614 C C . GLY A 1 727 ? 18.747 -16.441 -26.459 1.00 54.09 727 GLY A C 1
ATOM 5615 O O . GLY A 1 727 ? 18.712 -15.275 -26.822 1.00 54.09 727 GLY A O 1
ATOM 5616 N N . TYR A 1 728 ? 19.159 -17.431 -27.252 1.00 55.88 728 TYR A N 1
ATOM 5617 C CA . TYR A 1 728 ? 19.694 -17.245 -28.610 1.00 55.88 728 TYR A CA 1
ATOM 5618 C C . TYR A 1 728 ? 18.629 -17.038 -29.695 1.00 55.88 728 TYR A C 1
ATOM 5620 O O . TYR A 1 728 ? 18.955 -17.110 -30.879 1.00 55.88 728 TYR A O 1
ATOM 5628 N N . GLN A 1 729 ? 17.372 -16.836 -29.296 1.00 58.81 729 GLN A N 1
ATOM 5629 C CA . GLN A 1 729 ? 16.234 -16.710 -30.193 1.00 58.81 729 GLN A CA 1
ATOM 5630 C C . GLN A 1 729 ? 15.636 -15.309 -30.115 1.00 58.81 729 GLN A C 1
ATOM 5632 O O . GLN A 1 729 ? 15.315 -14.825 -29.027 1.00 58.81 729 GLN A O 1
ATOM 5637 N N . VAL A 1 730 ? 15.422 -14.691 -31.274 1.00 61.56 730 VAL A N 1
ATOM 5638 C CA . VAL A 1 730 ? 14.656 -13.445 -31.408 1.00 61.56 730 VAL A CA 1
ATOM 5639 C C . VAL A 1 730 ? 13.382 -13.752 -32.177 1.00 61.56 730 VAL A C 1
ATOM 5641 O O . VAL A 1 730 ? 13.466 -14.317 -33.261 1.00 61.56 730 VAL A O 1
ATOM 5644 N N . THR A 1 731 ? 12.206 -13.422 -31.650 1.00 65.38 731 THR A N 1
ATOM 5645 C CA . THR A 1 731 ? 10.930 -13.832 -32.252 1.00 65.38 731 THR A CA 1
ATOM 5646 C C . THR A 1 731 ? 10.047 -12.646 -32.601 1.00 65.38 731 THR A C 1
ATOM 5648 O O . THR A 1 731 ? 9.507 -12.017 -31.709 1.00 65.38 731 THR A O 1
ATOM 5651 N N . GLY A 1 732 ? 9.833 -12.381 -33.891 1.00 67.00 732 GLY A N 1
ATOM 5652 C CA . GLY A 1 732 ? 8.860 -11.401 -34.381 1.00 67.00 732 GLY A CA 1
ATOM 5653 C C . GLY A 1 732 ? 7.464 -12.018 -34.533 1.00 67.00 732 GLY A C 1
ATOM 5654 O O . GLY A 1 732 ? 7.296 -12.904 -35.367 1.00 67.00 732 GLY A O 1
ATOM 5655 N N . ARG A 1 733 ? 6.461 -11.580 -33.769 1.00 67.50 733 ARG A N 1
ATOM 5656 C CA . ARG A 1 733 ? 5.037 -11.978 -33.839 1.00 67.50 733 ARG A CA 1
ATOM 5657 C C . ARG A 1 733 ? 4.230 -11.002 -34.690 1.00 67.50 733 ARG A C 1
ATOM 5659 O O . ARG A 1 733 ? 4.662 -9.886 -34.893 1.00 67.50 733 ARG A O 1
ATOM 5666 N N . GLY A 1 734 ? 3.029 -11.360 -35.145 1.00 64.94 734 GLY A N 1
ATOM 5667 C CA . GLY A 1 734 ? 2.131 -10.372 -35.766 1.00 64.94 734 GLY A CA 1
ATOM 5668 C C . GLY A 1 734 ? 2.521 -9.945 -37.187 1.00 64.94 734 GLY A C 1
ATOM 5669 O O . GLY A 1 734 ? 2.065 -8.911 -37.683 1.00 64.94 734 GLY A O 1
ATOM 5670 N N . ILE A 1 735 ? 3.359 -10.722 -37.879 1.00 68.19 735 ILE A N 1
ATOM 5671 C CA . ILE A 1 735 ? 3.856 -10.361 -39.209 1.00 68.19 735 ILE A CA 1
ATOM 5672 C C . ILE A 1 735 ? 2.752 -10.593 -40.246 1.00 68.19 735 ILE A C 1
ATOM 5674 O O . ILE A 1 735 ? 2.380 -11.731 -40.545 1.00 68.19 735 ILE A O 1
ATOM 5678 N N . ARG A 1 736 ? 2.235 -9.495 -40.809 1.00 66.44 736 ARG A N 1
ATOM 5679 C CA . ARG A 1 736 ? 1.125 -9.493 -41.785 1.00 66.44 736 ARG A CA 1
ATOM 5680 C C . ARG A 1 736 ? 1.508 -8.969 -43.169 1.00 66.44 736 ARG A C 1
ATOM 5682 O O . ARG A 1 736 ? 0.721 -9.082 -44.101 1.00 66.44 736 ARG A O 1
ATOM 5689 N N . GLN A 1 737 ? 2.709 -8.414 -43.330 1.00 66.19 737 GLN A N 1
ATOM 5690 C CA . GLN A 1 737 ? 3.196 -7.877 -44.603 1.00 66.19 737 GLN A CA 1
ATOM 5691 C C . GLN A 1 737 ? 4.445 -8.615 -45.084 1.00 66.19 737 GLN A C 1
ATOM 5693 O O . GLN A 1 737 ? 5.219 -9.142 -44.290 1.00 66.19 737 GLN A O 1
ATOM 5698 N N . LEU A 1 738 ? 4.606 -8.671 -46.408 1.00 66.88 738 LEU A N 1
ATOM 5699 C CA . LEU A 1 738 ? 5.817 -9.171 -47.053 1.00 66.88 738 LEU A CA 1
ATOM 5700 C C . LEU A 1 738 ? 6.928 -8.150 -46.816 1.00 66.88 738 LEU A C 1
ATOM 5702 O O . LEU A 1 738 ? 6.811 -7.003 -47.243 1.00 66.88 738 LEU A O 1
ATOM 5706 N N . SER A 1 739 ? 7.992 -8.562 -46.144 1.00 71.81 739 SER A N 1
ATOM 5707 C CA . SER A 1 739 ? 9.110 -7.681 -45.824 1.00 71.81 739 SER A CA 1
ATOM 5708 C C . SER A 1 739 ? 10.417 -8.459 -45.744 1.00 71.81 739 SER A C 1
ATOM 5710 O O . SER A 1 739 ? 10.448 -9.683 -45.571 1.00 71.81 739 SER A O 1
ATOM 5712 N N . GLN A 1 740 ? 11.509 -7.727 -45.928 1.00 74.81 740 GLN A N 1
ATOM 5713 C CA . GLN A 1 740 ? 12.855 -8.176 -45.623 1.00 74.81 740 GLN A CA 1
ATOM 5714 C C . GLN A 1 740 ? 13.148 -7.902 -44.153 1.00 74.81 740 GLN A C 1
ATOM 5716 O O . GLN A 1 740 ? 12.769 -6.843 -43.666 1.00 74.81 740 GLN A O 1
ATOM 5721 N N . TRP A 1 741 ? 13.855 -8.816 -43.494 1.00 74.81 741 TRP A N 1
ATOM 5722 C CA . TRP A 1 741 ? 14.146 -8.789 -42.062 1.00 74.81 741 TRP A CA 1
ATOM 5723 C C . TRP A 1 741 ? 15.645 -8.895 -41.804 1.00 74.81 741 TRP A C 1
ATOM 5725 O O . TRP A 1 741 ? 16.342 -9.573 -42.556 1.00 74.81 741 TRP A O 1
ATOM 5735 N N . THR A 1 742 ? 16.153 -8.255 -40.757 1.00 72.19 742 THR A N 1
ATOM 5736 C CA . THR A 1 742 ? 17.524 -8.453 -40.263 1.00 72.19 742 THR A CA 1
ATOM 5737 C C . THR A 1 742 ? 17.569 -8.272 -38.747 1.00 72.19 742 THR A C 1
ATOM 5739 O O . THR A 1 742 ? 16.650 -7.699 -38.163 1.00 72.19 742 THR A O 1
ATOM 5742 N N . LEU A 1 743 ? 18.626 -8.775 -38.111 1.00 66.69 743 LEU A N 1
ATOM 5743 C CA . LEU A 1 743 ? 18.932 -8.480 -36.716 1.00 66.69 743 LEU A CA 1
ATOM 5744 C C . LEU A 1 743 ? 20.039 -7.437 -36.693 1.00 66.69 743 LEU A C 1
ATOM 5746 O O . LEU A 1 743 ? 21.063 -7.591 -37.362 1.00 66.69 743 LEU A O 1
ATOM 5750 N N . GLY A 1 744 ? 19.861 -6.396 -35.898 1.00 61.62 744 GLY A N 1
ATOM 5751 C CA . GLY A 1 744 ? 20.935 -5.455 -35.629 1.00 61.62 744 GLY A CA 1
ATOM 5752 C C . GLY A 1 744 ? 20.825 -4.861 -34.247 1.00 61.62 744 GLY A C 1
ATOM 5753 O O . GLY A 1 744 ? 19.796 -5.035 -33.608 1.00 61.62 744 GLY A O 1
ATOM 5754 N N . PRO A 1 745 ? 21.877 -4.202 -33.748 1.00 57.28 745 PRO A N 1
ATOM 5755 C CA . PRO A 1 745 ? 21.767 -3.477 -32.501 1.00 57.28 745 PRO A CA 1
ATOM 5756 C C . PRO A 1 745 ? 20.646 -2.443 -32.647 1.00 57.28 745 PRO A C 1
ATOM 5758 O O . PRO A 1 745 ? 20.527 -1.852 -33.725 1.00 57.28 745 PRO A O 1
ATOM 5761 N N . VAL A 1 746 ? 19.860 -2.222 -31.588 1.00 54.94 746 VAL A N 1
ATOM 5762 C CA . VAL A 1 746 ? 18.910 -1.115 -31.414 1.00 54.94 746 VAL A CA 1
ATOM 5763 C C . VAL A 1 746 ? 19.731 0.174 -31.393 1.00 54.94 746 VAL A C 1
ATOM 5765 O O . VAL A 1 746 ? 20.009 0.785 -30.367 1.00 54.94 746 VAL A O 1
ATOM 5768 N N . SER A 1 747 ? 20.242 0.513 -32.565 1.00 51.09 747 SER A N 1
ATOM 5769 C CA . SER A 1 747 ? 21.049 1.679 -32.843 1.00 51.09 747 SER A CA 1
ATOM 5770 C C . SER A 1 747 ? 20.124 2.758 -33.358 1.00 51.09 747 SER A C 1
ATOM 5772 O O . SER A 1 747 ? 19.071 2.482 -33.944 1.00 51.09 747 SER A O 1
ATOM 5774 N N . SER A 1 748 ? 20.517 3.996 -33.103 1.00 55.75 748 SER A N 1
ATOM 5775 C CA . SER A 1 748 ? 19.703 5.143 -33.439 1.00 55.75 748 SER A CA 1
ATOM 5776 C C . SER A 1 748 ? 19.369 5.141 -34.939 1.00 55.75 748 SER A C 1
ATOM 5778 O O . SER A 1 748 ? 20.260 5.022 -35.778 1.00 55.75 748 SER A O 1
ATOM 5780 N N . THR A 1 749 ? 18.089 5.216 -35.297 1.00 61.88 749 THR A N 1
ATOM 5781 C CA . THR A 1 749 ? 17.620 5.302 -36.690 1.00 61.88 749 THR A CA 1
ATOM 5782 C C . THR A 1 749 ? 16.987 6.654 -36.934 1.00 61.88 749 THR A C 1
ATOM 5784 O O . THR A 1 749 ? 16.340 7.189 -36.041 1.00 61.88 749 THR A O 1
ATOM 5787 N N . ILE A 1 750 ? 17.116 7.189 -38.146 1.00 72.19 750 ILE A N 1
ATOM 5788 C CA . ILE A 1 750 ? 16.434 8.425 -38.532 1.00 72.19 750 ILE A CA 1
ATOM 5789 C C . ILE A 1 750 ? 15.442 8.172 -39.665 1.00 72.19 750 ILE A C 1
ATOM 5791 O O . ILE A 1 750 ? 15.774 7.559 -40.681 1.00 72.19 750 ILE A O 1
ATOM 5795 N N . VAL A 1 751 ? 14.227 8.675 -39.495 1.00 76.81 751 VAL A N 1
ATOM 5796 C CA . VAL A 1 751 ? 13.151 8.669 -40.486 1.00 76.81 751 VAL A CA 1
ATOM 5797 C C . VAL A 1 751 ? 12.912 10.111 -40.901 1.00 76.81 751 VAL A C 1
ATOM 5799 O O . VAL A 1 751 ? 12.768 10.976 -40.045 1.00 76.81 751 VAL A O 1
ATOM 5802 N N . VAL A 1 752 ? 12.874 10.393 -42.205 1.00 85.25 752 VAL A N 1
ATOM 5803 C CA . VAL A 1 752 ? 12.523 11.724 -42.714 1.00 85.25 752 VAL A CA 1
ATOM 5804 C C . VAL A 1 752 ? 11.230 11.651 -43.513 1.00 85.25 752 VAL A C 1
ATOM 5806 O O . VAL A 1 752 ? 11.063 10.789 -44.373 1.00 85.25 752 VAL A O 1
ATOM 5809 N N . THR A 1 753 ? 10.308 12.561 -43.226 1.00 86.44 753 THR A N 1
ATOM 5810 C CA . THR A 1 753 ? 9.024 12.697 -43.918 1.00 86.44 753 THR A CA 1
ATOM 5811 C C . THR A 1 753 ? 8.854 14.125 -44.423 1.00 86.44 753 THR A C 1
ATOM 5813 O O . THR A 1 753 ? 9.368 15.072 -43.829 1.00 86.44 753 THR A O 1
ATOM 5816 N N . ALA A 1 754 ? 8.153 14.291 -45.545 1.00 90.00 754 ALA A N 1
ATOM 5817 C CA . ALA A 1 754 ? 7.858 15.590 -46.143 1.00 90.00 754 ALA A CA 1
ATOM 5818 C C . ALA A 1 754 ? 6.352 15.719 -46.377 1.00 90.00 754 ALA A C 1
ATOM 5820 O O . ALA A 1 754 ? 5.747 14.838 -46.986 1.00 90.00 754 ALA A O 1
ATOM 5821 N N . THR A 1 755 ? 5.744 16.802 -45.897 1.00 90.69 755 THR A N 1
ATOM 5822 C CA . THR A 1 755 ? 4.309 17.056 -46.058 1.00 90.69 755 THR A CA 1
ATOM 5823 C C . THR A 1 755 ? 4.058 18.500 -46.515 1.00 90.69 755 THR A C 1
ATOM 5825 O O . THR A 1 755 ? 4.363 19.429 -45.762 1.00 90.69 755 THR A O 1
ATOM 5828 N N . PRO A 1 756 ? 3.456 18.719 -47.703 1.00 92.12 756 PRO A N 1
ATOM 5829 C CA . PRO A 1 756 ? 3.036 17.719 -48.697 1.00 92.12 756 PRO A CA 1
ATOM 5830 C C . PRO A 1 756 ? 4.200 17.198 -49.572 1.00 92.12 756 PRO A C 1
ATOM 5832 O O . PRO A 1 756 ? 5.163 17.909 -49.831 1.00 92.12 756 PRO A O 1
ATOM 5835 N N . THR A 1 757 ? 4.075 15.981 -50.114 1.00 92.00 757 THR A N 1
ATOM 5836 C CA . THR A 1 757 ? 5.089 15.350 -50.994 1.00 92.00 757 THR A CA 1
ATOM 5837 C C . THR A 1 757 ? 5.066 15.839 -52.450 1.00 92.00 757 THR A C 1
ATOM 5839 O O . THR A 1 757 ? 5.901 15.425 -53.254 1.00 92.00 757 THR A O 1
ATOM 5842 N N . ILE A 1 758 ? 4.124 16.716 -52.818 1.00 92.25 758 ILE A N 1
ATOM 5843 C CA . ILE A 1 758 ? 3.975 17.279 -54.169 1.00 92.25 758 ILE A CA 1
ATOM 5844 C C . ILE A 1 758 ? 3.770 18.791 -54.060 1.00 92.25 758 ILE A C 1
ATOM 5846 O O . ILE A 1 758 ? 2.858 19.236 -53.363 1.00 92.25 758 ILE A O 1
ATOM 5850 N N . LEU A 1 759 ? 4.570 19.575 -54.787 1.00 93.81 759 LEU A N 1
ATOM 5851 C CA . LEU A 1 759 ? 4.490 21.041 -54.825 1.00 93.81 759 LEU A CA 1
ATOM 5852 C C . LEU A 1 759 ? 4.546 21.569 -56.269 1.00 93.81 759 LEU A C 1
ATOM 5854 O O . LEU A 1 759 ? 5.131 20.921 -57.138 1.00 93.81 759 LEU A O 1
ATOM 5858 N N . PRO A 1 760 ? 3.981 22.750 -56.570 1.00 94.19 760 PRO A N 1
ATOM 5859 C CA . PRO A 1 760 ? 4.288 23.455 -57.810 1.00 94.19 760 PRO A CA 1
ATOM 5860 C C . PRO A 1 760 ? 5.718 24.027 -57.780 1.00 94.19 760 PRO A C 1
ATOM 5862 O O . PRO A 1 760 ? 6.180 24.533 -56.761 1.00 94.19 760 PRO A O 1
ATOM 5865 N N . ALA A 1 761 ? 6.414 23.986 -58.918 1.00 92.38 761 ALA A N 1
ATOM 5866 C CA . ALA A 1 761 ? 7.732 24.593 -59.116 1.00 92.38 761 ALA A CA 1
ATOM 5867 C C . ALA A 1 761 ? 7.621 26.121 -59.313 1.00 92.38 761 ALA A C 1
ATOM 5869 O O . ALA A 1 761 ? 7.920 26.645 -60.388 1.00 92.38 761 ALA A O 1
ATOM 5870 N N . ASP A 1 762 ? 7.106 26.833 -58.308 1.00 92.00 762 ASP A N 1
ATOM 5871 C CA . ASP A 1 762 ? 6.750 28.257 -58.394 1.00 92.00 762 ASP A CA 1
ATOM 5872 C C . ASP A 1 762 ? 7.713 29.213 -57.680 1.00 92.00 762 ASP A C 1
ATOM 5874 O O . ASP A 1 762 ? 7.536 30.430 -57.743 1.00 92.00 762 ASP A O 1
ATOM 5878 N N . GLY A 1 763 ? 8.761 28.678 -57.049 1.00 91.75 763 GLY A N 1
ATOM 5879 C CA . GLY A 1 763 ? 9.719 29.475 -56.286 1.00 91.75 763 GLY A CA 1
ATOM 5880 C C . GLY A 1 763 ? 9.238 29.883 -54.887 1.00 91.75 763 GLY A C 1
ATOM 5881 O O . GLY A 1 763 ? 9.933 30.656 -54.231 1.00 91.75 763 GLY A O 1
ATOM 5882 N N . SER A 1 764 ? 8.056 29.439 -54.442 1.00 93.62 764 SER A N 1
ATOM 5883 C CA . SER A 1 764 ? 7.422 29.898 -53.196 1.00 93.62 764 SER A CA 1
ATOM 5884 C C . SER A 1 764 ? 6.652 28.835 -52.404 1.00 93.62 764 SER A C 1
ATOM 5886 O O . SER A 1 764 ? 6.444 29.019 -51.206 1.00 93.62 764 SER A O 1
ATOM 5888 N N . ALA A 1 765 ? 6.227 27.737 -53.026 1.00 94.38 765 ALA A N 1
ATOM 5889 C CA . ALA A 1 765 ? 5.493 26.665 -52.371 1.00 94.38 765 ALA A CA 1
ATOM 5890 C C . ALA A 1 765 ? 6.379 25.923 -51.367 1.00 94.38 765 ALA A C 1
ATOM 5892 O O . ALA A 1 765 ? 7.558 25.689 -51.633 1.00 94.38 765 ALA A O 1
ATOM 5893 N N . THR A 1 766 ? 5.814 25.531 -50.224 1.00 96.12 766 THR A N 1
ATOM 5894 C CA . THR A 1 766 ? 6.582 24.952 -49.117 1.00 96.12 766 THR A CA 1
ATOM 5895 C C . THR A 1 766 ? 6.094 23.570 -48.690 1.00 96.12 766 THR A C 1
ATOM 5897 O O . THR A 1 766 ? 4.915 23.247 -48.811 1.00 96.12 766 THR A O 1
ATOM 5900 N N . SER A 1 767 ? 7.012 22.758 -48.161 1.00 95.06 767 SER A N 1
ATOM 5901 C CA . SER A 1 767 ? 6.724 21.487 -47.485 1.00 95.06 767 SER A CA 1
ATOM 5902 C C . SER A 1 767 ? 7.414 21.454 -46.130 1.00 95.06 767 SER A C 1
ATOM 5904 O O . SER A 1 767 ? 8.592 21.794 -46.022 1.00 95.06 767 SER A O 1
ATOM 5906 N N . THR A 1 768 ? 6.710 20.995 -45.101 1.00 96.12 768 THR A N 1
ATOM 5907 C CA . THR A 1 768 ? 7.317 20.724 -43.798 1.00 96.12 768 THR A CA 1
ATOM 5908 C C . THR A 1 768 ? 8.049 19.393 -43.867 1.00 96.12 768 THR A C 1
ATOM 5910 O O . THR A 1 768 ? 7.469 18.377 -44.244 1.00 96.12 768 THR A O 1
ATOM 5913 N N . ILE A 1 769 ? 9.331 19.414 -43.529 1.00 94.38 769 ILE A N 1
ATOM 5914 C CA . ILE A 1 769 ? 10.164 18.234 -43.340 1.00 94.38 769 ILE A CA 1
ATOM 5915 C C . ILE A 1 769 ? 10.171 17.911 -41.850 1.00 94.38 769 ILE A C 1
ATOM 5917 O O . ILE A 1 769 ? 10.529 18.772 -41.046 1.00 94.38 769 ILE A O 1
ATOM 5921 N N . THR A 1 770 ? 9.835 16.679 -41.494 1.00 89.31 770 THR A N 1
ATOM 5922 C CA . THR A 1 770 ? 9.925 16.167 -40.125 1.00 89.31 770 THR A CA 1
ATOM 5923 C C . THR A 1 770 ? 10.929 15.028 -40.100 1.00 89.31 770 THR A C 1
ATOM 5925 O O . THR A 1 770 ? 10.834 14.102 -40.905 1.00 89.31 770 THR A O 1
ATOM 5928 N N . VAL A 1 771 ? 11.905 15.107 -39.200 1.00 87.56 771 VAL A N 1
ATOM 5929 C CA . VAL A 1 771 ? 12.845 14.023 -38.919 1.00 87.56 771 VAL A CA 1
ATOM 5930 C C . VAL A 1 771 ? 12.545 13.480 -37.537 1.00 87.56 771 VAL A C 1
ATOM 5932 O O . VAL A 1 771 ? 12.596 14.231 -36.563 1.00 87.56 771 VAL A O 1
ATOM 5935 N N . ASP A 1 772 ? 12.268 12.185 -37.482 1.00 76.44 772 ASP A N 1
ATOM 5936 C CA . ASP A 1 772 ? 12.128 11.410 -36.258 1.00 76.44 772 ASP A CA 1
ATOM 5937 C C . ASP A 1 772 ? 13.394 10.561 -36.086 1.00 76.44 772 ASP A C 1
ATOM 5939 O O . ASP A 1 772 ? 13.769 9.771 -36.955 1.00 76.44 772 ASP A O 1
ATOM 5943 N N . VAL A 1 773 ? 14.109 10.789 -34.992 1.00 72.81 773 VAL A N 1
ATOM 5944 C CA . VAL A 1 773 ? 15.273 10.026 -34.552 1.00 72.81 773 VAL A CA 1
ATOM 5945 C C . VAL A 1 773 ? 14.776 9.074 -33.474 1.00 72.81 773 VAL A C 1
ATOM 5947 O O . VAL A 1 773 ? 14.296 9.507 -32.434 1.00 72.81 773 VAL A O 1
ATOM 5950 N N . HIS A 1 774 ? 14.894 7.780 -33.724 1.00 60.81 774 HIS A N 1
ATOM 5951 C CA . HIS A 1 774 ? 14.568 6.713 -32.780 1.00 60.81 774 HIS A CA 1
ATOM 5952 C C . HIS A 1 774 ? 15.864 6.105 -32.243 1.00 60.81 774 HIS A C 1
ATOM 5954 O O . HIS A 1 774 ? 16.881 6.183 -32.929 1.00 60.81 774 HIS A O 1
ATOM 5960 N N . GLY A 1 775 ? 15.844 5.492 -31.059 1.00 57.12 775 GLY A N 1
ATOM 5961 C CA . GLY A 1 775 ? 17.009 4.854 -30.436 1.00 57.12 775 GLY A CA 1
ATOM 5962 C C . GLY A 1 775 ? 17.570 5.599 -29.219 1.00 57.12 775 GLY A C 1
ATOM 5963 O O . GLY A 1 775 ? 17.128 6.700 -28.867 1.00 57.12 775 GLY A O 1
ATOM 5964 N N . VAL A 1 776 ? 18.607 4.996 -28.622 1.00 44.97 776 VAL A N 1
ATOM 5965 C CA . VAL A 1 776 ? 19.365 5.474 -27.443 1.00 44.97 776 VAL A CA 1
ATOM 5966 C C . VAL A 1 776 ? 19.893 6.907 -27.571 1.00 44.97 776 VAL A C 1
ATOM 5968 O O . VAL A 1 776 ? 20.153 7.560 -26.562 1.00 44.97 776 VAL A O 1
ATOM 5971 N N . ASP A 1 777 ? 20.019 7.428 -28.796 1.00 55.97 777 ASP A N 1
ATOM 5972 C CA . ASP A 1 777 ? 20.491 8.785 -29.053 1.00 55.97 777 ASP A CA 1
ATOM 5973 C C . ASP A 1 777 ? 19.455 9.731 -29.654 1.00 55.97 777 ASP A C 1
ATOM 5975 O O . ASP A 1 777 ? 19.853 10.722 -30.247 1.00 55.97 777 ASP A O 1
ATOM 5979 N N . SER A 1 778 ? 18.157 9.478 -29.517 1.00 61.38 778 SER A N 1
ATOM 5980 C CA . SER A 1 778 ? 17.115 10.287 -30.168 1.00 61.38 778 SER A CA 1
ATOM 5981 C C . SER A 1 778 ? 17.119 11.781 -29.810 1.00 61.38 778 SER A C 1
ATOM 5983 O O . SER A 1 778 ? 16.825 12.621 -30.663 1.00 61.38 778 SER A O 1
ATOM 5985 N N . GLU A 1 779 ? 17.490 12.151 -28.584 1.00 65.25 779 GLU A N 1
ATOM 5986 C CA . GLU A 1 779 ? 17.390 13.527 -28.083 1.00 65.25 779 GLU A CA 1
ATOM 5987 C C . GLU A 1 779 ? 18.702 14.328 -28.187 1.00 65.25 779 GLU A C 1
ATOM 5989 O O . GLU A 1 779 ? 19.805 13.782 -28.092 1.00 65.25 779 GLU A O 1
ATOM 5994 N N . TYR A 1 780 ? 18.574 15.643 -28.398 1.00 67.44 780 TYR A N 1
ATOM 5995 C CA . TYR A 1 780 ? 19.669 16.607 -28.558 1.00 67.44 780 TYR A CA 1
ATOM 5996 C C . TYR A 1 780 ? 20.623 16.354 -29.734 1.00 67.44 780 TYR A C 1
ATOM 5998 O O . TYR A 1 780 ? 21.727 16.903 -29.787 1.00 67.44 780 TYR A O 1
ATOM 6006 N N . GLN A 1 781 ? 20.187 15.583 -30.726 1.00 74.06 781 GLN A N 1
ATOM 6007 C CA . GLN A 1 781 ? 20.953 15.346 -31.940 1.00 74.06 781 GLN A CA 1
ATOM 6008 C C . GLN A 1 781 ? 20.873 16.530 -32.877 1.00 74.06 781 GLN A C 1
ATOM 6010 O O . GLN A 1 781 ? 19.789 16.997 -33.219 1.00 74.06 781 GLN A O 1
ATOM 6015 N N . VAL A 1 782 ? 22.031 16.975 -33.357 1.00 84.38 782 VAL A N 1
ATOM 6016 C CA . VAL A 1 782 ? 22.084 17.941 -34.450 1.00 84.38 782 VAL A CA 1
ATOM 6017 C C . VAL A 1 782 ? 21.805 17.194 -35.749 1.00 84.38 782 VAL A C 1
ATOM 6019 O O . VAL A 1 782 ? 22.604 16.370 -36.199 1.00 84.38 782 VAL A O 1
ATOM 6022 N N . VAL A 1 783 ? 20.662 17.487 -36.354 1.00 89.81 783 VAL A N 1
ATOM 6023 C CA . VAL A 1 783 ? 20.269 17.003 -37.674 1.00 89.81 783 VAL A CA 1
ATOM 6024 C C . VAL A 1 783 ? 20.576 18.088 -38.693 1.00 89.81 783 VAL A C 1
ATOM 6026 O O . VAL A 1 783 ? 20.160 19.233 -38.536 1.00 89.81 783 VAL A O 1
ATOM 6029 N N . THR A 1 784 ? 21.308 17.723 -39.740 1.00 94.38 784 THR A N 1
ATOM 6030 C CA . THR A 1 784 ? 21.605 18.572 -40.896 1.00 94.38 784 THR A CA 1
ATOM 6031 C C . THR A 1 784 ? 20.707 18.184 -42.061 1.00 94.38 784 THR A C 1
ATOM 6033 O O . THR A 1 784 ? 20.629 17.008 -42.418 1.00 94.38 784 THR A O 1
ATOM 6036 N N . PHE A 1 785 ? 20.064 19.171 -42.675 1.00 95.25 785 PHE A N 1
ATOM 6037 C CA . PHE A 1 785 ? 19.158 19.004 -43.803 1.00 95.25 785 PHE A CA 1
ATOM 6038 C C . PHE A 1 785 ? 19.816 19.468 -45.103 1.00 95.25 785 PHE A C 1
ATOM 6040 O O . PHE A 1 785 ? 20.465 20.514 -45.148 1.00 95.25 785 PHE A O 1
ATOM 6047 N N . THR A 1 786 ? 19.607 18.727 -46.188 1.00 95.62 786 THR A N 1
ATOM 6048 C CA . THR A 1 786 ? 19.988 19.142 -47.546 1.00 95.62 786 THR A CA 1
ATOM 6049 C C . THR A 1 786 ? 18.899 18.762 -48.549 1.00 95.62 786 THR A C 1
ATOM 6051 O O . THR A 1 786 ? 18.140 17.825 -48.318 1.00 95.62 786 THR A O 1
ATOM 6054 N N . ALA A 1 787 ? 18.805 19.497 -49.658 1.00 95.06 787 ALA A N 1
ATOM 6055 C CA . ALA A 1 787 ? 17.915 19.188 -50.776 1.00 95.06 787 ALA A CA 1
ATOM 6056 C C . ALA A 1 787 ? 18.716 19.144 -52.081 1.00 95.06 787 ALA A C 1
ATOM 6058 O O . ALA A 1 787 ? 19.643 19.935 -52.262 1.00 95.06 787 ALA A O 1
ATOM 6059 N N . SER A 1 788 ? 18.334 18.275 -53.020 1.00 94.00 788 SER A N 1
ATOM 6060 C CA . SER A 1 788 ? 18.948 18.242 -54.357 1.00 94.00 788 SER A CA 1
ATOM 6061 C C . SER A 1 788 ? 18.652 19.497 -55.197 1.00 94.00 788 SER A C 1
ATOM 6063 O O . SER A 1 788 ? 19.425 19.824 -56.097 1.00 94.00 788 SER A O 1
ATOM 6065 N N . MET A 1 789 ? 17.551 20.204 -54.910 1.00 91.31 789 MET A N 1
ATOM 6066 C CA . MET A 1 789 ? 17.168 21.500 -55.487 1.00 91.31 789 MET A CA 1
ATOM 6067 C C . MET A 1 789 ? 16.135 22.208 -54.595 1.00 91.31 789 MET A C 1
ATOM 6069 O O . MET A 1 789 ? 15.403 21.538 -53.872 1.00 91.31 789 MET A O 1
ATOM 6073 N N . GLY A 1 790 ? 16.030 23.538 -54.673 1.00 92.50 790 GLY A N 1
ATOM 6074 C CA . GLY A 1 790 ? 15.214 24.352 -53.753 1.00 92.50 790 GLY A CA 1
ATOM 6075 C C . GLY A 1 790 ? 16.003 24.806 -52.521 1.00 92.50 790 GLY A C 1
ATOM 6076 O O . GLY A 1 790 ? 17.233 24.766 -52.530 1.00 92.50 790 GLY A O 1
ATOM 6077 N N . GLU A 1 791 ? 15.309 25.251 -51.475 1.00 95.38 791 GLU A N 1
ATOM 6078 C CA . GLU A 1 791 ? 15.918 25.765 -50.236 1.00 95.38 791 GLU A CA 1
ATOM 6079 C C . GLU A 1 791 ? 15.303 25.089 -48.999 1.00 95.38 791 GLU A C 1
ATOM 6081 O O . GLU A 1 791 ? 14.109 24.809 -48.995 1.00 95.38 791 GLU A O 1
ATOM 6086 N N . ILE A 1 792 ? 16.097 24.816 -47.953 1.00 96.38 792 ILE A N 1
ATOM 6087 C CA . ILE A 1 792 ? 15.612 24.310 -46.653 1.00 96.38 792 ILE A CA 1
ATOM 6088 C C . ILE A 1 792 ? 16.029 25.270 -45.536 1.00 96.38 792 ILE A C 1
ATOM 6090 O O . ILE A 1 792 ? 17.199 25.646 -45.455 1.00 96.38 792 ILE A O 1
ATOM 6094 N N . VAL A 1 793 ? 15.099 25.610 -44.637 1.00 93.81 793 VAL A N 1
ATOM 6095 C CA . VAL A 1 793 ? 15.361 26.436 -43.450 1.00 93.81 793 VAL A CA 1
ATOM 6096 C C . VAL A 1 793 ? 14.667 25.855 -42.200 1.00 93.81 793 VAL A C 1
ATOM 6098 O O . VAL A 1 793 ? 13.458 25.632 -42.240 1.00 93.81 793 VAL A O 1
ATOM 6101 N N . PRO A 1 794 ? 15.377 25.662 -41.069 1.00 93.81 794 PRO A N 1
ATOM 6102 C CA . PRO A 1 794 ? 16.825 25.800 -40.911 1.00 93.81 794 PRO A CA 1
ATOM 6103 C C . PRO A 1 794 ? 17.590 24.625 -41.550 1.00 93.81 794 PRO A C 1
ATOM 6105 O O . PRO A 1 794 ? 17.073 23.519 -41.660 1.00 93.81 794 PRO A O 1
ATOM 6108 N N . LEU A 1 795 ? 18.851 24.855 -41.938 1.00 92.75 795 LEU A N 1
ATOM 6109 C CA . LEU A 1 795 ? 19.738 23.799 -42.461 1.00 92.75 795 LEU A CA 1
ATOM 6110 C C . LEU A 1 795 ? 20.222 22.831 -41.375 1.00 92.75 795 LEU A C 1
ATOM 6112 O O . LEU A 1 795 ? 20.691 21.740 -41.685 1.00 92.75 795 LEU A O 1
ATOM 6116 N N . THR A 1 796 ? 20.118 23.223 -40.108 1.00 91.44 796 THR A N 1
ATOM 6117 C CA . THR A 1 796 ? 20.440 22.386 -38.954 1.00 91.44 796 THR A CA 1
ATOM 6118 C C . THR A 1 796 ? 19.418 22.618 -37.855 1.00 91.44 796 THR A C 1
ATOM 6120 O O . THR A 1 796 ? 19.069 23.769 -37.587 1.00 91.44 796 THR A O 1
ATOM 6123 N N . GLY A 1 797 ? 18.992 21.561 -37.178 1.00 87.69 797 GLY A N 1
ATOM 6124 C CA . GLY A 1 797 ? 18.157 21.654 -35.986 1.00 87.69 797 GLY A CA 1
ATOM 6125 C C . GLY A 1 797 ? 18.560 20.604 -34.962 1.00 87.69 797 GLY A C 1
ATOM 6126 O O . GLY A 1 797 ? 19.118 19.571 -35.319 1.00 87.69 797 GLY A O 1
ATOM 6127 N N . THR A 1 798 ? 18.298 20.887 -33.693 1.00 84.69 798 THR A N 1
ATOM 6128 C CA . THR A 1 798 ? 18.536 19.945 -32.599 1.00 84.69 798 THR A CA 1
ATOM 6129 C C . THR A 1 798 ? 17.236 19.213 -32.293 1.00 84.69 798 THR A C 1
ATOM 6131 O O . THR A 1 798 ? 16.194 19.864 -32.200 1.00 84.69 798 THR A O 1
ATOM 6134 N N . THR A 1 799 ? 17.273 17.889 -32.154 1.00 78.62 799 THR A N 1
ATOM 6135 C CA . THR A 1 799 ? 16.079 17.119 -31.796 1.00 78.62 799 THR A CA 1
ATOM 6136 C C . THR A 1 79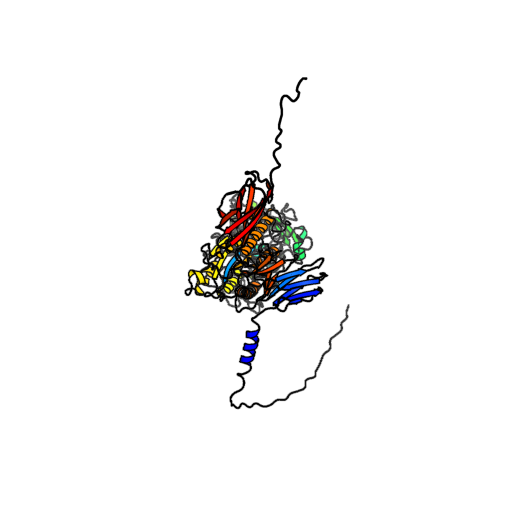9 ? 15.604 17.448 -30.389 1.00 78.62 799 THR A C 1
ATOM 6138 O O . THR A 1 799 ? 16.395 17.541 -29.449 1.00 78.62 799 THR A O 1
ATOM 6141 N N . VAL A 1 800 ? 14.290 17.595 -30.254 1.00 66.31 800 VAL A N 1
ATOM 6142 C CA . VAL A 1 800 ? 13.569 17.706 -28.984 1.00 66.31 800 VAL A CA 1
ATOM 6143 C C . VAL A 1 800 ? 12.526 16.599 -29.007 1.00 66.31 800 VAL A C 1
ATOM 6145 O O . VAL A 1 800 ? 11.786 16.488 -29.983 1.00 66.31 800 VAL A O 1
ATOM 6148 N N . ASN A 1 801 ? 12.503 15.739 -27.985 1.00 56.16 801 ASN A N 1
ATOM 6149 C CA . ASN A 1 801 ? 11.668 14.529 -27.975 1.00 56.16 801 ASN A CA 1
ATOM 6150 C C . ASN A 1 801 ? 11.889 13.617 -29.198 1.00 56.16 801 ASN A C 1
ATOM 6152 O O . ASN A 1 801 ? 10.936 13.139 -29.804 1.00 56.16 801 ASN A O 1
ATOM 6156 N N . GLY A 1 802 ? 13.142 13.435 -29.626 1.00 66.25 802 GLY A N 1
ATOM 6157 C CA . GLY A 1 802 ? 13.450 12.622 -30.807 1.00 66.25 802 GLY A CA 1
ATOM 6158 C C . GLY A 1 802 ? 13.076 13.260 -32.145 1.00 66.25 802 GLY A C 1
ATOM 6159 O O . GLY A 1 802 ? 13.396 12.701 -33.184 1.00 66.25 802 GLY A O 1
ATOM 6160 N N . ARG A 1 803 ? 12.461 14.447 -32.165 1.00 82.69 803 ARG A N 1
ATOM 6161 C CA . ARG A 1 803 ? 11.926 15.060 -33.385 1.00 82.69 803 ARG A CA 1
ATOM 6162 C C . ARG A 1 803 ? 12.585 16.397 -33.699 1.00 82.69 803 ARG A C 1
ATOM 6164 O O . ARG A 1 803 ? 12.907 17.184 -32.811 1.00 82.69 803 ARG A O 1
ATOM 6171 N N . VAL A 1 804 ? 12.758 16.689 -34.986 1.00 91.56 804 VAL A N 1
ATOM 6172 C CA . VAL A 1 804 ? 13.180 18.006 -35.482 1.00 91.56 804 VAL A CA 1
ATOM 6173 C C . VAL A 1 804 ? 12.522 18.315 -36.821 1.00 91.56 804 VAL A C 1
ATOM 6175 O O . VAL A 1 804 ? 12.344 17.436 -37.661 1.00 91.56 804 VAL A O 1
ATOM 6178 N N . THR A 1 805 ? 12.159 19.578 -37.032 1.00 94.06 805 THR A N 1
ATOM 6179 C CA . THR A 1 805 ? 11.450 20.018 -38.239 1.00 94.06 805 THR A CA 1
ATOM 6180 C C . THR A 1 805 ? 12.217 21.090 -39.004 1.00 94.06 805 THR A C 1
ATOM 6182 O O . THR A 1 805 ? 12.836 21.964 -38.395 1.00 94.06 805 THR A O 1
ATOM 6185 N N . ALA A 1 806 ? 12.099 21.079 -40.330 1.00 95.50 806 ALA A N 1
ATOM 6186 C CA . ALA A 1 806 ? 12.561 22.142 -41.218 1.00 95.50 806 ALA A CA 1
ATOM 6187 C C . ALA A 1 806 ? 11.513 22.449 -42.298 1.00 95.50 806 ALA A C 1
ATOM 6189 O O . ALA A 1 806 ? 10.611 21.654 -42.546 1.00 95.50 806 ALA A O 1
ATOM 6190 N N . ILE A 1 807 ? 11.614 23.605 -42.949 1.00 97.06 807 ILE A N 1
ATOM 6191 C CA . ILE A 1 807 ? 10.728 24.003 -44.048 1.00 97.06 807 ILE A CA 1
ATOM 6192 C C . ILE A 1 807 ? 11.518 23.955 -45.351 1.00 97.06 807 ILE A C 1
ATOM 6194 O O . ILE A 1 807 ? 12.529 24.639 -45.490 1.00 97.06 807 ILE A O 1
ATOM 6198 N N . TYR A 1 808 ? 11.037 23.165 -46.305 1.00 97.50 808 TYR A N 1
ATOM 6199 C CA . TYR A 1 808 ? 11.474 23.180 -47.696 1.00 97.50 808 TYR A CA 1
ATOM 6200 C C . TYR A 1 808 ? 10.696 24.231 -48.491 1.00 97.50 808 TYR A C 1
ATOM 6202 O O . TYR A 1 808 ? 9.475 24.285 -48.363 1.00 97.50 808 TYR A O 1
ATOM 6210 N N . THR A 1 809 ? 11.367 24.984 -49.362 1.00 96.81 809 THR A N 1
ATOM 6211 C CA . THR A 1 809 ? 10.777 25.911 -50.340 1.00 96.81 809 THR A CA 1
ATOM 6212 C C . THR A 1 809 ? 11.154 25.476 -51.759 1.00 96.81 809 THR A C 1
ATOM 6214 O O . THR A 1 809 ? 12.336 25.319 -52.086 1.00 96.81 809 THR A O 1
ATOM 6217 N N . ALA A 1 810 ? 10.147 25.286 -52.612 1.00 94.69 810 ALA A N 1
ATOM 6218 C CA . ALA A 1 810 ? 10.287 24.833 -53.992 1.00 94.69 810 ALA A CA 1
ATOM 6219 C C . ALA A 1 810 ? 11.047 25.844 -54.864 1.00 94.69 810 ALA A C 1
ATOM 6221 O O . ALA A 1 810 ? 10.858 27.052 -54.753 1.00 94.69 810 ALA A O 1
ATOM 6222 N N . GLY A 1 811 ? 11.877 25.343 -55.783 1.00 90.69 811 GLY A N 1
ATOM 6223 C CA . GLY A 1 811 ? 12.498 26.150 -56.839 1.00 90.69 811 GLY A CA 1
ATOM 6224 C C . GLY A 1 811 ? 11.594 26.336 -58.066 1.00 90.69 811 GLY A C 1
ATOM 6225 O O . GLY A 1 811 ? 10.446 25.907 -58.084 1.00 90.69 811 GLY A O 1
ATOM 6226 N N . LEU A 1 812 ? 12.137 26.936 -59.133 1.00 91.50 812 LEU A N 1
ATOM 6227 C CA . LEU A 1 812 ? 11.437 27.110 -60.423 1.00 91.50 812 LEU A CA 1
ATOM 6228 C C . LEU A 1 812 ? 11.572 25.905 -61.372 1.00 91.50 812 LEU A C 1
ATOM 6230 O O . LEU A 1 812 ? 10.988 25.885 -62.455 1.00 91.50 812 LEU A O 1
ATOM 6234 N N . GLN A 1 813 ? 12.392 24.921 -61.008 1.00 91.25 813 GLN A N 1
ATOM 6235 C CA . GLN A 1 813 ? 12.650 23.745 -61.828 1.00 91.25 813 GLN A CA 1
ATOM 6236 C C . GLN A 1 813 ? 11.740 22.594 -61.392 1.00 91.25 813 GLN A C 1
ATOM 6238 O O . GLN A 1 813 ? 11.759 22.194 -60.234 1.00 91.25 813 GLN A O 1
ATOM 6243 N N . ALA A 1 814 ? 10.963 22.052 -62.331 1.00 90.44 814 ALA A N 1
ATOM 6244 C CA . ALA A 1 814 ? 10.155 20.858 -62.102 1.00 90.44 814 ALA A CA 1
ATOM 6245 C C . ALA A 1 814 ? 11.020 19.585 -62.106 1.00 90.44 814 ALA A C 1
ATOM 6247 O O . ALA A 1 814 ? 11.999 19.496 -62.855 1.00 90.44 814 ALA A O 1
ATOM 6248 N N . GLY A 1 815 ? 10.630 18.589 -61.311 1.00 91.12 815 GLY A N 1
ATOM 6249 C CA . GLY A 1 815 ? 11.340 17.316 -61.178 1.00 91.12 815 GLY A CA 1
ATOM 6250 C C . GLY A 1 815 ? 11.330 16.751 -59.752 1.00 91.12 815 GLY A C 1
ATOM 6251 O O . GLY A 1 815 ? 10.789 17.381 -58.842 1.00 91.12 815 GLY A O 1
ATOM 6252 N N . PRO A 1 816 ? 11.899 15.549 -59.556 1.00 91.50 816 PRO A N 1
ATOM 6253 C CA . PRO A 1 816 ? 12.047 14.949 -58.236 1.00 91.50 816 PRO A CA 1
ATOM 6254 C C . PRO A 1 816 ? 13.137 15.660 -57.422 1.00 91.50 816 PRO A C 1
ATOM 6256 O O . PRO A 1 816 ? 14.226 15.957 -57.921 1.00 91.50 816 PRO A O 1
ATOM 6259 N N . VAL A 1 817 ? 12.841 15.892 -56.150 1.00 93.75 817 VAL A N 1
ATOM 6260 C CA . VAL A 1 817 ? 13.718 16.477 -55.137 1.00 93.75 817 VAL A CA 1
ATOM 6261 C C . VAL A 1 817 ? 14.038 15.396 -54.118 1.00 93.75 817 VAL A C 1
ATOM 6263 O O . VAL A 1 817 ? 13.129 14.762 -53.590 1.00 93.75 817 VAL A O 1
ATOM 6266 N N . ILE A 1 818 ? 15.323 15.208 -53.829 1.00 93.75 818 ILE A N 1
ATOM 6267 C CA . ILE A 1 818 ? 15.787 14.322 -52.762 1.00 93.75 818 ILE A CA 1
ATOM 6268 C C . ILE A 1 818 ? 16.111 15.207 -51.566 1.00 93.75 818 ILE A C 1
ATOM 6270 O O . ILE A 1 818 ? 16.980 16.078 -51.656 1.00 93.75 818 ILE A O 1
ATOM 6274 N N . LEU A 1 819 ? 15.385 15.001 -50.476 1.00 93.19 819 LEU A N 1
ATOM 6275 C CA . LEU A 1 819 ? 15.601 15.640 -49.187 1.00 93.19 819 LEU A CA 1
ATOM 6276 C C . LEU A 1 819 ? 16.432 14.687 -48.340 1.00 93.19 819 LEU A C 1
ATOM 6278 O O . LEU A 1 819 ? 15.985 13.573 -48.102 1.00 93.19 819 LEU A O 1
ATOM 6282 N N . THR A 1 820 ? 17.604 15.104 -47.876 1.00 90.69 820 THR A N 1
ATOM 6283 C CA . THR A 1 820 ? 18.488 14.278 -47.046 1.00 90.69 820 THR A CA 1
ATOM 6284 C C . THR A 1 820 ? 18.591 14.877 -45.653 1.00 90.69 820 THR A C 1
ATOM 6286 O O . THR A 1 820 ? 18.952 16.047 -45.508 1.00 90.69 820 THR A O 1
ATOM 6289 N N . ALA A 1 821 ? 18.341 14.065 -44.632 1.00 91.31 821 ALA A N 1
ATOM 6290 C CA . ALA A 1 821 ? 18.611 14.389 -43.237 1.00 91.31 821 ALA A CA 1
ATOM 6291 C C . ALA A 1 821 ? 19.797 13.556 -42.747 1.00 91.31 821 ALA A C 1
ATOM 6293 O O . ALA A 1 821 ? 19.875 12.363 -43.033 1.00 91.31 821 ALA A O 1
ATOM 6294 N N . THR A 1 822 ? 20.738 14.180 -42.040 1.00 84.56 822 THR A N 1
ATOM 6295 C CA . THR A 1 822 ? 21.942 13.510 -41.526 1.00 84.56 822 THR A CA 1
ATOM 6296 C C . THR A 1 822 ? 22.179 13.882 -40.070 1.00 84.56 822 THR A C 1
ATOM 6298 O O . THR A 1 822 ? 22.142 15.064 -39.734 1.00 84.56 822 THR A O 1
ATOM 6301 N N . THR A 1 823 ? 22.467 12.905 -39.215 1.00 81.75 823 THR A N 1
ATOM 6302 C CA . THR A 1 823 ? 22.919 13.136 -37.838 1.00 81.75 823 THR A CA 1
ATOM 6303 C C . THR A 1 823 ? 24.019 12.149 -37.462 1.00 81.75 823 THR A C 1
ATOM 6305 O O . THR A 1 823 ? 23.864 10.937 -37.602 1.00 81.75 823 THR A O 1
ATOM 6308 N N . GLY A 1 824 ? 25.188 12.662 -37.068 1.00 76.44 824 GLY A N 1
ATOM 6309 C CA . GLY A 1 824 ? 26.384 11.834 -36.901 1.00 76.44 824 GLY A CA 1
ATOM 6310 C C . GLY A 1 824 ? 26.712 11.036 -38.173 1.00 76.44 824 GLY A C 1
ATOM 6311 O O . GLY A 1 824 ? 26.942 11.618 -39.232 1.00 76.44 824 GLY A O 1
ATOM 6312 N N . ALA A 1 825 ? 26.730 9.705 -38.060 1.00 66.06 825 ALA A N 1
ATOM 6313 C CA . ALA A 1 825 ? 26.938 8.781 -39.181 1.00 66.06 825 ALA A CA 1
ATOM 6314 C C . ALA A 1 825 ? 25.634 8.341 -39.881 1.00 66.06 825 ALA A C 1
ATOM 6316 O O . ALA A 1 825 ? 25.688 7.661 -40.905 1.00 66.06 825 ALA A O 1
ATOM 6317 N N . LEU A 1 826 ? 24.470 8.703 -39.337 1.00 71.44 826 LEU A N 1
ATOM 6318 C CA . LEU A 1 826 ? 23.163 8.297 -39.843 1.00 71.44 826 LEU A CA 1
ATOM 6319 C C . LEU A 1 826 ? 22.700 9.270 -40.923 1.00 71.44 826 LEU A C 1
ATOM 6321 O O . LEU A 1 826 ? 22.772 10.484 -40.737 1.00 71.44 826 LEU A O 1
ATOM 6325 N N . SER A 1 827 ? 22.197 8.748 -42.039 1.00 81.38 827 SER A N 1
ATOM 6326 C CA . SER A 1 827 ? 21.663 9.545 -43.144 1.00 81.38 827 SER A CA 1
ATOM 6327 C C . SER A 1 827 ? 20.435 8.857 -43.737 1.00 81.38 827 SER A C 1
ATOM 6329 O O . SER A 1 827 ? 20.441 7.643 -43.926 1.00 81.38 827 SER A O 1
ATOM 6331 N N . THR A 1 828 ? 19.383 9.621 -44.017 1.00 83.62 828 THR A N 1
ATOM 6332 C CA . THR A 1 828 ? 18.137 9.128 -44.619 1.00 83.62 828 THR A CA 1
ATOM 6333 C C . THR A 1 828 ? 17.600 10.139 -45.623 1.00 83.62 828 THR A C 1
ATOM 6335 O O . THR A 1 828 ? 17.937 11.326 -45.552 1.00 83.62 828 THR A O 1
ATOM 6338 N N . THR A 1 829 ? 16.764 9.681 -46.555 1.00 87.62 829 THR A N 1
ATOM 6339 C CA . THR A 1 829 ? 16.227 10.516 -47.632 1.00 87.62 829 THR A CA 1
ATOM 6340 C C . THR A 1 829 ? 14.718 10.376 -47.809 1.00 87.62 829 THR A C 1
ATOM 6342 O O . THR A 1 829 ? 14.200 9.268 -47.726 1.00 87.62 829 THR A O 1
ATOM 6345 N N . ALA A 1 830 ? 14.038 11.471 -48.156 1.00 87.75 830 ALA A N 1
ATOM 6346 C CA . ALA A 1 830 ? 12.664 11.477 -48.664 1.00 87.75 830 ALA A CA 1
ATOM 6347 C C . ALA A 1 830 ? 12.603 12.100 -50.061 1.00 87.75 830 ALA A C 1
ATOM 6349 O O . ALA A 1 830 ? 13.391 12.989 -50.392 1.00 87.75 830 ALA A O 1
ATOM 6350 N N . GLU A 1 831 ? 11.638 11.657 -50.865 1.00 91.12 831 GLU A N 1
ATOM 6351 C CA . GLU A 1 831 ? 11.366 12.234 -52.180 1.00 91.12 831 GLU A CA 1
ATOM 6352 C C . GLU A 1 831 ? 10.191 13.215 -52.132 1.00 91.12 831 GLU A C 1
ATOM 6354 O O . GLU A 1 831 ? 9.161 12.965 -51.503 1.00 91.12 831 GLU A O 1
ATOM 6359 N N . LEU A 1 832 ? 10.343 14.329 -52.844 1.00 93.31 832 LEU A N 1
ATOM 6360 C CA . LEU A 1 832 ? 9.311 15.336 -53.062 1.00 93.31 832 LEU A CA 1
ATOM 6361 C C . LEU A 1 832 ? 9.242 15.673 -54.557 1.00 93.31 832 LEU A C 1
ATOM 6363 O O . LEU A 1 832 ? 10.270 15.831 -55.208 1.00 93.31 832 LEU A O 1
ATOM 6367 N N . LEU A 1 833 ? 8.043 15.778 -55.131 1.00 94.75 833 LEU A N 1
ATOM 6368 C CA . LEU A 1 833 ? 7.857 16.016 -56.566 1.00 94.75 833 LEU A CA 1
ATOM 6369 C C . LEU A 1 833 ? 7.455 17.467 -56.855 1.00 94.75 833 LEU A C 1
ATOM 6371 O O . LEU A 1 833 ? 6.399 17.920 -56.412 1.00 94.75 833 LEU A O 1
ATOM 6375 N N . LEU A 1 834 ? 8.250 18.169 -57.670 1.00 94.88 834 LEU A N 1
ATOM 6376 C CA . LEU A 1 834 ? 7.914 19.500 -58.178 1.00 94.88 834 LEU A CA 1
ATOM 6377 C C . LEU A 1 834 ? 7.228 19.421 -59.544 1.00 94.88 834 LEU A C 1
ATOM 6379 O O . LEU A 1 834 ? 7.824 18.970 -60.526 1.00 94.88 834 LEU A O 1
ATOM 6383 N N . LEU A 1 835 ? 5.986 19.895 -59.623 1.00 92.50 835 LEU A N 1
ATOM 6384 C CA . LEU A 1 835 ? 5.207 19.945 -60.858 1.00 92.50 835 LEU A CA 1
ATOM 6385 C C . LEU A 1 835 ? 5.465 21.246 -61.635 1.00 92.50 835 LEU A C 1
ATOM 6387 O O . LEU A 1 835 ? 5.562 22.314 -61.029 1.00 92.50 835 LEU A O 1
ATOM 6391 N N . PRO A 1 836 ? 5.536 21.199 -62.977 1.00 87.50 836 PRO A N 1
ATOM 6392 C CA . PRO A 1 836 ? 5.670 22.404 -63.785 1.00 87.50 836 PRO A CA 1
ATOM 6393 C C . PRO A 1 836 ? 4.420 23.284 -63.674 1.00 87.50 836 PRO A C 1
ATOM 6395 O O . PRO A 1 836 ? 3.293 22.786 -63.630 1.00 87.50 836 PRO A O 1
ATOM 6398 N N . LEU A 1 837 ? 4.620 24.603 -63.682 1.00 80.88 837 LEU A N 1
ATOM 6399 C CA . LEU A 1 837 ? 3.518 25.559 -63.766 1.00 80.88 837 LEU A CA 1
ATOM 6400 C C . LEU A 1 837 ? 2.817 25.485 -65.136 1.00 80.88 837 LEU A C 1
ATOM 6402 O O . LEU A 1 837 ? 3.468 25.183 -66.143 1.00 80.88 837 LEU A O 1
ATOM 6406 N N . PRO A 1 838 ? 1.510 25.801 -65.210 1.00 76.69 838 PRO A N 1
ATOM 6407 C CA . PRO A 1 838 ? 0.810 25.938 -66.482 1.00 76.69 838 PRO A CA 1
ATOM 6408 C C . PRO A 1 838 ? 1.530 26.946 -67.398 1.00 76.69 838 PRO A C 1
ATOM 6410 O O . PRO A 1 838 ? 1.976 27.990 -66.913 1.00 76.69 838 PRO A O 1
ATOM 6413 N N . PRO A 1 839 ? 1.652 26.681 -68.712 1.00 68.06 839 PRO A N 1
ATOM 6414 C CA . PRO A 1 839 ? 2.282 27.620 -69.633 1.00 68.06 839 PRO A CA 1
ATOM 6415 C C . PRO A 1 839 ? 1.513 28.948 -69.649 1.00 68.06 839 PRO A C 1
ATOM 6417 O O . PRO A 1 839 ? 0.291 28.965 -69.781 1.00 68.06 839 PRO A O 1
ATOM 6420 N N . ALA A 1 840 ? 2.232 30.065 -69.529 1.00 57.00 840 ALA A N 1
ATOM 6421 C CA . ALA A 1 840 ? 1.638 31.394 -69.630 1.00 57.00 840 ALA A CA 1
ATOM 6422 C C . ALA A 1 840 ? 1.090 31.624 -71.051 1.00 57.00 840 ALA A C 1
ATOM 6424 O O . ALA A 1 840 ? 1.835 31.530 -72.030 1.00 57.00 840 ALA A O 1
ATOM 6425 N N . GLU A 1 841 ? -0.202 31.940 -71.179 1.00 51.50 841 GLU A N 1
ATOM 6426 C CA . GLU A 1 841 ? -0.789 32.335 -72.462 1.00 51.50 841 GLU A CA 1
ATOM 6427 C C . GLU A 1 841 ? -0.267 33.718 -72.878 1.00 51.50 841 GLU A C 1
ATOM 6429 O O . GLU A 1 841 ? -0.423 34.709 -72.164 1.00 51.50 841 GLU A O 1
ATOM 6434 N N . MET A 1 842 ? 0.361 33.793 -74.055 1.00 47.69 842 MET A N 1
ATOM 6435 C CA . MET A 1 842 ? 0.824 35.044 -74.653 1.00 47.69 842 MET A CA 1
ATOM 6436 C C . MET A 1 842 ? -0.110 35.431 -75.804 1.00 47.69 842 MET A C 1
ATOM 6438 O O . MET A 1 842 ? -0.068 34.835 -76.881 1.00 47.69 842 MET A O 1
ATOM 6442 N N . THR A 1 843 ? -0.951 36.443 -75.596 1.00 54.94 843 THR A N 1
ATOM 6443 C CA . THR A 1 843 ? -1.883 36.930 -76.624 1.00 54.94 843 THR A CA 1
ATOM 6444 C C . THR A 1 843 ? -1.225 38.027 -77.464 1.00 54.94 843 THR A C 1
ATOM 6446 O O . THR A 1 843 ? -1.013 39.146 -77.002 1.00 54.94 843 THR A O 1
ATOM 6449 N N . LEU A 1 844 ? -0.903 37.720 -78.722 1.00 47.78 844 LEU A N 1
ATOM 6450 C CA . LEU A 1 844 ? -0.412 38.689 -79.710 1.00 47.78 844 LEU A CA 1
ATOM 6451 C C . LEU A 1 844 ? -1.591 39.432 -80.360 1.00 47.78 844 LEU A C 1
ATOM 6453 O O . LEU A 1 844 ? -2.366 38.843 -81.110 1.00 47.78 844 LEU A O 1
ATOM 6457 N N . GLY A 1 845 ? -1.719 40.736 -80.097 1.00 62.75 845 GLY A N 1
ATOM 6458 C CA . GLY A 1 845 ? -2.678 41.617 -80.772 1.00 62.75 845 GLY A CA 1
ATOM 6459 C C . GLY A 1 845 ? -2.039 42.352 -81.954 1.00 62.75 845 GLY A C 1
ATOM 6460 O O . GLY A 1 845 ? -1.029 43.029 -81.779 1.00 62.75 845 GLY A O 1
ATOM 6461 N N . VAL A 1 846 ? -2.629 42.257 -83.151 1.00 60.56 846 VAL A N 1
ATOM 6462 C CA . VAL A 1 846 ? -2.189 43.008 -84.345 1.00 60.56 846 VAL A CA 1
ATOM 6463 C C . VAL A 1 846 ? -3.208 44.106 -84.670 1.00 60.56 846 VAL A C 1
ATOM 6465 O O . VAL A 1 846 ? -4.407 43.837 -84.730 1.00 60.56 846 VAL A O 1
ATOM 6468 N N . CYS A 1 847 ? -2.737 45.342 -84.885 1.00 52.47 847 CYS A N 1
ATOM 6469 C CA . CYS A 1 847 ? -3.569 46.520 -85.156 1.00 52.47 847 CYS A CA 1
ATOM 6470 C C . CYS A 1 847 ? -2.954 47.402 -86.272 1.00 52.47 847 CYS A C 1
ATOM 6472 O O . CYS A 1 847 ? -1.750 47.660 -86.211 1.00 52.47 847 CYS A O 1
ATOM 6474 N N . PRO A 1 848 ? -3.738 47.905 -87.253 1.00 64.19 848 PRO A N 1
ATOM 6475 C CA . PRO A 1 848 ? -5.175 47.694 -87.426 1.00 64.19 848 PRO A CA 1
ATOM 6476 C C . PRO A 1 848 ? -5.488 46.328 -88.045 1.00 64.19 848 PRO A C 1
ATOM 6478 O O . PRO A 1 848 ? -4.870 45.895 -89.013 1.00 64.19 848 PRO A O 1
ATOM 6481 N N . SER A 1 849 ? -6.499 45.666 -87.492 1.00 65.38 849 SER A N 1
ATOM 6482 C CA . SER A 1 849 ? -7.011 44.366 -87.935 1.00 65.38 849 SER A CA 1
ATOM 6483 C C . SER A 1 849 ? -7.895 44.442 -89.194 1.00 65.38 849 SER A C 1
ATOM 6485 O O . SER A 1 849 ? -8.496 43.441 -89.577 1.00 65.38 849 SER A O 1
ATOM 6487 N N . VAL A 1 850 ? -7.963 45.607 -89.861 1.00 65.25 850 VAL A N 1
ATOM 6488 C CA . VAL A 1 850 ? -8.677 45.819 -91.132 1.00 65.25 850 VAL A CA 1
ATOM 6489 C C . VAL A 1 850 ? -7.921 46.832 -92.004 1.00 65.25 850 VAL A C 1
ATOM 6491 O O . VAL A 1 850 ? -7.700 47.970 -91.592 1.00 65.25 850 VAL A O 1
ATOM 6494 N N . LEU A 1 851 ? -7.566 46.431 -93.228 1.00 54.34 851 LEU A N 1
ATOM 6495 C CA . LEU A 1 851 ? -7.116 47.313 -94.314 1.00 54.34 851 LEU A CA 1
ATOM 6496 C C . LEU A 1 851 ? -8.339 47.718 -95.157 1.00 54.34 851 LEU A C 1
ATOM 6498 O O . LEU A 1 851 ? -9.065 46.846 -95.631 1.00 54.34 851 LEU A O 1
ATOM 6502 N N . GLN A 1 852 ? -8.587 49.022 -95.329 1.00 55.97 852 GLN A N 1
ATOM 6503 C CA . GLN A 1 852 ? -9.573 49.528 -96.298 1.00 55.97 852 GLN A CA 1
ATOM 6504 C C . GLN A 1 852 ? -8.999 49.454 -97.722 1.00 55.97 852 GLN A C 1
ATOM 6506 O O . GLN A 1 852 ? -7.804 49.684 -97.907 1.00 55.97 852 GLN A O 1
ATOM 6511 N N . ALA A 1 853 ? -9.859 49.092 -98.682 1.00 56.50 853 ALA A N 1
ATOM 6512 C CA . ALA A 1 853 ? -9.533 48.894 -100.097 1.00 56.50 853 ALA A CA 1
ATOM 6513 C C . ALA A 1 853 ? -9.107 50.177 -100.822 1.00 56.50 853 ALA A C 1
ATOM 6515 O O . ALA A 1 853 ? -9.689 51.245 -100.515 1.00 56.50 853 ALA A O 1
#

Secondary structure (DSSP, 8-state):
-------------------------------SSSSHHHHHHHHHTT-S----EEEEEE--TT--EEETTTEEEEE-TT--SEEEEEEE----TTPPTT--S-EEEEEE--SS--EEEEEE--GGGT------EEEEEEEE-SGGGGTT-S-TTSEE--TTPPTT-SEE-PPP--B-TTS-BGGGS--PPEEETTEEEEEEEGGG-SEESS---GGG--TT---EEEE--S----TTS-TTT--TT-SS---SSTT--EEEE-PPP--STT-------HHHHHTTSEE---HHHHHTT--EEPPEEEEEEE-SSSEEEEEEEEEE-S-TT-SSS-SEEEEEETTEEEEEEE-------TT---TTT-EEEEPBSBTT--SB--EEE-TT-EEEEEEEE-STT-EEEEEEEES--S-GGGGB-TTT-PBPGGGHHHIIIIIT--HHHHS-----GGGG-TT-GGGT-BSS-BTTB-B--TTT-SS--GGGSGGG--SHHHHHHHHHHHHHHHHS-TTT-EEEEEEESSSEEEEE---IIIIIGGG--HHHHIIIIIHHHTT----S---HHHHHHHHHHHT-TTTTS---TTSEEEEEEEE-S-----TTS-HHHHTSS--S-TTS-HHHHHHHHHHHHHHHHHHHTTEEEEEEEESTTS-HHHHHHHHHHHT--EEEESSGGGHHHHHHHHHHHHHHHHHH-SEEEEEESSTTSPPEEPPGGGEEEETTEEEEEEE-S-EEEEEEE---EEEEEEESSEEESSS--EEEEEEEEESTT-SS-EEEEEESSSEEESSEEE-BTTEEEEEEE--SS-EEEEEEEEETTEEEEEEEEEEPPPPPP-----S-S----

Sequence (853 aa):
MSRWYRLTWVPVLVCGLMLILSLSVVASHESFCSEALATFDFISSRLSAIPTGTATREITTGVPMDFDNGVTLNFAPGAEGWVTVTLTDTQPLGLPTGALSVSWWLTTSALTYEVTATFDYNHEGFIGRSEGVDIVLALDNSGSMEEDTLCRGCWIPVPGLSYPEGQRNPFPWDADEDGTPDHCEGSIPLQAQGATYIVIEAEEYGALSNLYDRALYVPGYTYWVPQRNGGLSVYDLPSYLRNDDGAGSLGRDRFGGYISYLPPCTYMDGGLGVPCSWDDLNAGRFCLRSEQLSTWGGPFPSPRADYDFEVPESGEWYLWFRGQGGDSNHTFWGDYIFWGLDGIPIGQSHVDKSGFYMDGADKDLWNWKRAGCGEGNLQPCAQTLTSGTTYTLNIWAGGVGFDLDRLIITDNPSDPDSFFDNNDLSPKTEYQDLVSDVLNASGNSVADNNRTAWACNPCDDRFGGSPEPNPSEPLCTAAMAPQPYRYLSDLYDDEQWMRSAIEAFKDFAQALDPQRDQLGLVQFNTQASIVSDLQCASRLGSSCTAQVFTDTVITSLDSIHAGGATNLAQALLLGAQVLDPKLGHYARADTAKALVLISDGVPNQLIGVDVPTCYAEDLWPVDDPLYIARVKDCVVYYALRARDQGIVIHTISLGHAADIALLEYIAEVTGGVHFHAPTADQLTDITEELLQYIPRLRANGSLGIYHRAQATEPWQLYPLPLTDWLGYQVTGRGIRQLSQWTLGPVSSTIVVTATPTILPADGSATSTITVDVHGVDSEYQVVTFTASMGEIVPLTGTTVNGRVTAIYTAGLQAGPVILTATTGALSTTAELLLLPLPPAEMTLGVCPSVLQA

Radius of gyration: 37.32 Å; chains: 1; bounding box: 84×110×141 Å

pLDDT: mean 76.93, std 18.28, range [23.89, 98.38]

Foldseek 3Di:
DDDDDDDDDDDDDDDDDDDDDDDDDDDDDDDDPPPVVVVVVVVVVPPPDDDFDKDKDWDDAPDWDDDPQAKIKHWDPPWGFMWIKTFDLDQFPFDDVFFDSGWIFTDTPTPDIWMKMKGFDDAPPRDPQFLFEEEEEAAEQAQLLLALFQAAPQFDADPPDAPPDGDGDFAFQCDDPVQFRQLQVFDAFDADPNKTKAKDFALLFQDKPADSFPVPDFALAKEKGKYQQECDCDPQDPPRNNHVCELLALDADSSHIWIWTRHGWQLPPNTFGFFAALVNCVVVQFTDDDPVQVVSVDRYHFMKTKWKDADAAFDWKWKKFKKEAFDCPDPAAFQKKWKDKPSDTFAMDHQPFHDDHPSAHHSQRIGMFIAAGYYPSPDGDIDGDHHGDMMMMMITGGGGGMMTTMMMMMNDSDTPNVQADPPGRHGDPVCNCVCDQPVSDRNNPHNRSNTDHLSRQLLRLSQQAACDDDSRGRNFDCVRPVPRRSSPGSSSPGSFRLSLLLSLVVVLLLPGDLQRYWYWYWYDFLAIDGQGFTPGCQPQHPNGDSVVCVVGVSVSSVSRHHHHHTQLLNSLVVLLLSCQCPNPSRHDPFHQAEYEYEELAQHQHDPPDPQCPQVVDQQDDPPDDPNSSSSLSSNSSSLLQSLLANYQYEYENEAPSRPQVSRQVSRLQNQHYYHYPNGSVCSNVVSVVVVVVSVLSSQPTQKFKWKDQDSPDHTDGQRSSQWHRDRSMIMGTRDGGGIMIIIGHSAKAKDKDWPPQEEAQPQFDKIKIKIAITYSPLFQWWKAKDKPDFDKPPRIDTDDSSMDMIMTTHHNDFAKMWMWIDTDPYIDTDIGGHDYDDDDDDDDDDPPPDDDD